Protein 2B9K (pdb70)

Solvent-accessible surface area: 3629 Å² total; per-residue (Å²): 108,99,94,137,8,78,12,102,92,4,62,117,38,44,56,124,95,104,133,85,69,147,53,90,78,125,38,61,121,110,33,93,105,150,37,51,78,18,1,65,0,49,24,5,93,154,190

Secondary structure (DSSP, 8-state):
--EEEEETT-----EEEETTEEEEEEEEEEETTTTEEEEEEES----

CATH classification: 2.20.20.70

InterPro domains:
  IPR020976 LCI fold [PF12197] (1-45)
  IPR053765 Antimicrobial Activity and Nucleic Acid-Binding Superfamily [G3DSA:2.20.20.70] (1-47)

Nearest PDB structures (foldseek):
  2b9k-assembly1_A  TM=1.007E+00  e=6.831E-07  Bacillus subtilis
  6kz0-assembly4_J  TM=4.789E-01  e=4.300E+00  rhinovirus B14
  8g5y-assembly1_5A  TM=2.249E-01  e=9.514E+00  Homo sapiens
  2b9k-assembly1_A  TM=1.011E+00  e=2.482E-06  Bacillus subtilis
  6kz0-assembly4_J  TM=5.456E-01  e=6.236E+00  rhinovirus B14

B-factor: mean 10.0, std 0.0, range [10.0, 10.0]

Foldseek 3Di:
DKDKDKAQCLDQPAWDDDPNRIWGQDDKDADPVVGIIIGTTRDDDHD

Sequence (47 aa):
AIKLVQSPNGNFAASFVLDGTKWIFKSKYYDSSKGYWVGIYEVWDRKAIKLVQSPNGNFAASFVLDGTKWIFKSKYYDSSKGYWVGIYEVWDRKAIKLVQSPNGNFAASFVLDGTKWIFKSKYYDSSKGYWVGIYEVWDRKAIKLVQSPNGNFAASFVLDGTKWIFKSKYYDSSKGYWVGIYEVWDRKAIKLVQSPNGNFAASFVLDGTKWIFKSKYYDSSKGYWVGIYEVWDRKAIKLVQSPNGNFAASFVLDGTKWIFKSKYYDSSKGYWVGIYEVWDRKAIKLVQSPNGNFAASFVLDGTKWIFKSKYYDSSKGYWVGIYEVWDRKAIKLVQSPNGNFAASFVLDGTKWIFKSKYYDSSKGYWVGIYEVWDRKAIKLVQSPNGNFAASFVLDGTKWIFKSKYYDSSKGYWVGIYEVWDRKAIKLVQSPNGNFAASFVLDGTKWIFKSKYYDSSKGYWVGIYEVWDRKAIKLVQSPNGNFAASFVLDGTKWIFKSKYYDSSKGYWVGIYEVWDRKAIKLVQSPNGNFAASFVLDGTKWIFKSKYYDSSKGYWVGIYEVWDRKAIKLVQSPNGNFAASFVLDGTKWIFKSKYYDSSKGYWVGIYEVWDRKAIKLVQSPNGNFAASFVLDGTKWIFKSKYYDSSKGYWVGIYEVWDRKAIKLVQSPNGNFAASFVLDGTKWIFKSKYYDSSKGYWVGIYEVWDRKAIKLVQSPNGNFAASFVLDGTKWIFKSKYYDSSKGYWVGIYEVWDRKAIKLVQSPNGNFAASFVLDGTKWIFKSKYYDSSKGYWVGIYEVWDRKAIKLVQSPNGNFAASFVLDGTKWIFKSKYYDSSKGYWVGIYEVWDRKAIKLVQSPNGNFAASFVLDGTKWIFKSKYYDSSKGYWVGIYEVWDRKAIKLVQSPNGNFAASFVLDGTKWIFKSKYYDSSKGYWVGIYEVWDRKAIKLVQSPNGNFAASFVLDGTKWIFKSKYYDSSKGYWVGIYEVWDRK

Structure (mmCIF, N/CA/C/O backbone):
data_2B9K
#
_entry.id   2B9K
#
loop_
_atom_site.group_PDB
_atom_site.id
_atom_site.type_symbol
_atom_site.label_atom_id
_atom_site.label_alt_id
_atom_site.label_comp_id
_atom_site.label_asym_id
_atom_site.label_entity_id
_atom_site.label_seq_id
_atom_site.pdbx_PDB_ins_code
_atom_site.Cartn_x
_atom_site.Cartn_y
_atom_site.Cartn_z
_atom_site.occupancy
_atom_site.B_iso_or_equiv
_atom_site.auth_seq_id
_atom_site.auth_comp_id
_atom_site.auth_asym_id
_atom_site.auth_atom_id
_atom_site.pdbx_PDB_model_num
ATOM 1 N N . ALA A 1 1 ? -7.130 -3.986 2.321 1.00 10.00 1 ALA A N 1
ATOM 2 C CA . ALA A 1 1 ? -5.973 -4.902 2.276 1.00 10.00 1 ALA A CA 1
ATOM 3 C C . ALA A 1 1 ? -5.540 -5.127 0.825 1.00 10.00 1 ALA A C 1
ATOM 4 O O . ALA A 1 1 ? -6.384 -5.312 -0.058 1.00 10.00 1 ALA A O 1
ATOM 13 N N . ILE A 1 2 ? -4.226 -5.110 0.573 1.00 10.00 2 ILE A N 1
ATOM 14 C CA . ILE A 1 2 ? -3.652 -5.371 -0.747 1.00 10.00 2 ILE A CA 1
ATOM 15 C C . ILE A 1 2 ? -3.999 -6.780 -1.265 1.00 10.00 2 ILE A C 1
ATOM 16 O O . ILE A 1 2 ? -4.361 -7.684 -0.506 1.00 10.00 2 ILE A O 1
ATOM 32 N N . LYS A 1 3 ? -3.792 -6.965 -2.567 1.00 10.00 3 LYS A N 1
ATOM 33 C CA . LYS A 1 3 ? -3.793 -8.221 -3.301 1.00 10.00 3 LYS A CA 1
ATOM 34 C C . LYS A 1 3 ? -2.485 -8.278 -4.091 1.00 10.00 3 LYS A C 1
ATOM 35 O O . LYS A 1 3 ? -1.837 -7.250 -4.318 1.00 10.00 3 LYS A O 1
ATOM 54 N N . LEU A 1 4 ? -2.124 -9.476 -4.543 1.00 10.00 4 LEU A N 1
ATOM 55 C CA . LEU A 1 4 ? -0.993 -9.726 -5.428 1.00 10.00 4 LEU A CA 1
ATOM 56 C C . LEU A 1 4 ? -1.596 -10.291 -6.707 1.00 10.00 4 LEU A C 1
ATOM 57 O O . LEU A 1 4 ? -2.487 -11.142 -6.636 1.00 10.00 4 LEU A O 1
ATOM 73 N N . VAL A 1 5 ? -1.157 -9.800 -7.865 1.00 10.00 5 VAL A N 1
ATOM 74 C CA . VAL A 1 5 ? -1.860 -10.011 -9.129 1.00 10.00 5 VAL A CA 1
ATOM 75 C C . VAL A 1 5 ? -0.821 -10.276 -10.222 1.00 10.00 5 VAL A C 1
ATOM 76 O O . VAL A 1 5 ? 0.285 -9.733 -10.163 1.00 10.00 5 VAL A O 1
ATOM 89 N N . GLN A 1 6 ? -1.171 -11.109 -11.210 1.00 10.00 6 GLN A N 1
ATOM 90 C CA . GLN A 1 6 ? -0.322 -11.480 -12.338 1.00 10.00 6 GLN A CA 1
ATOM 91 C C . GLN A 1 6 ? -1.233 -11.652 -13.554 1.00 10.00 6 GLN A C 1
ATOM 92 O O . GLN A 1 6 ? -2.197 -12.419 -13.460 1.00 10.00 6 GLN A O 1
ATOM 106 N N . SER A 1 7 ? -0.968 -10.977 -14.676 1.00 10.00 7 SER A N 1
ATOM 107 C CA . SER A 1 7 ? -1.641 -11.200 -15.962 1.00 10.00 7 SER A CA 1
ATOM 108 C C . SER A 1 7 ? -0.898 -10.472 -17.086 1.00 10.00 7 SER A C 1
ATOM 109 O O . SER A 1 7 ? -0.247 -9.457 -16.833 1.00 10.00 7 SER A O 1
ATOM 117 N N . PRO A 1 8 ? -0.988 -10.948 -18.341 1.00 10.00 8 PRO A N 1
ATOM 118 C CA . PRO A 1 8 ? -0.244 -10.366 -19.453 1.00 10.00 8 PRO A CA 1
ATOM 119 C C . PRO A 1 8 ? -0.751 -8.976 -19.861 1.00 10.00 8 PRO A C 1
ATOM 120 O O . PRO A 1 8 ? 0.023 -8.202 -20.426 1.00 10.00 8 PRO A O 1
ATOM 131 N N . ASN A 1 9 ? -2.021 -8.638 -19.590 1.00 10.00 9 ASN A N 1
ATOM 132 C CA . ASN A 1 9 ? -2.599 -7.363 -20.027 1.00 10.00 9 ASN A CA 1
ATOM 133 C C . ASN A 1 9 ? -2.145 -6.163 -19.183 1.00 10.00 9 ASN A C 1
ATOM 134 O O . ASN A 1 9 ? -2.241 -5.033 -19.665 1.00 10.00 9 ASN A O 1
ATOM 145 N N . GLY A 1 10 ? -1.634 -6.384 -17.962 1.00 10.00 10 GLY A N 1
ATOM 146 C CA . GLY A 1 10 ? -1.165 -5.335 -17.056 1.00 10.00 10 GLY A CA 1
ATOM 147 C C . GLY A 1 10 ? -2.161 -4.197 -16.827 1.00 10.00 10 GLY A C 1
ATOM 148 O O . GLY A 1 10 ? -1.726 -3.057 -16.646 1.00 10.00 10 GLY A O 1
ATOM 152 N N . ASN A 1 11 ? -3.465 -4.485 -16.891 1.00 10.00 11 ASN A N 1
ATOM 153 C CA . ASN A 1 11 ? -4.551 -3.507 -16.865 1.00 10.00 11 ASN A CA 1
ATOM 154 C C . ASN A 1 11 ? -4.439 -2.559 -15.662 1.00 10.00 11 ASN A C 1
ATOM 155 O O . ASN A 1 11 ? -4.712 -2.955 -14.528 1.00 10.00 11 ASN A O 1
ATOM 166 N N . PHE A 1 12 ? -4.028 -1.311 -15.912 1.00 10.00 12 PHE A N 1
ATOM 167 C CA . PHE A 1 12 ? -3.898 -0.280 -14.891 1.00 10.00 12 PHE A CA 1
ATOM 168 C C . PHE A 1 12 ? -5.295 0.215 -14.496 1.00 10.00 12 PHE A C 1
ATOM 169 O O . PHE A 1 12 ? -5.940 0.938 -15.260 1.00 10.00 12 PHE A O 1
ATOM 186 N N . ALA A 1 13 ? -5.771 -0.189 -13.314 1.00 10.00 13 ALA A N 1
ATOM 187 C CA . ALA A 1 13 ? -7.118 0.125 -12.835 1.00 10.00 13 ALA A CA 1
ATOM 188 C C . ALA A 1 13 ? -7.225 1.488 -12.125 1.00 10.00 13 ALA A C 1
ATOM 189 O O . ALA A 1 13 ? -8.343 1.937 -11.870 1.00 10.00 13 ALA A O 1
ATOM 196 N N . ALA A 1 14 ? -6.097 2.146 -11.824 1.00 10.00 14 ALA A N 1
ATOM 197 C CA . ALA A 1 14 ? -5.942 3.366 -11.021 1.00 10.00 14 ALA A CA 1
ATOM 198 C C . ALA A 1 14 ? -6.566 3.300 -9.616 1.00 10.00 14 ALA A C 1
ATOM 199 O O . ALA A 1 14 ? -5.826 3.232 -8.632 1.00 10.00 14 ALA A O 1
ATOM 206 N N . SER A 1 15 ? -7.893 3.325 -9.496 1.00 10.00 15 SER A N 1
ATOM 207 C CA . SER A 1 15 ? -8.622 3.362 -8.233 1.00 10.00 15 SER A CA 1
ATOM 208 C C . SER A 1 15 ? -10.100 3.022 -8.461 1.00 10.00 15 SER A C 1
ATOM 209 O O . SER A 1 15 ? -10.589 3.082 -9.595 1.00 10.00 15 SER A O 1
ATOM 217 N N . PHE A 1 16 ? -10.813 2.653 -7.391 1.00 10.00 16 PHE A N 1
ATOM 218 C CA . PHE A 1 16 ? -12.219 2.256 -7.411 1.00 10.00 16 PHE A CA 1
ATOM 219 C C . PHE A 1 16 ? -12.807 2.417 -6.000 1.00 10.00 16 PHE A C 1
ATOM 220 O O . PHE A 1 16 ? -12.080 2.703 -5.045 1.00 10.00 16 PHE A O 1
ATOM 237 N N . VAL A 1 17 ? -14.113 2.190 -5.852 1.00 10.00 17 VAL A N 1
ATOM 238 C CA . VAL A 1 17 ? -14.814 2.157 -4.574 1.00 10.00 17 VAL A CA 1
ATOM 239 C C . VAL A 1 17 ? -15.734 0.935 -4.638 1.00 10.00 17 VAL A C 1
ATOM 240 O O . VAL A 1 17 ? -16.447 0.747 -5.626 1.00 10.00 17 VAL A O 1
ATOM 253 N N . LEU A 1 18 ? -15.699 0.096 -3.601 1.00 10.00 18 LEU A N 1
ATOM 254 C CA . LEU A 1 18 ? -16.455 -1.149 -3.503 1.00 10.00 18 LEU A CA 1
ATOM 255 C C . LEU A 1 18 ? -16.691 -1.412 -2.022 1.00 10.00 18 LEU A C 1
ATOM 256 O O . LEU A 1 18 ? -15.768 -1.240 -1.225 1.00 10.00 18 LEU A O 1
ATOM 272 N N . ASP A 1 19 ? -17.906 -1.845 -1.677 1.00 10.00 19 ASP A N 1
ATOM 273 C CA . ASP A 1 19 ? -18.357 -2.169 -0.319 1.00 10.00 19 ASP A CA 1
ATOM 274 C C . ASP A 1 19 ? -17.950 -1.103 0.708 1.00 10.00 19 ASP A C 1
ATOM 275 O O . ASP A 1 19 ? -17.339 -1.388 1.741 1.00 10.00 19 ASP A O 1
ATOM 284 N N . GLY A 1 20 ? -18.246 0.161 0.381 1.00 10.00 20 GLY A N 1
ATOM 285 C CA . GLY A 1 20 ? -18.013 1.309 1.254 1.00 10.00 20 GLY A CA 1
ATOM 286 C C . GLY A 1 20 ? -16.535 1.522 1.597 1.00 10.00 20 GLY A C 1
ATOM 287 O O . GLY A 1 20 ? -16.229 2.137 2.621 1.00 10.00 20 GLY A O 1
ATOM 291 N N . THR A 1 21 ? -15.626 1.019 0.761 1.00 10.00 21 THR A N 1
ATOM 292 C CA . THR A 1 21 ? -14.186 1.042 0.966 1.00 10.00 21 THR A CA 1
ATOM 293 C C . THR A 1 21 ? -13.566 1.574 -0.330 1.00 10.00 21 THR A C 1
ATOM 294 O O . THR A 1 21 ? -14.092 1.318 -1.418 1.00 10.00 21 THR A O 1
ATOM 305 N N . LYS A 1 22 ? -12.473 2.338 -0.229 1.00 10.00 22 LYS A N 1
ATOM 306 C CA . LYS A 1 22 ? -11.752 2.865 -1.388 1.00 10.00 22 LYS A CA 1
ATOM 307 C C . LYS A 1 22 ? -10.597 1.923 -1.719 1.00 10.00 22 LYS A C 1
ATOM 308 O O . LYS A 1 22 ? -10.043 1.270 -0.831 1.00 10.00 22 LYS A O 1
ATOM 327 N N . TRP A 1 23 ? -10.227 1.878 -2.994 1.00 10.00 23 TRP A N 1
ATOM 328 C CA . TRP A 1 23 ? -9.307 0.917 -3.575 1.00 10.00 23 TRP A CA 1
ATOM 329 C C . TRP A 1 23 ? -8.404 1.710 -4.534 1.00 10.00 23 TRP A C 1
ATOM 330 O O . TRP A 1 23 ? -8.896 2.623 -5.202 1.00 10.00 23 TRP A O 1
ATOM 351 N N . ILE A 1 24 ? -7.094 1.434 -4.584 1.00 10.00 24 ILE A N 1
ATOM 352 C CA . ILE A 1 24 ? -6.097 2.269 -5.263 1.00 10.00 24 ILE A CA 1
ATOM 353 C C . ILE A 1 24 ? -4.854 1.457 -5.687 1.00 10.00 24 ILE A C 1
ATOM 354 O O . ILE A 1 24 ? -4.578 0.378 -5.156 1.00 10.00 24 ILE A O 1
ATOM 370 N N . PHE A 1 25 ? -4.112 1.971 -6.673 1.00 10.00 25 PHE A N 1
ATOM 371 C CA . PHE A 1 25 ? -2.800 1.493 -7.110 1.00 10.00 25 PHE A CA 1
ATOM 372 C C . PHE A 1 25 ? -1.780 1.436 -5.960 1.00 10.00 25 PHE A C 1
ATOM 373 O O . PHE A 1 25 ? -1.893 2.186 -4.986 1.00 10.00 25 PHE A O 1
ATOM 390 N N . LYS A 1 26 ? -0.740 0.600 -6.110 1.00 10.00 26 LYS A N 1
ATOM 391 C CA . LYS A 1 26 ? 0.434 0.607 -5.235 1.00 10.00 26 LYS A CA 1
ATOM 392 C C . LYS A 1 26 ? 1.703 0.383 -6.074 1.00 10.00 26 LYS A C 1
ATOM 393 O O . LYS A 1 26 ? 2.516 1.307 -6.135 1.00 10.00 26 LYS A O 1
ATOM 412 N N . SER A 1 27 ? 1.857 -0.754 -6.768 1.00 10.00 27 SER A N 1
ATOM 413 C CA . SER A 1 27 ? 3.030 -1.052 -7.600 1.00 10.00 27 SER A CA 1
ATOM 414 C C . SER A 1 27 ? 2.680 -2.045 -8.719 1.00 10.00 27 SER A C 1
ATOM 415 O O . SER A 1 27 ? 1.904 -2.974 -8.497 1.00 10.00 27 SER A O 1
ATOM 423 N N . LYS A 1 28 ? 3.322 -1.940 -9.891 1.00 10.00 28 LYS A N 1
ATOM 424 C CA . LYS A 1 28 ? 3.357 -3.027 -10.877 1.00 10.00 28 LYS A CA 1
ATOM 425 C C . LYS A 1 28 ? 4.685 -3.006 -11.635 1.00 10.00 28 LYS A C 1
ATOM 426 O O . LYS A 1 28 ? 5.363 -1.976 -11.653 1.00 10.00 28 LYS A O 1
ATOM 445 N N . TYR A 1 29 ? 5.040 -4.123 -12.268 1.00 10.00 29 TYR A N 1
ATOM 446 C CA . TYR A 1 29 ? 6.223 -4.283 -13.107 1.00 10.00 29 TYR A CA 1
ATOM 447 C C . TYR A 1 29 ? 5.959 -5.397 -14.127 1.00 10.00 29 TYR A C 1
ATOM 448 O O . TYR A 1 29 ? 5.041 -6.202 -13.946 1.00 10.00 29 TYR A O 1
ATOM 466 N N . TYR A 1 30 ? 6.757 -5.459 -15.194 1.00 10.00 30 TYR A N 1
ATOM 467 C CA . TYR A 1 30 ? 6.700 -6.552 -16.156 1.00 10.00 30 TYR A CA 1
ATOM 468 C C . TYR A 1 30 ? 7.739 -7.589 -15.736 1.00 10.00 30 TYR A C 1
ATOM 469 O O . TYR A 1 30 ? 8.918 -7.263 -15.583 1.00 10.00 30 TYR A O 1
ATOM 487 N N . ASP A 1 31 ? 7.303 -8.827 -15.516 1.00 10.00 31 ASP A N 1
ATOM 488 C CA . ASP A 1 31 ? 8.158 -9.928 -15.097 1.00 10.00 31 ASP A CA 1
ATOM 489 C C . ASP A 1 31 ? 8.617 -10.681 -16.340 1.00 10.00 31 ASP A C 1
ATOM 490 O O . ASP A 1 31 ? 8.012 -11.677 -16.747 1.00 10.00 31 ASP A O 1
ATOM 499 N N . SER A 1 32 ? 9.656 -10.163 -16.993 1.00 10.00 32 SER A N 1
ATOM 500 C CA . SER A 1 32 ? 10.183 -10.670 -18.256 1.00 10.00 32 SER A CA 1
ATOM 501 C C . SER A 1 32 ? 10.537 -12.166 -18.215 1.00 10.00 32 SER A C 1
ATOM 502 O O . SER A 1 32 ? 10.486 -12.833 -19.249 1.00 10.00 32 SER A O 1
ATOM 510 N N . SER A 1 33 ? 10.845 -12.715 -17.034 1.00 10.00 33 SER A N 1
ATOM 511 C CA . SER A 1 33 ? 11.116 -14.136 -16.829 1.00 10.00 33 SER A CA 1
ATOM 512 C C . SER A 1 33 ? 9.895 -15.026 -17.124 1.00 10.00 33 SER A C 1
ATOM 513 O O . SER A 1 33 ? 10.058 -16.223 -17.371 1.00 10.00 33 SER A O 1
ATOM 521 N N . LYS A 1 34 ? 8.680 -14.461 -17.116 1.00 10.00 34 LYS A N 1
ATOM 522 C CA . LYS A 1 34 ? 7.416 -15.174 -17.328 1.00 10.00 34 LYS A CA 1
ATOM 523 C C . LYS A 1 34 ? 6.584 -14.526 -18.437 1.00 10.00 34 LYS A C 1
ATOM 524 O O . LYS A 1 34 ? 5.689 -15.180 -18.976 1.00 10.00 34 LYS A O 1
ATOM 543 N N . GLY A 1 35 ? 6.889 -13.284 -18.820 1.00 10.00 35 GLY A N 1
ATOM 544 C CA . GLY A 1 35 ? 6.244 -12.609 -19.934 1.00 10.00 35 GLY A CA 1
ATOM 545 C C . GLY A 1 35 ? 4.831 -12.156 -19.572 1.00 10.00 35 GLY A C 1
ATOM 546 O O . GLY A 1 35 ? 3.918 -12.292 -20.389 1.00 10.00 35 GLY A O 1
ATOM 550 N N . TYR A 1 36 ? 4.633 -11.650 -18.350 1.00 10.00 36 TYR A N 1
ATOM 551 C CA . TYR A 1 36 ? 3.384 -11.027 -17.927 1.00 10.00 36 TYR A CA 1
ATOM 552 C C . TYR A 1 36 ? 3.673 -9.854 -16.990 1.00 10.00 36 TYR A C 1
ATOM 553 O O . TYR A 1 36 ? 4.800 -9.706 -16.510 1.00 10.00 36 TYR A O 1
ATOM 571 N N . TRP A 1 37 ? 2.674 -9.013 -16.724 1.00 10.00 37 TRP A N 1
ATOM 572 C CA . TRP A 1 37 ? 2.773 -8.034 -15.654 1.00 10.00 37 TRP A CA 1
ATOM 573 C C . TRP A 1 37 ? 2.480 -8.728 -14.329 1.00 10.00 37 TRP A C 1
ATOM 574 O O . TRP A 1 37 ? 1.715 -9.694 -14.272 1.00 10.00 37 TRP A O 1
ATOM 595 N N . VAL A 1 38 ? 3.059 -8.189 -13.263 1.00 10.00 38 VAL A N 1
ATOM 596 C CA . VAL A 1 38 ? 2.880 -8.606 -11.885 1.00 10.00 38 VAL A CA 1
ATOM 597 C C . VAL A 1 38 ? 2.756 -7.312 -11.079 1.00 10.00 38 VAL A C 1
ATOM 598 O O . VAL A 1 38 ? 3.313 -6.281 -11.471 1.00 10.00 38 VAL A O 1
ATOM 611 N N . GLY A 1 39 ? 2.041 -7.329 -9.956 1.00 10.00 39 GLY A N 1
ATOM 612 C CA . GLY A 1 39 ? 1.940 -6.148 -9.120 1.00 10.00 39 GLY A CA 1
ATOM 613 C C . GLY A 1 39 ? 1.448 -6.448 -7.717 1.00 10.00 39 GLY A C 1
ATOM 614 O O . GLY A 1 39 ? 0.982 -7.549 -7.408 1.00 10.00 39 GLY A O 1
ATOM 618 N N . ILE A 1 40 ? 1.550 -5.411 -6.894 1.00 10.00 40 ILE A N 1
ATOM 619 C CA . ILE A 1 40 ? 1.048 -5.327 -5.540 1.00 10.00 40 ILE A CA 1
ATOM 620 C C . ILE A 1 40 ? 0.026 -4.205 -5.660 1.00 10.00 40 ILE A C 1
ATOM 621 O O . ILE A 1 40 ? 0.363 -3.110 -6.110 1.00 10.00 40 ILE A O 1
ATOM 637 N N . TYR A 1 41 ? -1.227 -4.470 -5.326 1.00 10.00 41 TYR A N 1
ATOM 638 C CA . TYR A 1 41 ? -2.322 -3.600 -5.715 1.00 10.00 41 TYR A CA 1
ATOM 639 C C . TYR A 1 41 ? -3.327 -3.573 -4.582 1.00 10.00 41 TYR A C 1
ATOM 640 O O . TYR A 1 41 ? -3.443 -4.542 -3.841 1.00 10.00 41 TYR A O 1
ATOM 658 N N . GLU A 1 42 ? -4.118 -2.511 -4.491 1.00 10.00 42 GLU A N 1
ATOM 659 C CA . GLU A 1 42 ? -5.286 -2.464 -3.631 1.00 10.00 42 GLU A CA 1
ATOM 660 C C . GLU A 1 42 ? -6.480 -2.042 -4.487 1.00 10.00 42 GLU A C 1
ATOM 661 O O . GLU A 1 42 ? -7.318 -1.287 -4.022 1.00 10.00 42 GLU A O 1
ATOM 673 N N . VAL A 1 43 ? -6.558 -2.489 -5.751 1.00 10.00 43 VAL A N 1
ATOM 674 C CA . VAL A 1 43 ? -7.772 -2.376 -6.564 1.00 10.00 43 VAL A CA 1
ATOM 675 C C . VAL A 1 43 ? -7.827 -3.459 -7.644 1.00 10.00 43 VAL A C 1
ATOM 676 O O . VAL A 1 43 ? -8.884 -4.070 -7.816 1.00 10.00 43 VAL A O 1
ATOM 689 N N . TRP A 1 44 ? -6.727 -3.705 -8.370 1.00 10.00 44 TRP A N 1
ATOM 690 C CA . TRP A 1 44 ? -6.750 -4.640 -9.489 1.00 10.00 44 TRP A CA 1
ATOM 691 C C . TRP A 1 44 ? -7.079 -6.043 -8.970 1.00 10.00 44 TRP A C 1
ATOM 692 O O . TRP A 1 44 ? -6.625 -6.444 -7.896 1.00 10.00 44 TRP A O 1
ATOM 713 N N . ASP A 1 45 ? -7.867 -6.785 -9.749 1.00 10.00 45 ASP A N 1
ATOM 714 C CA . ASP A 1 45 ? -8.393 -8.104 -9.399 1.00 10.00 45 ASP A CA 1
ATOM 715 C C . ASP A 1 45 ? -8.287 -9.017 -10.624 1.00 10.00 45 ASP A C 1
ATOM 716 O O . ASP A 1 45 ? -9.218 -9.734 -10.989 1.00 10.00 45 ASP A O 1
ATOM 725 N N . ARG A 1 46 ? -7.145 -8.919 -11.320 1.00 10.00 46 ARG A N 1
ATOM 726 C CA . ARG A 1 46 ? -6.711 -9.758 -12.443 1.00 10.00 46 ARG A CA 1
ATOM 727 C C . ARG A 1 46 ? -7.447 -9.492 -13.765 1.00 10.00 46 ARG A C 1
ATOM 728 O O . ARG A 1 46 ? -6.952 -9.906 -14.813 1.00 10.00 46 ARG A O 1
ATOM 749 N N . LYS A 1 47 ? -8.594 -8.807 -13.740 1.00 10.00 47 LYS A N 1
ATOM 750 C CA . LYS A 1 47 ? -9.367 -8.460 -14.928 1.00 10.00 47 LYS A CA 1
ATOM 751 C C . LYS A 1 47 ? -8.487 -7.666 -15.893 1.00 10.00 47 LYS A C 1
ATOM 752 O O . LYS A 1 47 ? -8.318 -8.087 -17.052 1.00 10.00 47 LYS A O 1
ATOM 772 N N . ALA A 1 1 ? -6.760 -3.595 2.373 1.00 10.00 1 ALA A N 2
ATOM 773 C CA . ALA A 1 1 ? -5.867 -4.768 2.279 1.00 10.00 1 ALA A CA 2
ATOM 774 C C . ALA A 1 1 ? -5.426 -4.973 0.828 1.00 10.00 1 ALA A C 2
ATOM 775 O O . ALA A 1 1 ? -6.266 -5.148 -0.061 1.00 10.00 1 ALA A O 2
ATOM 784 N N . ILE A 1 2 ? -4.110 -4.958 0.576 1.00 10.00 2 ILE A N 2
ATOM 785 C CA . ILE A 1 2 ? -3.539 -5.280 -0.734 1.00 10.00 2 ILE A CA 2
ATOM 786 C C . ILE A 1 2 ? -3.891 -6.715 -1.163 1.00 10.00 2 ILE A C 2
ATOM 787 O O . ILE A 1 2 ? -4.236 -7.577 -0.348 1.00 10.00 2 ILE A O 2
ATOM 803 N N . LYS A 1 3 ? -3.719 -6.965 -2.457 1.00 10.00 3 LYS A N 2
ATOM 804 C CA . LYS A 1 3 ? -3.782 -8.245 -3.138 1.00 10.00 3 LYS A CA 2
ATOM 805 C C . LYS A 1 3 ? -2.489 -8.361 -3.948 1.00 10.00 3 LYS A C 2
ATOM 806 O O . LYS A 1 3 ? -1.828 -7.353 -4.232 1.00 10.00 3 LYS A O 2
ATOM 825 N N . LEU A 1 4 ? -2.144 -9.581 -4.346 1.00 10.00 4 LEU A N 2
ATOM 826 C CA . LEU A 1 4 ? -1.038 -9.855 -5.259 1.00 10.00 4 LEU A CA 2
ATOM 827 C C . LEU A 1 4 ? -1.688 -10.274 -6.569 1.00 10.00 4 LEU A C 2
ATOM 828 O O . LEU A 1 4 ? -2.613 -11.092 -6.560 1.00 10.00 4 LEU A O 2
ATOM 844 N N . VAL A 1 5 ? -1.257 -9.681 -7.681 1.00 10.00 5 VAL A N 2
ATOM 845 C CA . VAL A 1 5 ? -2.023 -9.692 -8.923 1.00 10.00 5 VAL A CA 2
ATOM 846 C C . VAL A 1 5 ? -1.043 -9.889 -10.079 1.00 10.00 5 VAL A C 2
ATOM 847 O O . VAL A 1 5 ? 0.068 -9.358 -10.035 1.00 10.00 5 VAL A O 2
ATOM 860 N N . GLN A 1 6 ? -1.439 -10.644 -11.108 1.00 10.00 6 GLN A N 2
ATOM 861 C CA . GLN A 1 6 ? -0.642 -10.863 -12.306 1.00 10.00 6 GLN A CA 2
ATOM 862 C C . GLN A 1 6 ? -1.553 -11.247 -13.472 1.00 10.00 6 GLN A C 2
ATOM 863 O O . GLN A 1 6 ? -2.512 -11.999 -13.285 1.00 10.00 6 GLN A O 2
ATOM 877 N N . SER A 1 7 ? -1.252 -10.739 -14.668 1.00 10.00 7 SER A N 2
ATOM 878 C CA . SER A 1 7 ? -1.943 -11.054 -15.914 1.00 10.00 7 SER A CA 2
ATOM 879 C C . SER A 1 7 ? -1.132 -10.475 -17.080 1.00 10.00 7 SER A C 2
ATOM 880 O O . SER A 1 7 ? -0.428 -9.480 -16.895 1.00 10.00 7 SER A O 2
ATOM 888 N N . PRO A 1 8 ? -1.227 -11.040 -18.295 1.00 10.00 8 PRO A N 2
ATOM 889 C CA . PRO A 1 8 ? -0.462 -10.556 -19.440 1.00 10.00 8 PRO A CA 2
ATOM 890 C C . PRO A 1 8 ? -0.931 -9.178 -19.929 1.00 10.00 8 PRO A C 2
ATOM 891 O O . PRO A 1 8 ? -0.131 -8.434 -20.496 1.00 10.00 8 PRO A O 2
ATOM 902 N N . ASN A 1 9 ? -2.208 -8.828 -19.718 1.00 10.00 9 ASN A N 2
ATOM 903 C CA . ASN A 1 9 ? -2.791 -7.604 -20.274 1.00 10.00 9 ASN A CA 2
ATOM 904 C C . ASN A 1 9 ? -2.228 -6.330 -19.629 1.00 10.00 9 ASN A C 2
ATOM 905 O O . ASN A 1 9 ? -2.145 -5.300 -20.298 1.00 10.00 9 ASN A O 2
ATOM 916 N N . GLY A 1 10 ? -1.831 -6.393 -18.349 1.00 10.00 10 GLY A N 2
ATOM 917 C CA . GLY A 1 10 ? -1.380 -5.219 -17.600 1.00 10.00 10 GLY A CA 2
ATOM 918 C C . GLY A 1 10 ? -2.483 -4.163 -17.501 1.00 10.00 10 GLY A C 2
ATOM 919 O O . GLY A 1 10 ? -2.244 -2.992 -17.801 1.00 10.00 10 GLY A O 2
ATOM 923 N N . ASN A 1 11 ? -3.703 -4.587 -17.151 1.00 10.00 11 ASN A N 2
ATOM 924 C CA . ASN A 1 11 ? -4.899 -3.744 -17.081 1.00 10.00 11 ASN A CA 2
ATOM 925 C C . ASN A 1 11 ? -4.851 -2.814 -15.859 1.00 10.00 11 ASN A C 2
ATOM 926 O O . ASN A 1 11 ? -5.562 -3.019 -14.875 1.00 10.00 11 ASN A O 2
ATOM 937 N N . PHE A 1 12 ? -3.966 -1.815 -15.901 1.00 10.00 12 PHE A N 2
ATOM 938 C CA . PHE A 1 12 ? -3.825 -0.786 -14.877 1.00 10.00 12 PHE A CA 2
ATOM 939 C C . PHE A 1 12 ? -5.188 -0.135 -14.604 1.00 10.00 12 PHE A C 2
ATOM 940 O O . PHE A 1 12 ? -5.809 0.410 -15.522 1.00 10.00 12 PHE A O 2
ATOM 957 N N . ALA A 1 13 ? -5.652 -0.202 -13.350 1.00 10.00 13 ALA A N 2
ATOM 958 C CA . ALA A 1 13 ? -7.009 0.193 -12.965 1.00 10.00 13 ALA A CA 2
ATOM 959 C C . ALA A 1 13 ? -7.074 1.546 -12.240 1.00 10.00 13 ALA A C 2
ATOM 960 O O . ALA A 1 13 ? -8.175 2.058 -12.040 1.00 10.00 13 ALA A O 2
ATOM 967 N N . ALA A 1 14 ? -5.924 2.126 -11.869 1.00 10.00 14 ALA A N 2
ATOM 968 C CA . ALA A 1 14 ? -5.732 3.302 -11.010 1.00 10.00 14 ALA A CA 2
ATOM 969 C C . ALA A 1 14 ? -6.407 3.216 -9.630 1.00 10.00 14 ALA A C 2
ATOM 970 O O . ALA A 1 14 ? -5.701 3.180 -8.621 1.00 10.00 14 ALA A O 2
ATOM 977 N N . SER A 1 15 ? -7.738 3.186 -9.557 1.00 10.00 15 SER A N 2
ATOM 978 C CA . SER A 1 15 ? -8.505 3.200 -8.315 1.00 10.00 15 SER A CA 2
ATOM 979 C C . SER A 1 15 ? -9.962 2.793 -8.572 1.00 10.00 15 SER A C 2
ATOM 980 O O . SER A 1 15 ? -10.426 2.805 -9.717 1.00 10.00 15 SER A O 2
ATOM 988 N N . PHE A 1 16 ? -10.683 2.429 -7.507 1.00 10.00 16 PHE A N 2
ATOM 989 C CA . PHE A 1 16 ? -12.082 2.010 -7.529 1.00 10.00 16 PHE A CA 2
ATOM 990 C C . PHE A 1 16 ? -12.675 2.207 -6.125 1.00 10.00 16 PHE A C 2
ATOM 991 O O . PHE A 1 16 ? -11.948 2.513 -5.177 1.00 10.00 16 PHE A O 2
ATOM 1008 N N . VAL A 1 17 ? -13.982 1.994 -5.968 1.00 10.00 17 VAL A N 2
ATOM 1009 C CA . VAL A 1 17 ? -14.668 1.984 -4.679 1.00 10.00 17 VAL A CA 2
ATOM 1010 C C . VAL A 1 17 ? -15.632 0.795 -4.731 1.00 10.00 17 VAL A C 2
ATOM 1011 O O . VAL A 1 17 ? -16.323 0.606 -5.735 1.00 10.00 17 VAL A O 2
ATOM 1024 N N . LEU A 1 18 ? -15.661 -0.016 -3.672 1.00 10.00 18 LEU A N 2
ATOM 1025 C CA . LEU A 1 18 ? -16.407 -1.268 -3.602 1.00 10.00 18 LEU A CA 2
AT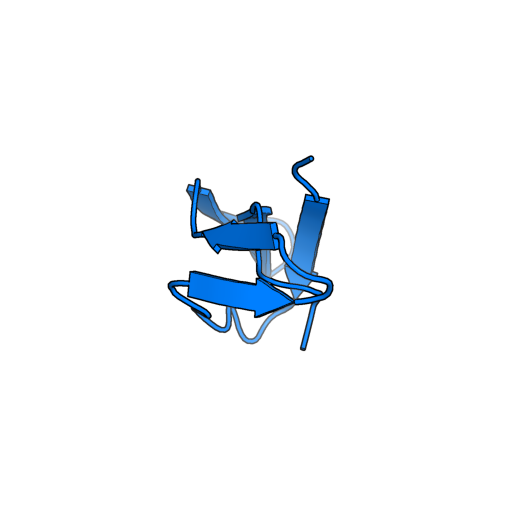OM 1026 C C . LEU A 1 18 ? -16.903 -1.387 -2.166 1.00 10.00 18 LEU A C 2
ATOM 1027 O O . LEU A 1 18 ? -16.092 -1.367 -1.238 1.00 10.00 18 LEU A O 2
ATOM 1043 N N . ASP A 1 19 ? -18.225 -1.479 -1.992 1.00 10.00 19 ASP A N 2
ATOM 1044 C CA . ASP A 1 19 ? -18.918 -1.587 -0.702 1.00 10.00 19 ASP A CA 2
ATOM 1045 C C . ASP A 1 19 ? -18.427 -0.551 0.323 1.00 10.00 19 ASP A C 2
ATOM 1046 O O . ASP A 1 19 ? -18.188 -0.851 1.495 1.00 10.00 19 ASP A O 2
ATOM 1055 N N . GLY A 1 20 ? -18.225 0.687 -0.144 1.00 10.00 20 GLY A N 2
ATOM 1056 C CA . GLY A 1 20 ? -17.837 1.825 0.686 1.00 10.00 20 GLY A CA 2
ATOM 1057 C C . GLY A 1 20 ? -16.354 1.838 1.073 1.00 10.00 20 GLY A C 2
ATOM 1058 O O . GLY A 1 20 ? -15.926 2.758 1.772 1.00 10.00 20 GLY A O 2
ATOM 1062 N N . THR A 1 21 ? -15.564 0.860 0.627 1.00 10.00 21 THR A N 2
ATOM 1063 C CA . THR A 1 21 ? -14.119 0.827 0.814 1.00 10.00 21 THR A CA 2
ATOM 1064 C C . THR A 1 21 ? -13.492 1.378 -0.471 1.00 10.00 21 THR A C 2
ATOM 1065 O O . THR A 1 21 ? -13.959 1.051 -1.565 1.00 10.00 21 THR A O 2
ATOM 1076 N N . LYS A 1 22 ? -12.460 2.221 -0.360 1.00 10.00 22 LYS A N 2
ATOM 1077 C CA . LYS A 1 22 ? -11.708 2.716 -1.515 1.00 10.00 22 LYS A CA 2
ATOM 1078 C C . LYS A 1 22 ? -10.566 1.745 -1.819 1.00 10.00 22 LYS A C 2
ATOM 1079 O O . LYS A 1 22 ? -10.032 1.102 -0.913 1.00 10.00 22 LYS A O 2
ATOM 1098 N N . TRP A 1 23 ? -10.179 1.673 -3.089 1.00 10.00 23 TRP A N 2
ATOM 1099 C CA . TRP A 1 23 ? -9.221 0.730 -3.640 1.00 10.00 23 TRP A CA 2
ATOM 1100 C C . TRP A 1 23 ? -8.324 1.536 -4.598 1.00 10.00 23 TRP A C 2
ATOM 1101 O O . TRP A 1 23 ? -8.825 2.439 -5.274 1.00 10.00 23 TRP A O 2
ATOM 1122 N N . ILE A 1 24 ? -7.010 1.283 -4.638 1.00 10.00 24 ILE A N 2
ATOM 1123 C CA . ILE A 1 24 ? -6.020 2.131 -5.312 1.00 10.00 24 ILE A CA 2
ATOM 1124 C C . ILE A 1 24 ? -4.761 1.336 -5.723 1.00 10.00 24 ILE A C 2
ATOM 1125 O O . ILE A 1 24 ? -4.472 0.264 -5.188 1.00 10.00 24 ILE A O 2
ATOM 1141 N N . PHE A 1 25 ? -4.015 1.853 -6.700 1.00 10.00 25 PHE A N 2
ATOM 1142 C CA . PHE A 1 25 ? -2.700 1.372 -7.123 1.00 10.00 25 PHE A CA 2
ATOM 1143 C C . PHE A 1 25 ? -1.674 1.376 -5.975 1.00 10.00 25 PHE A C 2
ATOM 1144 O O . PHE A 1 25 ? -1.795 2.164 -5.033 1.00 10.00 25 PHE A O 2
ATOM 1161 N N . LYS A 1 26 ? -0.622 0.547 -6.093 1.00 10.00 26 LYS A N 2
ATOM 1162 C CA . LYS A 1 26 ? 0.563 0.616 -5.235 1.00 10.00 26 LYS A CA 2
ATOM 1163 C C . LYS A 1 26 ? 1.823 0.409 -6.088 1.00 10.00 26 LYS A C 2
ATOM 1164 O O . LYS A 1 26 ? 2.604 1.357 -6.190 1.00 10.00 26 LYS A O 2
ATOM 1183 N N . SER A 1 27 ? 1.992 -0.742 -6.754 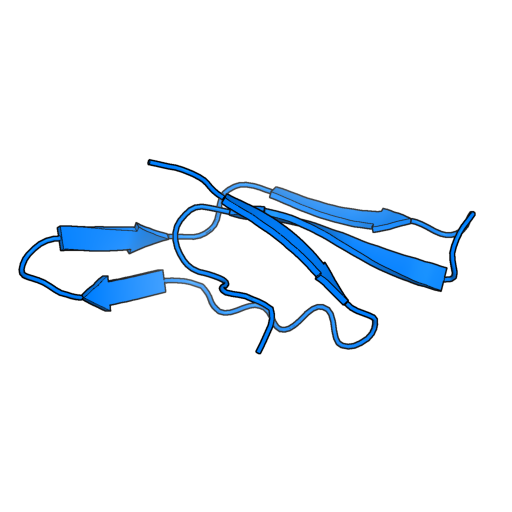1.00 10.00 27 SER A N 2
ATOM 1184 C CA . SER A 1 27 ? 3.158 -1.028 -7.598 1.00 10.00 27 SER A CA 2
ATOM 1185 C C . SER A 1 27 ? 2.792 -1.991 -8.734 1.00 10.00 27 SER A C 2
ATOM 1186 O O . SER A 1 27 ? 1.962 -2.880 -8.546 1.00 10.00 27 SER A O 2
ATOM 1194 N N . LYS A 1 28 ? 3.469 -1.888 -9.885 1.00 10.00 28 LYS A N 2
ATOM 1195 C CA . LYS A 1 28 ? 3.408 -2.881 -10.961 1.00 10.00 28 LYS A CA 2
ATOM 1196 C C . LYS A 1 28 ? 4.776 -2.992 -11.632 1.00 10.00 28 LYS A C 2
ATOM 1197 O O . LYS A 1 28 ? 5.558 -2.039 -11.582 1.00 10.00 28 LYS A O 2
ATOM 1216 N N . TYR A 1 29 ? 5.050 -4.125 -12.275 1.00 10.00 29 TYR A N 2
ATOM 1217 C CA . TYR A 1 29 ? 6.234 -4.363 -13.092 1.00 10.00 29 TYR A CA 2
ATOM 1218 C C . TYR A 1 29 ? 5.917 -5.464 -14.108 1.00 10.00 29 TYR A C 2
ATOM 1219 O O . TYR A 1 29 ? 4.969 -6.231 -13.922 1.00 10.00 29 TYR A O 2
ATOM 1237 N N . TYR A 1 30 ? 6.705 -5.555 -15.180 1.00 10.00 30 TYR A N 2
ATOM 1238 C CA . TYR A 1 30 ? 6.614 -6.653 -16.132 1.00 10.00 30 TYR A CA 2
ATOM 1239 C C . TYR A 1 30 ? 7.642 -7.697 -15.707 1.00 10.00 30 TYR A C 2
ATOM 1240 O O . TYR A 1 30 ? 8.835 -7.397 -15.613 1.00 10.00 30 TYR A O 2
ATOM 1258 N N . ASP A 1 31 ? 7.184 -8.910 -15.404 1.00 10.00 31 ASP A N 2
ATOM 1259 C CA . ASP A 1 31 ? 8.036 -10.011 -14.979 1.00 10.00 31 ASP A CA 2
ATOM 1260 C C . ASP A 1 31 ? 8.477 -10.781 -16.217 1.00 10.00 31 ASP A C 2
ATOM 1261 O O . ASP A 1 31 ? 7.863 -11.781 -16.596 1.00 10.00 31 ASP A O 2
ATOM 1270 N N . SER A 1 32 ? 9.508 -10.279 -16.894 1.00 10.00 32 SER A N 2
ATOM 1271 C CA . SER A 1 32 ? 10.018 -10.816 -18.152 1.00 10.00 32 SER A CA 2
ATOM 1272 C C . SER A 1 32 ? 10.344 -12.318 -18.086 1.00 10.00 32 SER A C 2
ATOM 1273 O O . SER A 1 32 ? 10.249 -13.008 -19.103 1.00 10.00 32 SER A O 2
ATOM 1281 N N . SER A 1 33 ? 10.677 -12.844 -16.902 1.00 10.00 33 SER A N 2
ATOM 1282 C CA . SER A 1 33 ? 10.947 -14.262 -16.675 1.00 10.00 33 SER A CA 2
ATOM 1283 C C . SER A 1 33 ? 9.715 -15.154 -16.916 1.00 10.00 33 SER A C 2
ATOM 1284 O O . SER A 1 33 ? 9.876 -16.353 -17.153 1.00 10.00 33 SER A O 2
ATOM 1292 N N . LYS A 1 34 ? 8.498 -14.590 -16.890 1.00 10.00 34 LYS A N 2
ATOM 1293 C CA . LYS A 1 34 ? 7.242 -15.301 -17.159 1.00 10.00 34 LYS A CA 2
ATOM 1294 C C . LYS A 1 34 ? 6.420 -14.615 -18.256 1.00 10.00 34 LYS A C 2
ATOM 1295 O O . LYS A 1 34 ? 5.496 -15.232 -18.790 1.00 10.00 34 LYS A O 2
ATOM 1314 N N . GLY A 1 35 ? 6.767 -13.385 -18.642 1.00 10.00 35 GLY A N 2
ATOM 1315 C CA . GLY A 1 35 ? 6.175 -12.698 -19.778 1.00 10.00 35 GLY A CA 2
ATOM 1316 C C . GLY A 1 35 ? 4.766 -12.197 -19.467 1.00 10.00 35 GLY A C 2
ATOM 1317 O O . GLY A 1 35 ? 3.869 -12.348 -20.301 1.00 10.00 35 GLY A O 2
ATOM 1321 N N . TYR A 1 36 ? 4.551 -11.640 -18.271 1.00 10.00 36 TYR A N 2
ATOM 1322 C CA . TYR A 1 36 ? 3.286 -11.019 -17.885 1.00 10.00 36 TYR A CA 2
ATOM 1323 C C . TYR A 1 36 ? 3.530 -9.856 -16.921 1.00 10.00 36 TYR A C 2
ATOM 1324 O O . TYR A 1 36 ? 4.626 -9.724 -16.369 1.00 10.00 36 TYR A O 2
ATOM 1342 N N . TRP A 1 37 ? 2.528 -8.998 -16.726 1.00 10.00 37 TRP A N 2
ATOM 1343 C CA . TRP A 1 37 ? 2.584 -7.982 -15.687 1.00 10.00 37 TRP A CA 2
ATOM 1344 C C . TRP A 1 37 ? 2.268 -8.634 -14.347 1.00 10.00 37 TRP A C 2
ATOM 1345 O O . TRP A 1 37 ? 1.484 -9.583 -14.274 1.00 10.00 37 TRP A O 2
ATOM 1366 N N . VAL A 1 38 ? 2.846 -8.078 -13.288 1.00 10.00 38 VAL A N 2
ATOM 1367 C CA . VAL A 1 38 ? 2.675 -8.475 -11.901 1.00 10.00 38 VAL A CA 2
ATOM 1368 C C . VAL A 1 38 ? 2.587 -7.167 -11.106 1.00 10.00 38 VAL A C 2
ATOM 1369 O O . VAL A 1 38 ? 3.127 -6.142 -11.539 1.00 10.00 38 VAL A O 2
ATOM 1382 N N . GLY A 1 39 ? 1.927 -7.165 -9.950 1.00 10.00 39 GLY A N 2
ATOM 1383 C CA . GLY A 1 39 ? 1.880 -5.987 -9.106 1.00 10.00 39 GLY A CA 2
ATOM 1384 C C . GLY A 1 39 ? 1.455 -6.292 -7.682 1.00 10.00 39 GLY A C 2
ATOM 1385 O O . GLY A 1 39 ? 0.876 -7.344 -7.387 1.00 10.00 39 GLY A O 2
ATOM 1389 N N . ILE A 1 40 ? 1.745 -5.323 -6.817 1.00 10.00 40 ILE A N 2
ATOM 1390 C CA . ILE A 1 40 ? 1.238 -5.227 -5.461 1.00 10.00 40 ILE A CA 2
ATOM 1391 C C . ILE A 1 40 ? 0.135 -4.191 -5.616 1.00 10.00 40 ILE A C 2
ATOM 1392 O O . ILE A 1 40 ? 0.410 -3.077 -6.069 1.00 10.00 40 ILE A O 2
ATOM 1408 N N . TYR A 1 41 ? -1.110 -4.545 -5.321 1.00 10.00 41 TYR A N 2
ATOM 1409 C CA . TYR A 1 41 ? -2.235 -3.753 -5.785 1.00 10.00 41 TYR A CA 2
ATOM 1410 C C . TYR A 1 41 ? -3.293 -3.751 -4.702 1.00 10.00 41 TYR A C 2
ATOM 1411 O O . TYR A 1 41 ? -3.592 -4.796 -4.136 1.00 10.00 41 TYR A O 2
ATOM 1429 N N . GLU A 1 42 ? -3.919 -2.607 -4.454 1.00 10.00 42 GLU A N 2
ATOM 1430 C CA . GLU A 1 42 ? -5.085 -2.508 -3.593 1.00 10.00 42 GLU A CA 2
ATOM 1431 C C . GLU A 1 42 ? -6.287 -2.161 -4.475 1.00 10.00 42 GLU A C 2
ATOM 1432 O O . GLU A 1 42 ? -7.149 -1.416 -4.038 1.00 10.00 42 GLU A O 2
ATOM 1444 N N . VAL A 1 43 ? -6.356 -2.662 -5.720 1.00 10.00 43 VAL A N 2
ATOM 1445 C CA . VAL A 1 43 ? -7.578 -2.611 -6.529 1.00 10.00 43 VAL A CA 2
ATOM 1446 C C . VAL A 1 43 ? -7.629 -3.762 -7.536 1.00 10.00 43 VAL A C 2
ATOM 1447 O O . VAL A 1 43 ? -8.598 -4.527 -7.506 1.00 10.00 43 VAL A O 2
ATOM 1460 N N . TRP A 1 44 ? -6.620 -3.899 -8.408 1.00 10.00 44 TRP A N 2
ATOM 1461 C CA . TRP A 1 44 ? -6.726 -4.753 -9.592 1.00 10.00 44 TRP A CA 2
ATOM 1462 C C . TRP A 1 44 ? -6.990 -6.210 -9.200 1.00 10.00 44 TRP A C 2
ATOM 1463 O O . TRP A 1 44 ? -6.619 -6.653 -8.113 1.00 10.00 44 TRP A O 2
ATOM 1484 N N . ASP A 1 45 ? -7.641 -6.954 -10.092 1.00 10.00 45 ASP A N 2
ATOM 1485 C CA . ASP A 1 45 ? -8.170 -8.291 -9.823 1.00 10.00 45 ASP A CA 2
ATOM 1486 C C . ASP A 1 45 ? -7.861 -9.230 -10.996 1.00 10.00 45 ASP A C 2
ATOM 1487 O O . ASP A 1 45 ? -8.627 -10.136 -11.313 1.00 10.00 45 ASP A O 2
ATOM 1496 N N . ARG A 1 46 ? -6.750 -8.948 -11.687 1.00 10.00 46 ARG A N 2
ATOM 1497 C CA . ARG A 1 46 ? -6.209 -9.578 -12.897 1.00 10.00 46 ARG A CA 2
ATOM 1498 C C . ARG A 1 46 ? -7.115 -9.630 -14.136 1.00 10.00 46 ARG A C 2
ATOM 1499 O O . ARG A 1 46 ? -6.622 -9.987 -15.209 1.00 10.00 46 ARG A O 2
ATOM 1520 N N . LYS A 1 47 ? -8.394 -9.271 -14.021 1.00 10.00 47 LYS A N 2
ATOM 1521 C CA . LYS A 1 47 ? -9.288 -9.060 -15.154 1.00 10.00 47 LYS A CA 2
ATOM 1522 C C . LYS A 1 47 ? -8.681 -8.005 -16.071 1.00 10.00 47 LYS A C 2
ATOM 1523 O O . LYS A 1 47 ? -8.678 -8.215 -17.301 1.00 10.00 47 LYS A O 2
ATOM 1543 N N . ALA A 1 1 ? -6.925 -3.754 2.365 1.00 10.00 1 ALA A N 3
ATOM 1544 C CA . ALA A 1 1 ? -6.067 -4.948 2.225 1.00 10.00 1 ALA A CA 3
ATOM 1545 C C . ALA A 1 1 ? -5.640 -5.114 0.764 1.00 10.00 1 ALA A C 3
ATOM 1546 O O . ALA A 1 1 ? -6.489 -5.257 -0.121 1.00 10.00 1 ALA A O 3
ATOM 1555 N N . ILE A 1 2 ? -4.328 -5.096 0.499 1.00 10.00 2 ILE A N 3
ATOM 1556 C CA . ILE A 1 2 ? -3.776 -5.346 -0.833 1.00 10.00 2 ILE A CA 3
ATOM 1557 C C . ILE A 1 2 ? -4.152 -6.745 -1.345 1.00 10.00 2 ILE A C 3
ATOM 1558 O O . ILE A 1 2 ? -4.383 -7.684 -0.578 1.00 10.00 2 ILE A O 3
ATOM 1574 N N . LYS A 1 3 ? -4.128 -6.870 -2.668 1.00 10.00 3 LYS A N 3
ATOM 1575 C CA . LYS A 1 3 ? -4.120 -8.098 -3.443 1.00 10.00 3 LYS A CA 3
ATOM 1576 C C . LYS A 1 3 ? -2.744 -8.176 -4.108 1.00 10.00 3 LYS A C 3
ATOM 1577 O O . LYS A 1 3 ? -2.041 -7.166 -4.237 1.00 10.00 3 LYS A O 3
ATOM 1596 N N . LEU A 1 4 ? -2.375 -9.366 -4.570 1.00 10.00 4 LEU A N 3
ATOM 1597 C CA . LEU A 1 4 ? -1.179 -9.607 -5.369 1.00 10.00 4 LEU A CA 3
ATOM 1598 C C . LEU A 1 4 ? -1.681 -10.262 -6.647 1.00 10.00 4 LEU A C 3
ATOM 1599 O O . LEU A 1 4 ? -2.553 -11.134 -6.583 1.00 10.00 4 LEU A O 3
ATOM 1615 N N . VAL A 1 5 ? -1.181 -9.823 -7.801 1.00 10.00 5 VAL A N 3
ATOM 1616 C CA . VAL A 1 5 ? -1.795 -10.130 -9.089 1.00 10.00 5 VAL A CA 3
ATOM 1617 C C . VAL A 1 5 ? -0.691 -10.428 -10.103 1.00 10.00 5 VAL A C 3
ATOM 1618 O O . VAL A 1 5 ? 0.397 -9.850 -10.024 1.00 10.00 5 VAL A O 3
ATOM 1631 N N . GLN A 1 6 ? -0.989 -11.303 -11.068 1.00 10.00 6 GLN A N 3
ATOM 1632 C CA . GLN A 1 6 ? -0.174 -11.578 -12.242 1.00 10.00 6 GLN A CA 3
ATOM 1633 C C . GLN A 1 6 ? -1.153 -11.720 -13.409 1.00 10.00 6 GLN A C 3
ATOM 1634 O O . GLN A 1 6 ? -2.124 -12.471 -13.285 1.00 10.00 6 GLN A O 3
ATOM 1648 N N . SER A 1 7 ? -0.966 -10.996 -14.515 1.00 10.00 7 SER A N 3
ATOM 1649 C CA . SER A 1 7 ? -1.780 -11.132 -15.729 1.00 10.00 7 SER A CA 3
ATOM 1650 C C . SER A 1 7 ? -1.016 -10.521 -16.912 1.00 10.00 7 SER A C 3
ATOM 1651 O O . SER A 1 7 ? -0.246 -9.581 -16.709 1.00 10.00 7 SER A O 3
ATOM 1659 N N . PRO A 1 8 ? -1.223 -10.984 -18.158 1.00 10.00 8 PRO A N 3
ATOM 1660 C CA . PRO A 1 8 ? -0.488 -10.463 -19.309 1.00 10.00 8 PRO A CA 3
ATOM 1661 C C . PRO A 1 8 ? -0.882 -9.023 -19.674 1.00 10.00 8 PRO A C 3
ATOM 1662 O O . PRO A 1 8 ? -0.060 -8.293 -20.226 1.00 10.00 8 PRO A O 3
ATOM 1673 N N . ASN A 1 9 ? -2.119 -8.604 -19.373 1.00 10.00 9 ASN A N 3
ATOM 1674 C CA . ASN A 1 9 ? -2.636 -7.288 -19.768 1.00 10.00 9 ASN A CA 3
ATOM 1675 C C . ASN A 1 9 ? -2.132 -6.142 -18.881 1.00 10.00 9 ASN A C 3
ATOM 1676 O O . ASN A 1 9 ? -2.082 -5.008 -19.357 1.00 10.00 9 ASN A O 3
ATOM 1687 N N . GLY A 1 10 ? -1.749 -6.411 -17.625 1.00 10.00 10 GLY A N 3
ATOM 1688 C CA . GLY A 1 10 ? -1.254 -5.397 -16.693 1.00 10.00 10 GLY A CA 3
ATOM 1689 C C . GLY A 1 10 ? -2.163 -4.177 -16.531 1.00 10.00 10 GLY A C 3
ATOM 1690 O O . GLY A 1 10 ? -1.638 -3.073 -16.368 1.00 10.00 10 GLY A O 3
ATOM 1694 N N . ASN A 1 11 ? -3.489 -4.337 -16.642 1.00 10.00 11 ASN A N 3
ATOM 1695 C CA . ASN A 1 11 ? -4.438 -3.225 -16.692 1.00 10.00 11 ASN A CA 3
ATOM 1696 C C . ASN A 1 11 ? -4.268 -2.289 -15.490 1.00 10.00 11 ASN A C 3
ATOM 1697 O O . ASN A 1 11 ? -4.500 -2.689 -14.348 1.00 10.00 11 ASN A O 3
ATOM 1708 N N . PHE A 1 12 ? -3.867 -1.043 -15.755 1.00 10.00 12 PHE A N 3
ATOM 1709 C CA . PHE A 1 12 ? -3.746 -0.011 -14.737 1.00 10.00 12 PHE A CA 3
ATOM 1710 C C . PHE A 1 12 ? -5.148 0.523 -14.425 1.00 10.00 12 PHE A C 3
ATOM 1711 O O . PHE A 1 12 ? -5.794 1.104 -15.301 1.00 10.00 12 PHE A O 3
ATOM 1728 N N . ALA A 1 13 ? -5.624 0.314 -13.193 1.00 10.00 13 ALA A N 3
ATOM 1729 C CA . ALA A 1 13 ? -6.981 0.680 -12.779 1.00 10.00 13 ALA A CA 3
ATOM 1730 C C . ALA A 1 13 ? -7.059 2.032 -12.050 1.00 10.00 13 ALA A C 3
ATOM 1731 O O . ALA A 1 13 ? -8.163 2.541 -11.862 1.00 10.00 13 ALA A O 3
ATOM 1738 N N . ALA A 1 14 ? -5.916 2.613 -11.657 1.00 10.00 14 ALA A N 3
ATOM 1739 C CA . ALA A 1 14 ? -5.745 3.768 -10.768 1.00 10.00 14 ALA A CA 3
ATOM 1740 C C . ALA A 1 14 ? -6.425 3.626 -9.395 1.00 10.00 14 ALA A C 3
ATOM 1741 O O . ALA A 1 14 ? -5.723 3.535 -8.387 1.00 10.00 14 ALA A O 3
ATOM 1748 N N . SER A 1 15 ? -7.756 3.602 -9.329 1.00 10.00 15 SER A N 3
ATOM 1749 C CA . SER A 1 15 ? -8.529 3.546 -8.092 1.00 10.00 15 SER A CA 3
ATOM 1750 C C . SER A 1 15 ? -9.987 3.172 -8.385 1.00 10.00 15 SER A C 3
ATOM 1751 O O . SER A 1 15 ? -10.443 3.265 -9.529 1.00 10.00 15 SER A O 3
ATOM 1759 N N . PHE A 1 16 ? -10.719 2.742 -7.351 1.00 10.00 16 PHE A N 3
ATOM 1760 C CA . PHE A 1 16 ? -12.120 2.332 -7.416 1.00 10.00 16 PHE A CA 3
ATOM 1761 C C . PHE A 1 16 ? -12.728 2.426 -6.008 1.00 10.00 16 PHE A C 3
ATOM 1762 O O . PHE A 1 16 ? -12.018 2.697 -5.036 1.00 10.00 16 PHE A O 3
ATOM 1779 N N . VAL A 1 17 ? -14.029 2.162 -5.877 1.00 10.00 17 VAL A N 3
ATOM 1780 C CA . VAL A 1 17 ? -14.732 2.070 -4.602 1.00 10.00 17 VAL A CA 3
ATOM 1781 C C . VAL A 1 17 ? -15.634 0.839 -4.712 1.00 10.00 17 VAL A C 3
ATOM 1782 O O . VAL A 1 17 ? -16.344 0.680 -5.708 1.00 10.00 17 VAL A O 3
ATOM 1795 N N . LEU A 1 18 ? -15.584 -0.042 -3.712 1.00 10.00 18 LEU A N 3
ATOM 1796 C CA . LEU A 1 18 ? -16.311 -1.307 -3.674 1.00 10.00 18 LEU A CA 3
ATOM 1797 C C . LEU A 1 18 ? -16.551 -1.642 -2.207 1.00 10.00 18 LEU A C 3
ATOM 1798 O O . LEU A 1 18 ? -15.641 -1.485 -1.392 1.00 10.00 18 LEU A O 3
ATOM 1814 N N . ASP A 1 19 ? -17.757 -2.123 -1.894 1.00 10.00 19 ASP A N 3
ATOM 1815 C CA . ASP A 1 19 ? -18.212 -2.513 -0.556 1.00 10.00 19 ASP A CA 3
ATOM 1816 C C . ASP A 1 19 ? -17.852 -1.474 0.515 1.00 10.00 19 ASP A C 3
ATOM 1817 O O . ASP A 1 19 ? -17.227 -1.774 1.536 1.00 10.00 19 ASP A O 3
ATOM 1826 N N . GLY A 1 20 ? -18.207 -0.213 0.240 1.00 10.00 20 GLY A N 3
ATOM 1827 C CA . GLY A 1 20 ? -18.037 0.906 1.164 1.00 10.00 20 GLY A CA 3
ATOM 1828 C C . GLY A 1 20 ? -16.575 1.181 1.527 1.00 10.00 20 GLY A C 3
ATOM 1829 O O . GLY A 1 20 ? -16.307 1.762 2.581 1.00 10.00 20 GLY A O 3
ATOM 1833 N N . THR A 1 21 ? -15.635 0.763 0.677 1.00 10.00 21 THR A N 3
ATOM 1834 C CA . THR A 1 21 ? -14.200 0.833 0.911 1.00 10.00 21 THR A CA 3
ATOM 1835 C C . THR A 1 21 ? -13.573 1.411 -0.363 1.00 10.00 21 THR A C 3
ATOM 1836 O O . THR A 1 21 ? -14.052 1.133 -1.466 1.00 10.00 21 THR A O 3
ATOM 1847 N N . LYS A 1 22 ? -12.531 2.239 -0.228 1.00 10.00 22 LYS A N 3
ATOM 1848 C CA . LYS A 1 22 ? -11.789 2.779 -1.368 1.00 10.00 22 LYS A CA 3
ATOM 1849 C C . LYS A 1 22 ? -10.633 1.833 -1.693 1.00 10.00 22 LYS A C 3
ATOM 1850 O O . LYS A 1 22 ? -10.092 1.172 -0.804 1.00 10.00 22 LYS A O 3
ATOM 1869 N N . TRP A 1 23 ? -10.246 1.796 -2.963 1.00 10.00 23 TRP A N 3
ATOM 1870 C CA . TRP A 1 23 ? -9.298 0.858 -3.539 1.00 10.00 23 TRP A CA 3
ATOM 1871 C C . TRP A 1 23 ? -8.386 1.682 -4.465 1.00 10.00 23 TRP A C 3
ATOM 1872 O O . TRP A 1 23 ? -8.872 2.614 -5.112 1.00 10.00 23 TRP A O 3
ATOM 1893 N N . ILE A 1 24 ? -7.075 1.414 -4.506 1.00 10.00 24 ILE A N 3
ATOM 1894 C CA . ILE A 1 24 ? -6.071 2.278 -5.134 1.00 10.00 24 ILE A CA 3
ATOM 1895 C C . ILE A 1 24 ? -4.829 1.484 -5.592 1.00 10.00 24 ILE A C 3
ATOM 1896 O O . ILE A 1 24 ? -4.536 0.397 -5.092 1.00 10.00 24 ILE A O 3
ATOM 1912 N N . PHE A 1 25 ? -4.104 2.023 -6.572 1.00 10.00 25 PHE A N 3
ATOM 1913 C CA . PHE A 1 25 ? -2.803 1.552 -7.045 1.00 10.00 25 PHE A CA 3
ATOM 1914 C C . PHE A 1 25 ? -1.750 1.519 -5.926 1.00 10.00 25 PHE A C 3
ATOM 1915 O O . PHE A 1 25 ? -1.820 2.305 -4.976 1.00 10.00 25 PHE A O 3
ATOM 1932 N N . LYS A 1 26 ? -0.732 0.657 -6.080 1.00 10.00 26 LYS A N 3
ATOM 1933 C CA . LYS A 1 26 ? 0.482 0.680 -5.262 1.00 10.00 26 LYS A CA 3
ATOM 1934 C C . LYS A 1 26 ? 1.704 0.473 -6.164 1.00 10.00 26 LYS A C 3
ATOM 1935 O O . LYS A 1 26 ? 2.513 1.398 -6.245 1.00 10.00 26 LYS A O 3
ATOM 1954 N N . SER A 1 27 ? 1.850 -0.658 -6.871 1.00 10.00 27 SER A N 3
ATOM 1955 C CA . SER A 1 27 ? 2.955 -0.857 -7.815 1.00 10.00 27 SER A CA 3
ATOM 1956 C C . SER A 1 27 ? 2.655 -1.990 -8.805 1.00 10.00 27 SER A C 3
ATOM 1957 O O . SER A 1 27 ? 1.921 -2.927 -8.488 1.00 10.00 27 SER A O 3
ATOM 1965 N N . LYS A 1 28 ? 3.280 -1.953 -9.987 1.00 10.00 28 LYS A N 3
ATOM 1966 C CA . LYS A 1 28 ? 3.326 -3.074 -10.926 1.00 10.00 28 LYS A CA 3
ATOM 1967 C C . LYS A 1 28 ? 4.661 -3.056 -11.673 1.00 10.00 28 LYS A C 3
ATOM 1968 O O . LYS A 1 28 ? 5.315 -2.012 -11.736 1.00 10.00 28 LYS A O 3
ATOM 1987 N N . TYR A 1 29 ? 5.047 -4.188 -12.259 1.00 10.00 29 TYR A N 3
ATOM 1988 C CA . TYR A 1 29 ? 6.225 -4.340 -13.107 1.00 10.00 29 TYR A CA 3
ATOM 1989 C C . TYR A 1 29 ? 5.962 -5.460 -14.116 1.00 10.00 29 TYR A C 3
ATOM 1990 O O . TYR A 1 29 ? 5.098 -6.313 -13.890 1.00 10.00 29 TYR A O 3
ATOM 2008 N N . TYR A 1 30 ? 6.691 -5.468 -15.233 1.00 10.00 30 TYR A N 3
ATOM 2009 C CA . TYR A 1 30 ? 6.612 -6.544 -16.211 1.00 10.00 30 TYR A CA 3
ATOM 2010 C C . TYR A 1 30 ? 7.657 -7.591 -15.832 1.00 10.00 30 TYR A C 3
ATOM 2011 O O . TYR A 1 30 ? 8.847 -7.280 -15.745 1.00 10.00 30 TYR A O 3
ATOM 2029 N N . ASP A 1 31 ? 7.219 -8.820 -15.568 1.00 10.00 31 ASP A N 3
ATOM 2030 C CA . ASP A 1 31 ? 8.089 -9.935 -15.220 1.00 10.00 31 ASP A CA 3
ATOM 2031 C C . ASP A 1 31 ? 8.546 -10.614 -16.507 1.00 10.00 31 ASP A C 3
ATOM 2032 O O . ASP A 1 31 ? 8.011 -11.649 -16.910 1.00 10.00 31 ASP A O 3
ATOM 2041 N N . SER A 1 32 ? 9.500 -9.989 -17.200 1.00 10.00 32 SER A N 3
ATOM 2042 C CA . SER A 1 32 ? 10.016 -10.423 -18.495 1.00 10.00 32 SER A CA 3
ATOM 2043 C C . SER A 1 32 ? 10.457 -11.896 -18.511 1.00 10.00 32 SER A C 3
ATOM 2044 O O . SER A 1 32 ? 10.377 -12.549 -19.552 1.00 10.00 32 SER A O 3
ATOM 2052 N N . SER A 1 33 ? 10.881 -12.435 -17.363 1.00 10.00 33 SER A N 3
ATOM 2053 C CA . SER A 1 33 ? 11.296 -13.824 -17.202 1.00 10.00 33 SER A CA 3
ATOM 2054 C C . SER A 1 33 ? 10.151 -14.829 -17.427 1.00 10.00 33 SER A C 3
ATOM 2055 O O . SER A 1 33 ? 10.428 -16.008 -17.656 1.00 10.00 33 SER A O 3
ATOM 2063 N N . LYS A 1 34 ? 8.883 -14.392 -17.386 1.00 10.00 34 LYS A N 3
ATOM 2064 C CA . LYS A 1 34 ? 7.706 -15.232 -17.642 1.00 10.00 34 LYS A CA 3
ATOM 2065 C C . LYS A 1 34 ? 6.735 -14.585 -18.636 1.00 10.00 34 LYS A C 3
ATOM 2066 O O . LYS A 1 34 ? 5.907 -15.294 -19.208 1.00 10.00 34 LYS A O 3
ATOM 2085 N N . GLY A 1 35 ? 6.857 -13.282 -18.904 1.00 10.00 35 GLY A N 3
ATOM 2086 C CA . GLY A 1 35 ? 6.171 -12.623 -20.005 1.00 10.00 35 GLY A CA 3
ATOM 2087 C C . GLY A 1 35 ? 4.761 -12.171 -19.629 1.00 10.00 35 GLY A C 3
ATOM 2088 O O . GLY A 1 35 ? 3.844 -12.303 -20.442 1.00 10.00 35 GLY A O 3
ATOM 2092 N N . TYR A 1 36 ? 4.568 -11.667 -18.407 1.00 10.00 36 TYR A N 3
ATOM 2093 C CA . TYR A 1 36 ? 3.316 -11.058 -17.964 1.00 10.00 36 TYR A CA 3
ATOM 2094 C C . TYR A 1 36 ? 3.618 -9.960 -16.943 1.00 10.00 36 TYR A C 3
ATOM 2095 O O . TYR A 1 36 ? 4.722 -9.901 -16.396 1.00 10.00 36 TYR A O 3
ATOM 2113 N N . TRP A 1 37 ? 2.649 -9.081 -16.682 1.00 10.00 37 TRP A N 3
ATOM 2114 C CA . TRP A 1 37 ? 2.761 -8.109 -15.606 1.00 10.00 37 TRP A CA 3
ATOM 2115 C C . TRP A 1 37 ? 2.491 -8.797 -14.273 1.00 10.00 37 TRP A C 3
ATOM 2116 O O . TRP A 1 37 ? 1.760 -9.787 -14.202 1.00 10.00 37 TRP A O 3
ATOM 2137 N N . VAL A 1 38 ? 3.049 -8.222 -13.215 1.00 10.00 38 VAL A N 3
ATOM 2138 C CA . VAL A 1 38 ? 2.902 -8.627 -11.827 1.00 10.00 38 VAL A CA 3
ATOM 2139 C C . VAL A 1 38 ? 2.737 -7.326 -11.039 1.00 10.00 38 VAL A C 3
ATOM 2140 O O . VAL A 1 38 ? 3.273 -6.292 -11.448 1.00 10.00 38 VAL A O 3
ATOM 2153 N N . GLY A 1 39 ? 2.019 -7.340 -9.916 1.00 10.00 39 GLY A N 3
ATOM 2154 C CA . GLY A 1 39 ? 1.890 -6.142 -9.107 1.00 10.00 39 GLY A CA 3
ATOM 2155 C C . GLY A 1 39 ? 1.389 -6.401 -7.698 1.00 10.00 39 GLY A C 3
ATOM 2156 O O . GLY A 1 39 ? 0.907 -7.488 -7.366 1.00 10.00 39 GLY A O 3
ATOM 2160 N N . ILE A 1 40 ? 1.507 -5.345 -6.898 1.00 10.00 40 ILE A N 3
ATOM 2161 C CA . ILE A 1 40 ? 1.015 -5.216 -5.539 1.00 10.00 40 ILE A CA 3
ATOM 2162 C C . ILE A 1 40 ? -0.035 -4.127 -5.695 1.00 10.00 40 ILE A C 3
ATOM 2163 O O . ILE A 1 40 ? 0.288 -3.027 -6.148 1.00 10.00 40 ILE A O 3
ATOM 2179 N N . TYR A 1 41 ? -1.292 -4.429 -5.400 1.00 10.00 41 TYR A N 3
ATOM 2180 C CA . TYR A 1 41 ? -2.383 -3.595 -5.864 1.00 10.00 41 TYR A CA 3
ATOM 2181 C C . TYR A 1 41 ? -3.479 -3.636 -4.820 1.00 10.00 41 TYR A C 3
ATOM 2182 O O . TYR A 1 41 ? -3.853 -4.712 -4.372 1.00 10.00 41 TYR A O 3
ATOM 2200 N N . GLU A 1 42 ? -4.048 -2.489 -4.466 1.00 10.00 42 GLU A N 3
ATOM 2201 C CA . GLU A 1 42 ? -5.216 -2.425 -3.602 1.00 10.00 42 GLU A CA 3
ATOM 2202 C C . GLU A 1 42 ? -6.421 -2.052 -4.467 1.00 10.00 42 GLU A C 3
ATOM 2203 O O . GLU A 1 42 ? -7.267 -1.302 -4.008 1.00 10.00 42 GLU A O 3
ATOM 2215 N N . VAL A 1 43 ? -6.506 -2.527 -5.720 1.00 10.00 43 VAL A N 3
ATOM 2216 C CA . VAL A 1 43 ? -7.721 -2.421 -6.539 1.00 10.00 43 VAL A CA 3
ATOM 2217 C C . VAL A 1 43 ? -7.778 -3.512 -7.616 1.00 10.00 43 VAL A C 3
ATOM 2218 O O . VAL A 1 43 ? -8.826 -4.141 -7.773 1.00 10.00 43 VAL A O 3
ATOM 2231 N N . TRP A 1 44 ? -6.684 -3.747 -8.353 1.00 10.00 44 TRP A N 3
ATOM 2232 C CA . TRP A 1 44 ? -6.679 -4.699 -9.461 1.00 10.00 44 TRP A CA 3
ATOM 2233 C C . TRP A 1 44 ? -6.939 -6.115 -8.933 1.00 10.00 44 TRP A C 3
ATOM 2234 O O . TRP A 1 44 ? -6.527 -6.452 -7.821 1.00 10.00 44 TRP A O 3
ATOM 2255 N N . ASP A 1 45 ? -7.628 -6.939 -9.728 1.00 10.00 45 ASP A N 3
ATOM 2256 C CA . ASP A 1 45 ? -8.219 -8.202 -9.280 1.00 10.00 45 ASP A CA 3
ATOM 2257 C C . ASP A 1 45 ? -8.169 -9.242 -10.409 1.00 10.00 45 ASP A C 3
ATOM 2258 O O . ASP A 1 45 ? -9.166 -9.882 -10.743 1.00 10.00 45 ASP A O 3
ATOM 2267 N N . ARG A 1 46 ? -6.988 -9.379 -11.032 1.00 10.00 46 ARG A N 3
ATOM 2268 C CA . ARG A 1 46 ? -6.696 -10.371 -12.079 1.00 10.00 46 ARG A CA 3
ATOM 2269 C C . ARG A 1 46 ? -7.710 -10.262 -13.228 1.00 10.00 46 ARG A C 3
ATOM 2270 O O . ARG A 1 46 ? -8.369 -11.237 -13.597 1.00 10.00 46 ARG A O 3
ATOM 2291 N N . LYS A 1 47 ? -7.864 -9.039 -13.755 1.00 10.00 47 LYS A N 3
ATOM 2292 C CA . LYS A 1 47 ? -8.613 -8.801 -14.986 1.00 10.00 47 LYS A CA 3
ATOM 2293 C C . LYS A 1 47 ? -8.034 -9.706 -16.068 1.00 10.00 47 LYS A C 3
ATOM 2294 O O . LYS A 1 47 ? -6.788 -9.788 -16.162 1.00 10.00 47 LYS A O 3
ATOM 2314 N N . ALA A 1 1 ? -6.715 -3.698 2.577 1.00 10.00 1 ALA A N 4
ATOM 2315 C CA . ALA A 1 1 ? -5.888 -4.911 2.416 1.00 10.00 1 ALA A CA 4
ATOM 2316 C C . ALA A 1 1 ? -5.543 -5.110 0.938 1.00 10.00 1 ALA A C 4
ATOM 2317 O O . ALA A 1 1 ? -6.440 -5.206 0.095 1.00 10.00 1 ALA A O 4
ATOM 2326 N N . ILE A 1 2 ? -4.245 -5.160 0.610 1.00 10.00 2 ILE A N 4
ATOM 2327 C CA . ILE A 1 2 ? -3.769 -5.397 -0.752 1.00 10.00 2 ILE A CA 4
ATOM 2328 C C . ILE A 1 2 ? -4.189 -6.778 -1.288 1.00 10.00 2 ILE A C 4
ATOM 2329 O O . ILE A 1 2 ? -4.549 -7.697 -0.547 1.00 10.00 2 ILE A O 4
ATOM 2345 N N . LYS A 1 3 ? -4.077 -6.908 -2.606 1.00 10.00 3 LYS A N 4
ATOM 2346 C CA . LYS A 1 3 ? -4.119 -8.119 -3.407 1.00 10.00 3 LYS A CA 4
ATOM 2347 C C . LYS A 1 3 ? -2.777 -8.188 -4.141 1.00 10.00 3 LYS A C 4
ATOM 2348 O O . LYS A 1 3 ? -2.050 -7.192 -4.232 1.00 10.00 3 LYS A O 4
ATOM 2367 N N . LEU A 1 4 ? -2.463 -9.353 -4.698 1.00 10.00 4 LEU A N 4
ATOM 2368 C CA . LEU A 1 4 ? -1.285 -9.587 -5.527 1.00 10.00 4 LEU A CA 4
ATOM 2369 C C . LEU A 1 4 ? -1.812 -10.209 -6.813 1.00 10.00 4 LEU A C 4
ATOM 2370 O O . LEU A 1 4 ? -2.716 -11.049 -6.755 1.00 10.00 4 LEU A O 4
ATOM 2386 N N . VAL A 1 5 ? -1.290 -9.790 -7.966 1.00 10.00 5 VAL A N 4
ATOM 2387 C CA . VAL A 1 5 ? -1.875 -10.124 -9.264 1.00 10.00 5 VAL A CA 4
ATOM 2388 C C . VAL A 1 5 ? -0.744 -10.414 -10.252 1.00 10.00 5 VAL A C 4
ATOM 2389 O O . VAL A 1 5 ? 0.330 -9.817 -10.152 1.00 10.00 5 VAL A O 4
ATOM 2402 N N . GLN A 1 6 ? -0.996 -11.317 -11.206 1.00 10.00 6 GLN A N 4
ATOM 2403 C CA . GLN A 1 6 ? -0.096 -11.663 -12.301 1.00 10.00 6 GLN A CA 4
ATOM 2404 C C . GLN A 1 6 ? -0.974 -11.941 -13.524 1.00 10.00 6 GLN A C 4
ATOM 2405 O O . GLN A 1 6 ? -1.756 -12.896 -13.484 1.00 10.00 6 GLN A O 4
ATOM 2419 N N . SER A 1 7 ? -0.875 -11.134 -14.585 1.00 10.00 7 SER A N 4
ATOM 2420 C CA . SER A 1 7 ? -1.673 -11.292 -15.804 1.00 10.00 7 SER A CA 4
ATOM 2421 C C . SER A 1 7 ? -0.908 -10.692 -16.991 1.00 10.00 7 SER A C 4
ATOM 2422 O O . SER A 1 7 ? -0.172 -9.722 -16.804 1.00 10.00 7 SER A O 4
ATOM 2430 N N . PRO A 1 8 ? -1.073 -11.204 -18.222 1.00 10.00 8 PRO A N 4
ATOM 2431 C CA . PRO A 1 8 ? -0.313 -10.717 -19.371 1.00 10.00 8 PRO A CA 4
ATOM 2432 C C . PRO A 1 8 ? -0.698 -9.290 -19.784 1.00 10.00 8 PRO A C 4
ATOM 2433 O O . PRO A 1 8 ? 0.131 -8.582 -20.358 1.00 10.00 8 PRO A O 4
ATOM 2444 N N . ASN A 1 9 ? -1.935 -8.857 -19.509 1.00 10.00 9 ASN A N 4
ATOM 2445 C CA . ASN A 1 9 ? -2.465 -7.585 -20.004 1.00 10.00 9 ASN A CA 4
ATOM 2446 C C . ASN A 1 9 ? -2.038 -6.369 -19.172 1.00 10.00 9 ASN A C 4
ATOM 2447 O O . ASN A 1 9 ? -2.109 -5.254 -19.689 1.00 10.00 9 ASN A O 4
ATOM 2458 N N . GLY A 1 10 ? -1.592 -6.556 -17.921 1.00 10.00 10 GLY A N 4
ATOM 2459 C CA . GLY A 1 10 ? -1.242 -5.469 -17.007 1.00 10.00 10 GLY A CA 4
ATOM 2460 C C . GLY A 1 10 ? -2.309 -4.378 -16.943 1.00 10.00 10 GLY A C 4
ATOM 2461 O O . GLY A 1 10 ? -1.971 -3.200 -17.077 1.00 10.00 10 GLY A O 4
ATOM 2465 N N . ASN A 1 11 ? -3.588 -4.760 -16.825 1.00 10.00 11 ASN A N 4
ATOM 2466 C CA . ASN A 1 11 ? -4.736 -3.850 -16.835 1.00 10.00 11 ASN A CA 4
ATOM 2467 C C . ASN A 1 11 ? -4.740 -2.906 -15.620 1.00 10.00 11 ASN A C 4
ATOM 2468 O O . ASN A 1 11 ? -5.409 -3.158 -14.619 1.00 10.00 11 ASN A O 4
ATOM 2479 N N . PHE A 1 12 ? -3.959 -1.829 -15.706 1.00 10.00 12 PHE A N 4
ATOM 2480 C CA . PHE A 1 12 ? -3.862 -0.779 -14.704 1.00 10.00 12 PHE A CA 4
ATOM 2481 C C . PHE A 1 12 ? -5.246 -0.159 -14.465 1.00 10.00 12 PHE A C 4
ATOM 2482 O O . PHE A 1 12 ? -5.864 0.354 -15.402 1.00 10.00 12 PHE A O 4
ATOM 2499 N N . ALA A 1 13 ? -5.728 -0.208 -13.217 1.00 10.00 13 ALA A N 4
ATOM 2500 C CA . ALA A 1 13 ? -7.083 0.213 -12.849 1.00 10.00 13 ALA A CA 4
ATOM 2501 C C . ALA A 1 13 ? -7.135 1.597 -12.179 1.00 10.00 13 ALA A C 4
ATOM 2502 O O . ALA A 1 13 ? -8.229 2.134 -12.011 1.00 10.00 13 ALA A O 4
ATOM 2509 N N . ALA A 1 14 ? -5.981 2.170 -11.813 1.00 10.00 14 ALA A N 4
ATOM 2510 C CA . ALA A 1 14 ? -5.778 3.351 -10.964 1.00 10.00 14 ALA A CA 4
ATOM 2511 C C . ALA A 1 14 ? -6.455 3.284 -9.583 1.00 10.00 14 ALA A C 4
ATOM 2512 O O . ALA A 1 14 ? -5.750 3.282 -8.573 1.00 10.00 14 ALA A O 4
ATOM 2519 N N . SER A 1 15 ? -7.785 3.230 -9.509 1.00 10.00 15 SER A N 4
ATOM 2520 C CA . SER A 1 15 ? -8.553 3.255 -8.267 1.00 10.00 15 SER A CA 4
ATOM 2521 C C . SER A 1 15 ? -10.009 2.843 -8.518 1.00 10.00 15 SER A C 4
ATOM 2522 O O . SER A 1 15 ? -10.473 2.832 -9.662 1.00 10.00 15 SER A O 4
ATOM 2530 N N . PHE A 1 16 ? -10.729 2.500 -7.445 1.00 10.00 16 PHE A N 4
ATOM 2531 C CA . PHE A 1 16 ? -12.132 2.091 -7.451 1.00 10.00 16 PHE A CA 4
ATOM 2532 C C . PHE A 1 16 ? -12.707 2.310 -6.042 1.00 10.00 16 PHE A C 4
ATOM 2533 O O . PHE A 1 16 ? -11.982 2.694 -5.120 1.00 10.00 16 PHE A O 4
ATOM 2550 N N . VAL A 1 17 ? -13.995 2.032 -5.846 1.00 10.00 17 VAL A N 4
ATOM 2551 C CA . VAL A 1 17 ? -14.639 2.039 -4.540 1.00 10.00 17 VAL A CA 4
ATOM 2552 C C . VAL A 1 17 ? -15.670 0.905 -4.549 1.00 10.00 17 VAL A C 4
ATOM 2553 O O . VAL A 1 17 ? -16.354 0.694 -5.554 1.00 10.00 17 VAL A O 4
ATOM 2566 N N . LEU A 1 18 ? -15.753 0.150 -3.453 1.00 10.00 18 LEU A N 4
ATOM 2567 C CA . LEU A 1 18 ? -16.585 -1.040 -3.329 1.00 10.00 18 LEU A CA 4
ATOM 2568 C C . LEU A 1 18 ? -17.009 -1.151 -1.871 1.00 10.00 18 LEU A C 4
ATOM 2569 O O . LEU A 1 18 ? -16.151 -1.143 -0.988 1.00 10.00 18 LEU A O 4
ATOM 2585 N N . ASP A 1 19 ? -18.316 -1.274 -1.634 1.00 10.00 19 ASP A N 4
ATOM 2586 C CA . ASP A 1 19 ? -18.941 -1.476 -0.322 1.00 10.00 19 ASP A CA 4
ATOM 2587 C C . ASP A 1 19 ? -18.366 -0.557 0.770 1.00 10.00 19 ASP A C 4
ATOM 2588 O O . ASP A 1 19 ? -18.013 -0.988 1.869 1.00 10.00 19 ASP A O 4
ATOM 2597 N N . GLY A 1 20 ? -18.227 0.732 0.440 1.00 10.00 20 GLY A N 4
ATOM 2598 C CA . GLY A 1 20 ? -17.788 1.764 1.376 1.00 10.00 20 GLY A CA 4
ATOM 2599 C C . GLY A 1 20 ? -16.286 1.726 1.680 1.00 10.00 20 GLY A C 4
ATOM 2600 O O . GLY A 1 20 ? -15.846 2.378 2.629 1.00 10.00 20 GLY A O 4
ATOM 2604 N N . THR A 1 21 ? -15.498 0.995 0.889 1.00 10.00 21 THR A N 4
ATOM 2605 C CA . THR A 1 21 ? -14.048 0.904 1.006 1.00 10.00 21 THR A CA 4
ATOM 2606 C C . THR A 1 21 ? -13.472 1.436 -0.307 1.00 10.00 21 THR A C 4
ATOM 2607 O O . THR A 1 21 ? -13.938 1.052 -1.382 1.00 10.00 21 THR A O 4
ATOM 2618 N N . LYS A 1 22 ? -12.494 2.344 -0.239 1.00 10.00 22 LYS A N 4
ATOM 2619 C CA . LYS A 1 22 ? -11.786 2.833 -1.422 1.00 10.00 22 LYS A CA 4
ATOM 2620 C C . LYS A 1 22 ? -10.627 1.882 -1.725 1.00 10.00 22 LYS A C 4
ATOM 2621 O O . LYS A 1 22 ? -10.072 1.260 -0.816 1.00 10.00 22 LYS A O 4
ATOM 2640 N N . TRP A 1 23 ? -10.249 1.798 -2.996 1.00 10.00 23 TRP A N 4
ATOM 2641 C CA . TRP A 1 23 ? -9.270 0.867 -3.532 1.00 10.00 23 TRP A CA 4
ATOM 2642 C C . TRP A 1 23 ? -8.384 1.678 -4.499 1.00 10.00 23 TRP A C 4
ATOM 2643 O O . TRP A 1 23 ? -8.898 2.557 -5.196 1.00 10.00 23 TRP A O 4
ATOM 2664 N N . ILE A 1 24 ? -7.064 1.452 -4.529 1.00 10.00 24 ILE A N 4
ATOM 2665 C CA . ILE A 1 24 ? -6.082 2.289 -5.226 1.00 10.00 24 ILE A CA 4
ATOM 2666 C C . ILE A 1 24 ? -4.831 1.480 -5.637 1.00 10.00 24 ILE A C 4
ATOM 2667 O O . ILE A 1 24 ? -4.536 0.422 -5.078 1.00 10.00 24 ILE A O 4
ATOM 2683 N N . PHE A 1 25 ? -4.098 1.972 -6.638 1.00 10.00 25 PHE A N 4
ATOM 2684 C CA . PHE A 1 25 ? -2.791 1.481 -7.075 1.00 10.00 25 PHE A CA 4
ATOM 2685 C C . PHE A 1 25 ? -1.766 1.431 -5.930 1.00 10.00 25 PHE A C 4
ATOM 2686 O O . PHE A 1 25 ? -1.852 2.211 -4.977 1.00 10.00 25 PHE A O 4
ATOM 2703 N N . LYS A 1 26 ? -0.751 0.561 -6.064 1.00 10.00 26 LYS A N 4
ATOM 2704 C CA . LYS A 1 26 ? 0.420 0.539 -5.187 1.00 10.00 26 LYS A CA 4
ATOM 2705 C C . LYS A 1 26 ? 1.685 0.359 -6.042 1.00 10.00 26 LYS A C 4
ATOM 2706 O O . LYS A 1 26 ? 2.465 1.310 -6.109 1.00 10.00 26 LYS A O 4
ATOM 2725 N N . SER A 1 27 ? 1.880 -0.773 -6.735 1.00 10.00 27 SER A N 4
ATOM 2726 C CA . SER A 1 27 ? 3.060 -1.017 -7.577 1.00 10.00 27 SER A CA 4
ATOM 2727 C C . SER A 1 27 ? 2.736 -1.989 -8.719 1.00 10.00 27 SER A C 4
ATOM 2728 O O . SER A 1 27 ? 1.924 -2.897 -8.548 1.00 10.00 27 SER A O 4
ATOM 2736 N N . LYS A 1 28 ? 3.432 -1.875 -9.858 1.00 10.00 28 LYS A N 4
ATOM 2737 C CA . LYS A 1 28 ? 3.393 -2.864 -10.940 1.00 10.00 28 LYS A CA 4
ATOM 2738 C C . LYS A 1 28 ? 4.764 -2.951 -11.606 1.00 10.00 28 LYS A C 4
ATOM 2739 O O . LYS A 1 28 ? 5.516 -1.973 -11.578 1.00 10.00 28 LYS A O 4
ATOM 2758 N N . TYR A 1 29 ? 5.077 -4.090 -12.223 1.00 10.00 29 TYR A N 4
ATOM 2759 C CA . TYR A 1 29 ? 6.266 -4.292 -13.044 1.00 10.00 29 TYR A CA 4
ATOM 2760 C C . TYR A 1 29 ? 5.982 -5.401 -14.061 1.00 10.00 29 TYR A C 4
ATOM 2761 O O . TYR A 1 29 ? 5.101 -6.236 -13.843 1.00 10.00 29 TYR A O 4
ATOM 2779 N N . TYR A 1 30 ? 6.718 -5.419 -15.173 1.00 10.00 30 TYR A N 4
ATOM 2780 C CA . TYR A 1 30 ? 6.639 -6.505 -16.140 1.00 10.00 30 TYR A CA 4
ATOM 2781 C C . TYR A 1 30 ? 7.675 -7.551 -15.736 1.00 10.00 30 TYR A C 4
ATOM 2782 O O . TYR A 1 30 ? 8.865 -7.244 -15.634 1.00 10.00 30 TYR A O 4
ATOM 2800 N N . ASP A 1 31 ? 7.226 -8.774 -15.461 1.00 10.00 31 ASP A N 4
ATOM 2801 C CA . ASP A 1 31 ? 8.080 -9.881 -15.057 1.00 10.00 31 ASP A CA 4
ATOM 2802 C C . ASP A 1 31 ? 8.563 -10.602 -16.311 1.00 10.00 31 ASP A C 4
ATOM 2803 O O . ASP A 1 31 ? 8.029 -11.644 -16.699 1.00 10.00 31 ASP A O 4
ATOM 2812 N N . SER A 1 32 ? 9.542 -10.004 -16.991 1.00 10.00 32 SER A N 4
ATOM 2813 C CA . SER A 1 32 ? 10.097 -10.486 -18.252 1.00 10.00 32 SER A CA 4
ATOM 2814 C C . SER A 1 32 ? 10.534 -11.958 -18.195 1.00 10.00 32 SER A C 4
ATOM 2815 O O . SER A 1 32 ? 10.476 -12.654 -19.211 1.00 10.00 32 SER A O 4
ATOM 2823 N N . SER A 1 33 ? 10.930 -12.452 -17.017 1.00 10.00 33 SER A N 4
ATOM 2824 C CA . SER A 1 33 ? 11.344 -13.834 -16.798 1.00 10.00 33 SER A CA 4
ATOM 2825 C C . SER A 1 33 ? 10.198 -14.841 -16.987 1.00 10.00 33 SER A C 4
ATOM 2826 O O . SER A 1 33 ? 10.467 -16.029 -17.177 1.00 10.00 33 SER A O 4
ATOM 2834 N N . LYS A 1 34 ? 8.931 -14.398 -16.964 1.00 10.00 34 LYS A N 4
ATOM 2835 C CA . LYS A 1 34 ? 7.753 -15.246 -17.185 1.00 10.00 34 LYS A CA 4
ATOM 2836 C C . LYS A 1 34 ? 6.843 -14.683 -18.284 1.00 10.00 34 LYS A C 4
ATOM 2837 O O . LYS A 1 34 ? 6.044 -15.436 -18.840 1.00 10.00 34 LYS A O 4
ATOM 2856 N N . GLY A 1 35 ? 6.986 -13.405 -18.644 1.00 10.00 35 GLY A N 4
ATOM 2857 C CA . GLY A 1 35 ? 6.329 -12.816 -19.802 1.00 10.00 35 GLY A CA 4
ATOM 2858 C C . GLY A 1 35 ? 4.917 -12.325 -19.482 1.00 10.00 35 GLY A C 4
ATOM 2859 O O . GLY A 1 35 ? 4.018 -12.488 -20.310 1.00 10.00 35 GLY A O 4
ATOM 2863 N N . TYR A 1 36 ? 4.698 -11.759 -18.291 1.00 10.00 36 TYR A N 4
ATOM 2864 C CA . TYR A 1 36 ? 3.432 -11.140 -17.910 1.00 10.00 36 TYR A CA 4
ATOM 2865 C C . TYR A 1 36 ? 3.686 -9.984 -16.940 1.00 10.00 36 TYR A C 4
ATOM 2866 O O . TYR A 1 36 ? 4.770 -9.880 -16.361 1.00 10.00 36 TYR A O 4
ATOM 2884 N N . TRP A 1 37 ? 2.698 -9.108 -16.758 1.00 10.00 37 TRP A N 4
ATOM 2885 C CA . TRP A 1 37 ? 2.748 -8.093 -15.716 1.00 10.00 37 TRP A CA 4
ATOM 2886 C C . TRP A 1 37 ? 2.467 -8.739 -14.365 1.00 10.00 37 TRP A C 4
ATOM 2887 O O . TRP A 1 37 ? 1.768 -9.750 -14.272 1.00 10.00 37 TRP A O 4
ATOM 2908 N N . VAL A 1 38 ? 2.980 -8.107 -13.315 1.00 10.00 38 VAL A N 4
ATOM 2909 C CA . VAL A 1 38 ? 2.803 -8.470 -11.921 1.00 10.00 38 VAL A CA 4
ATOM 2910 C C . VAL A 1 38 ? 2.577 -7.154 -11.173 1.00 10.00 38 VAL A C 4
ATOM 2911 O O . VAL A 1 38 ? 3.053 -6.100 -11.612 1.00 10.00 38 VAL A O 4
ATOM 2924 N N . GLY A 1 39 ? 1.875 -7.187 -10.040 1.00 10.00 39 GLY A N 4
ATOM 2925 C CA . GLY A 1 39 ? 1.749 -6.008 -9.204 1.00 10.00 39 GLY A CA 4
ATOM 2926 C C . GLY A 1 39 ? 1.311 -6.332 -7.787 1.00 10.00 39 GLY A C 4
ATOM 2927 O O . GLY A 1 39 ? 0.756 -7.400 -7.510 1.00 10.00 39 GLY A O 4
ATOM 2931 N N . ILE A 1 40 ? 1.562 -5.360 -6.913 1.00 10.00 40 ILE A N 4
ATOM 2932 C CA . ILE A 1 40 ? 1.024 -5.270 -5.567 1.00 10.00 40 ILE A CA 4
ATOM 2933 C C . ILE A 1 40 ? -0.048 -4.206 -5.732 1.00 10.00 40 ILE A C 4
ATOM 2934 O O . ILE A 1 40 ? 0.249 -3.118 -6.232 1.00 10.00 40 ILE A O 4
ATOM 2950 N N . TYR A 1 41 ? -1.290 -4.504 -5.376 1.00 10.00 41 TYR A N 4
ATOM 2951 C CA . TYR A 1 41 ? -2.398 -3.682 -5.820 1.00 10.00 41 TYR A CA 4
ATOM 2952 C C . TYR A 1 41 ? -3.449 -3.667 -4.733 1.00 10.00 41 TYR A C 4
ATOM 2953 O O . TYR A 1 41 ? -3.854 -4.725 -4.265 1.00 10.00 41 TYR A O 4
ATOM 2971 N N . GLU A 1 42 ? -3.951 -2.494 -4.364 1.00 10.00 42 GLU A N 4
ATOM 2972 C CA . GLU A 1 42 ? -5.114 -2.383 -3.498 1.00 10.00 42 GLU A CA 4
ATOM 2973 C C . GLU A 1 42 ? -6.318 -2.012 -4.367 1.00 10.00 42 GLU A C 4
ATOM 2974 O O . GLU A 1 42 ? -7.145 -1.228 -3.927 1.00 10.00 42 GLU A O 4
ATOM 2986 N N . VAL A 1 43 ? -6.428 -2.540 -5.597 1.00 10.00 43 VAL A N 4
ATOM 2987 C CA . VAL A 1 43 ? -7.665 -2.478 -6.386 1.00 10.00 43 VAL A CA 4
ATOM 2988 C C . VAL A 1 43 ? -7.761 -3.631 -7.387 1.00 10.00 43 VAL A C 4
ATOM 2989 O O . VAL A 1 43 ? -8.803 -4.289 -7.439 1.00 10.00 43 VAL A O 4
ATOM 3002 N N . TRP A 1 44 ? -6.715 -3.882 -8.185 1.00 10.00 44 TRP A N 4
ATOM 3003 C CA . TRP A 1 44 ? -6.807 -4.831 -9.289 1.00 10.00 44 TRP A CA 4
ATOM 3004 C C . TRP A 1 44 ? -7.021 -6.252 -8.750 1.00 10.00 44 TRP A C 4
ATOM 3005 O O . TRP A 1 44 ? -6.493 -6.619 -7.698 1.00 10.00 44 TRP A O 4
ATOM 3026 N N . ASP A 1 45 ? -7.798 -7.046 -9.489 1.00 10.00 45 ASP A N 4
ATOM 3027 C CA . ASP A 1 45 ? -8.263 -8.382 -9.108 1.00 10.00 45 ASP A CA 4
ATOM 3028 C C . ASP A 1 45 ? -8.321 -9.263 -10.366 1.00 10.00 45 ASP A C 4
ATOM 3029 O O . ASP A 1 45 ? -9.313 -9.937 -10.640 1.00 10.00 45 ASP A O 4
ATOM 3038 N N . ARG A 1 46 ? -7.274 -9.161 -11.200 1.00 10.00 46 ARG A N 4
ATOM 3039 C CA . ARG A 1 46 ? -7.176 -9.701 -12.567 1.00 10.00 46 ARG A CA 4
ATOM 3040 C C . ARG A 1 46 ? -8.409 -9.435 -13.447 1.00 10.00 46 ARG A C 4
ATOM 3041 O O . ARG A 1 46 ? -8.732 -10.237 -14.327 1.00 10.00 46 ARG A O 4
ATOM 3062 N N . LYS A 1 47 ? -9.092 -8.308 -13.224 1.00 10.00 47 LYS A N 4
ATOM 3063 C CA . LYS A 1 47 ? -10.053 -7.769 -14.178 1.00 10.00 47 LYS A CA 4
ATOM 3064 C C . LYS A 1 47 ? -9.297 -7.509 -15.475 1.00 10.00 47 LYS A C 4
ATOM 3065 O O . LYS A 1 47 ? -8.228 -6.862 -15.400 1.00 10.00 47 LYS A O 4
ATOM 3085 N N . ALA A 1 1 ? -7.528 -4.948 2.212 1.00 10.00 1 ALA A N 5
ATOM 3086 C CA . ALA A 1 1 ? -6.101 -5.340 2.161 1.00 10.00 1 ALA A CA 5
ATOM 3087 C C . ALA A 1 1 ? -5.615 -5.417 0.710 1.00 10.00 1 ALA A C 5
ATOM 3088 O O . ALA A 1 1 ? -6.416 -5.599 -0.213 1.00 10.00 1 ALA A O 5
ATOM 3097 N N . ILE A 1 2 ? -4.299 -5.290 0.495 1.00 10.00 2 ILE A N 5
ATOM 3098 C CA . ILE A 1 2 ? -3.688 -5.507 -0.817 1.00 10.00 2 ILE A CA 5
ATOM 3099 C C . ILE A 1 2 ? -3.938 -6.937 -1.317 1.00 10.00 2 ILE A C 5
ATOM 3100 O O . ILE A 1 2 ? -4.081 -7.880 -0.532 1.00 10.00 2 ILE A O 5
ATOM 3116 N N . LYS A 1 3 ? -3.922 -7.087 -2.638 1.00 10.00 3 LYS A N 5
ATOM 3117 C CA . LYS A 1 3 ? -3.847 -8.344 -3.367 1.00 10.00 3 LYS A CA 5
ATOM 3118 C C . LYS A 1 3 ? -2.496 -8.359 -4.082 1.00 10.00 3 LYS A C 5
ATOM 3119 O O . LYS A 1 3 ? -1.880 -7.309 -4.300 1.00 10.00 3 LYS A O 5
ATOM 3138 N N . LEU A 1 4 ? -2.063 -9.549 -4.492 1.00 10.00 4 LEU A N 5
ATOM 3139 C CA . LEU A 1 4 ? -0.924 -9.750 -5.379 1.00 10.00 4 LEU A CA 5
ATOM 3140 C C . LEU A 1 4 ? -1.503 -10.350 -6.654 1.00 10.00 4 LEU A C 5
ATOM 3141 O O . LEU A 1 4 ? -2.385 -11.209 -6.578 1.00 10.00 4 LEU A O 5
ATOM 3157 N N . VAL A 1 5 ? -1.047 -9.885 -7.816 1.00 10.00 5 VAL A N 5
ATOM 3158 C CA . VAL A 1 5 ? -1.719 -10.145 -9.088 1.00 10.00 5 VAL A CA 5
ATOM 3159 C C . VAL A 1 5 ? -0.655 -10.445 -10.145 1.00 10.00 5 VAL A C 5
ATOM 3160 O O . VAL A 1 5 ? 0.443 -9.885 -10.088 1.00 10.00 5 VAL A O 5
ATOM 3173 N N . GLN A 1 6 ? -0.986 -11.307 -11.111 1.00 10.00 6 GLN A N 5
ATOM 3174 C CA . GLN A 1 6 ? -0.166 -11.633 -12.272 1.00 10.00 6 GLN A CA 5
ATOM 3175 C C . GLN A 1 6 ? -1.115 -11.781 -13.460 1.00 10.00 6 GLN A C 5
ATOM 3176 O O . GLN A 1 6 ? -2.078 -12.548 -13.360 1.00 10.00 6 GLN A O 5
ATOM 3190 N N . SER A 1 7 ? -0.885 -11.067 -14.564 1.00 10.00 7 SER A N 5
ATOM 3191 C CA . SER A 1 7 ? -1.671 -11.198 -15.791 1.00 10.00 7 SER A CA 5
ATOM 3192 C C . SER A 1 7 ? -0.933 -10.484 -16.925 1.00 10.00 7 SER A C 5
ATOM 3193 O O . SER A 1 7 ? -0.320 -9.442 -16.681 1.00 10.00 7 SER A O 5
ATOM 3201 N N . PRO A 1 8 ? -1.009 -10.959 -18.181 1.00 10.00 8 PRO A N 5
ATOM 3202 C CA . PRO A 1 8 ? -0.465 -10.225 -19.319 1.00 10.00 8 PRO A CA 5
ATOM 3203 C C . PRO A 1 8 ? -1.237 -8.925 -19.600 1.00 10.00 8 PRO A C 5
ATOM 3204 O O . PRO A 1 8 ? -0.719 -8.060 -20.308 1.00 10.00 8 PRO A O 5
ATOM 3215 N N . ASN A 1 9 ? -2.454 -8.768 -19.054 1.00 10.00 9 ASN A N 5
ATOM 3216 C CA . ASN A 1 9 ? -3.292 -7.590 -19.291 1.00 10.00 9 ASN A CA 5
ATOM 3217 C C . ASN A 1 9 ? -2.642 -6.317 -18.744 1.00 10.00 9 ASN A C 5
ATOM 3218 O O . ASN A 1 9 ? -2.707 -5.274 -19.394 1.00 10.00 9 ASN A O 5
ATOM 3229 N N . GLY A 1 10 ? -2.032 -6.397 -17.550 1.00 10.00 10 GLY A N 5
ATOM 3230 C CA . GLY A 1 10 ? -1.412 -5.269 -16.852 1.00 10.00 10 GLY A CA 5
ATOM 3231 C C . GLY A 1 10 ? -2.307 -4.034 -16.714 1.00 10.00 10 GLY A C 5
ATOM 3232 O O . GLY A 1 10 ? -1.782 -2.917 -16.702 1.00 10.00 10 GLY A O 5
ATOM 3236 N N . ASN A 1 11 ? -3.633 -4.207 -16.676 1.00 10.00 11 ASN A N 5
ATOM 3237 C CA . ASN A 1 11 ? -4.602 -3.116 -16.786 1.00 10.00 11 ASN A CA 5
ATOM 3238 C C . ASN A 1 11 ? -4.489 -2.171 -15.587 1.00 10.00 11 ASN A C 5
ATOM 3239 O O . ASN A 1 11 ? -4.946 -2.507 -14.493 1.00 10.00 11 ASN A O 5
ATOM 3250 N N . PHE A 1 12 ? -3.903 -0.990 -15.797 1.00 10.00 12 PHE A N 5
ATOM 3251 C CA . PHE A 1 12 ? -3.788 0.037 -14.771 1.00 10.00 12 PHE A CA 5
ATOM 3252 C C . PHE A 1 12 ? -5.187 0.558 -14.416 1.00 10.00 12 PHE A C 5
ATOM 3253 O O . PHE A 1 12 ? -5.819 1.245 -15.222 1.00 10.00 12 PHE A O 5
ATOM 3270 N N . ALA A 1 13 ? -5.682 0.208 -13.223 1.00 10.00 13 ALA A N 5
ATOM 3271 C CA . ALA A 1 13 ? -7.037 0.541 -12.782 1.00 10.00 13 ALA A CA 5
ATOM 3272 C C . ALA A 1 13 ? -7.130 1.899 -12.062 1.00 10.00 13 ALA A C 5
ATOM 3273 O O . ALA A 1 13 ? -8.241 2.388 -11.858 1.00 10.00 13 ALA A O 5
ATOM 3280 N N . ALA A 1 14 ? -5.993 2.506 -11.694 1.00 10.00 14 ALA A N 5
ATOM 3281 C CA . ALA A 1 14 ? -5.831 3.682 -10.831 1.00 10.00 14 ALA A CA 5
ATOM 3282 C C . ALA A 1 14 ? -6.482 3.541 -9.444 1.00 10.00 14 ALA A C 5
ATOM 3283 O O . ALA A 1 14 ? -5.762 3.434 -8.450 1.00 10.00 14 ALA A O 5
ATOM 3290 N N . SER A 1 15 ? -7.811 3.535 -9.355 1.00 10.00 15 SER A N 5
ATOM 3291 C CA . SER A 1 15 ? -8.566 3.481 -8.109 1.00 10.00 15 SER A CA 5
ATOM 3292 C C . SER A 1 15 ? -10.032 3.127 -8.388 1.00 10.00 15 SER A C 5
ATOM 3293 O O . SER A 1 15 ? -10.497 3.226 -9.529 1.00 10.00 15 SER A O 5
ATOM 3301 N N . PHE A 1 16 ? -10.761 2.707 -7.349 1.00 10.00 16 PHE A N 5
ATOM 3302 C CA . PHE A 1 16 ? -12.166 2.315 -7.410 1.00 10.00 16 PHE A CA 5
ATOM 3303 C C . PHE A 1 16 ? -12.781 2.438 -6.008 1.00 10.00 16 PHE A C 5
ATOM 3304 O O . PHE A 1 16 ? -12.066 2.678 -5.031 1.00 10.00 16 PHE A O 5
ATOM 3321 N N . VAL A 1 17 ? -14.093 2.237 -5.891 1.00 10.00 17 VAL A N 5
ATOM 3322 C CA . VAL A 1 17 ? -14.813 2.188 -4.623 1.00 10.00 17 VAL A CA 5
ATOM 3323 C C . VAL A 1 17 ? -15.754 0.984 -4.720 1.00 10.00 17 VAL A C 5
ATOM 3324 O O . VAL A 1 17 ? -16.465 0.833 -5.716 1.00 10.00 17 VAL A O 5
ATOM 3337 N N . LEU A 1 18 ? -15.731 0.112 -3.710 1.00 10.00 18 LEU A N 5
ATOM 3338 C CA . LEU A 1 18 ? -16.471 -1.146 -3.670 1.00 10.00 18 LEU A CA 5
ATOM 3339 C C . LEU A 1 18 ? -16.781 -1.421 -2.203 1.00 10.00 18 LEU A C 5
ATOM 3340 O O . LEU A 1 18 ? -15.884 -1.314 -1.362 1.00 10.00 18 LEU A O 5
ATOM 3356 N N . ASP A 1 19 ? -18.045 -1.747 -1.916 1.00 10.00 19 ASP A N 5
ATOM 3357 C CA . ASP A 1 19 ? -18.613 -1.972 -0.581 1.00 10.00 19 ASP A CA 5
ATOM 3358 C C . ASP A 1 19 ? -18.190 -0.900 0.432 1.00 10.00 19 ASP A C 5
ATOM 3359 O O . ASP A 1 19 ? -17.663 -1.188 1.511 1.00 10.00 19 ASP A O 5
ATOM 3368 N N . GLY A 1 20 ? -18.384 0.367 0.046 1.00 10.00 20 GLY A N 5
ATOM 3369 C CA . GLY A 1 20 ? -18.154 1.524 0.908 1.00 10.00 20 GLY A CA 5
ATOM 3370 C C . GLY A 1 20 ? -16.695 1.674 1.347 1.00 10.00 20 GLY A C 5
ATOM 3371 O O . GLY A 1 20 ? -16.424 2.323 2.360 1.00 10.00 20 GLY A O 5
ATOM 3375 N N . THR A 1 21 ? -15.761 1.084 0.599 1.00 10.00 21 THR A N 5
ATOM 3376 C CA . THR A 1 21 ? -14.334 1.082 0.874 1.00 10.00 21 THR A CA 5
ATOM 3377 C C . THR A 1 21 ? -13.650 1.570 -0.405 1.00 10.00 21 THR A C 5
ATOM 3378 O O . THR A 1 21 ? -14.123 1.268 -1.506 1.00 10.00 21 THR A O 5
ATOM 3389 N N . LYS A 1 22 ? -12.574 2.354 -0.279 1.00 10.00 22 LYS A N 5
ATOM 3390 C CA . LYS A 1 22 ? -11.804 2.844 -1.422 1.00 10.00 22 LYS A CA 5
ATOM 3391 C C . LYS A 1 22 ? -10.670 1.859 -1.715 1.00 10.00 22 LYS A C 5
ATOM 3392 O O . LYS A 1 22 ? -10.174 1.184 -0.811 1.00 10.00 22 LYS A O 5
ATOM 3411 N N . TRP A 1 23 ? -10.257 1.806 -2.976 1.00 10.00 23 TRP A N 5
ATOM 3412 C CA . TRP A 1 23 ? -9.326 0.839 -3.533 1.00 10.00 23 TRP A CA 5
ATOM 3413 C C . TRP A 1 23 ? -8.403 1.629 -4.476 1.00 10.00 23 TRP A C 5
ATOM 3414 O O . TRP A 1 23 ? -8.880 2.553 -5.139 1.00 10.00 23 TRP A O 5
ATOM 3435 N N . ILE A 1 24 ? -7.094 1.343 -4.519 1.00 10.00 24 ILE A N 5
ATOM 3436 C CA . ILE A 1 24 ? -6.089 2.206 -5.155 1.00 10.00 24 ILE A CA 5
ATOM 3437 C C . ILE A 1 24 ? -4.848 1.418 -5.624 1.00 10.00 24 ILE A C 5
ATOM 3438 O O . ILE A 1 24 ? -4.572 0.312 -5.155 1.00 10.00 24 ILE A O 5
ATOM 3454 N N . PHE A 1 25 ? -4.101 1.981 -6.578 1.00 10.00 25 PHE A N 5
ATOM 3455 C CA . PHE A 1 25 ? -2.790 1.516 -7.031 1.00 10.00 25 PHE A CA 5
ATOM 3456 C C . PHE A 1 25 ? -1.767 1.441 -5.885 1.00 10.00 25 PHE A C 5
ATOM 3457 O O . PHE A 1 25 ? -1.862 2.192 -4.910 1.00 10.00 25 PHE A O 5
ATOM 3474 N N . LYS A 1 26 ? -0.743 0.585 -6.042 1.00 10.00 26 LYS A N 5
ATOM 3475 C CA . LYS A 1 26 ? 0.446 0.577 -5.187 1.00 10.00 26 LYS A CA 5
ATOM 3476 C C . LYS A 1 26 ? 1.693 0.363 -6.061 1.00 10.00 26 LYS A C 5
ATOM 3477 O O . LYS A 1 26 ? 2.493 1.296 -6.144 1.00 10.00 26 LYS A O 5
ATOM 3496 N N . SER A 1 27 ? 1.839 -0.772 -6.763 1.00 10.00 27 SER A N 5
ATOM 3497 C CA . SER A 1 27 ? 2.977 -1.041 -7.655 1.00 10.00 27 SER A CA 5
ATOM 3498 C C . SER A 1 27 ? 2.605 -2.047 -8.755 1.00 10.00 27 SER A C 5
ATOM 3499 O O . SER A 1 27 ? 1.846 -2.984 -8.508 1.00 10.00 27 SER A O 5
ATOM 3507 N N . LYS A 1 28 ? 3.219 -1.942 -9.941 1.00 10.00 28 LYS A N 5
ATOM 3508 C CA . LYS A 1 28 ? 3.263 -3.033 -10.920 1.00 10.00 28 LYS A CA 5
ATOM 3509 C C . LYS A 1 28 ? 4.586 -2.994 -11.688 1.00 10.00 28 LYS A C 5
ATOM 3510 O O . LYS A 1 28 ? 5.243 -1.950 -11.719 1.00 10.00 28 LYS A O 5
ATOM 3529 N N . TYR A 1 29 ? 4.956 -4.107 -12.318 1.00 10.00 29 TYR A N 5
ATOM 3530 C CA . TYR A 1 29 ? 6.122 -4.246 -13.185 1.00 10.00 29 TYR A CA 5
ATOM 3531 C C . TYR A 1 29 ? 5.861 -5.380 -14.182 1.00 10.00 29 TYR A C 5
ATOM 3532 O O . TYR A 1 29 ? 4.951 -6.186 -13.978 1.00 10.00 29 TYR A O 5
ATOM 3550 N N . TYR A 1 30 ? 6.650 -5.458 -15.255 1.00 10.00 30 TYR A N 5
ATOM 3551 C CA . TYR A 1 30 ? 6.567 -6.549 -16.220 1.00 10.00 30 TYR A CA 5
ATOM 3552 C C . TYR A 1 30 ? 7.626 -7.583 -15.849 1.00 10.00 30 TYR A C 5
ATOM 3553 O O . TYR A 1 30 ? 8.812 -7.253 -15.768 1.00 10.00 30 TYR A O 5
ATOM 3571 N N . ASP A 1 31 ? 7.207 -8.821 -15.594 1.00 10.00 31 ASP A N 5
ATOM 3572 C CA . ASP A 1 31 ? 8.106 -9.918 -15.267 1.00 10.00 31 ASP A CA 5
ATOM 3573 C C . ASP A 1 31 ? 8.507 -10.632 -16.551 1.00 10.00 31 ASP A C 5
ATOM 3574 O O . ASP A 1 31 ? 7.882 -11.612 -16.969 1.00 10.00 31 ASP A O 5
ATOM 3583 N N . SER A 1 32 ? 9.562 -10.134 -17.189 1.00 10.00 32 SER A N 5
ATOM 3584 C CA . SER A 1 32 ? 10.136 -10.694 -18.406 1.00 10.00 32 SER A CA 5
ATOM 3585 C C . SER A 1 32 ? 10.540 -12.174 -18.266 1.00 10.00 32 SER A C 5
ATOM 3586 O O . SER A 1 32 ? 10.712 -12.849 -19.284 1.00 10.00 32 SER A O 5
ATOM 3594 N N . SER A 1 33 ? 10.665 -12.704 -17.042 1.00 10.00 33 SER A N 5
ATOM 3595 C CA . SER A 1 33 ? 10.967 -14.115 -16.801 1.00 10.00 33 SER A CA 5
ATOM 3596 C C . SER A 1 33 ? 9.839 -15.034 -17.297 1.00 10.00 33 SER A C 5
ATOM 3597 O O . SER A 1 33 ? 10.102 -16.194 -17.618 1.00 10.00 33 SER A O 5
ATOM 3605 N N . LYS A 1 34 ? 8.595 -14.534 -17.367 1.00 10.00 34 LYS A N 5
ATOM 3606 C CA . LYS A 1 34 ? 7.416 -15.308 -17.781 1.00 10.00 34 LYS A CA 5
ATOM 3607 C C . LYS A 1 34 ? 6.534 -14.548 -18.776 1.00 10.00 34 LYS A C 5
ATOM 3608 O O . LYS A 1 34 ? 5.675 -15.166 -19.407 1.00 10.00 34 LYS A O 5
ATOM 3627 N N . GLY A 1 35 ? 6.759 -13.247 -18.975 1.00 10.00 35 GLY A N 5
ATOM 3628 C CA . GLY A 1 35 ? 6.120 -12.480 -20.031 1.00 10.00 35 GLY A CA 5
ATOM 3629 C C . GLY A 1 35 ? 4.707 -12.049 -19.648 1.00 10.00 35 GLY A C 5
ATOM 3630 O O . GLY A 1 35 ? 3.790 -12.162 -20.464 1.00 10.00 35 GLY A O 5
ATOM 3634 N N . TYR A 1 36 ? 4.513 -11.585 -18.410 1.00 10.00 36 TYR A N 5
ATOM 3635 C CA . TYR A 1 36 ? 3.262 -10.985 -17.958 1.00 10.00 36 TYR A CA 5
ATOM 3636 C C . TYR A 1 36 ? 3.562 -9.879 -16.947 1.00 10.00 36 TYR A C 5
ATOM 3637 O O . TYR A 1 36 ? 4.666 -9.815 -16.400 1.00 10.00 36 TYR A O 5
ATOM 3655 N N . TRP A 1 37 ? 2.590 -9.001 -16.692 1.00 10.00 37 TRP A N 5
ATOM 3656 C CA . TRP A 1 37 ? 2.701 -8.034 -15.615 1.00 10.00 37 TRP A CA 5
ATOM 3657 C C . TRP A 1 37 ? 2.462 -8.739 -14.286 1.00 10.00 37 TRP A C 5
ATOM 3658 O O . TRP A 1 37 ? 1.735 -9.732 -14.213 1.00 10.00 37 TRP A O 5
ATOM 3679 N N . VAL A 1 38 ? 3.045 -8.180 -13.234 1.00 10.00 38 VAL A N 5
ATOM 3680 C CA . VAL A 1 38 ? 2.924 -8.604 -11.851 1.00 10.00 38 VAL A CA 5
ATOM 3681 C C . VAL A 1 38 ? 2.753 -7.315 -11.045 1.00 10.00 38 VAL A C 5
ATOM 3682 O O . VAL A 1 38 ? 3.249 -6.261 -11.458 1.00 10.00 38 VAL A O 5
ATOM 3695 N N . GLY A 1 39 ? 2.068 -7.360 -9.902 1.00 10.00 39 GLY A N 5
ATOM 3696 C CA . GLY A 1 39 ? 1.931 -6.175 -9.075 1.00 10.00 39 GLY A CA 5
ATOM 3697 C C . GLY A 1 39 ? 1.472 -6.465 -7.659 1.00 10.00 39 GLY A C 5
ATOM 3698 O O . GLY A 1 39 ? 1.040 -7.573 -7.329 1.00 10.00 39 GLY A O 5
ATOM 3702 N N . ILE A 1 40 ? 1.562 -5.412 -6.852 1.00 10.00 40 ILE A N 5
ATOM 3703 C CA . ILE A 1 40 ? 1.070 -5.304 -5.491 1.00 10.00 40 ILE A CA 5
ATOM 3704 C C . ILE A 1 40 ? 0.015 -4.219 -5.642 1.00 10.00 40 ILE A C 5
ATOM 3705 O O . ILE A 1 40 ? 0.335 -3.123 -6.104 1.00 10.00 40 ILE A O 5
ATOM 3721 N N . TYR A 1 41 ? -1.238 -4.509 -5.325 1.00 10.00 41 TYR A N 5
ATOM 3722 C CA . TYR A 1 41 ? -2.333 -3.643 -5.724 1.00 10.00 41 TYR A CA 5
ATOM 3723 C C . TYR A 1 41 ? -3.371 -3.645 -4.622 1.00 10.00 41 TYR A C 5
ATOM 3724 O O . TYR A 1 41 ? -3.566 -4.658 -3.955 1.00 10.00 41 TYR A O 5
ATOM 3742 N N . GLU A 1 42 ? -4.091 -2.537 -4.472 1.00 10.00 42 GLU A N 5
ATOM 3743 C CA . GLU A 1 42 ? -5.226 -2.438 -3.567 1.00 10.00 42 GLU A CA 5
ATOM 3744 C C . GLU A 1 42 ? -6.467 -2.105 -4.401 1.00 10.00 42 GLU A C 5
ATOM 3745 O O . GLU A 1 42 ? -7.341 -1.406 -3.912 1.00 10.00 42 GLU A O 5
ATOM 3757 N N . VAL A 1 43 ? -6.541 -2.557 -5.665 1.00 10.00 43 VAL A N 5
ATOM 3758 C CA . VAL A 1 43 ? -7.752 -2.476 -6.491 1.00 10.00 43 VAL A CA 5
ATOM 3759 C C . VAL A 1 43 ? -7.768 -3.561 -7.576 1.00 10.00 43 VAL A C 5
ATOM 3760 O O . VAL A 1 43 ? -8.795 -4.222 -7.745 1.00 10.00 43 VAL A O 5
ATOM 3773 N N . TRP A 1 44 ? -6.666 -3.750 -8.315 1.00 10.00 44 TRP A N 5
ATOM 3774 C CA . TRP A 1 44 ? -6.656 -4.633 -9.477 1.00 10.00 44 TRP A CA 5
ATOM 3775 C C . TRP A 1 44 ? -6.868 -6.088 -9.046 1.00 10.00 44 TRP A C 5
ATOM 3776 O O . TRP A 1 44 ? -6.424 -6.500 -7.971 1.00 10.00 44 TRP A O 5
ATOM 3797 N N . ASP A 1 45 ? -7.531 -6.865 -9.906 1.00 10.00 45 ASP A N 5
ATOM 3798 C CA . ASP A 1 45 ? -7.874 -8.271 -9.676 1.00 10.00 45 ASP A CA 5
ATOM 3799 C C . ASP A 1 45 ? -7.905 -9.029 -11.016 1.00 10.00 45 ASP A C 5
ATOM 3800 O O . ASP A 1 45 ? -8.724 -9.921 -11.235 1.00 10.00 45 ASP A O 5
ATOM 3809 N N . ARG A 1 46 ? -7.028 -8.627 -11.952 1.00 10.00 46 ARG A N 5
ATOM 3810 C CA . ARG A 1 46 ? -6.899 -9.160 -13.317 1.00 10.00 46 ARG A CA 5
ATOM 3811 C C . ARG A 1 46 ? -8.231 -9.367 -14.057 1.00 10.00 46 ARG A C 5
ATOM 3812 O O . ARG A 1 46 ? -8.391 -10.356 -14.773 1.00 10.00 46 ARG A O 5
ATOM 3833 N N . LYS A 1 47 ? -9.124 -8.370 -13.929 1.00 10.00 47 LYS A N 5
ATOM 3834 C CA . LYS A 1 47 ? -10.384 -8.195 -14.658 1.00 10.00 47 LYS A CA 5
ATOM 3835 C C . LYS A 1 47 ? -11.059 -9.526 -15.014 1.00 10.00 47 LYS A C 5
ATOM 3836 O O . LYS A 1 47 ? -11.251 -9.831 -16.212 1.00 10.00 47 LYS A O 5
ATOM 3856 N N . ALA A 1 1 ? -7.515 -4.776 2.569 1.00 10.00 1 ALA A N 6
ATOM 3857 C CA . ALA A 1 1 ? -6.134 -5.280 2.397 1.00 10.00 1 ALA A CA 6
ATOM 3858 C C . ALA A 1 1 ? -5.752 -5.315 0.912 1.00 10.00 1 ALA A C 6
ATOM 3859 O O . ALA A 1 1 ? -6.615 -5.455 0.041 1.00 10.00 1 ALA A O 6
ATOM 3868 N N . ILE A 1 2 ? -4.452 -5.196 0.611 1.00 10.00 2 ILE A N 6
ATOM 3869 C CA . ILE A 1 2 ? -3.925 -5.378 -0.742 1.00 10.00 2 ILE A CA 6
ATOM 3870 C C . ILE A 1 2 ? -4.236 -6.782 -1.281 1.00 10.00 2 ILE A C 6
ATOM 3871 O O . ILE A 1 2 ? -4.375 -7.753 -0.531 1.00 10.00 2 ILE A O 6
ATOM 3887 N N . LYS A 1 3 ? -4.271 -6.873 -2.607 1.00 10.00 3 LYS A N 6
ATOM 3888 C CA . LYS A 1 3 ? -4.239 -8.091 -3.399 1.00 10.00 3 LYS A CA 6
ATOM 3889 C C . LYS A 1 3 ? -2.873 -8.136 -4.087 1.00 10.00 3 LYS A C 6
ATOM 3890 O O . LYS A 1 3 ? -2.169 -7.122 -4.179 1.00 10.00 3 LYS A O 6
ATOM 3909 N N . LEU A 1 4 ? -2.515 -9.303 -4.610 1.00 10.00 4 LEU A N 6
ATOM 3910 C CA . LEU A 1 4 ? -1.341 -9.511 -5.450 1.00 10.00 4 LEU A CA 6
ATOM 3911 C C . LEU A 1 4 ? -1.875 -10.108 -6.744 1.00 10.00 4 LEU A C 6
ATOM 3912 O O . LEU A 1 4 ? -2.785 -10.941 -6.698 1.00 10.00 4 LEU A O 6
ATOM 3928 N N . VAL A 1 5 ? -1.350 -9.672 -7.887 1.00 10.00 5 VAL A N 6
ATOM 3929 C CA . VAL A 1 5 ? -1.939 -9.968 -9.189 1.00 10.00 5 VAL A CA 6
ATOM 3930 C C . VAL A 1 5 ? -0.817 -10.249 -10.182 1.00 10.00 5 VAL A C 6
ATOM 3931 O O . VAL A 1 5 ? 0.284 -9.706 -10.050 1.00 10.00 5 VAL A O 6
ATOM 3944 N N . GLN A 1 6 ? -1.102 -11.077 -11.189 1.00 10.00 6 GLN A N 6
ATOM 3945 C CA . GLN A 1 6 ? -0.232 -11.320 -12.322 1.00 10.00 6 GLN A CA 6
ATOM 3946 C C . GLN A 1 6 ? -1.102 -11.681 -13.525 1.00 10.00 6 GLN A C 6
ATOM 3947 O O . GLN A 1 6 ? -1.874 -12.642 -13.460 1.00 10.00 6 GLN A O 6
ATOM 3961 N N . SER A 1 7 ? -0.988 -10.917 -14.612 1.00 10.00 7 SER A N 6
ATOM 3962 C CA . SER A 1 7 ? -1.785 -11.072 -15.828 1.00 10.00 7 SER A CA 6
ATOM 3963 C C . SER A 1 7 ? -0.982 -10.509 -17.007 1.00 10.00 7 SER A C 6
ATOM 3964 O O . SER A 1 7 ? -0.192 -9.581 -16.812 1.00 10.00 7 SER A O 6
ATOM 3972 N N . PRO A 1 8 ? -1.171 -11.000 -18.244 1.00 10.00 8 PRO A N 6
ATOM 3973 C CA . PRO A 1 8 ? -0.381 -10.543 -19.385 1.00 10.00 8 PRO A CA 6
ATOM 3974 C C . PRO A 1 8 ? -0.668 -9.085 -19.773 1.00 10.00 8 PRO A C 6
ATOM 3975 O O . PRO A 1 8 ? 0.199 -8.436 -20.359 1.00 10.00 8 PRO A O 6
ATOM 3986 N N . ASN A 1 9 ? -1.859 -8.559 -19.455 1.00 10.00 9 ASN A N 6
ATOM 3987 C CA . ASN A 1 9 ? -2.298 -7.238 -19.908 1.00 10.00 9 ASN A CA 6
ATOM 3988 C C . ASN A 1 9 ? -1.882 -6.090 -18.979 1.00 10.00 9 ASN A C 6
ATOM 3989 O O . ASN A 1 9 ? -1.931 -4.937 -19.409 1.00 10.00 9 ASN A O 6
ATOM 4000 N N . GLY A 1 10 ? -1.472 -6.373 -17.734 1.00 10.00 10 GLY A N 6
ATOM 4001 C CA . GLY A 1 10 ? -1.108 -5.357 -16.747 1.00 10.00 10 GLY A CA 6
ATOM 4002 C C . GLY A 1 10 ? -2.164 -4.268 -16.559 1.00 10.00 10 GLY A C 6
ATOM 4003 O O . GLY A 1 10 ? -1.782 -3.105 -16.413 1.00 10.00 10 GLY A O 6
ATOM 4007 N N . ASN A 1 11 ? -3.456 -4.617 -16.633 1.00 10.00 11 ASN A N 6
ATOM 4008 C CA . ASN A 1 11 ? -4.583 -3.682 -16.628 1.00 10.00 11 ASN A CA 6
ATOM 4009 C C . ASN A 1 11 ? -4.535 -2.720 -15.431 1.00 10.00 11 ASN A C 6
ATOM 4010 O O . ASN A 1 11 ? -4.930 -3.075 -14.319 1.00 10.00 11 ASN A O 6
ATOM 4021 N N . PHE A 1 12 ? -4.040 -1.503 -15.663 1.00 10.00 12 PHE A N 6
ATOM 4022 C CA . PHE A 1 12 ? -3.921 -0.462 -14.653 1.00 10.00 12 PHE A CA 6
ATOM 4023 C C . PHE A 1 12 ? -5.307 0.135 -14.389 1.00 10.00 12 PHE A C 6
ATOM 4024 O O . PHE A 1 12 ? -5.918 0.705 -15.296 1.00 10.00 12 PHE A O 6
ATOM 4041 N N . ALA A 1 13 ? -5.806 -0.003 -13.154 1.00 10.00 13 ALA A N 6
ATOM 4042 C CA . ALA A 1 13 ? -7.154 0.428 -12.772 1.00 10.00 13 ALA A CA 6
ATOM 4043 C C . ALA A 1 13 ? -7.197 1.822 -12.122 1.00 10.00 13 ALA A C 6
ATOM 4044 O O . ALA A 1 13 ? -8.287 2.370 -11.966 1.00 10.00 13 ALA A O 6
ATOM 4051 N N . ALA A 1 14 ? -6.042 2.390 -11.752 1.00 10.00 14 ALA A N 6
ATOM 4052 C CA . ALA A 1 14 ? -5.843 3.573 -10.905 1.00 10.00 14 ALA A CA 6
ATOM 4053 C C . ALA A 1 14 ? -6.513 3.492 -9.522 1.00 10.00 14 ALA A C 6
ATOM 4054 O O . ALA A 1 14 ? -5.801 3.472 -8.516 1.00 10.00 14 ALA A O 6
ATOM 4061 N N . SER A 1 15 ? -7.842 3.438 -9.441 1.00 10.00 15 SER A N 6
ATOM 4062 C CA . SER A 1 15 ? -8.602 3.427 -8.194 1.00 10.00 15 SER A CA 6
ATOM 4063 C C . SER A 1 15 ? -10.061 3.029 -8.451 1.00 10.00 15 SER A C 6
ATOM 4064 O O . SER A 1 15 ? -10.530 3.068 -9.593 1.00 10.00 15 SER A O 6
ATOM 4072 N N . PHE A 1 16 ? -10.779 2.639 -7.392 1.00 10.00 16 PHE A N 6
ATOM 4073 C CA . PHE A 1 16 ? -12.177 2.208 -7.424 1.00 10.00 16 PHE A CA 6
ATOM 4074 C C . PHE A 1 16 ? -12.768 2.336 -6.010 1.00 10.00 16 PHE A C 6
ATOM 4075 O O . PHE A 1 16 ? -12.055 2.682 -5.063 1.00 10.00 16 PHE A O 6
ATOM 4092 N N . VAL A 1 17 ? -14.050 2.013 -5.844 1.00 10.00 17 VAL A N 6
ATOM 4093 C CA . VAL A 1 17 ? -14.724 1.926 -4.552 1.00 10.00 17 VAL A CA 6
ATOM 4094 C C . VAL A 1 17 ? -15.554 0.641 -4.598 1.00 10.00 17 VAL A C 6
ATOM 4095 O O . VAL A 1 17 ? -16.281 0.410 -5.567 1.00 10.00 17 VAL A O 6
ATOM 4108 N N . LEU A 1 18 ? -15.426 -0.204 -3.574 1.00 10.00 18 LEU A N 6
ATOM 4109 C CA . LEU A 1 18 ? -16.081 -1.504 -3.473 1.00 10.00 18 LEU A CA 6
ATOM 4110 C C . LEU A 1 18 ? -16.264 -1.804 -1.990 1.00 10.00 18 LEU A C 6
ATOM 4111 O O . LEU A 1 18 ? -15.357 -1.540 -1.199 1.00 10.00 18 LEU A O 6
ATOM 4127 N N . ASP A 1 19 ? -17.416 -2.374 -1.630 1.00 10.00 19 ASP A N 6
ATOM 4128 C CA . ASP A 1 19 ? -17.791 -2.757 -0.265 1.00 10.00 19 ASP A CA 6
ATOM 4129 C C . ASP A 1 19 ? -17.509 -1.643 0.755 1.00 10.00 19 ASP A C 6
ATOM 4130 O O . ASP A 1 19 ? -16.843 -1.842 1.775 1.00 10.00 19 ASP A O 6
ATOM 4139 N N . GLY A 1 20 ? -17.980 -0.432 0.437 1.00 10.00 20 GLY A N 6
ATOM 4140 C CA . GLY A 1 20 ? -17.903 0.734 1.314 1.00 10.00 20 GLY A CA 6
ATOM 4141 C C . GLY A 1 20 ? -16.468 1.160 1.640 1.00 10.00 20 GLY A C 6
ATOM 4142 O O . GLY A 1 20 ? -16.242 1.803 2.668 1.00 10.00 20 GLY A O 6
ATOM 4146 N N . THR A 1 21 ? -15.505 0.800 0.790 1.00 10.00 21 THR A N 6
ATOM 4147 C CA . THR A 1 21 ? -14.080 0.999 1.005 1.00 10.00 21 THR A CA 6
ATOM 4148 C C . THR A 1 21 ? -13.508 1.550 -0.307 1.00 10.00 21 THR A C 6
ATOM 4149 O O . THR A 1 21 ? -13.979 1.178 -1.386 1.00 10.00 21 THR A O 6
ATOM 4160 N N . LYS A 1 22 ? -12.524 2.453 -0.239 1.00 10.00 22 LYS A N 6
ATOM 4161 C CA . LYS A 1 22 ? -11.813 2.942 -1.422 1.00 10.00 22 LYS A CA 6
ATOM 4162 C C . LYS A 1 22 ? -10.632 2.013 -1.701 1.00 10.00 22 LYS A C 6
ATOM 4163 O O . LYS A 1 22 ? -10.053 1.440 -0.776 1.00 10.00 22 LYS A O 6
ATOM 4182 N N . TRP A 1 23 ? -10.266 1.888 -2.971 1.00 10.00 23 TRP A N 6
ATOM 4183 C CA . TRP A 1 23 ? -9.283 0.950 -3.487 1.00 10.00 23 TRP A CA 6
ATOM 4184 C C . TRP A 1 23 ? -8.398 1.745 -4.466 1.00 10.00 23 TRP A C 6
ATOM 4185 O O . TRP A 1 23 ? -8.911 2.627 -5.160 1.00 10.00 23 TRP A O 6
ATOM 4206 N N . ILE A 1 24 ? -7.081 1.501 -4.512 1.00 10.00 24 ILE A N 6
ATOM 4207 C CA . ILE A 1 24 ? -6.099 2.340 -5.209 1.00 10.00 24 ILE A CA 6
ATOM 4208 C C . ILE A 1 24 ? -4.873 1.525 -5.672 1.00 10.00 24 ILE A C 6
ATOM 4209 O O . ILE A 1 24 ? -4.574 0.453 -5.143 1.00 10.00 24 ILE A O 6
ATOM 4225 N N . PHE A 1 25 ? -4.163 2.019 -6.686 1.00 10.00 25 PHE A N 6
ATOM 4226 C CA . PHE A 1 25 ? -2.881 1.498 -7.161 1.00 10.00 25 PHE A CA 6
ATOM 4227 C C . PHE A 1 25 ? -1.818 1.490 -6.054 1.00 10.00 25 PHE A C 6
ATOM 4228 O O . PHE A 1 25 ? -1.851 2.326 -5.147 1.00 10.00 25 PHE A O 6
ATOM 4245 N N . LYS A 1 26 ? -0.833 0.585 -6.170 1.00 10.00 26 LYS A N 6
ATOM 4246 C CA . LYS A 1 26 ? 0.378 0.592 -5.350 1.00 10.00 26 LYS A CA 6
ATOM 4247 C C . LYS A 1 26 ? 1.591 0.434 -6.279 1.00 10.00 26 LYS A C 6
ATOM 4248 O O . LYS A 1 26 ? 2.285 1.433 -6.479 1.00 10.00 26 LYS A O 6
ATOM 4267 N N . SER A 1 27 ? 1.823 -0.734 -6.897 1.00 10.00 27 SER A N 6
ATOM 4268 C CA . SER A 1 27 ? 2.970 -0.955 -7.790 1.00 10.00 27 SER A CA 6
ATOM 4269 C C . SER A 1 27 ? 2.669 -2.048 -8.823 1.00 10.00 27 SER A C 6
ATOM 4270 O O . SER A 1 27 ? 1.975 -3.017 -8.514 1.00 10.00 27 SER A O 6
ATOM 4278 N N . LYS A 1 28 ? 3.260 -1.965 -10.020 1.00 10.00 28 LYS A N 6
ATOM 4279 C CA . LYS A 1 28 ? 3.316 -3.084 -10.963 1.00 10.00 28 LYS A CA 6
ATOM 4280 C C . LYS A 1 28 ? 4.661 -3.073 -11.689 1.00 10.00 28 LYS A C 6
ATOM 4281 O O . LYS A 1 28 ? 5.307 -2.025 -11.770 1.00 10.00 28 LYS A O 6
ATOM 4300 N N . TYR A 1 29 ? 5.071 -4.221 -12.224 1.00 10.00 29 TYR A N 6
ATOM 4301 C CA . TYR A 1 29 ? 6.285 -4.401 -13.012 1.00 10.00 29 TYR A CA 6
ATOM 4302 C C . TYR A 1 29 ? 6.038 -5.516 -14.029 1.00 10.00 29 TYR A C 6
ATOM 4303 O O . TYR A 1 29 ? 5.191 -6.385 -13.809 1.00 10.00 29 TYR A O 6
ATOM 4321 N N . TYR A 1 30 ? 6.762 -5.502 -15.150 1.00 10.00 30 TYR A N 6
ATOM 4322 C CA . TYR A 1 30 ? 6.694 -6.581 -16.124 1.00 10.00 30 TYR A CA 6
ATOM 4323 C C . TYR A 1 30 ? 7.732 -7.626 -15.726 1.00 10.00 30 TYR A C 6
ATOM 4324 O O . TYR A 1 30 ? 8.922 -7.316 -15.627 1.00 10.00 30 TYR A O 6
ATOM 4342 N N . ASP A 1 31 ? 7.289 -8.850 -15.452 1.00 10.00 31 ASP A N 6
ATOM 4343 C CA . ASP A 1 31 ? 8.158 -9.974 -15.132 1.00 10.00 31 ASP A CA 6
ATOM 4344 C C . ASP A 1 31 ? 8.603 -10.591 -16.454 1.00 10.00 31 ASP A C 6
ATOM 4345 O O . ASP A 1 31 ? 7.993 -11.537 -16.955 1.00 10.00 31 ASP A O 6
ATOM 4354 N N . SER A 1 32 ? 9.628 -10.002 -17.069 1.00 10.00 32 SER A N 6
ATOM 4355 C CA . SER A 1 32 ? 10.167 -10.436 -18.354 1.00 10.00 32 SER A CA 6
ATOM 4356 C C . SER A 1 32 ? 10.587 -11.914 -18.340 1.00 10.00 32 SER A C 6
ATOM 4357 O O . SER A 1 32 ? 10.510 -12.589 -19.368 1.00 10.00 32 SER A O 6
ATOM 4365 N N . SER A 1 33 ? 10.999 -12.428 -17.177 1.00 10.00 33 SER A N 6
ATOM 4366 C CA . SER A 1 33 ? 11.374 -13.820 -16.968 1.00 10.00 33 SER A CA 6
ATOM 4367 C C . SER A 1 33 ? 10.197 -14.788 -17.176 1.00 10.00 33 SER A C 6
ATOM 4368 O O . SER A 1 33 ? 10.432 -15.950 -17.518 1.00 10.00 33 SER A O 6
ATOM 4376 N N . LYS A 1 34 ? 8.948 -14.335 -17.001 1.00 10.00 34 LYS A N 6
ATOM 4377 C CA . LYS A 1 34 ? 7.752 -15.184 -17.075 1.00 10.00 34 LYS A CA 6
ATOM 4378 C C . LYS A 1 34 ? 6.786 -14.718 -18.170 1.00 10.00 34 LYS A C 6
ATOM 4379 O O . LYS A 1 34 ? 5.966 -15.515 -18.628 1.00 10.00 34 LYS A O 6
ATOM 4398 N N . GLY A 1 35 ? 6.915 -13.477 -18.643 1.00 10.00 35 GLY A N 6
ATOM 4399 C CA . GLY A 1 35 ? 6.245 -12.977 -19.835 1.00 10.00 35 GLY A CA 6
ATOM 4400 C C . GLY A 1 35 ? 4.888 -12.341 -19.535 1.00 10.00 35 GLY A C 6
ATOM 4401 O O . GLY A 1 35 ? 3.995 -12.411 -20.382 1.00 10.00 35 GLY A O 6
ATOM 4405 N N . TYR A 1 36 ? 4.698 -11.753 -18.348 1.00 10.00 36 TYR A N 6
ATOM 4406 C CA . TYR A 1 36 ? 3.456 -11.082 -17.971 1.00 10.00 36 TYR A CA 6
ATOM 4407 C C . TYR A 1 36 ? 3.725 -9.999 -16.923 1.00 10.00 36 TYR A C 6
ATOM 4408 O O . TYR A 1 36 ? 4.790 -9.976 -16.302 1.00 10.00 36 TYR A O 6
ATOM 4426 N N . TRP A 1 37 ? 2.767 -9.089 -16.728 1.00 10.00 37 TRP A N 6
ATOM 4427 C CA . TRP A 1 37 ? 2.830 -8.114 -15.648 1.00 10.00 37 TRP A CA 6
ATOM 4428 C C . TRP A 1 37 ? 2.526 -8.803 -14.324 1.00 10.00 37 TRP A C 6
ATOM 4429 O O . TRP A 1 37 ? 1.772 -9.778 -14.275 1.00 10.00 37 TRP A O 6
ATOM 4450 N N . VAL A 1 38 ? 3.067 -8.247 -13.246 1.00 10.00 38 VAL A N 6
ATOM 4451 C CA . VAL A 1 38 ? 2.874 -8.664 -11.867 1.00 10.00 38 VAL A CA 6
ATOM 4452 C C . VAL A 1 38 ? 2.740 -7.366 -11.062 1.00 10.00 38 VAL A C 6
ATOM 4453 O O . VAL A 1 38 ? 3.292 -6.337 -11.465 1.00 10.00 38 VAL A O 6
ATOM 4466 N N . GLY A 1 39 ? 2.027 -7.373 -9.937 1.00 10.00 39 GLY A N 6
ATOM 4467 C CA . GLY A 1 39 ? 1.912 -6.176 -9.123 1.00 10.00 39 GLY A CA 6
ATOM 4468 C C . GLY A 1 39 ? 1.364 -6.425 -7.729 1.00 10.00 39 GLY A C 6
ATOM 4469 O O . GLY A 1 39 ? 0.822 -7.491 -7.422 1.00 10.00 39 GLY A O 6
ATOM 4473 N N . ILE A 1 40 ? 1.509 -5.387 -6.910 1.00 10.00 40 ILE A N 6
ATOM 4474 C CA . ILE A 1 40 ? 0.964 -5.247 -5.572 1.00 10.00 40 ILE A CA 6
ATOM 4475 C C . ILE A 1 40 ? -0.109 -4.187 -5.767 1.00 10.00 40 ILE A C 6
ATOM 4476 O O . ILE A 1 40 ? 0.184 -3.117 -6.305 1.00 10.00 40 ILE A O 6
ATOM 4492 N N . TYR A 1 41 ? -1.349 -4.466 -5.380 1.00 10.00 41 TYR A N 6
ATOM 4493 C CA . TYR A 1 41 ? -2.452 -3.633 -5.812 1.00 10.00 41 TYR A CA 6
ATOM 4494 C C . TYR A 1 41 ? -3.500 -3.598 -4.721 1.00 10.00 41 TYR A C 6
ATOM 4495 O O . TYR A 1 41 ? -3.937 -4.640 -4.247 1.00 10.00 41 TYR A O 6
ATOM 4513 N N . GLU A 1 42 ? -3.961 -2.406 -4.358 1.00 10.00 42 GLU A N 6
ATOM 4514 C CA . GLU A 1 42 ? -5.089 -2.240 -3.456 1.00 10.00 42 GLU A CA 6
ATOM 4515 C C . GLU A 1 42 ? -6.339 -1.943 -4.295 1.00 10.00 42 GLU A C 6
ATOM 4516 O O . GLU A 1 42 ? -7.186 -1.196 -3.832 1.00 10.00 42 GLU A O 6
ATOM 4528 N N . VAL A 1 43 ? -6.460 -2.479 -5.524 1.00 10.00 43 VAL A N 6
ATOM 4529 C CA . VAL A 1 43 ? -7.700 -2.435 -6.314 1.00 10.00 43 VAL A CA 6
ATOM 4530 C C . VAL A 1 43 ? -7.785 -3.581 -7.332 1.00 10.00 43 VAL A C 6
ATOM 4531 O O . VAL A 1 43 ? -8.824 -4.239 -7.407 1.00 10.00 43 VAL A O 6
ATOM 4544 N N . TRP A 1 44 ? -6.728 -3.821 -8.118 1.00 10.00 44 TRP A N 6
ATOM 4545 C CA . TRP A 1 44 ? -6.761 -4.804 -9.198 1.00 10.00 44 TRP A CA 6
ATOM 4546 C C . TRP A 1 44 ? -6.889 -6.226 -8.630 1.00 10.00 44 TRP A C 6
ATOM 4547 O O . TRP A 1 44 ? -6.579 -6.459 -7.458 1.00 10.00 44 TRP A O 6
ATOM 4568 N N . ASP A 1 45 ? -7.319 -7.182 -9.463 1.00 10.00 45 ASP A N 6
ATOM 4569 C CA . ASP A 1 45 ? -7.606 -8.554 -9.035 1.00 10.00 45 ASP A CA 6
ATOM 4570 C C . ASP A 1 45 ? -7.154 -9.591 -10.065 1.00 10.00 45 ASP A C 6
ATOM 4571 O O . ASP A 1 45 ? -6.456 -10.530 -9.682 1.00 10.00 45 ASP A O 6
ATOM 4580 N N . ARG A 1 46 ? -7.485 -9.414 -11.357 1.00 10.00 46 ARG A N 6
ATOM 4581 C CA . ARG A 1 46 ? -6.903 -10.201 -12.459 1.00 10.00 46 ARG A CA 6
ATOM 4582 C C . ARG A 1 46 ? -7.236 -9.595 -13.822 1.00 10.00 46 ARG A C 6
ATOM 4583 O O . ARG A 1 46 ? -6.331 -9.434 -14.640 1.00 10.00 46 ARG A O 6
ATOM 4604 N N . LYS A 1 47 ? -8.521 -9.303 -14.061 1.00 10.00 47 LYS A N 6
ATOM 4605 C CA . LYS A 1 47 ? -9.044 -8.882 -15.360 1.00 10.00 47 LYS A CA 6
ATOM 4606 C C . LYS A 1 47 ? -8.311 -7.641 -15.849 1.00 10.00 47 LYS A C 6
ATOM 4607 O O . LYS A 1 47 ? -8.244 -6.657 -15.080 1.00 10.00 47 LYS A O 6
ATOM 4627 N N . ALA A 1 1 ? -7.407 -3.669 2.020 1.00 10.00 1 ALA A N 7
ATOM 4628 C CA . ALA A 1 1 ? -6.452 -4.793 2.084 1.00 10.00 1 ALA A CA 7
ATOM 4629 C C . ALA A 1 1 ? -5.930 -5.111 0.681 1.00 10.00 1 ALA A C 7
ATOM 4630 O O . ALA A 1 1 ? -6.715 -5.463 -0.206 1.00 10.00 1 ALA A O 7
ATOM 4639 N N . ILE A 1 2 ? -4.610 -5.007 0.481 1.00 10.00 2 ILE A N 7
ATOM 4640 C CA . ILE A 1 2 ? -3.937 -5.321 -0.780 1.00 10.00 2 ILE A CA 7
ATOM 4641 C C . ILE A 1 2 ? -4.217 -6.753 -1.259 1.00 10.00 2 ILE A C 7
ATOM 4642 O O . ILE A 1 2 ? -4.670 -7.621 -0.505 1.00 10.00 2 ILE A O 7
ATOM 4658 N N . LYS A 1 3 ? -3.893 -6.989 -2.527 1.00 10.00 3 LYS A N 7
ATOM 4659 C CA . LYS A 1 3 ? -3.908 -8.262 -3.227 1.00 10.00 3 LYS A CA 7
ATOM 4660 C C . LYS A 1 3 ? -2.630 -8.313 -4.063 1.00 10.00 3 LYS A C 7
ATOM 4661 O O . LYS A 1 3 ? -2.000 -7.281 -4.317 1.00 10.00 3 LYS A O 7
ATOM 4680 N N . LEU A 1 4 ? -2.264 -9.510 -4.514 1.00 10.00 4 LEU A N 7
ATOM 4681 C CA . LEU A 1 4 ? -1.123 -9.742 -5.391 1.00 10.00 4 LEU A CA 7
ATOM 4682 C C . LEU A 1 4 ? -1.695 -10.346 -6.664 1.00 10.00 4 LEU A C 7
ATOM 4683 O O . LEU A 1 4 ? -2.570 -11.214 -6.593 1.00 10.00 4 LEU A O 7
ATOM 4699 N N . VAL A 1 5 ? -1.239 -9.871 -7.821 1.00 10.00 5 VAL A N 7
ATOM 4700 C CA . VAL A 1 5 ? -1.885 -10.141 -9.101 1.00 10.00 5 VAL A CA 7
ATOM 4701 C C . VAL A 1 5 ? -0.794 -10.408 -10.138 1.00 10.00 5 VAL A C 7
ATOM 4702 O O . VAL A 1 5 ? 0.282 -9.806 -10.074 1.00 10.00 5 VAL A O 7
ATOM 4715 N N . GLN A 1 6 ? -1.074 -11.309 -11.084 1.00 10.00 6 GLN A N 7
ATOM 4716 C CA . GLN A 1 6 ? -0.191 -11.694 -12.177 1.00 10.00 6 GLN A CA 7
ATOM 4717 C C . GLN A 1 6 ? -1.096 -11.963 -13.381 1.00 10.00 6 GLN A C 7
ATOM 4718 O O . GLN A 1 6 ? -1.976 -12.823 -13.273 1.00 10.00 6 GLN A O 7
ATOM 4732 N N . SER A 1 7 ? -0.947 -11.230 -14.490 1.00 10.00 7 SER A N 7
ATOM 4733 C CA . SER A 1 7 ? -1.688 -11.428 -15.746 1.00 10.00 7 SER A CA 7
ATOM 4734 C C . SER A 1 7 ? -1.047 -10.604 -16.871 1.00 10.00 7 SER A C 7
ATOM 4735 O O . SER A 1 7 ? -0.435 -9.572 -16.595 1.00 10.00 7 SER A O 7
ATOM 4743 N N . PRO A 1 8 ? -1.179 -11.015 -18.145 1.00 10.00 8 PRO A N 7
ATOM 4744 C CA . PRO A 1 8 ? -0.507 -10.348 -19.258 1.00 10.00 8 PRO A CA 7
ATOM 4745 C C . PRO A 1 8 ? -1.111 -8.977 -19.597 1.00 10.00 8 PRO A C 7
ATOM 4746 O O . PRO A 1 8 ? -0.394 -8.122 -20.118 1.00 10.00 8 PRO A O 7
ATOM 4757 N N . ASN A 1 9 ? -2.403 -8.749 -19.316 1.00 10.00 9 ASN A N 7
ATOM 4758 C CA . ASN A 1 9 ? -3.068 -7.487 -19.665 1.00 10.00 9 ASN A CA 7
ATOM 4759 C C . ASN A 1 9 ? -2.547 -6.300 -18.848 1.00 10.00 9 ASN A C 7
ATOM 4760 O O . ASN A 1 9 ? -2.532 -5.184 -19.367 1.00 10.00 9 ASN A O 7
ATOM 4771 N N . GLY A 1 10 ? -2.094 -6.530 -17.606 1.00 10.00 10 GLY A N 7
ATOM 4772 C CA . GLY A 1 10 ? -1.520 -5.507 -16.733 1.00 10.00 10 GLY A CA 7
ATOM 4773 C C . GLY A 1 10 ? -2.348 -4.229 -16.606 1.00 10.00 10 GLY A C 7
ATOM 4774 O O . GLY A 1 10 ? -1.752 -3.156 -16.499 1.00 10.00 10 GLY A O 7
ATOM 4778 N N . ASN A 1 11 ? -3.681 -4.314 -16.687 1.00 10.00 11 ASN A N 7
ATOM 4779 C CA . ASN A 1 11 ? -4.559 -3.154 -16.822 1.00 10.00 11 ASN A CA 7
ATOM 4780 C C . ASN A 1 11 ? -4.432 -2.210 -15.623 1.00 10.00 11 ASN A C 7
ATOM 4781 O O . ASN A 1 11 ? -4.906 -2.524 -14.532 1.00 10.00 11 ASN A O 7
ATOM 4792 N N . PHE A 1 12 ? -3.801 -1.050 -15.827 1.00 10.00 12 PHE A N 7
ATOM 4793 C CA . PHE A 1 12 ? -3.704 -0.010 -14.815 1.00 10.00 12 PHE A CA 7
ATOM 4794 C C . PHE A 1 12 ? -5.106 0.540 -14.523 1.00 10.00 12 PHE A C 7
ATOM 4795 O O . PHE A 1 12 ? -5.739 1.118 -15.411 1.00 10.00 12 PHE A O 7
ATOM 4812 N N . ALA A 1 13 ? -5.590 0.361 -13.288 1.00 10.00 13 ALA A N 7
ATOM 4813 C CA . ALA A 1 13 ? -6.959 0.711 -12.901 1.00 10.00 13 ALA A CA 7
ATOM 4814 C C . ALA A 1 13 ? -7.054 2.031 -12.117 1.00 10.00 13 ALA A C 7
ATOM 4815 O O . ALA A 1 13 ? -8.164 2.514 -11.901 1.00 10.00 13 ALA A O 7
ATOM 4822 N N . ALA A 1 14 ? -5.914 2.617 -11.723 1.00 10.00 14 ALA A N 7
ATOM 4823 C CA . ALA A 1 14 ? -5.745 3.771 -10.834 1.00 10.00 14 ALA A CA 7
ATOM 4824 C C . ALA A 1 14 ? -6.424 3.625 -9.464 1.00 10.00 14 ALA A C 7
ATOM 4825 O O . ALA A 1 14 ? -5.723 3.503 -8.458 1.00 10.00 14 ALA A O 7
ATOM 4832 N N . SER A 1 15 ? -7.755 3.633 -9.400 1.00 10.00 15 SER A N 7
ATOM 4833 C CA . SER A 1 15 ? -8.530 3.584 -8.167 1.00 10.00 15 SER A CA 7
ATOM 4834 C C . SER A 1 15 ? -9.996 3.234 -8.456 1.00 10.00 15 SER A C 7
ATOM 4835 O O . SER A 1 15 ? -10.455 3.341 -9.597 1.00 10.00 15 SER A O 7
ATOM 4843 N N . PHE A 1 16 ? -10.730 2.806 -7.422 1.00 10.00 16 PHE A N 7
ATOM 4844 C CA . PHE A 1 16 ? -12.133 2.400 -7.483 1.00 10.00 16 PHE A CA 7
ATOM 4845 C C . PHE A 1 16 ? -12.741 2.480 -6.072 1.00 10.00 16 PHE A C 7
ATOM 4846 O O . PHE A 1 16 ? -12.035 2.773 -5.103 1.00 10.00 16 PHE A O 7
ATOM 4863 N N . VAL A 1 17 ? -14.035 2.184 -5.937 1.00 10.00 17 VAL A N 7
ATOM 4864 C CA . VAL A 1 17 ? -14.743 2.093 -4.662 1.00 10.00 17 VAL A CA 7
ATOM 4865 C C . VAL A 1 17 ? -15.629 0.849 -4.761 1.00 10.00 17 VAL A C 7
ATOM 4866 O O . VAL A 1 17 ? -16.345 0.675 -5.751 1.00 10.00 17 VAL A O 7
ATOM 4879 N N . LEU A 1 18 ? -15.553 -0.028 -3.760 1.00 10.00 18 LEU A N 7
ATOM 4880 C CA . LEU A 1 18 ? -16.236 -1.319 -3.713 1.00 10.00 18 LEU A CA 7
ATOM 4881 C C . LEU A 1 18 ? -16.401 -1.686 -2.240 1.00 10.00 18 LEU A C 7
ATOM 4882 O O . LEU A 1 18 ? -15.497 -1.426 -1.444 1.00 10.00 18 LEU A O 7
ATOM 4898 N N . ASP A 1 19 ? -17.532 -2.304 -1.891 1.00 10.00 19 ASP A N 7
ATOM 4899 C CA . ASP A 1 19 ? -17.880 -2.752 -0.536 1.00 10.00 19 ASP A CA 7
ATOM 4900 C C . ASP A 1 19 ? -17.610 -1.678 0.530 1.00 10.00 19 ASP A C 7
ATOM 4901 O O . ASP A 1 19 ? -16.967 -1.918 1.556 1.00 10.00 19 ASP A O 7
ATOM 4910 N N . GLY A 1 20 ? -18.064 -0.452 0.245 1.00 10.00 20 GLY A N 7
ATOM 4911 C CA . GLY A 1 20 ? -17.964 0.692 1.148 1.00 10.00 20 GLY A CA 7
ATOM 4912 C C . GLY A 1 20 ? -16.521 1.077 1.492 1.00 10.00 20 GLY A C 7
ATOM 4913 O O . GLY A 1 20 ? -16.287 1.682 2.540 1.00 10.00 20 GLY A O 7
ATOM 4917 N N . THR A 1 21 ? -15.560 0.723 0.637 1.00 10.00 21 THR A N 7
ATOM 4918 C CA . THR A 1 21 ? -14.130 0.882 0.869 1.00 10.00 21 THR A CA 7
ATOM 4919 C C . THR A 1 21 ? -13.525 1.471 -0.412 1.00 10.00 21 THR A C 7
ATOM 4920 O O . THR A 1 21 ? -14.022 1.201 -1.510 1.00 10.00 21 THR A O 7
ATOM 4931 N N . LYS A 1 22 ? -12.477 2.295 -0.293 1.00 10.00 22 LYS A N 7
ATOM 4932 C CA . LYS A 1 22 ? -11.745 2.824 -1.444 1.00 10.00 22 LYS A CA 7
ATOM 4933 C C . LYS A 1 22 ? -10.606 1.864 -1.793 1.00 10.00 22 LYS A C 7
ATOM 4934 O O . LYS A 1 22 ? -10.060 1.189 -0.918 1.00 10.00 22 LYS A O 7
ATOM 4953 N N . TRP A 1 23 ? -10.239 1.832 -3.069 1.00 10.00 23 TRP A N 7
ATOM 4954 C CA . TRP A 1 23 ? -9.307 0.892 -3.671 1.00 10.00 23 TRP A CA 7
ATOM 4955 C C . TRP A 1 23 ? -8.389 1.728 -4.578 1.00 10.00 23 TRP A C 7
ATOM 4956 O O . TRP A 1 23 ? -8.864 2.682 -5.198 1.00 10.00 23 TRP A O 7
ATOM 4977 N N . ILE A 1 24 ? -7.083 1.442 -4.623 1.00 10.00 24 ILE A N 7
ATOM 4978 C CA . ILE A 1 24 ? -6.065 2.298 -5.235 1.00 10.00 24 ILE A CA 7
ATOM 4979 C C . ILE A 1 24 ? -4.835 1.479 -5.681 1.00 10.00 24 ILE A C 7
ATOM 4980 O O . ILE A 1 24 ? -4.586 0.373 -5.199 1.00 10.00 24 ILE A O 7
ATOM 4996 N N . PHE A 1 25 ? -4.073 2.011 -6.638 1.00 10.00 25 PHE A N 7
ATOM 4997 C CA . PHE A 1 25 ? -2.774 1.503 -7.077 1.00 10.00 25 PHE A CA 7
ATOM 4998 C C . PHE A 1 25 ? -1.744 1.471 -5.931 1.00 10.00 25 PHE A C 7
ATOM 4999 O O . PHE A 1 25 ? -1.836 2.260 -4.986 1.00 10.00 25 PHE A O 7
ATOM 5016 N N . LYS A 1 26 ? -0.724 0.604 -6.051 1.00 10.00 26 LYS A N 7
ATOM 5017 C CA . LYS A 1 26 ? 0.467 0.608 -5.198 1.00 10.00 26 LYS A CA 7
ATOM 5018 C C . LYS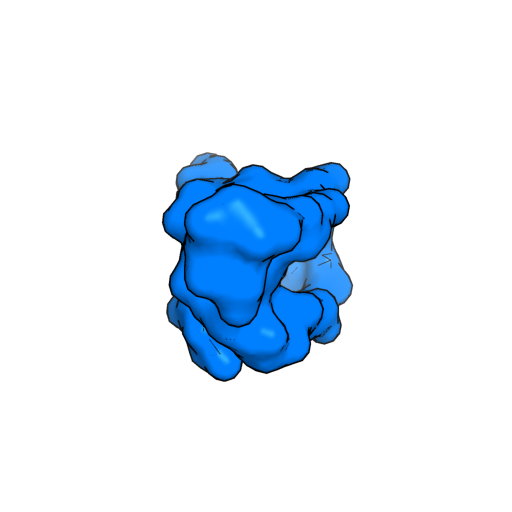 A 1 26 ? 1.718 0.399 -6.071 1.00 10.00 26 LYS A C 7
ATOM 5019 O O . LYS A 1 26 ? 2.468 1.363 -6.227 1.00 10.00 26 LYS A O 7
ATOM 5038 N N . SER A 1 27 ? 1.932 -0.777 -6.684 1.00 10.00 27 SER A N 7
ATOM 5039 C CA . SER A 1 27 ? 3.112 -1.057 -7.519 1.00 10.00 27 SER A CA 7
ATOM 5040 C C . SER A 1 27 ? 2.792 -2.093 -8.605 1.00 10.00 27 SER A C 7
ATOM 5041 O O . SER A 1 27 ? 2.063 -3.049 -8.351 1.00 10.00 27 SER A O 7
ATOM 5049 N N . LYS A 1 28 ? 3.381 -1.965 -9.800 1.00 10.00 28 LYS A N 7
ATOM 5050 C CA . LYS A 1 28 ? 3.277 -2.959 -10.875 1.00 10.00 28 LYS A CA 7
ATOM 5051 C C . LYS A 1 28 ? 4.561 -2.945 -11.701 1.00 10.00 28 LYS A C 7
ATOM 5052 O O . LYS A 1 28 ? 5.213 -1.901 -11.794 1.00 10.00 28 LYS A O 7
ATOM 5071 N N . TYR A 1 29 ? 4.917 -4.078 -12.302 1.00 10.00 29 TYR A N 7
ATOM 5072 C CA . TYR A 1 29 ? 6.080 -4.231 -13.168 1.00 10.00 29 TYR A CA 7
ATOM 5073 C C . TYR A 1 29 ? 5.815 -5.362 -14.162 1.00 10.00 29 TYR A C 7
ATOM 5074 O O . TYR A 1 29 ? 4.964 -6.223 -13.921 1.00 10.00 29 TYR A O 7
ATOM 5092 N N . TYR A 1 30 ? 6.539 -5.369 -15.281 1.00 10.00 30 TYR A N 7
ATOM 5093 C CA . TYR A 1 30 ? 6.483 -6.453 -16.249 1.00 10.00 30 TYR A CA 7
ATOM 5094 C C . TYR A 1 30 ? 7.565 -7.456 -15.862 1.00 10.00 30 TYR A C 7
ATOM 5095 O O . TYR A 1 30 ? 8.746 -7.109 -15.800 1.00 10.00 30 TYR A O 7
ATOM 5113 N N . ASP A 1 31 ? 7.165 -8.688 -15.559 1.00 10.00 31 ASP A N 7
ATOM 5114 C CA . ASP A 1 31 ? 8.073 -9.770 -15.210 1.00 10.00 31 ASP A CA 7
ATOM 5115 C C . ASP A 1 31 ? 8.501 -10.478 -16.492 1.00 10.00 31 ASP A C 7
ATOM 5116 O O . ASP A 1 31 ? 7.920 -11.493 -16.885 1.00 10.00 31 ASP A O 7
ATOM 5125 N N . SER A 1 32 ? 9.484 -9.905 -17.187 1.00 10.00 32 SER A N 7
ATOM 5126 C CA . SER A 1 32 ? 9.974 -10.369 -18.482 1.00 10.00 32 SER A CA 7
ATOM 5127 C C . SER A 1 32 ? 10.386 -11.851 -18.485 1.00 10.00 32 SER A C 7
ATOM 5128 O O . SER A 1 32 ? 10.303 -12.504 -19.525 1.00 10.00 32 SER A O 7
ATOM 5136 N N . SER A 1 33 ? 10.781 -12.402 -17.330 1.00 10.00 33 SER A N 7
ATOM 5137 C CA . SER A 1 33 ? 11.135 -13.810 -17.167 1.00 10.00 33 SER A CA 7
ATOM 5138 C C . SER A 1 33 ? 9.955 -14.760 -17.441 1.00 10.00 33 SER A C 7
ATOM 5139 O O . SER A 1 33 ? 10.182 -15.931 -17.756 1.00 10.00 33 SER A O 7
ATOM 5147 N N . LYS A 1 34 ? 8.709 -14.273 -17.360 1.00 10.00 34 LYS A N 7
ATOM 5148 C CA . LYS A 1 34 ? 7.491 -15.040 -17.651 1.00 10.00 34 LYS A CA 7
ATOM 5149 C C . LYS A 1 34 ? 6.601 -14.332 -18.677 1.00 10.00 34 LYS A C 7
ATOM 5150 O O . LYS A 1 34 ? 5.703 -14.966 -19.232 1.00 10.00 34 LYS A O 7
ATOM 5169 N N . GLY A 1 35 ? 6.864 -13.058 -18.980 1.00 10.00 35 GLY A N 7
ATOM 5170 C CA . GLY A 1 35 ? 6.203 -12.339 -20.055 1.00 10.00 35 GLY A CA 7
ATOM 5171 C C . GLY A 1 35 ? 4.780 -11.946 -19.672 1.00 10.00 35 GLY A C 7
ATOM 5172 O O . GLY A 1 35 ? 3.862 -12.104 -20.480 1.00 10.00 35 GLY A O 7
ATOM 5176 N N . TYR A 1 36 ? 4.578 -11.473 -18.437 1.00 10.00 36 TYR A N 7
ATOM 5177 C CA . TYR A 1 36 ? 3.303 -10.934 -17.977 1.00 10.00 36 TYR A CA 7
ATOM 5178 C C . TYR A 1 36 ? 3.544 -9.807 -16.970 1.00 10.00 36 TYR A C 7
ATOM 5179 O O . TYR A 1 36 ? 4.668 -9.634 -16.492 1.00 10.00 36 TYR A O 7
ATOM 5197 N N . TRP A 1 37 ? 2.514 -9.021 -16.656 1.00 10.00 37 TRP A N 7
ATOM 5198 C CA . TRP A 1 37 ? 2.607 -8.042 -15.585 1.00 10.00 37 TRP A CA 7
ATOM 5199 C C . TRP A 1 37 ? 2.385 -8.746 -14.252 1.00 10.00 37 TRP A C 7
ATOM 5200 O O . TRP A 1 37 ? 1.659 -9.741 -14.169 1.00 10.00 37 TRP A O 7
ATOM 5221 N N . VAL A 1 38 ? 2.975 -8.181 -13.206 1.00 10.00 38 VAL A N 7
ATOM 5222 C CA . VAL A 1 38 ? 2.857 -8.595 -11.819 1.00 10.00 38 VAL A CA 7
ATOM 5223 C C . VAL A 1 38 ? 2.703 -7.296 -11.020 1.00 10.00 38 VAL A C 7
ATOM 5224 O O . VAL A 1 38 ? 3.213 -6.250 -11.436 1.00 10.00 38 VAL A O 7
ATOM 5237 N N . GLY A 1 39 ? 2.012 -7.327 -9.881 1.00 10.00 39 GLY A N 7
ATOM 5238 C CA . GLY A 1 39 ? 1.906 -6.147 -9.042 1.00 10.00 39 GLY A CA 7
ATOM 5239 C C . GLY A 1 39 ? 1.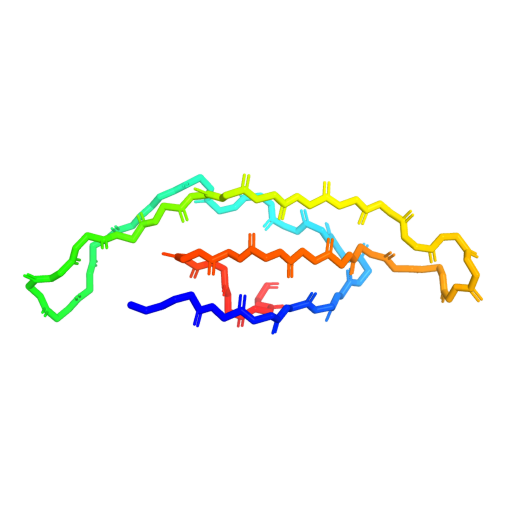410 -6.445 -7.639 1.00 10.00 39 GLY A C 7
ATOM 5240 O O . GLY A 1 39 ? 0.879 -7.524 -7.352 1.00 10.00 39 GLY A O 7
ATOM 5244 N N . ILE A 1 40 ? 1.582 -5.435 -6.791 1.00 10.00 40 ILE A N 7
ATOM 5245 C CA . ILE A 1 40 ? 1.019 -5.315 -5.462 1.00 10.00 40 ILE A CA 7
ATOM 5246 C C . ILE A 1 40 ? -0.025 -4.229 -5.667 1.00 10.00 40 ILE A C 7
ATOM 5247 O O . ILE A 1 40 ? 0.309 -3.128 -6.110 1.00 10.00 40 ILE A O 7
ATOM 5263 N N . TYR A 1 41 ? -1.286 -4.530 -5.400 1.00 10.00 41 TYR A N 7
ATOM 5264 C CA . TYR A 1 41 ? -2.378 -3.666 -5.803 1.00 10.00 41 TYR A CA 7
ATOM 5265 C C . TYR A 1 41 ? -3.402 -3.646 -4.682 1.00 10.00 41 TYR A C 7
ATOM 5266 O O . TYR A 1 41 ? -3.529 -4.608 -3.929 1.00 10.00 41 TYR A O 7
ATOM 5284 N N . GLU A 1 42 ? -4.188 -2.574 -4.626 1.00 10.00 42 GLU A N 7
ATOM 5285 C CA . GLU A 1 42 ? -5.373 -2.503 -3.792 1.00 10.00 42 GLU A CA 7
ATOM 5286 C C . GLU A 1 42 ? -6.519 -2.055 -4.697 1.00 10.00 42 GLU A C 7
ATOM 5287 O O . GLU A 1 42 ? -7.344 -1.279 -4.251 1.00 10.00 42 GLU A O 7
ATOM 5299 N N . VAL A 1 43 ? -6.570 -2.488 -5.968 1.00 10.00 43 VAL A N 7
ATOM 5300 C CA . VAL A 1 43 ? -7.749 -2.314 -6.826 1.00 10.00 43 VAL A CA 7
ATOM 5301 C C . VAL A 1 43 ? -7.799 -3.355 -7.953 1.00 10.00 43 VAL A C 7
ATOM 5302 O O . VAL A 1 43 ? -8.866 -3.932 -8.175 1.00 10.00 43 VAL A O 7
ATOM 5315 N N . TRP A 1 44 ? -6.687 -3.608 -8.660 1.00 10.00 44 TRP A N 7
ATOM 5316 C CA . TRP A 1 44 ? -6.687 -4.515 -9.807 1.00 10.00 44 TRP A CA 7
ATOM 5317 C C . TRP A 1 44 ? -7.091 -5.920 -9.349 1.00 10.00 44 TRP A C 7
ATOM 5318 O O . TRP A 1 44 ? -6.698 -6.367 -8.268 1.00 10.00 44 TRP A O 7
ATOM 5339 N N . ASP A 1 45 ? -7.864 -6.618 -10.180 1.00 10.00 45 ASP A N 7
ATOM 5340 C CA . ASP A 1 45 ? -8.428 -7.937 -9.892 1.00 10.00 45 ASP A CA 7
ATOM 5341 C C . ASP A 1 45 ? -8.303 -8.784 -11.159 1.00 10.00 45 ASP A C 7
ATOM 5342 O O . ASP A 1 45 ? -9.286 -9.245 -11.738 1.00 10.00 45 ASP A O 7
ATOM 5351 N N . ARG A 1 46 ? -7.059 -8.863 -11.653 1.00 10.00 46 ARG A N 7
ATOM 5352 C CA . ARG A 1 46 ? -6.608 -9.413 -12.939 1.00 10.00 46 ARG A CA 7
ATOM 5353 C C . ARG A 1 46 ? -7.314 -8.888 -14.197 1.00 10.00 46 ARG A C 7
ATOM 5354 O O . ARG A 1 46 ? -6.909 -9.250 -15.300 1.00 10.00 46 ARG A O 7
ATOM 5375 N N . LYS A 1 47 ? -8.285 -7.989 -14.071 1.00 10.00 47 LYS A N 7
ATOM 5376 C CA . LYS A 1 47 ? -8.894 -7.205 -15.132 1.00 10.00 47 LYS A CA 7
ATOM 5377 C C . LYS A 1 47 ? -9.125 -5.831 -14.524 1.00 10.00 47 LYS A C 7
ATOM 5378 O O . LYS A 1 47 ? -9.426 -5.760 -13.310 1.00 10.00 47 LYS A O 7
ATOM 5398 N N . ALA A 1 1 ? -6.165 -6.255 2.805 1.00 10.00 1 ALA A N 8
ATOM 5399 C CA . ALA A 1 1 ? -6.462 -5.098 1.928 1.00 10.00 1 ALA A CA 8
ATOM 5400 C C . ALA A 1 1 ? -5.861 -5.301 0.531 1.00 10.00 1 ALA A C 8
ATOM 5401 O O . ALA A 1 1 ? -6.608 -5.567 -0.414 1.00 10.00 1 ALA A O 8
ATOM 5410 N N . ILE A 1 2 ? -4.534 -5.168 0.370 1.00 10.00 2 ILE A N 8
ATOM 5411 C CA . ILE A 1 2 ? -3.859 -5.436 -0.903 1.00 10.00 2 ILE A CA 8
ATOM 5412 C C . ILE A 1 2 ? -4.111 -6.877 -1.376 1.00 10.00 2 ILE A C 8
ATOM 5413 O O . ILE A 1 2 ? -4.334 -7.794 -0.580 1.00 10.00 2 ILE A O 8
ATOM 5429 N N . LYS A 1 3 ? -3.994 -7.061 -2.688 1.00 10.00 3 LYS A N 8
ATOM 5430 C CA . LYS A 1 3 ? -3.904 -8.330 -3.388 1.00 10.00 3 LYS A CA 8
ATOM 5431 C C . LYS A 1 3 ? -2.526 -8.362 -4.045 1.00 10.00 3 LYS A C 8
ATOM 5432 O O . LYS A 1 3 ? -1.915 -7.316 -4.291 1.00 10.00 3 LYS A O 8
ATOM 5451 N N . LEU A 1 4 ? -2.060 -9.564 -4.371 1.00 10.00 4 LEU A N 8
ATOM 5452 C CA . LEU A 1 4 ? -0.873 -9.785 -5.188 1.00 10.00 4 LEU A CA 8
ATOM 5453 C C . LEU A 1 4 ? -1.397 -10.426 -6.463 1.00 10.00 4 LEU A C 8
ATOM 5454 O O . LEU A 1 4 ? -2.181 -11.376 -6.393 1.00 10.00 4 LEU A O 8
ATOM 5470 N N . VAL A 1 5 ? -1.030 -9.872 -7.616 1.00 10.00 5 VAL A N 8
ATOM 5471 C CA . VAL A 1 5 ? -1.748 -10.108 -8.864 1.00 10.00 5 VAL A CA 8
ATOM 5472 C C . VAL A 1 5 ? -0.721 -10.274 -9.982 1.00 10.00 5 VAL A C 8
ATOM 5473 O O . VAL A 1 5 ? 0.335 -9.638 -9.953 1.00 10.00 5 VAL A O 8
ATOM 5486 N N . GLN A 1 6 ? -1.042 -11.100 -10.978 1.00 10.00 6 GLN A N 8
ATOM 5487 C CA . GLN A 1 6 ? -0.313 -11.190 -12.232 1.00 10.00 6 GLN A CA 8
ATOM 5488 C C . GLN A 1 6 ? -1.294 -11.581 -13.337 1.00 10.00 6 GLN A C 8
ATOM 5489 O O . GLN A 1 6 ? -2.254 -12.306 -13.065 1.00 10.00 6 GLN A O 8
ATOM 5503 N N . SER A 1 7 ? -1.045 -11.113 -14.563 1.00 10.00 7 SER A N 8
ATOM 5504 C CA . SER A 1 7 ? -1.721 -11.476 -15.813 1.00 10.00 7 SER A CA 8
ATOM 5505 C C . SER A 1 7 ? -1.096 -10.656 -16.951 1.00 10.00 7 SER A C 8
ATOM 5506 O O . SER A 1 7 ? -0.551 -9.578 -16.698 1.00 10.00 7 SER A O 8
ATOM 5514 N N . PRO A 1 8 ? -1.157 -11.117 -18.212 1.00 10.00 8 PRO A N 8
ATOM 5515 C CA . PRO A 1 8 ? -0.511 -10.429 -19.327 1.00 10.00 8 PRO A CA 8
ATOM 5516 C C . PRO A 1 8 ? -1.177 -9.092 -19.682 1.00 10.00 8 PRO A C 8
ATOM 5517 O O . PRO A 1 8 ? -0.516 -8.223 -20.248 1.00 10.00 8 PRO A O 8
ATOM 5528 N N . ASN A 1 9 ? -2.465 -8.909 -19.356 1.00 10.00 9 ASN A N 8
ATOM 5529 C CA . ASN A 1 9 ? -3.204 -7.692 -19.704 1.00 10.00 9 ASN A CA 8
ATOM 5530 C C . ASN A 1 9 ? -2.711 -6.453 -18.945 1.00 10.00 9 ASN A C 8
ATOM 5531 O O . ASN A 1 9 ? -2.809 -5.353 -19.492 1.00 10.00 9 ASN A O 8
ATOM 5542 N N . GLY A 1 10 ? -2.169 -6.615 -17.729 1.00 10.00 10 GLY A N 8
ATOM 5543 C CA . GLY A 1 10 ? -1.683 -5.521 -16.887 1.00 10.00 10 GLY A CA 8
ATOM 5544 C C . GLY A 1 10 ? -2.629 -4.319 -16.805 1.00 10.00 10 GLY A C 8
ATOM 5545 O O . GLY A 1 10 ? -2.160 -3.186 -16.919 1.00 10.00 10 GLY A O 8
ATOM 5549 N N . ASN A 1 11 ? -3.943 -4.554 -16.686 1.00 10.00 11 ASN A N 8
ATOM 5550 C CA . ASN A 1 11 ? -4.987 -3.528 -16.695 1.00 10.00 11 ASN A CA 8
ATOM 5551 C C . ASN A 1 11 ? -4.804 -2.547 -15.527 1.00 10.00 11 ASN A C 8
ATOM 5552 O O . ASN A 1 11 ? -5.325 -2.775 -14.432 1.00 10.00 11 ASN A O 8
ATOM 5563 N N . PHE A 1 12 ? -4.078 -1.452 -15.758 1.00 10.00 12 PHE A N 8
ATOM 5564 C CA . PHE A 1 12 ? -3.896 -0.381 -14.788 1.00 10.00 12 PHE A CA 8
ATOM 5565 C C . PHE A 1 12 ? -5.256 0.261 -14.497 1.00 10.00 12 PHE A C 8
ATOM 5566 O O . PHE A 1 12 ? -5.850 0.882 -15.382 1.00 10.00 12 PHE A O 8
ATOM 5583 N N . ALA A 1 13 ? -5.762 0.087 -13.271 1.00 10.00 13 ALA A N 8
ATOM 5584 C CA . ALA A 1 13 ? -7.099 0.535 -12.879 1.00 10.00 13 ALA A CA 8
ATOM 5585 C C . ALA A 1 13 ? -7.099 1.900 -12.171 1.00 10.00 13 ALA A C 8
ATOM 5586 O O . ALA A 1 13 ? -8.169 2.485 -12.009 1.00 10.00 13 ALA A O 8
ATOM 5593 N N . ALA A 1 14 ? -5.925 2.406 -11.767 1.00 10.00 14 ALA A N 8
ATOM 5594 C CA . ALA A 1 14 ? -5.682 3.563 -10.896 1.00 10.00 14 ALA A CA 8
ATOM 5595 C C . ALA A 1 14 ? -6.366 3.483 -9.521 1.00 10.00 14 ALA A C 8
ATOM 5596 O O . ALA A 1 14 ? -5.669 3.429 -8.507 1.00 10.00 14 ALA A O 8
ATOM 5603 N N . SER A 1 15 ? -7.698 3.465 -9.461 1.00 10.00 15 SER A N 8
ATOM 5604 C CA . SER A 1 15 ? -8.476 3.447 -8.227 1.00 10.00 15 SER A CA 8
ATOM 5605 C C . SER A 1 15 ? -9.933 3.062 -8.514 1.00 10.00 15 SER A C 8
ATOM 5606 O O . SER A 1 15 ? -10.386 3.122 -9.662 1.00 10.00 15 SER A O 8
ATOM 5614 N N . PHE A 1 16 ? -10.667 2.662 -7.472 1.00 10.00 16 PHE A N 8
ATOM 5615 C CA . PHE A 1 16 ? -12.069 2.257 -7.523 1.00 10.00 16 PHE A CA 8
ATOM 5616 C C . PHE A 1 16 ? -12.672 2.409 -6.117 1.00 10.00 16 PHE A C 8
ATOM 5617 O O . PHE A 1 16 ? -11.965 2.738 -5.162 1.00 10.00 16 PHE A O 8
ATOM 5634 N N . VAL A 1 17 ? -13.967 2.135 -5.965 1.00 10.00 17 VAL A N 8
ATOM 5635 C CA . VAL A 1 17 ? -14.652 2.104 -4.679 1.00 10.00 17 VAL A CA 8
ATOM 5636 C C . VAL A 1 17 ? -15.683 0.973 -4.754 1.00 10.00 17 VAL A C 8
ATOM 5637 O O . VAL A 1 17 ? -16.353 0.808 -5.777 1.00 10.00 17 VAL A O 8
ATOM 5650 N N . LEU A 1 18 ? -15.774 0.162 -3.699 1.00 10.00 18 LEU A N 8
ATOM 5651 C CA . LEU A 1 18 ? -16.598 -1.041 -3.643 1.00 10.00 18 LEU A CA 8
ATOM 5652 C C . LEU A 1 18 ? -16.981 -1.263 -2.185 1.00 10.00 18 LEU A C 8
ATOM 5653 O O . LEU A 1 18 ? -16.105 -1.243 -1.320 1.00 10.00 18 LEU A O 8
ATOM 5669 N N . ASP A 1 19 ? -18.272 -1.494 -1.935 1.00 10.00 19 ASP A N 8
ATOM 5670 C CA . ASP A 1 19 ? -18.865 -1.789 -0.626 1.00 10.00 19 ASP A CA 8
ATOM 5671 C C . ASP A 1 19 ? -18.334 -0.879 0.496 1.00 10.00 19 ASP A C 8
ATOM 5672 O O . ASP A 1 19 ? -17.915 -1.332 1.563 1.00 10.00 19 ASP A O 8
ATOM 5681 N N . GLY A 1 20 ? -18.312 0.431 0.226 1.00 10.00 20 GLY A N 8
ATOM 5682 C CA . GLY A 1 20 ? -17.933 1.451 1.199 1.00 10.00 20 GLY A CA 8
ATOM 5683 C C . GLY A 1 20 ? -16.437 1.461 1.530 1.00 10.00 20 GLY A C 8
ATOM 5684 O O . GLY A 1 20 ? -16.048 2.032 2.550 1.00 10.00 20 GLY A O 8
ATOM 5688 N N . THR A 1 21 ? -15.601 0.853 0.686 1.00 10.00 21 THR A N 8
ATOM 5689 C CA . THR A 1 21 ? -14.153 0.784 0.843 1.00 10.00 21 THR A CA 8
ATOM 5690 C C . THR A 1 21 ? -13.544 1.340 -0.447 1.00 10.00 21 THR A C 8
ATOM 5691 O O . THR A 1 21 ? -14.030 1.033 -1.540 1.00 10.00 21 THR A O 8
ATOM 5702 N N . LYS A 1 22 ? -12.512 2.184 -0.340 1.00 10.00 22 LYS A N 8
ATOM 5703 C CA . LYS A 1 22 ? -11.783 2.706 -1.497 1.00 10.00 22 LYS A CA 8
ATOM 5704 C C . LYS A 1 22 ? -10.635 1.752 -1.831 1.00 10.00 22 LYS A C 8
ATOM 5705 O O . LYS A 1 22 ? -10.117 1.064 -0.947 1.00 10.00 22 LYS A O 8
ATOM 5724 N N . TRP A 1 23 ? -10.231 1.731 -3.096 1.00 10.00 23 TRP A N 8
ATOM 5725 C CA . TRP A 1 23 ? -9.281 0.793 -3.674 1.00 10.00 23 TRP A CA 8
ATOM 5726 C C . TRP A 1 23 ? -8.356 1.620 -4.586 1.00 10.00 23 TRP A C 8
ATOM 5727 O O . TRP A 1 23 ? -8.834 2.558 -5.230 1.00 10.00 23 TRP A O 8
ATOM 5748 N N . ILE A 1 24 ? -7.045 1.345 -4.623 1.00 10.00 24 ILE A N 8
ATOM 5749 C CA . ILE A 1 24 ? -6.037 2.216 -5.243 1.00 10.00 24 ILE A CA 8
ATOM 5750 C C . ILE A 1 24 ? -4.786 1.430 -5.695 1.00 10.00 24 ILE A C 8
ATOM 5751 O O . ILE A 1 24 ? -4.524 0.316 -5.236 1.00 10.00 24 ILE A O 8
ATOM 5767 N N . PHE A 1 25 ? -4.012 1.998 -6.623 1.00 10.00 25 PHE A N 8
ATOM 5768 C CA . PHE A 1 25 ? -2.699 1.514 -7.053 1.00 10.00 25 PHE A CA 8
ATOM 5769 C C . PHE A 1 25 ? -1.700 1.421 -5.885 1.00 10.00 25 PHE A C 8
ATOM 5770 O O . PHE A 1 25 ? -1.820 2.158 -4.902 1.00 10.00 25 PHE A O 8
ATOM 5787 N N . LYS A 1 26 ? -0.671 0.569 -6.026 1.00 10.00 26 LYS A N 8
ATOM 5788 C CA . LYS A 1 26 ? 0.490 0.544 -5.133 1.00 10.00 26 LYS A CA 8
ATOM 5789 C C . LYS A 1 26 ? 1.767 0.326 -5.960 1.00 10.00 26 LYS A C 8
ATOM 5790 O O . LYS A 1 26 ? 2.568 1.261 -6.019 1.00 10.00 26 LYS A O 8
ATOM 5809 N N . SER A 1 27 ? 1.935 -0.812 -6.651 1.00 10.00 27 SER A N 8
ATOM 5810 C CA . SER A 1 27 ? 3.107 -1.091 -7.493 1.00 10.00 27 SER A CA 8
ATOM 5811 C C . SER A 1 27 ? 2.751 -2.045 -8.641 1.00 10.00 27 SER A C 8
ATOM 5812 O O . SER A 1 27 ? 1.929 -2.945 -8.466 1.00 10.00 27 SER A O 8
ATOM 5820 N N . LYS A 1 28 ? 3.431 -1.928 -9.789 1.00 10.00 28 LYS A N 8
ATOM 5821 C CA . LYS A 1 28 ? 3.365 -2.908 -10.879 1.00 10.00 28 LYS A CA 8
ATOM 5822 C C . LYS A 1 28 ? 4.713 -2.976 -11.593 1.00 10.00 28 LYS A C 8
ATOM 5823 O O . LYS A 1 28 ? 5.466 -1.999 -11.564 1.00 10.00 28 LYS A O 8
ATOM 5842 N N . TYR A 1 29 ? 5.002 -4.096 -12.254 1.00 10.00 29 TYR A N 8
ATOM 5843 C CA . TYR A 1 29 ? 6.154 -4.275 -13.133 1.00 10.00 29 TYR A CA 8
ATOM 5844 C C . TYR A 1 29 ? 5.837 -5.377 -14.147 1.00 10.00 29 TYR A C 8
ATOM 5845 O O . TYR A 1 29 ? 4.933 -6.186 -13.927 1.00 10.00 29 TYR A O 8
ATOM 5863 N N . TYR A 1 30 ? 6.575 -5.422 -15.258 1.00 10.00 30 TYR A N 8
ATOM 5864 C CA . TYR A 1 30 ? 6.473 -6.504 -16.228 1.00 10.00 30 TYR A CA 8
ATOM 5865 C C . TYR A 1 30 ? 7.545 -7.531 -15.875 1.00 10.00 30 TYR A C 8
ATOM 5866 O O . TYR A 1 30 ? 8.731 -7.194 -15.826 1.00 10.00 30 TYR A O 8
ATOM 5884 N N . ASP A 1 31 ? 7.139 -8.767 -15.594 1.00 10.00 31 ASP A N 8
ATOM 5885 C CA . ASP A 1 31 ? 8.056 -9.844 -15.254 1.00 10.00 31 ASP A CA 8
ATOM 5886 C C . ASP A 1 31 ? 8.488 -10.552 -16.531 1.00 10.00 31 ASP A C 8
ATOM 5887 O O . ASP A 1 31 ? 7.894 -11.551 -16.946 1.00 10.00 31 ASP A O 8
ATOM 5896 N N . SER A 1 32 ? 9.531 -10.026 -17.169 1.00 10.00 32 SER A N 8
ATOM 5897 C CA . SER A 1 32 ? 10.128 -10.585 -18.375 1.00 10.00 32 SER A CA 8
ATOM 5898 C C . SER A 1 32 ? 10.571 -12.052 -18.216 1.00 10.00 32 SER A C 8
ATOM 5899 O O . SER A 1 32 ? 10.779 -12.729 -19.225 1.00 10.00 32 SER A O 8
ATOM 5907 N N . SER A 1 33 ? 10.687 -12.571 -16.986 1.00 10.00 33 SER A N 8
ATOM 5908 C CA . SER A 1 33 ? 11.004 -13.975 -16.729 1.00 10.00 33 SER A CA 8
ATOM 5909 C C . SER A 1 33 ? 9.895 -14.919 -17.220 1.00 10.00 33 SER A C 8
ATOM 5910 O O . SER A 1 33 ? 10.169 -16.103 -17.441 1.00 10.00 33 SER A O 8
ATOM 5918 N N . LYS A 1 34 ? 8.655 -14.432 -17.381 1.00 10.00 34 LYS A N 8
ATOM 5919 C CA . LYS A 1 34 ? 7.510 -15.228 -17.844 1.00 10.00 34 LYS A CA 8
ATOM 5920 C C . LYS A 1 34 ? 6.615 -14.466 -18.828 1.00 10.00 34 LYS A C 8
ATOM 5921 O O . LYS A 1 34 ? 5.794 -15.097 -19.496 1.00 10.00 34 LYS A O 8
ATOM 5940 N N . GLY A 1 35 ? 6.787 -13.151 -18.979 1.00 10.00 35 GLY A N 8
ATOM 5941 C CA . GLY A 1 35 ? 6.130 -12.378 -20.020 1.00 10.00 35 GLY A CA 8
ATOM 5942 C C . GLY A 1 35 ? 4.703 -11.996 -19.633 1.00 10.00 35 GLY A C 8
ATOM 5943 O O . GLY A 1 35 ? 3.789 -12.148 -20.446 1.00 10.00 35 GLY A O 8
ATOM 5947 N N . TYR A 1 36 ? 4.496 -11.523 -18.400 1.00 10.00 36 TYR A N 8
ATOM 5948 C CA . TYR A 1 36 ? 3.224 -10.968 -17.949 1.00 10.00 36 TYR A CA 8
ATOM 5949 C C . TYR A 1 36 ? 3.482 -9.815 -16.978 1.00 10.00 36 TYR A C 8
ATOM 5950 O O . TYR A 1 36 ? 4.587 -9.682 -16.446 1.00 10.00 36 TYR A O 8
ATOM 5968 N N . TRP A 1 37 ? 2.470 -8.977 -16.734 1.00 10.00 37 TRP A N 8
ATOM 5969 C CA . TRP A 1 37 ? 2.538 -7.988 -15.668 1.00 10.00 37 TRP A CA 8
ATOM 5970 C C . TRP A 1 37 ? 2.319 -8.683 -14.329 1.00 10.00 37 TRP A C 8
ATOM 5971 O O . TRP A 1 37 ? 1.629 -9.703 -14.248 1.00 10.00 37 TRP A O 8
ATOM 5992 N N . VAL A 1 38 ? 2.876 -8.089 -13.280 1.00 10.00 38 VAL A N 8
ATOM 5993 C CA . VAL A 1 38 ? 2.771 -8.496 -11.889 1.00 10.00 38 VAL A CA 8
ATOM 5994 C C . VAL A 1 38 ? 2.606 -7.198 -11.092 1.00 10.00 38 VAL A C 8
ATOM 5995 O O . VAL A 1 38 ? 3.077 -6.142 -11.529 1.00 10.00 38 VAL A O 8
ATOM 6008 N N . GLY A 1 39 ? 1.964 -7.241 -9.925 1.00 10.00 39 GLY A N 8
ATOM 6009 C CA . GLY A 1 39 ? 1.877 -6.073 -9.071 1.00 10.00 39 GLY A CA 8
ATOM 6010 C C . GLY A 1 39 ? 1.437 -6.396 -7.653 1.00 10.00 39 GLY A C 8
ATOM 6011 O O . GLY A 1 39 ? 0.912 -7.478 -7.365 1.00 10.00 39 GLY A O 8
ATOM 6015 N N . ILE A 1 40 ? 1.648 -5.407 -6.791 1.00 10.00 40 ILE A N 8
ATOM 6016 C CA . ILE A 1 40 ? 1.107 -5.317 -5.446 1.00 10.00 40 ILE A CA 8
ATOM 6017 C C . ILE A 1 40 ? 0.033 -4.257 -5.630 1.00 10.00 40 ILE A C 8
ATOM 6018 O O . ILE A 1 40 ? 0.346 -3.154 -6.081 1.00 10.00 40 ILE A O 8
ATOM 6034 N N . TYR A 1 41 ? -1.225 -4.575 -5.356 1.00 10.00 41 TYR A N 8
ATOM 6035 C CA . TYR A 1 41 ? -2.315 -3.739 -5.824 1.00 10.00 41 TYR A CA 8
ATOM 6036 C C . TYR A 1 41 ? -3.401 -3.723 -4.769 1.00 10.00 41 TYR A C 8
ATOM 6037 O O . TYR A 1 41 ? -3.741 -4.763 -4.218 1.00 10.00 41 TYR A O 8
ATOM 6055 N N . GLU A 1 42 ? -3.999 -2.561 -4.529 1.00 10.00 42 GLU A N 8
ATOM 6056 C CA . GLU A 1 42 ? -5.164 -2.428 -3.671 1.00 10.00 42 GLU A CA 8
ATOM 6057 C C . GLU A 1 42 ? -6.375 -2.107 -4.556 1.00 10.00 42 GLU A C 8
ATOM 6058 O O . GLU A 1 42 ? -7.261 -1.404 -4.097 1.00 10.00 42 GLU A O 8
ATOM 6070 N N . VAL A 1 43 ? -6.419 -2.568 -5.820 1.00 10.00 43 VAL A N 8
ATOM 6071 C CA . VAL A 1 43 ? -7.612 -2.471 -6.673 1.00 10.00 43 VAL A CA 8
ATOM 6072 C C . VAL A 1 43 ? -7.658 -3.549 -7.768 1.00 10.00 43 VAL A C 8
ATOM 6073 O O . VAL A 1 43 ? -8.727 -4.129 -7.967 1.00 10.00 43 VAL A O 8
ATOM 6086 N N . TRP A 1 44 ? -6.554 -3.824 -8.481 1.00 10.00 44 TRP A N 8
ATOM 6087 C CA . TRP A 1 44 ? -6.584 -4.745 -9.621 1.00 10.00 44 TRP A CA 8
ATOM 6088 C C . TRP A 1 44 ? -6.997 -6.146 -9.152 1.00 10.00 44 TRP A C 8
ATOM 6089 O O . TRP A 1 44 ? -6.658 -6.572 -8.046 1.00 10.00 44 TRP A O 8
ATOM 6110 N N . ASP A 1 45 ? -7.721 -6.862 -10.013 1.00 10.00 45 ASP A N 8
ATOM 6111 C CA . ASP A 1 45 ? -8.340 -8.155 -9.723 1.00 10.00 45 ASP A CA 8
ATOM 6112 C C . ASP A 1 45 ? -8.168 -9.059 -10.947 1.00 10.00 45 ASP A C 8
ATOM 6113 O O . ASP A 1 45 ? -9.122 -9.619 -11.480 1.00 10.00 45 ASP A O 8
ATOM 6122 N N . ARG A 1 46 ? -6.932 -9.088 -11.462 1.00 10.00 46 ARG A N 8
ATOM 6123 C CA . ARG A 1 46 ? -6.430 -9.724 -12.689 1.00 10.00 46 ARG A CA 8
ATOM 6124 C C . ARG A 1 46 ? -7.102 -9.342 -14.012 1.00 10.00 46 ARG A C 8
ATOM 6125 O O . ARG A 1 46 ? -6.497 -9.603 -15.051 1.00 10.00 46 ARG A O 8
ATOM 6146 N N . LYS A 1 47 ? -8.255 -8.660 -14.001 1.00 10.00 47 LYS A N 8
ATOM 6147 C CA . LYS A 1 47 ? -9.077 -8.382 -15.183 1.00 10.00 47 LYS A CA 8
ATOM 6148 C C . LYS A 1 47 ? -9.202 -9.682 -15.982 1.00 10.00 47 LYS A C 8
ATOM 6149 O O . LYS A 1 47 ? -9.674 -10.670 -15.383 1.00 10.00 47 LYS A O 8
ATOM 6169 N N . ALA A 1 1 ? -6.796 -3.707 2.462 1.00 10.00 1 ALA A N 9
ATOM 6170 C CA . ALA A 1 1 ? -6.015 -4.956 2.340 1.00 10.00 1 ALA A CA 9
ATOM 6171 C C . ALA A 1 1 ? -5.627 -5.185 0.876 1.00 10.00 1 ALA A C 9
ATOM 6172 O O . ALA A 1 1 ? -6.499 -5.301 0.011 1.00 10.00 1 ALA A O 9
ATOM 6181 N N . ILE A 1 2 ? -4.322 -5.239 0.584 1.00 10.00 2 ILE A N 9
ATOM 6182 C CA . ILE A 1 2 ? -3.816 -5.497 -0.766 1.00 10.00 2 ILE A CA 9
ATOM 6183 C C . ILE A 1 2 ? -4.232 -6.887 -1.275 1.00 10.00 2 ILE A C 9
ATOM 6184 O O . ILE A 1 2 ? -4.401 -7.838 -0.505 1.00 10.00 2 ILE A O 9
ATOM 6200 N N . LYS A 1 3 ? -4.328 -6.993 -2.597 1.00 10.00 3 LYS A N 9
ATOM 6201 C CA . LYS A 1 3 ? -4.258 -8.218 -3.378 1.00 10.00 3 LYS A CA 9
ATOM 6202 C C . LYS A 1 3 ? -2.830 -8.322 -3.926 1.00 10.00 3 LYS A C 9
ATOM 6203 O O . LYS A 1 3 ? -2.078 -7.341 -3.949 1.00 10.00 3 LYS A O 9
ATOM 6222 N N . LEU A 1 4 ? -2.481 -9.498 -4.437 1.00 10.00 4 LEU A N 9
ATOM 6223 C CA . LEU A 1 4 ? -1.273 -9.733 -5.220 1.00 10.00 4 LEU A CA 9
ATOM 6224 C C . LEU A 1 4 ? -1.777 -10.253 -6.559 1.00 10.00 4 LEU A C 9
ATOM 6225 O O . LEU A 1 4 ? -2.685 -11.088 -6.582 1.00 10.00 4 LEU A O 9
ATOM 6241 N N . VAL A 1 5 ? -1.249 -9.725 -7.664 1.00 10.00 5 VAL A N 9
ATOM 6242 C CA . VAL A 1 5 ? -1.897 -9.854 -8.965 1.00 10.00 5 VAL A CA 9
ATOM 6243 C C . VAL A 1 5 ? -0.832 -10.105 -10.028 1.00 10.00 5 VAL A C 9
ATOM 6244 O O . VAL A 1 5 ? 0.276 -9.570 -9.942 1.00 10.00 5 VAL A O 9
ATOM 6257 N N . GLN A 1 6 ? -1.177 -10.895 -11.045 1.00 10.00 6 GLN A N 9
ATOM 6258 C CA . GLN A 1 6 ? -0.398 -11.078 -12.255 1.00 10.00 6 GLN A CA 9
ATOM 6259 C C . GLN A 1 6 ? -1.350 -11.497 -13.373 1.00 10.00 6 GLN A C 9
ATOM 6260 O O . GLN A 1 6 ? -2.290 -12.253 -13.117 1.00 10.00 6 GLN A O 9
ATOM 6274 N N . SER A 1 7 ? -1.129 -10.999 -14.590 1.00 10.00 7 SER A N 9
ATOM 6275 C CA . SER A 1 7 ? -1.832 -11.354 -15.826 1.00 10.00 7 SER A CA 9
ATOM 6276 C C . SER A 1 7 ? -1.118 -10.656 -16.995 1.00 10.00 7 SER A C 9
ATOM 6277 O O . SER A 1 7 ? -0.499 -9.609 -16.789 1.00 10.00 7 SER A O 9
ATOM 6285 N N . PRO A 1 8 ? -1.192 -11.180 -18.231 1.00 10.00 8 PRO A N 9
ATOM 6286 C CA . PRO A 1 8 ? -0.474 -10.603 -19.367 1.00 10.00 8 PRO A CA 9
ATOM 6287 C C . PRO A 1 8 ? -1.029 -9.239 -19.800 1.00 10.00 8 PRO A C 9
ATOM 6288 O O . PRO A 1 8 ? -0.286 -8.438 -20.367 1.00 10.00 8 PRO A O 9
ATOM 6299 N N . ASN A 1 9 ? -2.314 -8.960 -19.537 1.00 10.00 9 ASN A N 9
ATOM 6300 C CA . ASN A 1 9 ? -2.969 -7.735 -20.004 1.00 10.00 9 ASN A CA 9
ATOM 6301 C C . ASN A 1 9 ? -2.452 -6.483 -19.290 1.00 10.00 9 ASN A C 9
ATOM 6302 O O . ASN A 1 9 ? -2.491 -5.405 -19.884 1.00 10.00 9 ASN A O 9
ATOM 6313 N N . GLY A 1 10 ? -1.982 -6.604 -18.038 1.00 10.00 10 GLY A N 9
ATOM 6314 C CA . GLY A 1 10 ? -1.542 -5.464 -17.234 1.00 10.00 10 GLY A CA 9
ATOM 6315 C C . GLY A 1 10 ? -2.609 -4.372 -17.156 1.00 10.00 10 GLY A C 9
ATOM 6316 O O . GLY A 1 10 ? -2.315 -3.210 -17.445 1.00 10.00 10 GLY A O 9
ATOM 6320 N N . ASN A 1 11 ? -3.855 -4.754 -16.852 1.00 10.00 11 ASN A N 9
ATOM 6321 C CA . ASN A 1 11 ? -5.017 -3.865 -16.827 1.00 10.00 11 ASN A CA 9
ATOM 6322 C C . ASN A 1 11 ? -4.956 -2.905 -15.628 1.00 10.00 11 ASN A C 9
ATOM 6323 O O . ASN A 1 11 ? -5.654 -3.086 -14.630 1.00 10.00 11 ASN A O 9
ATOM 6334 N N . PHE A 1 12 ? -4.074 -1.907 -15.715 1.00 10.00 12 PHE A N 9
ATOM 6335 C CA . PHE A 1 12 ? -3.908 -0.849 -14.729 1.00 10.00 12 PHE A CA 9
ATOM 6336 C C . PHE A 1 12 ? -5.258 -0.164 -14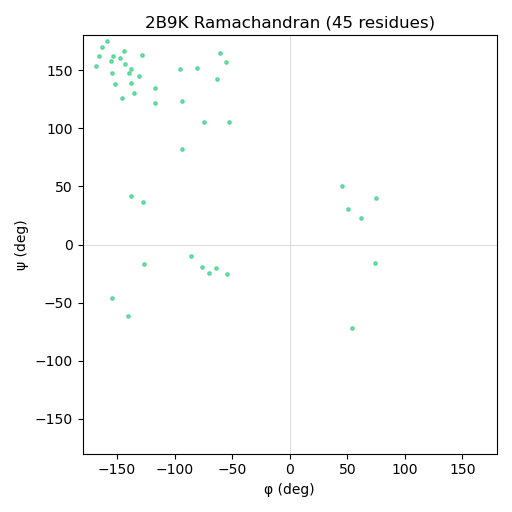.477 1.00 10.00 12 PHE A C 9
ATOM 6337 O O . PHE A 1 12 ? -5.859 0.379 -15.408 1.00 10.00 12 PHE A O 9
ATOM 6354 N N . ALA A 1 13 ? -5.733 -0.200 -13.226 1.00 10.00 13 ALA A N 9
ATOM 6355 C CA . ALA A 1 13 ? -7.078 0.243 -12.856 1.00 10.00 13 ALA A CA 9
ATOM 6356 C C . ALA A 1 13 ? -7.105 1.626 -12.183 1.00 10.00 13 ALA A C 9
ATOM 6357 O O . ALA A 1 13 ? -8.192 2.164 -11.978 1.00 10.00 13 ALA A O 9
ATOM 6364 N N . ALA A 1 14 ? -5.939 2.201 -11.858 1.00 10.00 14 ALA A N 9
ATOM 6365 C CA . ALA A 1 14 ? -5.718 3.391 -11.028 1.00 10.00 14 ALA A CA 9
ATOM 6366 C C . ALA A 1 14 ? -6.387 3.336 -9.644 1.00 10.00 14 ALA A C 9
ATOM 6367 O O . ALA A 1 14 ? -5.679 3.211 -8.644 1.00 10.00 14 ALA A O 9
ATOM 6374 N N . SER A 1 15 ? -7.718 3.422 -9.552 1.00 10.00 15 SER A N 9
ATOM 6375 C CA . SER A 1 15 ? -8.458 3.338 -8.297 1.00 10.00 15 SER A CA 9
ATOM 6376 C C . SER A 1 15 ? -9.927 2.967 -8.558 1.00 10.00 15 SER A C 9
ATOM 6377 O O . SER A 1 15 ? -10.400 3.052 -9.695 1.00 10.00 15 SER A O 9
ATOM 6385 N N . PHE A 1 16 ? -10.652 2.550 -7.512 1.00 10.00 16 PHE A N 9
ATOM 6386 C CA . PHE A 1 16 ? -12.050 2.119 -7.569 1.00 10.00 16 PHE A CA 9
ATOM 6387 C C . PHE A 1 16 ? -12.672 2.256 -6.172 1.00 10.00 16 PHE A C 9
ATOM 6388 O O . PHE A 1 16 ? -11.984 2.642 -5.222 1.00 10.00 16 PHE A O 9
ATOM 6405 N N . VAL A 1 17 ? -13.953 1.919 -6.023 1.00 10.00 17 VAL A N 9
ATOM 6406 C CA . VAL A 1 17 ? -14.658 1.852 -4.746 1.00 10.00 17 VAL A CA 9
ATOM 6407 C C . VAL A 1 17 ? -15.468 0.554 -4.786 1.00 10.00 17 VAL A C 9
ATOM 6408 O O . VAL A 1 17 ? -16.159 0.286 -5.772 1.00 10.00 17 VAL A O 9
ATOM 6421 N N . LEU A 1 18 ? -15.370 -0.258 -3.732 1.00 10.00 18 LEU A N 9
ATOM 6422 C CA . LEU A 1 18 ? -16.015 -1.563 -3.619 1.00 10.00 18 LEU A CA 9
ATOM 6423 C C . LEU A 1 18 ? -16.198 -1.845 -2.131 1.00 10.00 18 LEU A C 9
ATOM 6424 O O . LEU A 1 18 ? -15.329 -1.486 -1.333 1.00 10.00 18 LEU A O 9
ATOM 6440 N N . ASP A 1 19 ? -17.305 -2.494 -1.763 1.00 10.00 19 ASP A N 9
ATOM 6441 C CA . ASP A 1 19 ? -17.669 -2.845 -0.385 1.00 10.00 19 ASP A CA 9
ATOM 6442 C C . ASP A 1 19 ? -17.468 -1.674 0.591 1.00 10.00 19 ASP A C 9
ATOM 6443 O O . ASP A 1 19 ? -16.848 -1.802 1.649 1.00 10.00 19 ASP A O 9
ATOM 6452 N N . GLY A 1 20 ? -17.951 -0.490 0.190 1.00 10.00 20 GLY A N 9
ATOM 6453 C CA . GLY A 1 20 ? -17.925 0.724 1.001 1.00 10.00 20 GLY A CA 9
ATOM 6454 C C . GLY A 1 20 ? -16.511 1.187 1.369 1.00 10.00 20 GLY A C 9
ATOM 6455 O O . GLY A 1 20 ? -16.341 1.871 2.382 1.00 10.00 20 GLY A O 9
ATOM 6459 N N . THR A 1 21 ? -15.505 0.816 0.576 1.00 10.00 21 THR A N 9
ATOM 6460 C CA . THR A 1 21 ? -14.093 1.044 0.853 1.00 10.00 21 THR A CA 9
ATOM 6461 C C . THR A 1 21 ? -13.452 1.591 -0.430 1.00 10.00 21 THR A C 9
ATOM 6462 O O . THR A 1 21 ? -13.892 1.254 -1.534 1.00 10.00 21 THR A O 9
ATOM 6473 N N . LYS A 1 22 ? -12.441 2.460 -0.304 1.00 10.00 22 LYS A N 9
ATOM 6474 C CA . LYS A 1 22 ? -11.659 2.959 -1.440 1.00 10.00 22 LYS A CA 9
ATOM 6475 C C . LYS A 1 22 ? -10.574 1.931 -1.774 1.00 10.00 22 LYS A C 9
ATOM 6476 O O . LYS A 1 22 ? -10.018 1.301 -0.872 1.00 10.00 22 LYS A O 9
ATOM 6495 N N . TRP A 1 23 ? -10.239 1.805 -3.055 1.00 10.00 23 TRP A N 9
ATOM 6496 C CA . TRP A 1 23 ? -9.271 0.854 -3.586 1.00 10.00 23 TRP A CA 9
ATOM 6497 C C . TRP A 1 23 ? -8.364 1.643 -4.545 1.00 10.00 23 TRP A C 9
ATOM 6498 O O . TRP A 1 23 ? -8.864 2.529 -5.240 1.00 10.00 23 TRP A O 9
ATOM 6519 N N . ILE A 1 24 ? -7.049 1.393 -4.570 1.00 10.00 24 ILE A N 9
ATOM 6520 C CA . ILE A 1 24 ? -6.055 2.225 -5.258 1.00 10.00 24 ILE A CA 9
ATOM 6521 C C . ILE A 1 24 ? -4.800 1.414 -5.654 1.00 10.00 24 ILE A C 9
ATOM 6522 O O . ILE A 1 24 ? -4.520 0.351 -5.101 1.00 10.00 24 ILE A O 9
ATOM 6538 N N . PHE A 1 25 ? -4.050 1.912 -6.642 1.00 10.00 25 PHE A N 9
ATOM 6539 C CA . PHE A 1 25 ? -2.740 1.414 -7.064 1.00 10.00 25 PHE A CA 9
ATOM 6540 C C . PHE A 1 25 ? -1.720 1.377 -5.91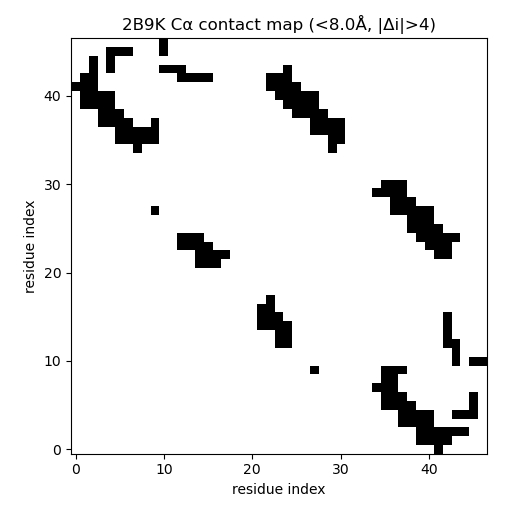2 1.00 10.00 25 PHE A C 9
ATOM 6541 O O . PHE A 1 25 ? -1.826 2.153 -4.958 1.00 10.00 25 PHE A O 9
ATOM 6558 N N . LYS A 1 26 ? -0.690 0.523 -6.040 1.00 10.00 26 LYS A N 9
ATOM 6559 C CA . LYS A 1 26 ? 0.475 0.518 -5.151 1.00 10.00 26 LYS A CA 9
ATOM 6560 C C . LYS A 1 26 ? 1.751 0.315 -5.985 1.00 10.00 26 LYS A C 9
ATOM 6561 O O . LYS A 1 26 ? 2.547 1.256 -6.038 1.00 10.00 26 LYS A O 9
ATOM 6580 N N . SER A 1 27 ? 1.922 -0.812 -6.689 1.00 10.00 27 SER A N 9
ATOM 6581 C CA . SER A 1 27 ? 3.092 -1.078 -7.536 1.00 10.00 27 SER A CA 9
ATOM 6582 C C . SER A 1 27 ? 2.735 -2.024 -8.691 1.00 10.00 27 SER A C 9
ATOM 6583 O O . SER A 1 27 ? 1.912 -2.921 -8.525 1.00 10.00 27 SER A O 9
ATOM 6591 N N . LYS A 1 28 ? 3.421 -1.904 -9.836 1.00 10.00 28 LYS A N 9
ATOM 6592 C CA . LYS A 1 28 ? 3.371 -2.892 -10.920 1.00 10.00 28 LYS A CA 9
ATOM 6593 C C . LYS A 1 28 ? 4.739 -2.984 -11.591 1.00 10.00 28 LYS A C 9
ATOM 6594 O O . LYS A 1 28 ? 5.510 -2.022 -11.536 1.00 10.00 28 LYS A O 9
ATOM 6613 N N . TYR A 1 29 ? 5.024 -4.109 -12.247 1.00 10.00 29 TYR A N 9
ATOM 6614 C CA . TYR A 1 29 ? 6.187 -4.304 -13.104 1.00 10.00 29 TYR A CA 9
ATOM 6615 C C . TYR A 1 29 ? 5.868 -5.402 -14.123 1.00 10.00 29 TYR A C 9
ATOM 6616 O O . TYR A 1 29 ? 4.946 -6.197 -13.917 1.00 10.00 29 TYR A O 9
ATOM 6634 N N . TYR A 1 30 ? 6.624 -5.460 -15.220 1.00 10.00 30 TYR A N 9
ATOM 6635 C CA . TYR A 1 30 ? 6.525 -6.543 -16.186 1.00 10.00 30 TYR A CA 9
ATOM 6636 C C . TYR A 1 30 ? 7.579 -7.577 -15.805 1.00 10.00 30 TYR A C 9
ATOM 6637 O O . TYR A 1 30 ? 8.775 -7.273 -15.808 1.00 10.00 30 TYR A O 9
ATOM 6655 N N . ASP A 1 31 ? 7.148 -8.781 -15.432 1.00 10.00 31 ASP A N 9
ATOM 6656 C CA . ASP A 1 31 ? 8.049 -9.875 -15.103 1.00 10.00 31 ASP A CA 9
ATOM 6657 C C . ASP A 1 31 ? 8.436 -10.592 -16.389 1.00 10.00 31 ASP A C 9
ATOM 6658 O O . ASP A 1 31 ? 7.793 -11.559 -16.807 1.00 10.00 31 ASP A O 9
ATOM 6667 N N . SER A 1 32 ? 9.490 -10.105 -17.038 1.00 10.00 32 SER A N 9
ATOM 6668 C CA . SER A 1 32 ? 10.056 -10.684 -18.247 1.00 10.00 32 SER A CA 9
ATOM 6669 C C . SER A 1 32 ? 10.506 -12.145 -18.067 1.00 10.00 32 SER A C 9
ATOM 6670 O O . SER A 1 32 ? 10.683 -12.844 -19.067 1.00 10.00 32 SER A O 9
ATOM 6678 N N . SER A 1 33 ? 10.645 -12.644 -16.830 1.00 10.00 33 SER A N 9
ATOM 6679 C CA . SER A 1 33 ? 10.942 -14.051 -16.563 1.00 10.00 33 SER A CA 9
ATOM 6680 C C . SER A 1 33 ? 9.797 -14.970 -17.025 1.00 10.00 33 SER A C 9
ATOM 6681 O O . SER A 1 33 ? 10.040 -16.141 -17.326 1.00 10.00 33 SER A O 9
ATOM 6689 N N . LYS A 1 34 ? 8.562 -14.450 -17.100 1.00 10.00 34 LYS A N 9
ATOM 6690 C CA . LYS A 1 34 ? 7.362 -15.203 -17.483 1.00 10.00 34 LYS A CA 9
ATOM 6691 C C . LYS A 1 34 ? 6.562 -14.493 -18.579 1.00 10.00 34 LYS A C 9
ATOM 6692 O O . LYS A 1 34 ? 5.699 -15.120 -19.195 1.00 10.00 34 LYS A O 9
ATOM 6711 N N . GLY A 1 35 ? 6.860 -13.225 -18.867 1.00 10.00 35 GLY A N 9
ATOM 6712 C CA . GLY A 1 35 ? 6.253 -12.482 -19.958 1.00 10.00 35 GLY A CA 9
ATOM 6713 C C . GLY A 1 35 ? 4.838 -12.028 -19.607 1.00 10.00 35 GLY A C 9
ATOM 6714 O O . GLY A 1 35 ? 3.936 -12.160 -20.437 1.00 10.00 35 GLY A O 9
ATOM 6718 N N . TYR A 1 36 ? 4.623 -11.530 -18.385 1.00 10.00 36 TYR A N 9
ATOM 6719 C CA . TYR A 1 36 ? 3.342 -10.969 -17.961 1.00 10.00 36 TYR A CA 9
ATOM 6720 C C . TYR A 1 36 ? 3.548 -9.816 -16.977 1.00 10.00 36 TYR A C 9
ATOM 6721 O O . TYR A 1 36 ? 4.642 -9.651 -16.430 1.00 10.00 36 TYR A O 9
ATOM 6739 N N . TRP A 1 37 ? 2.515 -9.000 -16.759 1.00 10.00 37 TRP A N 9
ATOM 6740 C CA . TRP A 1 37 ? 2.549 -7.989 -15.714 1.00 10.00 37 TRP A CA 9
ATOM 6741 C C . TRP A 1 37 ? 2.281 -8.658 -14.372 1.00 10.00 37 TRP A C 9
ATOM 6742 O O . TRP A 1 37 ? 1.547 -9.646 -14.293 1.00 10.00 37 TRP A O 9
ATOM 6763 N N . VAL A 1 38 ? 2.845 -8.077 -13.318 1.00 10.00 38 VAL A N 9
ATOM 6764 C CA . VAL A 1 38 ? 2.736 -8.496 -11.931 1.00 10.00 38 VAL A CA 9
ATOM 6765 C C . VAL A 1 38 ? 2.608 -7.201 -11.117 1.00 10.00 38 VAL A C 9
ATOM 6766 O O . VAL A 1 38 ? 3.100 -6.152 -11.546 1.00 10.00 38 VAL A O 9
ATOM 6779 N N . GLY A 1 39 ? 1.967 -7.237 -9.948 1.00 10.00 39 GLY A N 9
ATOM 6780 C CA . GLY A 1 39 ? 1.877 -6.061 -9.103 1.00 10.00 39 GLY A CA 9
ATOM 6781 C C . GLY A 1 39 ? 1.431 -6.368 -7.684 1.00 10.00 39 GLY A C 9
ATOM 6782 O O . GLY A 1 39 ? 0.876 -7.432 -7.388 1.00 10.00 39 GLY A O 9
ATOM 6786 N N . ILE A 1 40 ? 1.672 -5.382 -6.824 1.00 10.00 40 ILE A N 9
ATOM 6787 C CA . ILE A 1 40 ? 1.159 -5.286 -5.469 1.00 10.00 40 ILE A CA 9
ATOM 6788 C C . ILE A 1 40 ? 0.062 -4.243 -5.624 1.00 10.00 40 ILE A C 9
ATOM 6789 O O . ILE A 1 40 ? 0.335 -3.158 -6.142 1.00 10.00 40 ILE A O 9
ATOM 6805 N N . TYR A 1 41 ? -1.172 -4.550 -5.248 1.00 10.00 41 TYR A N 9
ATOM 6806 C CA . TYR A 1 41 ? -2.293 -3.739 -5.690 1.00 10.00 41 TYR A CA 9
ATOM 6807 C C . TYR A 1 41 ? -3.325 -3.694 -4.586 1.00 10.00 41 TYR A C 9
ATOM 6808 O O . TYR A 1 41 ? -3.592 -4.712 -3.958 1.00 10.00 41 TYR A O 9
ATOM 6826 N N . GLU A 1 42 ? -3.975 -2.554 -4.388 1.00 10.00 42 GLU A N 9
ATOM 6827 C CA . GLU A 1 42 ? -5.139 -2.447 -3.524 1.00 10.00 42 GLU A CA 9
ATOM 6828 C C . GLU A 1 42 ? -6.340 -2.074 -4.396 1.00 10.00 42 GLU A C 9
ATOM 6829 O O . GLU A 1 42 ? -7.182 -1.310 -3.953 1.00 10.00 42 GLU A O 9
ATOM 6841 N N . VAL A 1 43 ? -6.423 -2.581 -5.639 1.00 10.00 43 VAL A N 9
ATOM 6842 C CA . VAL A 1 43 ? -7.636 -2.498 -6.460 1.00 10.00 43 VAL A CA 9
ATOM 6843 C C . VAL A 1 43 ? -7.716 -3.630 -7.492 1.00 10.00 43 VAL A C 9
ATOM 6844 O O . VAL A 1 43 ? -8.768 -4.264 -7.592 1.00 10.00 43 VAL A O 9
ATOM 6857 N N . TRP A 1 44 ? -6.650 -3.885 -8.266 1.00 10.00 44 TRP A N 9
ATOM 6858 C CA . TRP A 1 44 ? -6.736 -4.821 -9.385 1.00 10.00 44 TRP A CA 9
ATOM 6859 C C . TRP A 1 44 ? -6.952 -6.254 -8.877 1.00 10.00 44 TRP A C 9
ATOM 6860 O O . TRP A 1 44 ? -6.588 -6.588 -7.746 1.00 10.00 44 TRP A O 9
ATOM 6881 N N . ASP A 1 45 ? -7.544 -7.101 -9.724 1.00 10.00 45 ASP A N 9
ATOM 6882 C CA . ASP A 1 45 ? -7.979 -8.455 -9.379 1.00 10.00 45 ASP A CA 9
ATOM 6883 C C . ASP A 1 45 ? -7.916 -9.364 -10.616 1.00 10.00 45 ASP A C 9
ATOM 6884 O O . ASP A 1 45 ? -8.797 -10.190 -10.836 1.00 10.00 45 ASP A O 9
ATOM 6893 N N . ARG A 1 46 ? -6.908 -9.177 -11.483 1.00 10.00 46 ARG A N 9
ATOM 6894 C CA . ARG A 1 46 ? -6.623 -9.944 -12.718 1.00 10.00 46 ARG A CA 9
ATOM 6895 C C . ARG A 1 46 ? -7.525 -9.520 -13.885 1.00 10.00 46 ARG A C 9
ATOM 6896 O O . ARG A 1 46 ? -7.085 -9.537 -15.035 1.00 10.00 46 ARG A O 9
ATOM 6917 N N . LYS A 1 47 ? -8.775 -9.167 -13.578 1.00 10.00 47 LYS A N 9
ATOM 6918 C CA . LYS A 1 47 ? -9.820 -8.761 -14.511 1.00 10.00 47 LYS A CA 9
ATOM 6919 C C . LYS A 1 47 ? -9.298 -7.706 -15.478 1.00 10.00 47 LYS A C 9
ATOM 6920 O O . LYS A 1 47 ? -9.552 -7.839 -16.692 1.00 10.00 47 LYS A O 9
ATOM 6940 N N . ALA A 1 1 ? -7.556 -4.793 2.372 1.00 10.00 1 ALA A N 10
ATOM 6941 C CA . ALA A 1 1 ? -6.162 -5.272 2.236 1.00 10.00 1 ALA A CA 10
ATOM 6942 C C . ALA A 1 1 ? -5.744 -5.302 0.763 1.00 10.00 1 ALA A C 10
ATOM 6943 O O . ALA A 1 1 ? -6.583 -5.447 -0.131 1.00 10.00 1 ALA A O 10
ATOM 6952 N N . ILE A 1 2 ? -4.437 -5.176 0.498 1.00 10.00 2 ILE A N 10
ATOM 6953 C CA . ILE A 1 2 ? -3.868 -5.377 -0.837 1.00 10.00 2 ILE A CA 10
ATOM 6954 C C . ILE A 1 2 ? -4.144 -6.797 -1.353 1.00 10.00 2 ILE A C 10
ATOM 6955 O O . ILE A 1 2 ? -4.335 -7.745 -0.585 1.00 10.00 2 ILE A O 10
ATOM 6971 N N . LYS A 1 3 ? -4.086 -6.930 -2.675 1.00 10.00 3 LYS A N 10
ATOM 6972 C CA . LYS A 1 3 ? -4.048 -8.170 -3.430 1.00 10.00 3 LYS A CA 10
ATOM 6973 C C . LYS A 1 3 ? -2.696 -8.206 -4.142 1.00 10.00 3 LYS A C 10
ATOM 6974 O O . LYS A 1 3 ? -2.041 -7.172 -4.315 1.00 10.00 3 LYS A O 10
ATOM 6993 N N . LEU A 1 4 ? -2.294 -9.393 -4.587 1.00 10.00 4 LEU A N 10
ATOM 6994 C CA . LEU A 1 4 ? -1.131 -9.597 -5.443 1.00 10.00 4 LEU A CA 10
ATOM 6995 C C . LEU A 1 4 ? -1.678 -10.184 -6.734 1.00 10.00 4 LEU A C 10
ATOM 6996 O O . LEU A 1 4 ? -2.570 -11.038 -6.688 1.00 10.00 4 LEU A O 10
ATOM 7012 N N . VAL A 1 5 ? -1.194 -9.706 -7.879 1.00 10.00 5 VAL A N 10
ATOM 7013 C CA . VAL A 1 5 ? -1.868 -9.917 -9.156 1.00 10.00 5 VAL A CA 10
ATOM 7014 C C . VAL A 1 5 ? -0.817 -10.230 -10.220 1.00 10.00 5 VAL A C 10
ATOM 7015 O O . VAL A 1 5 ? 0.303 -9.720 -10.148 1.00 10.00 5 VAL A O 10
ATOM 7028 N N . GLN A 1 6 ? -1.176 -11.072 -11.194 1.00 10.00 6 GLN A N 10
ATOM 7029 C CA . GLN A 1 6 ? -0.327 -11.489 -12.303 1.00 10.00 6 GLN A CA 10
ATOM 7030 C C . GLN A 1 6 ? -1.246 -11.669 -13.513 1.00 10.00 6 GLN A C 10
ATOM 7031 O O . GLN A 1 6 ? -2.186 -12.466 -13.432 1.00 10.00 6 GLN A O 10
ATOM 7045 N N . SER A 1 7 ? -1.038 -10.947 -14.615 1.00 10.00 7 SER A N 10
ATOM 7046 C CA . SER A 1 7 ? -1.777 -11.141 -15.870 1.00 10.00 7 SER A CA 10
ATOM 7047 C C . SER A 1 7 ? -0.967 -10.551 -17.033 1.00 10.00 7 SER A C 10
ATOM 7048 O O . SER A 1 7 ? -0.240 -9.575 -16.830 1.00 10.00 7 SER A O 10
ATOM 7056 N N . PRO A 1 8 ? -1.091 -11.074 -18.266 1.00 10.00 8 PRO A N 10
ATOM 7057 C CA . PRO A 1 8 ? -0.308 -10.584 -19.398 1.00 10.00 8 PRO A CA 10
ATOM 7058 C C . PRO A 1 8 ? -0.696 -9.161 -19.824 1.00 10.00 8 PRO A C 10
ATOM 7059 O O . PRO A 1 8 ? 0.145 -8.447 -20.370 1.00 10.00 8 PRO A O 10
ATOM 7070 N N . ASN A 1 9 ? -1.944 -8.738 -19.584 1.00 10.00 9 ASN A N 10
ATOM 7071 C CA . ASN A 1 9 ? -2.444 -7.439 -20.044 1.00 10.00 9 ASN A CA 10
ATOM 7072 C C . ASN A 1 9 ? -2.038 -6.266 -19.144 1.00 10.00 9 ASN A C 10
ATOM 7073 O O . ASN A 1 9 ? -2.110 -5.121 -19.595 1.00 10.00 9 ASN A O 10
ATOM 7084 N N . GLY A 1 10 ? -1.611 -6.523 -17.901 1.00 10.00 10 GLY A N 10
ATOM 7085 C CA . GLY A 1 10 ? -1.254 -5.492 -16.929 1.00 10.00 10 GLY A CA 10
ATOM 7086 C C . GLY A 1 10 ? -2.320 -4.411 -16.749 1.00 10.00 10 GLY A C 10
ATOM 7087 O O . GLY A 1 10 ? -1.947 -3.248 -16.590 1.00 10.00 10 GLY A O 10
ATOM 7091 N N . ASN A 1 11 ? -3.609 -4.762 -16.838 1.00 10.00 11 ASN A N 10
ATOM 7092 C CA . ASN A 1 11 ? -4.738 -3.828 -16.848 1.00 10.00 11 ASN A CA 10
ATOM 7093 C C . ASN A 1 11 ? -4.712 -2.864 -15.650 1.00 10.00 11 ASN A C 10
ATOM 7094 O O . ASN A 1 11 ? -5.114 -3.222 -14.543 1.00 10.00 11 ASN A O 10
ATOM 7105 N N . PHE A 1 12 ? -4.227 -1.641 -15.873 1.00 10.00 12 PHE A N 10
ATOM 7106 C CA . PHE A 1 12 ? -4.116 -0.600 -14.860 1.00 10.00 12 PHE A CA 10
ATOM 7107 C C . PHE A 1 12 ? -5.509 -0.041 -14.553 1.00 10.00 12 PHE A C 10
ATOM 7108 O O . PHE A 1 12 ? -6.154 0.531 -15.437 1.00 10.00 12 PHE A O 10
ATOM 7125 N N . ALA A 1 13 ? -5.971 -0.201 -13.307 1.00 10.00 13 ALA A N 10
ATOM 7126 C CA . ALA A 1 13 ? -7.308 0.221 -12.878 1.00 10.00 13 ALA A CA 10
ATOM 7127 C C . ALA A 1 13 ? -7.338 1.617 -12.231 1.00 10.00 13 ALA A C 10
ATOM 7128 O O . ALA A 1 13 ? -8.426 2.161 -12.041 1.00 10.00 13 ALA A O 10
ATOM 7135 N N . ALA A 1 14 ? -6.172 2.191 -11.903 1.00 10.00 14 ALA A N 10
ATOM 7136 C CA . ALA A 1 14 ? -5.943 3.363 -11.052 1.00 10.00 14 ALA A CA 10
ATOM 7137 C C . ALA A 1 14 ? -6.580 3.263 -9.658 1.00 10.00 14 ALA A C 10
ATOM 7138 O O . ALA A 1 14 ? -5.850 3.174 -8.671 1.00 10.00 14 ALA A O 10
ATOM 7145 N N . SER A 1 15 ? -7.907 3.271 -9.551 1.00 10.00 15 SER A N 10
ATOM 7146 C CA . SER A 1 15 ? -8.628 3.302 -8.286 1.00 10.00 15 SER A CA 10
ATOM 7147 C C . SER A 1 15 ? -10.093 2.903 -8.497 1.00 10.00 15 SER A C 10
ATOM 7148 O O . SER A 1 15 ? -10.590 2.939 -9.628 1.00 10.00 15 SER A O 10
ATOM 7156 N N . PHE A 1 16 ? -10.792 2.536 -7.418 1.00 10.00 16 PHE A N 10
ATOM 7157 C CA . PHE A 1 16 ? -12.195 2.122 -7.427 1.00 10.00 16 PHE A CA 10
ATOM 7158 C C . PHE A 1 16 ? -12.776 2.301 -6.014 1.00 10.00 16 PHE A C 10
ATOM 7159 O O . PHE A 1 16 ? -12.042 2.627 -5.078 1.00 10.00 16 PHE A O 10
ATOM 7176 N N . VAL A 1 17 ? -14.072 2.045 -5.831 1.00 10.00 17 VAL A N 10
ATOM 7177 C CA . VAL A 1 17 ? -14.731 2.011 -4.531 1.00 10.00 17 VAL A CA 10
ATOM 7178 C C . VAL A 1 17 ? -15.649 0.787 -4.572 1.00 10.00 17 VAL A C 10
ATOM 7179 O O . VAL A 1 17 ? -16.373 0.593 -5.551 1.00 10.00 17 VAL A O 10
ATOM 7192 N N . LEU A 1 18 ? -15.607 -0.044 -3.529 1.00 10.00 18 LEU A N 10
ATOM 7193 C CA . LEU A 1 18 ? -16.369 -1.282 -3.419 1.00 10.00 18 LEU A CA 10
ATOM 7194 C C . LEU A 1 18 ? -16.651 -1.498 -1.939 1.00 10.00 18 LEU A C 10
ATOM 7195 O O . LEU A 1 18 ? -15.739 -1.359 -1.122 1.00 10.00 18 LEU A O 10
ATOM 7211 N N . ASP A 1 19 ? -17.895 -1.860 -1.620 1.00 10.00 19 ASP A N 10
ATOM 7212 C CA . ASP A 1 19 ? -18.390 -2.164 -0.274 1.00 10.00 19 ASP A CA 10
ATOM 7213 C C . ASP A 1 19 ? -17.939 -1.133 0.772 1.00 10.00 19 ASP A C 10
ATOM 7214 O O . ASP A 1 19 ? -17.371 -1.463 1.815 1.00 10.00 19 ASP A O 10
ATOM 7223 N N . GLY A 1 20 ? -18.153 0.148 0.452 1.00 10.00 20 GLY A N 10
ATOM 7224 C CA . GLY A 1 20 ? -17.877 1.267 1.349 1.00 10.00 20 GLY A CA 10
ATOM 7225 C C . GLY A 1 20 ? -16.388 1.450 1.659 1.00 10.00 20 GLY A C 10
ATOM 7226 O O . GLY A 1 20 ? -16.051 2.069 2.671 1.00 10.00 20 GLY A O 10
ATOM 7230 N N . THR A 1 21 ? -15.503 0.924 0.812 1.00 10.00 21 THR A N 10
ATOM 7231 C CA . THR A 1 21 ? -14.056 0.953 0.982 1.00 10.00 21 THR A CA 10
ATOM 7232 C C . THR A 1 21 ? -13.471 1.488 -0.328 1.00 10.00 21 THR A C 10
ATOM 7233 O O . THR A 1 21 ? -13.956 1.136 -1.406 1.00 10.00 21 THR A O 10
ATOM 7244 N N . LYS A 1 22 ? -12.460 2.359 -0.254 1.00 10.00 22 LYS A N 10
ATOM 7245 C CA . LYS A 1 22 ? -11.747 2.856 -1.430 1.00 10.00 22 LYS A CA 10
ATOM 7246 C C . LYS A 1 22 ? -10.593 1.905 -1.746 1.00 10.00 22 LYS A C 10
ATOM 7247 O O . LYS A 1 22 ? -10.040 1.270 -0.846 1.00 10.00 22 LYS A O 10
ATOM 7266 N N . TRP A 1 23 ? -10.225 1.837 -3.019 1.00 10.00 23 TRP A N 10
ATOM 7267 C CA . TRP A 1 23 ? -9.265 0.902 -3.581 1.00 10.00 23 TRP A CA 10
ATOM 7268 C C . TRP A 1 23 ? -8.373 1.714 -4.542 1.00 10.00 23 TRP A C 10
ATOM 7269 O O . TRP A 1 23 ? -8.874 2.621 -5.209 1.00 10.00 23 TRP A O 10
ATOM 7290 N N . ILE A 1 24 ? -7.059 1.455 -4.589 1.00 10.00 24 ILE A N 10
ATOM 7291 C CA . ILE A 1 24 ? -6.043 2.337 -5.182 1.00 10.00 24 ILE A CA 10
ATOM 7292 C C . ILE A 1 24 ? -4.822 1.532 -5.687 1.00 10.00 24 ILE A C 10
ATOM 7293 O O . ILE A 1 24 ? -4.542 0.430 -5.213 1.00 10.00 24 ILE A O 10
ATOM 7309 N N . PHE A 1 25 ? -4.089 2.072 -6.663 1.00 10.00 25 PHE A N 10
ATOM 7310 C CA . PHE A 1 25 ? -2.800 1.564 -7.142 1.00 10.00 25 PHE A CA 10
ATOM 7311 C C . PHE A 1 25 ? -1.753 1.479 -6.015 1.00 10.00 25 PHE A C 10
ATOM 7312 O O . PHE A 1 25 ? -1.823 2.237 -5.044 1.00 10.00 25 PHE A O 10
ATOM 7329 N N . LYS A 1 26 ? -0.739 0.609 -6.170 1.00 10.00 26 LYS A N 10
ATOM 7330 C CA . LYS A 1 26 ? 0.437 0.583 -5.295 1.00 10.00 26 LYS A CA 10
ATOM 7331 C C . LYS A 1 26 ? 1.701 0.363 -6.142 1.00 10.00 26 LYS A C 10
ATOM 7332 O O . LYS A 1 26 ? 2.499 1.299 -6.229 1.00 10.00 26 LYS A O 10
ATOM 7351 N N . SER A 1 27 ? 1.875 -0.787 -6.807 1.00 10.00 27 SER A N 10
ATOM 7352 C CA . SER A 1 27 ? 3.052 -1.072 -7.639 1.00 10.00 27 SER A CA 10
ATOM 7353 C C . SER A 1 27 ? 2.707 -2.059 -8.761 1.00 10.00 27 SER A C 10
ATOM 7354 O O . SER A 1 27 ? 1.881 -2.953 -8.575 1.00 10.00 27 SER A O 10
ATOM 7362 N N . LYS A 1 28 ? 3.389 -1.966 -9.908 1.00 10.00 28 LYS A N 10
ATOM 7363 C CA . LYS A 1 28 ? 3.247 -2.908 -11.023 1.00 10.00 28 LYS A CA 10
ATOM 7364 C C . LYS A 1 28 ? 4.589 -2.972 -11.756 1.00 10.00 28 LYS A C 10
ATOM 7365 O O . LYS A 1 28 ? 5.261 -1.944 -11.867 1.00 10.00 28 LYS A O 10
ATOM 7384 N N . TYR A 1 29 ? 4.987 -4.144 -12.255 1.00 10.00 29 TYR A N 10
ATOM 7385 C CA . TYR A 1 29 ? 6.224 -4.353 -13.005 1.00 10.00 29 TYR A CA 10
ATOM 7386 C C . TYR A 1 29 ? 6.024 -5.509 -13.988 1.00 10.00 29 TYR A C 10
ATOM 7387 O O . TYR A 1 29 ? 5.166 -6.368 -13.776 1.00 10.00 29 TYR A O 10
ATOM 7405 N N . TYR A 1 30 ? 6.792 -5.531 -15.078 1.00 10.00 30 TYR A N 10
ATOM 7406 C CA . TYR A 1 30 ? 6.742 -6.619 -16.043 1.00 10.00 30 TYR A CA 10
ATOM 7407 C C . TYR A 1 30 ? 7.743 -7.678 -15.590 1.00 10.00 30 TYR A C 10
ATOM 7408 O O . TYR A 1 30 ? 8.927 -7.377 -15.415 1.00 10.00 30 TYR A O 10
ATOM 7426 N N . ASP A 1 31 ? 7.274 -8.905 -15.376 1.00 10.00 31 ASP A N 10
ATOM 7427 C CA . ASP A 1 31 ? 8.100 -10.030 -14.967 1.00 10.00 31 ASP A CA 10
ATOM 7428 C C . ASP A 1 31 ? 8.434 -10.867 -16.193 1.00 10.00 31 ASP A C 10
ATOM 7429 O O . ASP A 1 31 ? 7.707 -11.791 -16.580 1.00 10.00 31 ASP A O 10
ATOM 7438 N N . SER A 1 32 ? 9.557 -10.526 -16.818 1.00 10.00 32 SER A N 10
ATOM 7439 C CA . SER A 1 32 ? 10.115 -11.211 -17.974 1.00 10.00 32 SER A CA 10
ATOM 7440 C C . SER A 1 32 ? 10.388 -12.706 -17.726 1.00 10.00 32 SER A C 10
ATOM 7441 O O . SER A 1 32 ? 10.584 -13.443 -18.695 1.00 10.00 32 SER A O 10
ATOM 7449 N N . SER A 1 33 ? 10.374 -13.184 -16.472 1.00 10.00 33 SER A N 10
ATOM 7450 C CA . SER A 1 33 ? 10.530 -14.606 -16.156 1.00 10.00 33 SER A CA 10
ATOM 7451 C C . SER A 1 33 ? 9.388 -15.452 -16.743 1.00 10.00 33 SER A C 10
ATOM 7452 O O . SER A 1 33 ? 9.595 -16.636 -17.021 1.00 10.00 33 SER A O 10
ATOM 7460 N N . LYS A 1 34 ? 8.207 -14.856 -16.977 1.00 10.00 34 LYS A N 10
ATOM 7461 C CA . LYS A 1 34 ? 7.091 -15.514 -17.666 1.00 10.00 34 LYS A CA 10
ATOM 7462 C C . LYS A 1 34 ? 6.500 -14.632 -18.772 1.00 10.00 34 LYS A C 10
ATOM 7463 O O . LYS A 1 34 ? 5.710 -15.124 -19.577 1.00 10.00 34 LYS A O 10
ATOM 7482 N N . GLY A 1 35 ? 6.894 -13.357 -18.856 1.00 10.00 35 GLY A N 10
ATOM 7483 C CA . GLY A 1 35 ? 6.438 -12.459 -19.905 1.00 10.00 35 GLY A CA 10
ATOM 7484 C C . GLY A 1 35 ? 5.015 -11.987 -19.622 1.00 10.00 35 GLY A C 10
ATOM 7485 O O . GLY A 1 35 ? 4.148 -12.072 -20.494 1.00 10.00 35 GLY A O 10
ATOM 7489 N N . TYR A 1 36 ? 4.764 -11.532 -18.392 1.00 10.00 36 TYR A N 10
ATOM 7490 C CA . TYR A 1 36 ? 3.480 -10.989 -17.962 1.00 10.00 36 TYR A CA 10
ATOM 7491 C C . TYR A 1 36 ? 3.703 -9.845 -16.976 1.00 10.00 36 TYR A C 10
ATOM 7492 O O . TYR A 1 36 ? 4.799 -9.696 -16.434 1.00 10.00 36 TYR A O 10
ATOM 7510 N N . TRP A 1 37 ? 2.683 -9.021 -16.748 1.00 10.00 37 TRP A N 10
ATOM 7511 C CA . TRP A 1 37 ? 2.740 -8.018 -15.699 1.00 10.00 37 TRP A CA 10
ATOM 7512 C C . TRP A 1 37 ? 2.398 -8.682 -14.369 1.00 10.00 37 TRP A C 10
ATOM 7513 O O . TRP A 1 37 ? 1.590 -9.613 -14.308 1.00 10.00 37 TRP A O 10
ATOM 7534 N N . VAL A 1 38 ? 2.985 -8.157 -13.303 1.00 10.00 38 VAL A N 10
ATOM 7535 C CA . VAL A 1 38 ? 2.805 -8.576 -11.925 1.00 10.00 38 VAL A CA 10
ATOM 7536 C C . VAL A 1 38 ? 2.676 -7.283 -11.117 1.00 10.00 38 VAL A C 10
ATOM 7537 O O . VAL A 1 38 ? 3.196 -6.241 -11.529 1.00 10.00 38 VAL A O 10
ATOM 7550 N N . GLY A 1 39 ? 1.990 -7.306 -9.975 1.00 10.00 39 GLY A N 10
ATOM 7551 C CA . GLY A 1 39 ? 1.868 -6.116 -9.155 1.00 10.00 39 GLY A CA 10
ATOM 7552 C C . GLY A 1 39 ? 1.392 -6.400 -7.743 1.00 10.00 39 GLY A C 10
ATOM 7553 O O . GLY A 1 39 ? 0.899 -7.488 -7.429 1.00 10.00 39 GLY A O 10
ATOM 7557 N N . ILE A 1 40 ? 1.531 -5.368 -6.917 1.00 10.00 40 ILE A N 10
ATOM 7558 C CA . ILE A 1 40 ? 1.016 -5.261 -5.565 1.00 10.00 40 ILE A CA 10
ATOM 7559 C C . ILE A 1 40 ? -0.054 -4.193 -5.737 1.00 10.00 40 ILE A C 10
ATOM 7560 O O . ILE A 1 40 ? 0.252 -3.111 -6.241 1.00 10.00 40 ILE A O 10
ATOM 7576 N N . TYR A 1 41 ? -1.302 -4.481 -5.391 1.00 10.00 41 TYR A N 10
ATOM 7577 C CA . TYR A 1 41 ? -2.395 -3.638 -5.835 1.00 10.00 41 TYR A CA 10
ATOM 7578 C C . TYR A 1 41 ? -3.453 -3.611 -4.755 1.00 10.00 41 TYR A C 10
ATOM 7579 O O . TYR A 1 41 ? -3.853 -4.656 -4.253 1.00 10.00 41 TYR A O 10
ATOM 7597 N N . GLU A 1 42 ? -3.963 -2.428 -4.433 1.00 10.00 42 GLU A N 10
ATOM 7598 C CA . GLU A 1 42 ? -5.105 -2.281 -3.550 1.00 10.00 42 GLU A CA 10
ATOM 7599 C C . GLU A 1 42 ? -6.337 -1.980 -4.411 1.00 10.00 42 GLU A C 10
ATOM 7600 O O . GLU A 1 42 ? -7.200 -1.249 -3.953 1.00 10.00 42 GLU A O 10
ATOM 7612 N N . VAL A 1 43 ? -6.429 -2.491 -5.654 1.00 10.00 43 VAL A N 10
ATOM 7613 C CA . VAL A 1 43 ? -7.661 -2.431 -6.456 1.00 10.00 43 VAL A CA 10
ATOM 7614 C C . VAL A 1 43 ? -7.753 -3.563 -7.487 1.00 10.00 43 VAL A C 10
ATOM 7615 O O . VAL A 1 43 ? -8.816 -4.178 -7.597 1.00 10.00 43 VAL A O 10
ATOM 7628 N N . TRP A 1 44 ? -6.686 -3.829 -8.253 1.00 10.00 44 TRP A N 10
ATOM 7629 C CA . TRP A 1 44 ? -6.764 -4.728 -9.405 1.00 10.00 44 TRP A CA 10
ATOM 7630 C C . TRP A 1 44 ? -7.116 -6.156 -8.957 1.00 10.00 44 TRP A C 10
ATOM 7631 O O . TRP A 1 44 ? -6.756 -6.581 -7.857 1.00 10.00 44 TRP A O 10
ATOM 7652 N N . ASP A 1 45 ? -7.820 -6.897 -9.820 1.00 10.00 45 ASP A N 10
ATOM 7653 C CA . ASP A 1 45 ? -8.516 -8.142 -9.476 1.00 10.00 45 ASP A CA 10
ATOM 7654 C C . ASP A 1 45 ? -8.311 -9.209 -10.564 1.00 10.00 45 ASP A C 10
ATOM 7655 O O . ASP A 1 45 ? -9.197 -10.010 -10.863 1.00 10.00 45 ASP A O 10
ATOM 7664 N N . ARG A 1 46 ? -7.117 -9.208 -11.174 1.00 10.00 46 ARG A N 10
ATOM 7665 C CA . ARG A 1 46 ? -6.655 -10.217 -12.135 1.00 10.00 46 ARG A CA 10
ATOM 7666 C C . ARG A 1 46 ? -7.577 -10.344 -13.357 1.00 10.00 46 ARG A C 10
ATOM 7667 O O . ARG A 1 46 ? -7.893 -11.450 -13.804 1.00 10.00 46 ARG A O 10
ATOM 7688 N N . LYS A 1 47 ? -8.018 -9.206 -13.900 1.00 10.00 47 LYS A N 10
ATOM 7689 C CA . LYS A 1 47 ? -8.808 -9.117 -15.122 1.00 10.00 47 LYS A CA 10
ATOM 7690 C C . LYS A 1 47 ? -8.291 -7.907 -15.877 1.00 10.00 47 LYS A C 10
ATOM 7691 O O . LYS A 1 47 ? -7.971 -8.047 -17.079 1.00 10.00 47 LYS A O 10
ATOM 7711 N N . ALA A 1 1 ? -5.820 -6.435 3.128 1.00 10.00 1 ALA A N 11
ATOM 7712 C CA . ALA A 1 1 ? -6.213 -5.273 2.296 1.00 10.00 1 ALA A CA 11
ATOM 7713 C C . ALA A 1 1 ? -5.732 -5.438 0.848 1.00 10.00 1 ALA A C 11
ATOM 7714 O O . ALA A 1 1 ? -6.553 -5.704 -0.032 1.00 10.00 1 ALA A O 11
ATOM 7723 N N . ILE A 1 2 ? -4.428 -5.265 0.574 1.00 10.00 2 ILE A N 11
ATOM 7724 C CA . ILE A 1 2 ? -3.858 -5.455 -0.763 1.00 10.00 2 ILE A CA 11
ATOM 7725 C C . ILE A 1 2 ? -4.141 -6.857 -1.327 1.00 10.00 2 ILE A C 11
ATOM 7726 O O . ILE A 1 2 ? -4.348 -7.831 -0.597 1.00 10.00 2 ILE A O 11
ATOM 7742 N N . LYS A 1 3 ? -4.096 -6.938 -2.653 1.00 10.00 3 LYS A N 11
ATOM 7743 C CA . LYS A 1 3 ? -4.106 -8.144 -3.464 1.00 10.00 3 LYS A CA 11
ATOM 7744 C C . LYS A 1 3 ? -2.769 -8.182 -4.206 1.00 10.00 3 LYS A C 11
ATOM 7745 O O . LYS A 1 3 ? -2.075 -7.164 -4.318 1.00 10.00 3 LYS A O 11
ATOM 7764 N N . LEU A 1 4 ? -2.420 -9.349 -4.738 1.00 10.00 4 LEU A N 11
ATOM 7765 C CA . LEU A 1 4 ? -1.230 -9.563 -5.553 1.00 10.00 4 LEU A CA 11
ATOM 7766 C C . LEU A 1 4 ? -1.735 -10.186 -6.844 1.00 10.00 4 LEU A C 11
ATOM 7767 O O . LEU A 1 4 ? -2.569 -11.096 -6.797 1.00 10.00 4 LEU A O 11
ATOM 7783 N N . VAL A 1 5 ? -1.272 -9.689 -7.989 1.00 10.00 5 VAL A N 11
ATOM 7784 C CA . VAL A 1 5 ? -1.891 -9.987 -9.276 1.00 10.00 5 VAL A CA 11
ATOM 7785 C C . VAL A 1 5 ? -0.794 -10.276 -10.297 1.00 10.00 5 VAL A C 11
ATOM 7786 O O . VAL A 1 5 ? 0.310 -9.740 -10.196 1.00 10.00 5 VAL A O 11
ATOM 7799 N N . GLN A 1 6 ? -1.106 -11.130 -11.273 1.00 10.00 6 GLN A N 11
ATOM 7800 C CA . GLN A 1 6 ? -0.260 -11.522 -12.387 1.00 10.00 6 GLN A CA 11
ATOM 7801 C C . GLN A 1 6 ? -1.205 -11.701 -13.575 1.00 10.00 6 GLN A C 11
ATOM 7802 O O . GLN A 1 6 ? -2.201 -12.418 -13.428 1.00 10.00 6 GLN A O 11
ATOM 7816 N N . SER A 1 7 ? -0.938 -11.064 -14.717 1.00 10.00 7 SER A N 11
ATOM 7817 C CA . SER A 1 7 ? -1.640 -11.271 -15.990 1.00 10.00 7 SER A CA 11
ATOM 7818 C C . SER A 1 7 ? -0.877 -10.551 -17.108 1.00 10.00 7 SER A C 11
ATOM 7819 O O . SER A 1 7 ? -0.200 -9.558 -16.840 1.00 10.00 7 SER A O 11
ATOM 7827 N N . PRO A 1 8 ? -0.977 -11.001 -18.371 1.00 10.00 8 PRO A N 11
ATOM 7828 C CA . PRO A 1 8 ? -0.205 -10.425 -19.469 1.00 10.00 8 PRO A CA 11
ATOM 7829 C C . PRO A 1 8 ? -0.623 -8.988 -19.811 1.00 10.00 8 PRO A C 11
ATOM 7830 O O . PRO A 1 8 ? 0.194 -8.239 -20.349 1.00 10.00 8 PRO A O 11
ATOM 7841 N N . ASN A 1 9 ? -1.866 -8.587 -19.509 1.00 10.00 9 ASN A N 11
ATOM 7842 C CA . ASN A 1 9 ? -2.385 -7.271 -19.885 1.00 10.00 9 ASN A CA 11
ATOM 7843 C C . ASN A 1 9 ? -1.966 -6.146 -18.928 1.00 10.00 9 ASN A C 11
ATOM 7844 O O . ASN A 1 9 ? -2.030 -4.983 -19.325 1.00 10.00 9 ASN A O 11
ATOM 7855 N N . GLY A 1 10 ? -1.533 -6.465 -17.699 1.00 10.00 10 GLY A N 11
ATOM 7856 C CA . GLY A 1 10 ? -1.177 -5.483 -16.673 1.00 10.00 10 GLY A CA 11
ATOM 7857 C C . GLY A 1 10 ? -2.221 -4.386 -16.481 1.00 10.00 10 GLY A C 11
ATOM 7858 O O . GLY A 1 10 ? -1.831 -3.226 -16.331 1.00 10.00 10 GLY A O 11
ATOM 7862 N N . ASN A 1 11 ? -3.514 -4.727 -16.567 1.00 10.00 11 ASN A N 11
ATOM 7863 C CA . ASN A 1 11 ? -4.630 -3.779 -16.601 1.00 10.00 11 ASN A CA 11
ATOM 7864 C C . ASN A 1 11 ? -4.598 -2.807 -15.414 1.00 10.00 11 ASN A C 11
ATOM 7865 O O . ASN A 1 11 ? -5.008 -3.151 -14.304 1.00 10.00 11 ASN A O 11
ATOM 7876 N N . PHE A 1 12 ? -4.094 -1.595 -15.653 1.00 10.00 12 PHE A N 11
ATOM 7877 C CA . PHE A 1 12 ? -3.977 -0.549 -14.650 1.00 10.00 12 PHE A CA 11
ATOM 7878 C C . PHE A 1 12 ? -5.368 0.043 -14.391 1.00 10.00 12 PHE A C 11
ATOM 7879 O O . PHE A 1 12 ? -5.978 0.612 -15.301 1.00 10.00 12 PHE A O 11
ATOM 7896 N N . ALA A 1 13 ? -5.872 -0.100 -13.160 1.00 10.00 13 ALA A N 11
ATOM 7897 C CA . ALA A 1 13 ? -7.222 0.325 -12.783 1.00 10.00 13 ALA A CA 11
ATOM 7898 C C . ALA A 1 13 ? -7.272 1.728 -12.152 1.00 10.00 13 ALA A C 11
ATOM 7899 O O . ALA A 1 13 ? -8.364 2.274 -12.001 1.00 10.00 13 ALA A O 11
ATOM 7906 N N . ALA A 1 14 ? -6.117 2.304 -11.790 1.00 10.00 14 ALA A N 11
ATOM 7907 C CA . ALA A 1 14 ? -5.920 3.489 -10.947 1.00 10.00 14 ALA A CA 11
ATOM 7908 C C . ALA A 1 14 ? -6.578 3.406 -9.558 1.00 10.00 14 ALA A C 11
ATOM 7909 O O . ALA A 1 14 ? -5.861 3.418 -8.558 1.00 10.00 14 ALA A O 11
ATOM 7916 N N . SER A 1 15 ? -7.905 3.314 -9.466 1.00 10.00 15 SER A N 11
ATOM 7917 C CA . SER A 1 15 ? -8.655 3.304 -8.214 1.00 10.00 15 SER A CA 11
ATOM 7918 C C . SER A 1 15 ? -10.110 2.879 -8.451 1.00 10.00 15 SER A C 11
ATOM 7919 O O . SER A 1 15 ? -10.586 2.874 -9.591 1.00 10.00 15 SER A O 11
ATOM 7927 N N . PHE A 1 16 ? -10.817 2.520 -7.375 1.00 10.00 16 PHE A N 11
ATOM 7928 C CA . PHE A 1 16 ? -12.219 2.106 -7.371 1.00 10.00 16 PHE A CA 11
ATOM 7929 C C . PHE A 1 16 ? -12.781 2.303 -5.955 1.00 10.00 16 PHE A C 11
ATOM 7930 O O . PHE A 1 16 ? -12.039 2.635 -5.027 1.00 10.00 16 PHE A O 11
ATOM 7947 N N . VAL A 1 17 ? -14.078 2.057 -5.764 1.00 10.00 17 VAL A N 11
ATOM 7948 C CA . VAL A 1 17 ? -14.729 2.030 -4.459 1.00 10.00 17 VAL A CA 11
ATOM 7949 C C . VAL A 1 17 ? -15.652 0.810 -4.477 1.00 10.00 17 VAL A C 11
ATOM 7950 O O . VAL A 1 17 ? -16.385 0.603 -5.447 1.00 10.00 17 VAL A O 11
ATOM 7963 N N . LEU A 1 18 ? -15.606 -0.000 -3.419 1.00 10.00 18 LEU A N 11
ATOM 7964 C CA . LEU A 1 18 ? -16.363 -1.238 -3.281 1.00 10.00 18 LEU A CA 11
ATOM 7965 C C . LEU A 1 18 ? -16.709 -1.392 -1.807 1.00 10.00 18 LEU A C 11
ATOM 7966 O O . LEU A 1 18 ? -15.825 -1.260 -0.960 1.00 10.00 18 LEU A O 11
ATOM 7982 N N . ASP A 1 19 ? -17.976 -1.698 -1.517 1.00 10.00 19 ASP A N 11
ATOM 7983 C CA . ASP A 1 19 ? -18.512 -1.956 -0.177 1.00 10.00 19 ASP A CA 11
ATOM 7984 C C . ASP A 1 19 ? -18.047 -0.921 0.859 1.00 10.00 19 ASP A C 11
ATOM 7985 O O . ASP A 1 19 ? -17.531 -1.252 1.930 1.00 10.00 19 ASP A O 11
ATOM 7994 N N . GLY A 1 20 ? -18.186 0.362 0.506 1.00 10.00 20 GLY A N 11
ATOM 7995 C CA . GLY A 1 20 ? -17.886 1.485 1.390 1.00 10.00 20 GLY A CA 11
ATOM 7996 C C . GLY A 1 20 ? -16.394 1.631 1.708 1.00 10.00 20 GLY A C 11
ATOM 7997 O O . GLY A 1 20 ? -16.047 2.282 2.697 1.00 10.00 20 GLY A O 11
ATOM 8001 N N . THR A 1 21 ? -15.517 1.048 0.890 1.00 10.00 21 THR A N 11
ATOM 8002 C CA . THR A 1 21 ? -14.071 1.061 1.064 1.00 10.00 21 THR A CA 11
ATOM 8003 C C . THR A 1 21 ? -13.476 1.561 -0.255 1.00 10.00 21 THR A C 11
ATOM 8004 O O . THR A 1 21 ? -13.937 1.164 -1.327 1.00 10.00 21 THR A O 11
ATOM 8015 N N . LYS A 1 22 ? -12.485 2.457 -0.198 1.00 10.00 22 LYS A N 11
ATOM 8016 C CA . LYS A 1 22 ? -11.764 2.912 -1.385 1.00 10.00 22 LYS A CA 11
ATOM 8017 C C . LYS A 1 22 ? -10.618 1.940 -1.667 1.00 10.00 22 LYS A C 11
ATOM 8018 O O . LYS A 1 22 ? -10.061 1.343 -0.743 1.00 10.00 22 LYS A O 11
ATOM 8037 N N . TRP A 1 23 ? -10.255 1.813 -2.938 1.00 10.00 23 TRP A N 11
ATOM 8038 C CA . TRP A 1 23 ? -9.279 0.875 -3.461 1.00 10.00 23 TRP A CA 11
ATOM 8039 C C . TRP A 1 23 ? -8.414 1.674 -4.458 1.00 10.00 23 TRP A C 11
ATOM 8040 O O . TRP A 1 23 ? -8.943 2.542 -5.156 1.00 10.00 23 TRP A O 11
ATOM 8061 N N . ILE A 1 24 ? -7.093 1.453 -4.512 1.00 10.00 24 ILE A N 11
ATOM 8062 C CA . ILE A 1 24 ? -6.130 2.294 -5.233 1.00 10.00 24 ILE A CA 11
ATOM 8063 C C . ILE A 1 24 ? -4.903 1.483 -5.705 1.00 10.00 24 ILE A C 11
ATOM 8064 O O . ILE A 1 24 ? -4.582 0.426 -5.162 1.00 10.00 24 ILE A O 11
ATOM 8080 N N . PHE A 1 25 ? -4.216 1.969 -6.740 1.00 10.00 25 PHE A N 11
ATOM 8081 C CA . PHE A 1 25 ? -2.933 1.460 -7.222 1.00 10.00 25 PHE A CA 11
ATOM 8082 C C . PHE A 1 25 ? -1.859 1.493 -6.125 1.00 10.00 25 PHE A C 11
ATOM 8083 O O . PHE A 1 25 ? -1.890 2.356 -5.243 1.00 10.00 25 PHE A O 11
ATOM 8100 N N . LYS A 1 26 ? -0.870 0.591 -6.223 1.00 10.00 26 LYS A N 11
ATOM 8101 C CA . LYS A 1 26 ? 0.339 0.621 -5.404 1.00 10.00 26 LYS A CA 11
ATOM 8102 C C . LYS A 1 26 ? 1.551 0.487 -6.337 1.00 10.00 26 LYS A C 11
ATOM 8103 O O . LYS A 1 26 ? 2.224 1.499 -6.542 1.00 10.00 26 LYS A O 11
ATOM 8122 N N . SER A 1 27 ? 1.802 -0.678 -6.954 1.00 10.00 27 SER A N 11
ATOM 8123 C CA . SER A 1 27 ? 2.945 -0.878 -7.854 1.00 10.00 27 SER A CA 11
ATOM 8124 C C . SER A 1 27 ? 2.652 -1.980 -8.877 1.00 10.00 27 SER A C 11
ATOM 8125 O O . SER A 1 27 ? 1.988 -2.963 -8.550 1.00 10.00 27 SER A O 11
ATOM 8133 N N . LYS A 1 28 ? 3.225 -1.890 -10.083 1.00 10.00 28 LYS A N 11
ATOM 8134 C CA . LYS A 1 28 ? 3.294 -3.017 -11.015 1.00 10.00 28 LYS A CA 11
ATOM 8135 C C . LYS A 1 28 ? 4.652 -3.020 -11.715 1.00 10.00 28 LYS A C 11
ATOM 8136 O O . LYS A 1 28 ? 5.295 -1.973 -11.815 1.00 10.00 28 LYS A O 11
ATOM 8155 N N . TYR A 1 29 ? 5.079 -4.186 -12.195 1.00 10.00 29 TYR A N 11
ATOM 8156 C CA . TYR A 1 29 ? 6.320 -4.397 -12.927 1.00 10.00 29 TYR A CA 11
ATOM 8157 C C . TYR A 1 29 ? 6.096 -5.537 -13.923 1.00 10.00 29 TYR A C 11
ATOM 8158 O O . TYR A 1 29 ? 5.234 -6.392 -13.709 1.00 10.00 29 TYR A O 11
ATOM 8176 N N . TYR A 1 30 ? 6.852 -5.558 -15.019 1.00 10.00 30 TYR A N 11
ATOM 8177 C CA . TYR A 1 30 ? 6.788 -6.653 -15.975 1.00 10.00 30 TYR A CA 11
ATOM 8178 C C . TYR A 1 30 ? 7.797 -7.708 -15.527 1.00 10.00 30 TYR A C 11
ATOM 8179 O O . TYR A 1 30 ? 8.993 -7.424 -15.422 1.00 10.00 30 TYR A O 11
ATOM 8197 N N . ASP A 1 31 ? 7.317 -8.910 -15.214 1.00 10.00 31 ASP A N 11
ATOM 8198 C CA . ASP A 1 31 ? 8.154 -10.058 -14.905 1.00 10.00 31 ASP A CA 11
ATOM 8199 C C . ASP A 1 31 ? 8.543 -10.689 -16.237 1.00 10.00 31 ASP A C 11
ATOM 8200 O O . ASP A 1 31 ? 7.776 -11.460 -16.820 1.00 10.00 31 ASP A O 11
ATOM 8209 N N . SER A 1 32 ? 9.704 -10.306 -16.763 1.00 10.00 32 SER A N 11
ATOM 8210 C CA . SER A 1 32 ? 10.194 -10.776 -18.052 1.00 10.00 32 SER A CA 11
ATOM 8211 C C . SER A 1 32 ? 10.482 -12.284 -18.063 1.00 10.00 32 SER A C 11
ATOM 8212 O O . SER A 1 32 ? 10.431 -12.902 -19.128 1.00 10.00 32 SER A O 11
ATOM 8220 N N . SER A 1 33 ? 10.774 -12.890 -16.907 1.00 10.00 33 SER A N 11
ATOM 8221 C CA . SER A 1 33 ? 11.059 -14.315 -16.803 1.00 10.00 33 SER A CA 11
ATOM 8222 C C . SER A 1 33 ? 9.783 -15.131 -17.048 1.00 10.00 33 SER A C 11
ATOM 8223 O O . SER A 1 33 ? 9.818 -16.127 -17.773 1.00 10.00 33 SER A O 11
ATOM 8231 N N . LYS A 1 34 ? 8.646 -14.694 -16.492 1.00 10.00 34 LYS A N 11
ATOM 8232 C CA . LYS A 1 34 ? 7.341 -15.317 -16.728 1.00 10.00 34 LYS A CA 11
ATOM 8233 C C . LYS A 1 34 ? 6.689 -14.795 -18.010 1.00 10.00 34 LYS A C 11
ATOM 8234 O O . LYS A 1 34 ? 5.893 -15.512 -18.617 1.00 10.00 34 LYS A O 11
ATOM 8253 N N . GLY A 1 35 ? 7.027 -13.579 -18.440 1.00 10.00 35 GLY A N 11
ATOM 8254 C CA . GLY A 1 35 ? 6.474 -12.951 -19.627 1.00 10.00 35 GLY A CA 11
ATOM 8255 C C . GLY A 1 35 ? 5.072 -12.397 -19.368 1.00 10.00 35 GLY A C 11
ATOM 8256 O O . GLY A 1 35 ? 4.196 -12.562 -20.220 1.00 10.00 35 GLY A O 11
ATOM 8260 N N . TYR A 1 36 ? 4.833 -11.778 -18.204 1.00 10.00 36 TYR A N 11
ATOM 8261 C CA . TYR A 1 36 ? 3.577 -11.090 -17.908 1.00 10.00 36 TYR A CA 11
ATOM 8262 C C . TYR A 1 36 ? 3.807 -9.912 -16.955 1.00 10.00 36 TYR A C 11
ATOM 8263 O O . TYR A 1 36 ? 4.884 -9.785 -16.370 1.00 10.00 36 TYR A O 11
ATOM 8281 N N . TRP A 1 37 ? 2.804 -9.046 -16.782 1.00 10.00 37 TRP A N 11
ATOM 8282 C CA . TRP A 1 37 ? 2.830 -8.062 -15.711 1.00 10.00 37 TRP A CA 11
ATOM 8283 C C . TRP A 1 37 ? 2.511 -8.755 -14.389 1.00 10.00 37 TRP A C 11
ATOM 8284 O O . TRP A 1 37 ? 1.769 -9.740 -14.347 1.00 10.00 37 TRP A O 11
ATOM 8305 N N . VAL A 1 38 ? 3.030 -8.182 -13.310 1.00 10.00 38 VAL A N 11
ATOM 8306 C CA . VAL A 1 38 ? 2.808 -8.570 -11.928 1.00 10.00 38 VAL A CA 11
ATOM 8307 C C . VAL A 1 38 ? 2.635 -7.261 -11.151 1.00 10.00 38 VAL A C 11
ATOM 8308 O O . VAL A 1 38 ? 3.165 -6.227 -11.566 1.00 10.00 38 VAL A O 11
ATOM 8321 N N . GLY A 1 39 ? 1.920 -7.268 -10.027 1.00 10.00 39 GLY A N 11
ATOM 8322 C CA . GLY A 1 39 ? 1.823 -6.076 -9.203 1.00 10.00 39 GLY A CA 11
ATOM 8323 C C . GLY A 1 39 ? 1.310 -6.343 -7.801 1.00 10.00 39 GLY A C 11
ATOM 8324 O O . GLY A 1 39 ? 0.707 -7.383 -7.520 1.00 10.00 39 GLY A O 11
ATOM 8328 N N . ILE A 1 40 ? 1.557 -5.355 -6.943 1.00 10.00 40 ILE A N 11
ATOM 8329 C CA . ILE A 1 40 ? 0.990 -5.213 -5.615 1.00 10.00 40 ILE A CA 11
ATOM 8330 C C . ILE A 1 40 ? -0.103 -4.179 -5.833 1.00 10.00 40 ILE A C 11
ATOM 8331 O O . ILE A 1 40 ? 0.176 -3.098 -6.360 1.00 10.00 40 ILE A O 11
ATOM 8347 N N . TYR A 1 41 ? -1.342 -4.492 -5.473 1.00 10.00 41 TYR A N 11
ATOM 8348 C CA . TYR A 1 41 ? -2.460 -3.678 -5.903 1.00 10.00 41 TYR A CA 11
ATOM 8349 C C . TYR A 1 41 ? -3.498 -3.658 -4.802 1.00 10.00 41 TYR A C 11
ATOM 8350 O O . TYR A 1 41 ? -3.925 -4.706 -4.331 1.00 10.00 41 TYR A O 11
ATOM 8368 N N . GLU A 1 42 ? -3.955 -2.470 -4.419 1.00 10.00 42 GLU A N 11
ATOM 8369 C CA . GLU A 1 42 ? -5.075 -2.314 -3.508 1.00 10.00 42 GLU A CA 11
ATOM 8370 C C . GLU A 1 42 ? -6.325 -1.998 -4.337 1.00 10.00 42 GLU A C 11
ATOM 8371 O O . GLU A 1 42 ? -7.158 -1.236 -3.874 1.00 10.00 42 GLU A O 11
ATOM 8383 N N . VAL A 1 43 ? -6.465 -2.541 -5.562 1.00 10.00 43 VAL A N 11
ATOM 8384 C CA . VAL A 1 43 ? -7.714 -2.495 -6.335 1.00 10.00 43 VAL A CA 11
ATOM 8385 C C . VAL A 1 43 ? -7.803 -3.640 -7.356 1.00 10.00 43 VAL A C 11
ATOM 8386 O O . VAL A 1 43 ? -8.838 -4.308 -7.414 1.00 10.00 43 VAL A O 11
ATOM 8399 N N . TRP A 1 44 ? -6.755 -3.874 -8.156 1.00 10.00 44 TRP A N 11
ATOM 8400 C CA . TRP A 1 44 ? -6.787 -4.880 -9.216 1.00 10.00 44 TRP A CA 11
ATOM 8401 C C . TRP A 1 44 ? -6.893 -6.289 -8.609 1.00 10.00 44 TRP A C 11
ATOM 8402 O O . TRP A 1 44 ? -6.545 -6.495 -7.444 1.00 10.00 44 TRP A O 11
ATOM 8423 N N . ASP A 1 45 ? -7.349 -7.262 -9.404 1.00 10.00 45 ASP A N 11
ATOM 8424 C CA . ASP A 1 45 ? -7.618 -8.628 -8.944 1.00 10.00 45 ASP A CA 11
ATOM 8425 C C . ASP A 1 45 ? -7.242 -9.669 -9.996 1.00 10.00 45 ASP A C 11
ATOM 8426 O O . ASP A 1 45 ? -6.545 -10.627 -9.659 1.00 10.00 45 ASP A O 11
ATOM 8435 N N . ARG A 1 46 ? -7.637 -9.474 -11.268 1.00 10.00 46 ARG A N 11
ATOM 8436 C CA . ARG A 1 46 ? -7.128 -10.267 -12.396 1.00 10.00 46 ARG A CA 11
ATOM 8437 C C . ARG A 1 46 ? -7.496 -9.668 -13.758 1.00 10.00 46 ARG A C 11
ATOM 8438 O O . ARG A 1 46 ? -6.647 -9.640 -14.645 1.00 10.00 46 ARG A O 11
ATOM 8459 N N . LYS A 1 47 ? -8.756 -9.240 -13.923 1.00 10.00 47 LYS A N 11
ATOM 8460 C CA . LYS A 1 47 ? -9.318 -8.825 -15.208 1.00 10.00 47 LYS A CA 11
ATOM 8461 C C . LYS A 1 47 ? -8.462 -7.730 -15.831 1.00 10.00 47 LYS A C 11
ATOM 8462 O O . LYS A 1 47 ? -8.263 -6.696 -15.162 1.00 10.00 47 LYS A O 11
ATOM 8482 N N . ALA A 1 1 ? -6.892 -3.579 2.292 1.00 10.00 1 ALA A N 12
ATOM 8483 C CA . ALA A 1 1 ? -6.057 -4.793 2.186 1.00 10.00 1 ALA A CA 12
ATOM 8484 C C . ALA A 1 1 ? -5.630 -5.007 0.731 1.00 10.00 1 ALA A C 12
ATOM 8485 O O . ALA A 1 1 ? -6.477 -5.202 -0.147 1.00 10.00 1 ALA A O 12
ATOM 8494 N N . ILE A 1 2 ? -4.320 -4.966 0.461 1.00 10.00 2 ILE A N 12
ATOM 8495 C CA . ILE A 1 2 ? -3.752 -5.266 -0.855 1.00 10.00 2 ILE A CA 12
ATOM 8496 C C . ILE A 1 2 ? -4.085 -6.697 -1.303 1.00 10.00 2 ILE A C 12
ATOM 8497 O O . ILE A 1 2 ? -4.352 -7.592 -0.494 1.00 10.00 2 ILE A O 12
ATOM 8513 N N . LYS A 1 3 ? -3.983 -6.904 -2.612 1.00 10.00 3 LYS A N 12
ATOM 8514 C CA . LYS A 1 3 ? -4.006 -8.172 -3.321 1.00 10.00 3 LYS A CA 12
ATOM 8515 C C . LYS A 1 3 ? -2.713 -8.237 -4.136 1.00 10.00 3 LYS A C 12
ATOM 8516 O O . LYS A 1 3 ? -2.041 -7.219 -4.341 1.00 10.00 3 LYS A O 12
ATOM 8535 N N . LEU A 1 4 ? -2.373 -9.427 -4.623 1.00 10.00 4 LEU A N 12
ATOM 8536 C CA . LEU A 1 4 ? -1.236 -9.659 -5.506 1.00 10.00 4 LEU A CA 12
ATOM 8537 C C . LEU A 1 4 ? -1.817 -10.239 -6.786 1.00 10.00 4 LEU A C 12
ATOM 8538 O O . LEU A 1 4 ? -2.724 -11.074 -6.723 1.00 10.00 4 LEU A O 12
ATOM 8554 N N . VAL A 1 5 ? -1.329 -9.783 -7.939 1.00 10.00 5 VAL A N 12
ATOM 8555 C CA . VAL A 1 5 ? -1.958 -10.060 -9.226 1.00 10.00 5 VAL A CA 12
ATOM 8556 C C . VAL A 1 5 ? -0.856 -10.267 -10.264 1.00 10.00 5 VAL A C 12
ATOM 8557 O O . VAL A 1 5 ? 0.219 -9.675 -10.147 1.00 10.00 5 VAL A O 12
ATOM 8570 N N . GLN A 1 6 ? -1.126 -11.084 -11.284 1.00 10.00 6 GLN A N 12
ATOM 8571 C CA . GLN A 1 6 ? -0.269 -11.264 -12.444 1.00 10.00 6 GLN A CA 12
ATOM 8572 C C . GLN A 1 6 ? -1.130 -11.689 -13.631 1.00 10.00 6 GLN A C 12
ATOM 8573 O O . GLN A 1 6 ? -2.011 -12.539 -13.472 1.00 10.00 6 GLN A O 12
ATOM 8587 N N . SER A 1 7 ? -0.903 -11.098 -14.803 1.00 10.00 7 SER A N 12
ATOM 8588 C CA . SER A 1 7 ? -1.527 -11.427 -16.087 1.00 10.00 7 SER A CA 12
ATOM 8589 C C . SER A 1 7 ? -0.764 -10.679 -17.189 1.00 10.00 7 SER A C 12
ATOM 8590 O O . SER A 1 7 ? -0.186 -9.625 -16.916 1.00 10.00 7 SER A O 12
ATOM 8598 N N . PRO A 1 8 ? -0.772 -11.154 -18.449 1.00 10.00 8 PRO A N 12
ATOM 8599 C CA . PRO A 1 8 ? -0.067 -10.477 -19.536 1.00 10.00 8 PRO A CA 12
ATOM 8600 C C . PRO A 1 8 ? -0.694 -9.123 -19.898 1.00 10.00 8 PRO A C 12
ATOM 8601 O O . PRO A 1 8 ? 0.004 -8.261 -20.433 1.00 10.00 8 PRO A O 12
ATOM 8612 N N . ASN A 1 9 ? -1.986 -8.912 -19.604 1.00 10.00 9 ASN A N 12
ATOM 8613 C CA . ASN A 1 9 ? -2.674 -7.660 -19.928 1.00 10.00 9 ASN A CA 12
ATOM 8614 C C . ASN A 1 9 ? -2.210 -6.494 -19.046 1.00 10.00 9 ASN A C 12
ATOM 8615 O O . ASN A 1 9 ? -2.223 -5.351 -19.500 1.00 10.00 9 ASN A O 12
ATOM 8626 N N . GLY A 1 10 ? -1.789 -6.774 -17.802 1.00 10.00 10 GLY A N 12
ATOM 8627 C CA . GLY A 1 10 ? -1.365 -5.760 -16.834 1.00 10.00 10 GLY A CA 12
ATOM 8628 C C . GLY A 1 10 ? -2.421 -4.677 -16.621 1.00 10.00 10 GLY A C 12
ATOM 8629 O O . GLY A 1 10 ? -2.074 -3.495 -16.631 1.00 10.00 10 GLY A O 12
ATOM 8633 N N . ASN A 1 11 ? -3.697 -5.067 -16.522 1.00 10.00 11 ASN A N 12
ATOM 8634 C CA . ASN A 1 11 ? -4.841 -4.168 -16.669 1.00 10.00 11 ASN A CA 12
ATOM 8635 C C . ASN A 1 11 ? -4.866 -3.088 -15.581 1.00 10.00 11 ASN A C 12
ATOM 8636 O O . ASN A 1 11 ? -5.289 -3.341 -14.452 1.00 10.00 11 ASN A O 12
ATOM 8647 N N . PHE A 1 12 ? -4.380 -1.889 -15.909 1.00 10.00 12 PHE A N 12
ATOM 8648 C CA . PHE A 1 12 ? -4.301 -0.772 -14.977 1.00 10.00 12 PHE A CA 12
ATOM 8649 C C . PHE A 1 12 ? -5.715 -0.264 -14.672 1.00 10.00 12 PHE A C 12
ATOM 8650 O O . PHE A 1 12 ? -6.432 0.145 -15.589 1.00 10.00 12 PHE A O 12
ATOM 8667 N N . ALA A 1 13 ? -6.106 -0.274 -13.391 1.00 10.00 13 ALA A N 12
ATOM 8668 C CA . ALA A 1 13 ? -7.442 0.127 -12.946 1.00 10.00 13 ALA A CA 12
ATOM 8669 C C . ALA A 1 13 ? -7.470 1.505 -12.262 1.00 10.00 13 ALA A C 12
ATOM 8670 O O . ALA A 1 13 ? -8.559 2.021 -12.014 1.00 10.00 13 ALA A O 12
ATOM 8677 N N . ALA A 1 14 ? -6.302 2.100 -11.978 1.00 10.00 14 ALA A N 12
ATOM 8678 C CA . ALA A 1 14 ? -6.066 3.285 -11.145 1.00 10.00 14 ALA A CA 12
ATOM 8679 C C . ALA A 1 14 ? -6.669 3.211 -9.731 1.00 10.00 14 ALA A C 12
ATOM 8680 O O . ALA A 1 14 ? -5.913 3.149 -8.760 1.00 10.00 14 ALA A O 12
ATOM 8687 N N . SER A 1 15 ? -7.994 3.222 -9.592 1.00 10.00 15 SER A N 12
ATOM 8688 C CA . SER A 1 15 ? -8.704 3.261 -8.320 1.00 10.00 15 SER A CA 12
ATOM 8689 C C . SER A 1 15 ? -10.180 2.893 -8.514 1.00 10.00 15 SER A C 12
ATOM 8690 O O . SER A 1 15 ? -10.693 2.922 -9.638 1.00 10.00 15 SER A O 12
ATOM 8698 N N . PHE A 1 16 ? -10.863 2.542 -7.421 1.00 10.00 16 PHE A N 12
ATOM 8699 C CA . PHE A 1 16 ? -12.268 2.142 -7.387 1.00 10.00 16 PHE A CA 12
ATOM 8700 C C . PHE A 1 16 ? -12.800 2.342 -5.960 1.00 10.00 16 PHE A C 12
ATOM 8701 O O . PHE A 1 16 ? -12.037 2.666 -5.046 1.00 10.00 16 PHE A O 12
ATOM 8718 N N . VAL A 1 17 ? -14.094 2.110 -5.744 1.00 10.00 17 VAL A N 12
ATOM 8719 C CA . VAL A 1 17 ? -14.725 2.099 -4.429 1.00 10.00 17 VAL A CA 12
ATOM 8720 C C . VAL A 1 17 ? -15.664 0.891 -4.428 1.00 10.00 17 VAL A C 12
ATOM 8721 O O . VAL A 1 17 ? -16.415 0.691 -5.387 1.00 10.00 17 VAL A O 12
ATOM 8734 N N . LEU A 1 18 ? -15.609 0.078 -3.372 1.00 10.00 18 LEU A N 12
ATOM 8735 C CA . LEU A 1 18 ? -16.379 -1.153 -3.226 1.00 10.00 18 LEU A CA 12
ATOM 8736 C C . LEU A 1 18 ? -16.637 -1.348 -1.737 1.00 10.00 18 LEU A C 12
ATOM 8737 O O . LEU A 1 18 ? -15.709 -1.216 -0.938 1.00 10.00 18 LEU A O 12
ATOM 8753 N N . ASP A 1 19 ? -17.882 -1.685 -1.390 1.00 10.00 19 ASP A N 12
ATOM 8754 C CA . ASP A 1 19 ? -18.355 -1.962 -0.030 1.00 10.00 19 ASP A CA 12
ATOM 8755 C C . ASP A 1 19 ? -17.862 -0.926 0.993 1.00 10.00 19 ASP A C 12
ATOM 8756 O O . ASP A 1 19 ? -17.285 -1.254 2.032 1.00 10.00 19 ASP A O 12
ATOM 8765 N N . GLY A 1 20 ? -18.051 0.356 0.659 1.00 10.00 20 GLY A N 12
ATOM 8766 C CA . GLY A 1 20 ? -17.736 1.479 1.538 1.00 10.00 20 GLY A CA 12
ATOM 8767 C C . GLY A 1 20 ? -16.238 1.635 1.817 1.00 10.00 20 GLY A C 12
ATOM 8768 O O . GLY A 1 20 ? -15.867 2.261 2.813 1.00 10.00 20 GLY A O 12
ATOM 8772 N N . THR A 1 21 ? -15.381 1.081 0.957 1.00 10.00 21 THR A N 12
ATOM 8773 C CA . THR A 1 21 ? -13.931 1.093 1.091 1.00 10.00 21 THR A CA 12
ATOM 8774 C C . THR A 1 21 ? -13.371 1.603 -0.239 1.00 10.00 21 THR A C 12
ATOM 8775 O O . THR A 1 21 ? -13.901 1.264 -1.301 1.00 10.00 21 THR A O 12
ATOM 8786 N N . LYS A 1 22 ? -12.327 2.439 -0.201 1.00 10.00 22 LYS A N 12
ATOM 8787 C CA . LYS A 1 22 ? -11.642 2.916 -1.403 1.00 10.00 22 LYS A CA 12
ATOM 8788 C C . LYS A 1 22 ? -10.505 1.950 -1.734 1.00 10.00 22 LYS A C 12
ATOM 8789 O O . LYS A 1 22 ? -9.919 1.337 -0.839 1.00 10.00 22 LYS A O 12
ATOM 8808 N N . TRP A 1 23 ? -10.186 1.842 -3.019 1.00 10.00 23 TRP A N 12
ATOM 8809 C CA . TRP A 1 23 ? -9.265 0.876 -3.592 1.00 10.00 23 TRP A CA 12
ATOM 8810 C C . TRP A 1 23 ? -8.395 1.656 -4.596 1.00 10.00 23 TRP A C 12
ATOM 8811 O O . TRP A 1 23 ? -8.916 2.540 -5.280 1.00 10.00 23 TRP A O 12
ATOM 8832 N N . ILE A 1 24 ? -7.080 1.403 -4.670 1.00 10.00 24 ILE A N 12
ATOM 8833 C CA . ILE A 1 24 ? -6.111 2.214 -5.415 1.00 10.00 24 ILE A CA 12
ATOM 8834 C C . ILE A 1 24 ? -4.873 1.392 -5.838 1.00 10.00 24 ILE A C 12
ATOM 8835 O O . ILE A 1 24 ? -4.563 0.352 -5.255 1.00 10.00 24 ILE A O 12
ATOM 8851 N N . PHE A 1 25 ? -4.167 1.850 -6.875 1.00 10.00 25 PHE A N 12
ATOM 8852 C CA . PHE A 1 25 ? -2.849 1.370 -7.297 1.00 10.00 25 PHE A CA 12
ATOM 8853 C C . PHE A 1 25 ? -1.825 1.418 -6.153 1.00 10.00 25 PHE A C 12
ATOM 8854 O O . PHE A 1 25 ? -1.927 2.268 -5.264 1.00 10.00 25 PHE A O 12
ATOM 8871 N N . LYS A 1 26 ? -0.792 0.561 -6.216 1.00 10.00 26 LYS A N 12
ATOM 8872 C CA . LYS A 1 26 ? 0.383 0.672 -5.348 1.00 10.00 26 LYS A CA 12
ATOM 8873 C C . LYS A 1 26 ? 1.671 0.391 -6.133 1.00 10.00 26 LYS A C 12
ATOM 8874 O O . LYS A 1 26 ? 2.511 1.291 -6.181 1.00 10.00 26 LYS A O 12
ATOM 8893 N N . SER A 1 27 ? 1.805 -0.761 -6.804 1.00 10.00 27 SER A N 12
ATOM 8894 C CA . SER A 1 27 ? 2.946 -1.073 -7.672 1.00 10.00 27 SER A CA 12
ATOM 8895 C C . SER A 1 27 ? 2.535 -2.047 -8.782 1.00 10.00 27 SER A C 12
ATOM 8896 O O . SER A 1 27 ? 1.689 -2.919 -8.567 1.00 10.00 27 SER A O 12
ATOM 8904 N N . LYS A 1 28 ? 3.192 -1.969 -9.943 1.00 10.00 28 LYS A N 12
ATOM 8905 C CA . LYS A 1 28 ? 3.059 -2.928 -11.042 1.00 10.00 28 LYS A CA 12
ATOM 8906 C C . LYS A 1 28 ? 4.405 -2.968 -11.772 1.00 10.00 28 LYS A C 12
ATOM 8907 O O . LYS A 1 28 ? 5.049 -1.922 -11.895 1.00 10.00 28 LYS A O 12
ATOM 8926 N N . TYR A 1 29 ? 4.843 -4.136 -12.240 1.00 10.00 29 TYR A N 12
ATOM 8927 C CA . TYR A 1 29 ? 6.114 -4.332 -12.936 1.00 10.00 29 TYR A CA 12
ATOM 8928 C C . TYR A 1 29 ? 5.974 -5.493 -13.921 1.00 10.00 29 TYR A C 12
ATOM 8929 O O . TYR A 1 29 ? 5.109 -6.355 -13.750 1.00 10.00 29 TYR A O 12
ATOM 8947 N N . TYR A 1 30 ? 6.804 -5.521 -14.964 1.00 10.00 30 TYR A N 12
ATOM 8948 C CA . TYR A 1 30 ? 6.800 -6.601 -15.941 1.00 10.00 30 TYR A CA 12
ATOM 8949 C C . TYR A 1 30 ? 7.836 -7.629 -15.492 1.00 10.00 30 TYR A C 12
ATOM 8950 O O . TYR A 1 30 ? 9.008 -7.288 -15.309 1.00 10.00 30 TYR A O 12
ATOM 8968 N N . ASP A 1 31 ? 7.408 -8.873 -15.285 1.00 10.00 31 ASP A N 12
ATOM 8969 C CA . ASP A 1 31 ? 8.277 -9.970 -14.885 1.00 10.00 31 ASP A CA 12
ATOM 8970 C C . ASP A 1 31 ? 8.675 -10.756 -16.125 1.00 10.00 31 ASP A C 12
ATOM 8971 O O . ASP A 1 31 ? 8.003 -11.709 -16.535 1.00 10.00 31 ASP A O 12
ATOM 8980 N N . SER A 1 32 ? 9.783 -10.344 -16.733 1.00 10.00 32 SER A N 12
ATOM 8981 C CA . SER A 1 32 ? 10.375 -10.975 -17.902 1.00 10.00 32 SER A CA 12
ATOM 8982 C C . SER A 1 32 ? 10.706 -12.465 -17.691 1.00 10.00 32 SER A C 12
ATOM 8983 O O . SER A 1 32 ? 10.900 -13.178 -18.677 1.00 10.00 32 SER A O 12
ATOM 8991 N N . SER A 1 33 ? 10.741 -12.964 -16.447 1.00 10.00 33 SER A N 12
ATOM 8992 C CA . SER A 1 33 ? 10.955 -14.384 -16.159 1.00 10.00 33 SER A CA 12
ATOM 8993 C C . SER A 1 33 ? 9.817 -15.253 -16.717 1.00 10.00 33 SER A C 12
ATOM 8994 O O . SER A 1 33 ? 10.045 -16.421 -17.041 1.00 10.00 33 SER A O 12
ATOM 9002 N N . LYS A 1 34 ? 8.608 -14.690 -16.859 1.00 10.00 34 LYS A N 12
ATOM 9003 C CA . LYS A 1 34 ? 7.434 -15.369 -17.422 1.00 10.00 34 LYS A CA 12
ATOM 9004 C C . LYS A 1 34 ? 6.825 -14.576 -18.579 1.00 10.00 34 LYS A C 12
ATOM 9005 O O . LYS A 1 34 ? 6.039 -15.138 -19.344 1.00 10.00 34 LYS A O 12
ATOM 9024 N N . GLY A 1 35 ? 7.191 -13.301 -18.746 1.00 10.00 35 GLY A N 12
ATOM 9025 C CA . GLY A 1 35 ? 6.705 -12.466 -19.830 1.00 10.00 35 GLY A CA 12
ATOM 9026 C C . GLY A 1 35 ? 5.267 -12.025 -19.564 1.00 10.00 35 GLY A C 12
ATOM 9027 O O . GLY A 1 35 ? 4.413 -12.158 -20.444 1.00 10.00 35 GLY A O 12
ATOM 9031 N N . TYR A 1 36 ? 4.984 -11.549 -18.348 1.00 10.00 36 TYR A N 12
ATOM 9032 C CA . TYR A 1 36 ? 3.686 -10.992 -17.979 1.00 10.00 36 TYR A CA 12
ATOM 9033 C C . TYR A 1 36 ? 3.863 -9.837 -16.993 1.00 10.00 36 TYR A C 12
ATOM 9034 O O . TYR A 1 36 ? 4.949 -9.655 -16.438 1.00 10.00 36 TYR A O 12
ATOM 9052 N N . TRP A 1 37 ? 2.815 -9.042 -16.776 1.00 10.00 37 TRP A N 12
ATOM 9053 C CA . TRP A 1 37 ? 2.822 -8.054 -15.709 1.00 10.00 37 TRP A CA 12
ATOM 9054 C C . TRP A 1 37 ? 2.479 -8.748 -14.395 1.00 10.00 37 TRP A C 12
ATOM 9055 O O . TRP A 1 37 ? 1.751 -9.742 -14.372 1.00 10.00 37 TRP A O 12
ATOM 9076 N N . VAL A 1 38 ? 2.973 -8.176 -13.303 1.00 10.00 38 VAL A N 12
ATOM 9077 C CA . VAL A 1 38 ? 2.769 -8.589 -11.925 1.00 10.00 38 VAL A CA 12
ATOM 9078 C C . VAL A 1 38 ? 2.575 -7.286 -11.137 1.00 10.00 38 VAL A C 12
ATOM 9079 O O . VAL A 1 38 ? 3.036 -6.228 -11.576 1.00 10.00 38 VAL A O 12
ATOM 9092 N N . GLY A 1 39 ? 1.911 -7.316 -9.984 1.00 10.00 39 GLY A N 12
ATOM 9093 C CA . GLY A 1 39 ? 1.765 -6.121 -9.173 1.00 10.00 39 GLY A CA 12
ATOM 9094 C C . GLY A 1 39 ? 1.323 -6.409 -7.750 1.00 10.00 39 GLY A C 12
ATOM 9095 O O . GLY A 1 39 ? 0.910 -7.522 -7.411 1.00 10.00 39 GLY A O 12
ATOM 9099 N N . ILE A 1 40 ? 1.403 -5.354 -6.944 1.00 10.00 40 ILE A N 12
ATOM 9100 C CA . ILE A 1 40 ? 0.949 -5.278 -5.568 1.00 10.00 40 ILE A CA 12
ATOM 9101 C C . ILE A 1 40 ? -0.097 -4.180 -5.656 1.00 10.00 40 ILE A C 12
ATOM 9102 O O . ILE A 1 40 ? 0.233 -3.044 -6.002 1.00 10.00 40 ILE A O 12
ATOM 9118 N N . TYR A 1 41 ? -1.360 -4.524 -5.444 1.00 10.00 41 TYR A N 12
ATOM 9119 C CA . TYR A 1 41 ? -2.455 -3.710 -5.933 1.00 10.00 41 TYR A CA 12
ATOM 9120 C C . TYR A 1 41 ? -3.527 -3.701 -4.866 1.00 10.00 41 TYR A C 12
ATOM 9121 O O . TYR A 1 41 ? -3.905 -4.757 -4.368 1.00 10.00 41 TYR A O 12
ATOM 9139 N N . GLU A 1 42 ? -4.068 -2.533 -4.541 1.00 10.00 42 GLU A N 12
ATOM 9140 C CA . GLU A 1 42 ? -5.218 -2.417 -3.662 1.00 10.00 42 GLU A CA 12
ATOM 9141 C C . GLU A 1 42 ? -6.434 -2.056 -4.517 1.00 10.00 42 GLU A C 12
ATOM 9142 O O . GLU A 1 42 ? -7.263 -1.286 -4.062 1.00 10.00 42 GLU A O 12
ATOM 9154 N N . VAL A 1 43 ? -6.554 -2.569 -5.754 1.00 10.00 43 VAL A N 12
ATOM 9155 C CA . VAL A 1 43 ? -7.799 -2.486 -6.530 1.00 10.00 43 VAL A CA 12
ATOM 9156 C C . VAL A 1 43 ? -7.926 -3.621 -7.552 1.00 10.00 43 VAL A C 12
ATOM 9157 O O . VAL A 1 43 ? -8.989 -4.241 -7.608 1.00 10.00 43 VAL A O 12
ATOM 9170 N N . TRP A 1 44 ? -6.890 -3.901 -8.357 1.00 10.00 44 TRP A N 12
ATOM 9171 C CA . TRP A 1 44 ? -7.009 -4.886 -9.432 1.00 10.00 44 TRP A CA 12
ATOM 9172 C C . TRP A 1 44 ? -7.294 -6.268 -8.825 1.00 10.00 44 TRP A C 12
ATOM 9173 O O . TRP A 1 44 ? -6.743 -6.627 -7.782 1.00 10.00 44 TRP A O 12
ATOM 9194 N N . ASP A 1 45 ? -8.157 -7.037 -9.492 1.00 10.00 45 ASP A N 12
ATOM 9195 C CA . ASP A 1 45 ? -8.694 -8.319 -9.023 1.00 10.00 45 ASP A CA 12
ATOM 9196 C C . ASP A 1 45 ? -8.481 -9.399 -10.096 1.00 10.00 45 ASP A C 12
ATOM 9197 O O . ASP A 1 45 ? -9.262 -10.341 -10.229 1.00 10.00 45 ASP A O 12
ATOM 9206 N N . ARG A 1 46 ? -7.440 -9.216 -10.922 1.00 10.00 46 ARG A N 12
ATOM 9207 C CA . ARG A 1 46 ? -7.066 -10.002 -12.106 1.00 10.00 46 ARG A CA 12
ATOM 9208 C C . ARG A 1 46 ? -8.039 -9.846 -13.278 1.00 10.00 46 ARG A C 12
ATOM 9209 O O . ARG A 1 46 ? -7.575 -9.684 -14.407 1.00 10.00 46 ARG A O 12
ATOM 9230 N N . LYS A 1 47 ? -9.346 -9.768 -13.006 1.00 10.00 47 LYS A N 12
ATOM 9231 C CA . LYS A 1 47 ? -10.423 -9.721 -13.993 1.00 10.00 47 LYS A CA 12
ATOM 9232 C C . LYS A 1 47 ? -10.158 -10.763 -15.086 1.00 10.00 47 LYS A C 12
ATOM 9233 O O . LYS A 1 47 ? -10.209 -10.444 -16.293 1.00 10.00 47 LYS A O 12
ATOM 9253 N N . ALA A 1 1 ? -6.911 -3.745 2.377 1.00 10.00 1 ALA A N 13
ATOM 9254 C CA . ALA A 1 1 ? -6.006 -4.903 2.230 1.00 10.00 1 ALA A CA 13
ATOM 9255 C C . ALA A 1 1 ? -5.616 -5.072 0.759 1.00 10.00 1 ALA A C 13
ATOM 9256 O O . ALA A 1 1 ? -6.488 -5.182 -0.107 1.00 10.00 1 ALA A O 13
ATOM 9265 N N . ILE A 1 2 ? -4.308 -5.092 0.468 1.00 10.00 2 ILE A N 13
ATOM 9266 C CA . ILE A 1 2 ? -3.790 -5.350 -0.875 1.00 10.00 2 ILE A CA 13
ATOM 9267 C C . ILE A 1 2 ? -4.202 -6.738 -1.394 1.00 10.00 2 ILE A C 13
ATOM 9268 O O . ILE A 1 2 ? -4.578 -7.641 -0.639 1.00 10.00 2 ILE A O 13
ATOM 9284 N N . LYS A 1 3 ? -4.056 -6.907 -2.704 1.00 10.00 3 LYS A N 13
ATOM 9285 C CA . LYS A 1 3 ? -4.018 -8.165 -3.429 1.00 10.00 3 LYS A CA 13
ATOM 9286 C C . LYS A 1 3 ? -2.654 -8.222 -4.115 1.00 10.00 3 LYS A C 13
ATOM 9287 O O . LYS A 1 3 ? -2.005 -7.190 -4.327 1.00 10.00 3 LYS A O 13
ATOM 9306 N N . LEU A 1 4 ? -2.239 -9.424 -4.500 1.00 10.00 4 LEU A N 13
ATOM 9307 C CA . LEU A 1 4 ? -1.085 -9.650 -5.360 1.00 10.00 4 LEU A CA 13
ATOM 9308 C C . LEU A 1 4 ? -1.663 -10.193 -6.657 1.00 10.00 4 LEU A C 13
ATOM 9309 O O . LEU A 1 4 ? -2.545 -11.056 -6.622 1.00 10.00 4 LEU A O 13
ATOM 9325 N N . VAL A 1 5 ? -1.221 -9.655 -7.791 1.00 10.00 5 VAL A N 13
ATOM 9326 C CA . VAL A 1 5 ? -1.947 -9.776 -9.051 1.00 10.00 5 VAL A CA 13
ATOM 9327 C C . VAL A 1 5 ? -0.930 -10.040 -10.161 1.00 10.00 5 VAL A C 13
ATOM 9328 O O . VAL A 1 5 ? 0.198 -9.549 -10.089 1.00 10.00 5 VAL A O 13
ATOM 9341 N N . GLN A 1 6 ? -1.313 -10.821 -11.176 1.00 10.00 6 GLN A N 13
ATOM 9342 C CA . GLN A 1 6 ? -0.471 -11.128 -12.323 1.00 10.00 6 GLN A CA 13
ATOM 9343 C C . GLN A 1 6 ? -1.354 -11.518 -13.509 1.00 10.00 6 GLN A C 13
ATOM 9344 O O . GLN A 1 6 ? -2.197 -12.406 -13.370 1.00 10.00 6 GLN A O 13
ATOM 9358 N N . SER A 1 7 ? -1.156 -10.875 -14.661 1.00 10.00 7 SER A N 13
ATOM 9359 C CA . SER A 1 7 ? -1.808 -11.173 -15.938 1.00 10.00 7 SER A CA 13
ATOM 9360 C C . SER A 1 7 ? -0.962 -10.544 -17.055 1.00 10.00 7 SER A C 13
ATOM 9361 O O . SER A 1 7 ? -0.277 -9.549 -16.809 1.00 10.00 7 SER A O 13
ATOM 9369 N N . PRO A 1 8 ? -1.016 -11.050 -18.300 1.00 10.00 8 PRO A N 13
ATOM 9370 C CA . PRO A 1 8 ? -0.247 -10.482 -19.404 1.00 10.00 8 PRO A CA 13
ATOM 9371 C C . PRO A 1 8 ? -0.731 -9.086 -19.821 1.00 10.00 8 PRO A C 13
ATOM 9372 O O . PRO A 1 8 ? 0.063 -8.306 -20.345 1.00 10.00 8 PRO A O 13
ATOM 9383 N N . ASN A 1 9 ? -2.011 -8.754 -19.595 1.00 10.00 9 ASN A N 13
ATOM 9384 C CA . ASN A 1 9 ? -2.584 -7.484 -20.048 1.00 10.00 9 ASN A CA 13
ATOM 9385 C C . ASN A 1 9 ? -2.049 -6.281 -19.257 1.00 10.00 9 ASN A C 13
ATOM 9386 O O . ASN A 1 9 ? -1.917 -5.193 -19.818 1.00 10.00 9 ASN A O 13
ATOM 9397 N N . GLY A 1 10 ? -1.725 -6.471 -17.971 1.00 10.00 10 GLY A N 13
ATOM 9398 C CA . GLY A 1 10 ? -1.219 -5.407 -17.099 1.00 10.00 10 GLY A CA 13
ATOM 9399 C C . GLY A 1 10 ? -2.211 -4.260 -16.903 1.00 10.00 10 GLY A C 13
ATOM 9400 O O . GLY A 1 10 ? -1.779 -3.112 -16.790 1.00 10.00 10 GLY A O 13
ATOM 9404 N N . ASN A 1 11 ? -3.516 -4.555 -16.911 1.00 10.00 11 ASN A N 13
ATOM 9405 C CA . ASN A 1 11 ? -4.619 -3.593 -16.863 1.00 10.00 11 ASN A CA 13
ATOM 9406 C C . ASN A 1 11 ? -4.499 -2.635 -15.669 1.00 10.00 11 ASN A C 13
ATOM 9407 O O . ASN A 1 11 ? -4.886 -2.975 -14.550 1.00 10.00 11 ASN A O 13
ATOM 9418 N N . PHE A 1 12 ? -3.955 -1.437 -15.904 1.00 10.00 12 PHE A N 13
ATOM 9419 C CA . PHE A 1 12 ? -3.871 -0.383 -14.903 1.00 10.00 12 PHE A CA 13
ATOM 9420 C C . PHE A 1 12 ? -5.287 0.119 -14.596 1.00 10.00 12 PHE A C 13
ATOM 9421 O O . PHE A 1 12 ? -5.993 0.569 -15.504 1.00 10.00 12 PHE A O 13
ATOM 9438 N N . ALA A 1 13 ? -5.695 0.054 -13.324 1.00 10.00 13 ALA A N 13
ATOM 9439 C CA . ALA A 1 13 ? -7.067 0.331 -12.893 1.00 10.00 13 ALA A CA 13
ATOM 9440 C C . ALA A 1 13 ? -7.215 1.646 -12.107 1.00 10.00 13 ALA A C 13
ATOM 9441 O O . ALA A 1 13 ? -8.344 2.016 -11.787 1.00 10.00 13 ALA A O 13
ATOM 9448 N N . ALA A 1 14 ? -6.112 2.354 -11.825 1.00 10.00 14 ALA A N 13
ATOM 9449 C CA . ALA A 1 14 ? -5.991 3.543 -10.972 1.00 10.00 14 ALA A CA 13
ATOM 9450 C C . ALA A 1 14 ? -6.619 3.407 -9.574 1.00 10.00 14 ALA A C 13
ATOM 9451 O O . ALA A 1 14 ? -5.883 3.278 -8.594 1.00 10.00 14 ALA A O 13
ATOM 9458 N N . SER A 1 15 ? -7.947 3.450 -9.455 1.00 10.00 15 SER A N 13
ATOM 9459 C CA . SER A 1 15 ? -8.679 3.435 -8.195 1.00 10.00 15 SER A CA 13
ATOM 9460 C C . SER A 1 15 ? -10.152 3.076 -8.435 1.00 10.00 15 SER A C 13
ATOM 9461 O O . SER A 1 15 ? -10.642 3.164 -9.566 1.00 10.00 15 SER A O 13
ATOM 9469 N N . PHE A 1 16 ? -10.856 2.664 -7.376 1.00 10.00 16 PHE A N 13
ATOM 9470 C CA . PHE A 1 16 ? -12.258 2.250 -7.400 1.00 10.00 16 PHE A CA 13
ATOM 9471 C C . PHE A 1 16 ? -12.839 2.362 -5.982 1.00 10.00 16 PHE A C 13
ATOM 9472 O O . PHE A 1 16 ? -12.116 2.674 -5.032 1.00 10.00 16 PHE A O 13
ATOM 9489 N N . VAL A 1 17 ? -14.130 2.070 -5.816 1.00 10.00 17 VAL A N 13
ATOM 9490 C CA . VAL A 1 17 ? -14.813 2.014 -4.528 1.00 10.00 17 VAL A CA 13
ATOM 9491 C C . VAL A 1 17 ? -15.687 0.756 -4.567 1.00 10.00 17 VAL A C 13
ATOM 9492 O O . VAL A 1 17 ? -16.417 0.540 -5.536 1.00 10.00 17 VAL A O 13
ATOM 9505 N N . LEU A 1 18 ? -15.583 -0.088 -3.537 1.00 10.00 18 LEU A N 13
ATOM 9506 C CA . LEU A 1 18 ? -16.244 -1.388 -3.443 1.00 10.00 18 LEU A CA 13
ATOM 9507 C C . LEU A 1 18 ? -16.364 -1.727 -1.960 1.00 10.00 18 LEU A C 13
ATOM 9508 O O . LEU A 1 18 ? -15.451 -1.422 -1.192 1.00 10.00 18 LEU A O 13
ATOM 9524 N N . ASP A 1 19 ? -17.464 -2.374 -1.566 1.00 10.00 19 ASP A N 13
ATOM 9525 C CA . ASP A 1 19 ? -17.756 -2.798 -0.190 1.00 10.00 19 ASP A CA 13
ATOM 9526 C C . ASP A 1 19 ? -17.484 -1.687 0.839 1.00 10.00 19 ASP A C 13
ATOM 9527 O O . ASP A 1 19 ? -16.802 -1.883 1.849 1.00 10.00 19 ASP A O 13
ATOM 9536 N N . GLY A 1 20 ? -17.978 -0.480 0.538 1.00 10.00 20 GLY A N 13
ATOM 9537 C CA . GLY A 1 20 ? -17.886 0.687 1.414 1.00 10.00 20 GLY A CA 13
ATOM 9538 C C . GLY A 1 20 ? -16.445 1.120 1.709 1.00 10.00 20 GLY A C 13
ATOM 9539 O O . GLY A 1 20 ? -16.202 1.756 2.737 1.00 10.00 20 GLY A O 13
ATOM 9543 N N . THR A 1 21 ? -15.498 0.774 0.836 1.00 10.00 21 THR A N 13
ATOM 9544 C CA . THR A 1 21 ? -14.067 0.968 1.026 1.00 10.00 21 THR A CA 13
ATOM 9545 C C . THR A 1 21 ? -13.505 1.531 -0.287 1.00 10.00 21 THR A C 13
ATOM 9546 O O . THR A 1 21 ? -14.034 1.234 -1.362 1.00 10.00 21 THR A O 13
ATOM 9557 N N . LYS A 1 22 ? -12.457 2.361 -0.218 1.00 10.00 22 LYS A N 13
ATOM 9558 C CA . LYS A 1 22 ? -11.763 2.873 -1.402 1.00 10.00 22 LYS A CA 13
ATOM 9559 C C . LYS A 1 22 ? -10.596 1.941 -1.729 1.00 10.00 22 LYS A C 13
ATOM 9560 O O . LYS A 1 22 ? -10.007 1.332 -0.834 1.00 10.00 22 LYS A O 13
ATOM 9579 N N . TRP A 1 23 ? -10.254 1.856 -3.009 1.00 10.00 23 TRP A N 13
ATOM 9580 C CA . TRP A 1 23 ? -9.320 0.902 -3.581 1.00 10.00 23 TRP A CA 13
ATOM 9581 C C . TRP A 1 23 ? -8.424 1.700 -4.543 1.00 10.00 23 TRP A C 13
ATOM 9582 O O . TRP A 1 23 ? -8.922 2.615 -5.203 1.00 10.00 23 TRP A O 13
ATOM 9603 N N . ILE A 1 24 ? -7.114 1.427 -4.598 1.00 10.00 24 ILE A N 13
ATOM 9604 C CA . ILE A 1 24 ? -6.121 2.263 -5.279 1.00 10.00 24 ILE A CA 13
ATOM 9605 C C . ILE A 1 24 ? -4.879 1.450 -5.704 1.00 10.00 24 ILE A C 13
ATOM 9606 O O . ILE A 1 24 ? -4.588 0.383 -5.161 1.00 10.00 24 ILE A O 13
ATOM 9622 N N . PHE A 1 25 ? -4.150 1.949 -6.704 1.00 10.00 25 PHE A N 13
ATOM 9623 C CA . PHE A 1 25 ? -2.857 1.443 -7.165 1.00 10.00 25 PHE A CA 13
ATOM 9624 C C . PHE A 1 25 ? -1.793 1.449 -6.054 1.00 10.00 25 PHE A C 13
ATOM 9625 O O . PHE A 1 25 ? -1.862 2.259 -5.125 1.00 10.00 25 PHE A O 13
ATOM 9642 N N . LYS A 1 26 ? -0.765 0.593 -6.192 1.00 10.00 26 LYS A N 13
ATOM 9643 C CA . LYS A 1 26 ? 0.456 0.650 -5.384 1.00 10.00 26 LYS A CA 13
ATOM 9644 C C . LYS A 1 26 ? 1.673 0.433 -6.296 1.00 10.00 26 LYS A C 13
ATOM 9645 O O . LYS A 1 26 ? 2.415 1.399 -6.489 1.00 10.00 26 LYS A O 13
ATOM 9664 N N . SER A 1 27 ? 1.847 -0.746 -6.912 1.00 10.00 27 SER A N 13
ATOM 9665 C CA . SER A 1 27 ? 3.002 -1.045 -7.770 1.00 10.00 27 SER A CA 13
ATOM 9666 C C . SER A 1 27 ? 2.651 -2.068 -8.858 1.00 10.00 27 SER A C 13
ATOM 9667 O O . SER A 1 27 ? 1.846 -2.971 -8.630 1.00 10.00 27 SER A O 13
ATOM 9675 N N . LYS A 1 28 ? 3.318 -1.986 -10.015 1.00 10.00 28 LYS A N 13
ATOM 9676 C CA . LYS A 1 28 ? 3.293 -3.008 -11.067 1.00 10.00 28 LYS A CA 13
ATOM 9677 C C . LYS A 1 28 ? 4.675 -3.070 -11.720 1.00 10.00 28 LYS A C 13
ATOM 9678 O O . LYS A 1 28 ? 5.383 -2.061 -11.743 1.00 10.00 28 LYS A O 13
ATOM 9697 N N . TYR A 1 29 ? 5.052 -4.230 -12.256 1.00 10.00 29 TYR A N 13
ATOM 9698 C CA . TYR A 1 29 ? 6.288 -4.452 -12.999 1.00 10.00 29 TYR A CA 13
ATOM 9699 C C . TYR A 1 29 ? 6.062 -5.587 -14.000 1.00 10.00 29 TYR A C 13
ATOM 9700 O O . TYR A 1 29 ? 5.163 -6.412 -13.817 1.00 10.00 29 TYR A O 13
ATOM 9718 N N . TYR A 1 30 ? 6.862 -5.635 -15.065 1.00 10.00 30 TYR A N 13
ATOM 9719 C CA . TYR A 1 30 ? 6.800 -6.707 -16.048 1.00 10.00 30 TYR A CA 13
ATOM 9720 C C . TYR A 1 30 ? 7.828 -7.757 -15.638 1.00 10.00 30 TYR A C 13
ATOM 9721 O O . TYR A 1 30 ? 9.018 -7.448 -15.524 1.00 10.00 30 TYR A O 13
ATOM 9739 N N . ASP A 1 31 ? 7.379 -8.983 -15.377 1.00 10.00 31 ASP A N 13
ATOM 9740 C CA . ASP A 1 31 ? 8.255 -10.093 -15.033 1.00 10.00 31 ASP A CA 13
ATOM 9741 C C . ASP A 1 31 ? 8.662 -10.808 -16.316 1.00 10.00 31 ASP A C 13
ATOM 9742 O O . ASP A 1 31 ? 8.010 -11.757 -16.761 1.00 10.00 31 ASP A O 13
ATOM 9751 N N . SER A 1 32 ? 9.747 -10.337 -16.924 1.00 10.00 32 SER A N 13
ATOM 9752 C CA . SER A 1 32 ? 10.330 -10.896 -18.136 1.00 10.00 32 SER A CA 13
ATOM 9753 C C . SER A 1 32 ? 10.685 -12.389 -18.010 1.00 10.00 32 SER A C 13
ATOM 9754 O O . SER A 1 32 ? 10.848 -13.056 -19.034 1.00 10.00 32 SER A O 13
ATOM 9762 N N . SER A 1 33 ? 10.774 -12.941 -16.792 1.00 10.00 33 SER A N 13
ATOM 9763 C CA . SER A 1 33 ? 11.010 -14.368 -16.568 1.00 10.00 33 SER A CA 13
ATOM 9764 C C . SER A 1 33 ? 9.852 -15.225 -17.106 1.00 10.00 33 SER A C 13
ATOM 9765 O O . SER A 1 33 ? 10.065 -16.390 -17.453 1.00 10.00 33 SER A O 13
ATOM 9773 N N . LYS A 1 34 ? 8.639 -14.661 -17.190 1.00 10.00 34 LYS A N 13
ATOM 9774 C CA . LYS A 1 34 ? 7.425 -15.355 -17.636 1.00 10.00 34 LYS A CA 13
ATOM 9775 C C . LYS A 1 34 ? 6.667 -14.561 -18.707 1.00 10.00 34 LYS A C 13
ATOM 9776 O O . LYS A 1 34 ? 5.797 -15.128 -19.367 1.00 10.00 34 LYS A O 13
ATOM 9795 N N . GLY A 1 35 ? 7.010 -13.288 -18.925 1.00 10.00 35 GLY A N 13
ATOM 9796 C CA . GLY A 1 35 ? 6.455 -12.482 -19.999 1.00 10.00 35 GLY A CA 13
ATOM 9797 C C . GLY A 1 35 ? 5.035 -12.026 -19.672 1.00 10.00 35 GLY A C 13
ATOM 9798 O O . GLY A 1 35 ? 4.140 -12.157 -20.510 1.00 10.00 35 GLY A O 13
ATOM 9802 N N . TYR A 1 36 ? 4.813 -11.534 -18.450 1.00 10.00 36 TYR A N 13
ATOM 9803 C CA . TYR A 1 36 ? 3.532 -10.986 -18.010 1.00 10.00 36 TYR A CA 13
ATOM 9804 C C . TYR A 1 36 ? 3.755 -9.873 -16.986 1.00 10.00 36 TYR A C 13
ATOM 9805 O O . TYR A 1 36 ? 4.855 -9.738 -16.443 1.00 10.00 36 TYR A O 13
ATOM 9823 N N . TRP A 1 37 ? 2.729 -9.061 -16.724 1.00 10.00 37 TRP A N 13
ATOM 9824 C CA . TRP A 1 37 ? 2.784 -8.082 -15.651 1.00 10.00 37 TRP A CA 13
ATOM 9825 C C . TRP A 1 37 ? 2.452 -8.771 -14.333 1.00 10.00 37 TRP A C 13
ATOM 9826 O O . TRP A 1 37 ? 1.661 -9.718 -14.290 1.00 10.00 37 TRP A O 13
ATOM 9847 N N . VAL A 1 38 ? 3.025 -8.246 -13.257 1.00 10.00 38 VAL A N 13
ATOM 9848 C CA . VAL A 1 38 ? 2.832 -8.662 -11.878 1.00 10.00 38 VAL A CA 13
ATOM 9849 C C . VAL A 1 38 ? 2.734 -7.359 -11.072 1.00 10.00 38 VAL A C 13
ATOM 9850 O O . VAL A 1 38 ? 3.265 -6.328 -11.497 1.00 10.00 38 VAL A O 13
ATOM 9863 N N . GLY A 1 39 ? 2.062 -7.360 -9.923 1.00 10.00 39 GLY A N 13
ATOM 9864 C CA . GLY A 1 39 ? 1.953 -6.160 -9.115 1.00 10.00 39 GLY A CA 13
ATOM 9865 C C . GLY A 1 39 ? 1.419 -6.417 -7.717 1.00 10.00 39 GLY A C 13
ATOM 9866 O O . GLY A 1 39 ? 0.966 -7.518 -7.385 1.00 10.00 39 GLY A O 13
ATOM 9870 N N . ILE A 1 40 ? 1.467 -5.352 -6.924 1.00 10.00 40 ILE A N 13
ATOM 9871 C CA . ILE A 1 40 ? 0.939 -5.246 -5.576 1.00 10.00 40 ILE A CA 13
ATOM 9872 C C . ILE A 1 40 ? -0.103 -4.153 -5.739 1.00 10.00 40 ILE A C 13
ATOM 9873 O O . ILE A 1 40 ? 0.227 -3.051 -6.184 1.00 10.00 40 ILE A O 13
ATOM 9889 N N . TYR A 1 41 ? -1.363 -4.457 -5.464 1.00 10.00 41 TYR A N 13
ATOM 9890 C CA . TYR A 1 41 ? -2.456 -3.628 -5.936 1.00 10.00 41 TYR A CA 13
ATOM 9891 C C . TYR A 1 41 ? -3.546 -3.670 -4.886 1.00 10.00 41 TYR A C 13
ATOM 9892 O O . TYR A 1 41 ? -3.901 -4.746 -4.418 1.00 10.00 41 TYR A O 13
ATOM 9910 N N . GLU A 1 42 ? -4.124 -2.525 -4.540 1.00 10.00 42 GLU A N 13
ATOM 9911 C CA . GLU A 1 42 ? -5.283 -2.454 -3.666 1.00 10.00 42 GLU A CA 13
ATOM 9912 C C . GLU A 1 42 ? -6.488 -2.059 -4.522 1.00 10.00 42 GLU A C 13
ATOM 9913 O O . GLU A 1 42 ? -7.313 -1.287 -4.066 1.00 10.00 42 GLU A O 13
ATOM 9925 N N . VAL A 1 43 ? -6.591 -2.544 -5.772 1.00 10.00 43 VAL A N 13
ATOM 9926 C CA . VAL A 1 43 ? -7.815 -2.433 -6.575 1.00 10.00 43 VAL A CA 13
ATOM 9927 C C . VAL A 1 43 ? -7.886 -3.520 -7.653 1.00 10.00 43 VAL A C 13
ATOM 9928 O O . VAL A 1 43 ? -8.946 -4.127 -7.818 1.00 10.00 43 VAL A O 13
ATOM 9941 N N . TRP A 1 44 ? -6.795 -3.769 -8.393 1.00 10.00 44 TRP A N 13
ATOM 9942 C CA . TRP A 1 44 ? -6.844 -4.654 -9.553 1.00 10.00 44 TRP A CA 13
ATOM 9943 C C . TRP A 1 44 ? -7.159 -6.094 -9.122 1.00 10.00 44 TRP A C 13
ATOM 9944 O O . TRP A 1 44 ? -6.813 -6.518 -8.017 1.00 10.00 44 TRP A O 13
ATOM 9965 N N . ASP A 1 45 ? -7.801 -6.846 -10.018 1.00 10.00 45 ASP A N 13
ATOM 9966 C CA . ASP A 1 45 ? -8.326 -8.193 -9.779 1.00 10.00 45 ASP A CA 13
ATOM 9967 C C . ASP A 1 45 ? -8.006 -9.099 -10.978 1.00 10.00 45 ASP A C 13
ATOM 9968 O O . ASP A 1 45 ? -8.787 -9.965 -11.363 1.00 10.00 45 ASP A O 13
ATOM 9977 N N . ARG A 1 46 ? -6.858 -8.842 -11.619 1.00 10.00 46 ARG A N 13
ATOM 9978 C CA . ARG A 1 46 ? -6.267 -9.545 -12.767 1.00 10.00 46 ARG A CA 13
ATOM 9979 C C . ARG A 1 46 ? -7.023 -9.405 -14.094 1.00 10.00 46 ARG A C 13
ATOM 9980 O O . ARG A 1 46 ? -6.397 -9.581 -15.142 1.00 10.00 46 ARG A O 13
ATOM 10001 N N . LYS A 1 47 ? -8.323 -9.103 -14.069 1.00 10.00 47 LYS A N 13
ATOM 10002 C CA . LYS A 1 47 ? -9.133 -8.860 -15.259 1.00 10.00 47 LYS A CA 13
ATOM 10003 C C . LYS A 1 47 ? -8.512 -7.736 -16.081 1.00 10.00 47 LYS A C 13
ATOM 10004 O O . LYS A 1 47 ? -8.174 -6.688 -15.490 1.00 10.00 47 LYS A O 13
ATOM 10024 N N . ALA A 1 1 ? -5.986 -5.997 2.825 1.00 10.00 1 ALA A N 14
ATOM 10025 C CA . ALA A 1 1 ? -6.208 -4.752 2.051 1.00 10.00 1 ALA A CA 14
ATOM 10026 C C . ALA A 1 1 ? -5.647 -4.878 0.627 1.00 10.00 1 ALA A C 14
ATOM 10027 O O . ALA A 1 1 ? -6.428 -4.997 -0.320 1.00 10.00 1 ALA A O 14
ATOM 10036 N N . ILE A 1 2 ? -4.315 -4.846 0.447 1.00 10.00 2 ILE A N 14
ATOM 10037 C CA . ILE A 1 2 ? -3.688 -5.134 -0.848 1.00 10.00 2 ILE A CA 14
ATOM 10038 C C . ILE A 1 2 ? -4.020 -6.557 -1.328 1.00 10.00 2 ILE A C 14
ATOM 10039 O O . ILE A 1 2 ? -4.454 -7.422 -0.559 1.00 10.00 2 ILE A O 14
ATOM 10055 N N . LYS A 1 3 ? -3.780 -6.790 -2.615 1.00 10.00 3 LYS A N 14
ATOM 10056 C CA . LYS A 1 3 ? -3.915 -8.051 -3.327 1.00 10.00 3 LYS A CA 14
ATOM 10057 C C . LYS A 1 3 ? -2.687 -8.166 -4.232 1.00 10.00 3 LYS A C 14
ATOM 10058 O O . LYS A 1 3 ? -2.018 -7.162 -4.506 1.00 10.00 3 LYS A O 14
ATOM 10077 N N . LEU A 1 4 ? -2.398 -9.373 -4.708 1.00 10.00 4 LEU A N 14
ATOM 10078 C CA . LEU A 1 4 ? -1.270 -9.661 -5.589 1.00 10.00 4 LEU A CA 14
ATOM 10079 C C . LEU A 1 4 ? -1.862 -10.246 -6.864 1.00 10.00 4 LEU A C 14
ATOM 10080 O O . LEU A 1 4 ? -2.785 -11.061 -6.791 1.00 10.00 4 LEU A O 14
ATOM 10096 N N . VAL A 1 5 ? -1.360 -9.825 -8.024 1.00 10.00 5 VAL A N 14
ATOM 10097 C CA . VAL A 1 5 ? -1.966 -10.134 -9.317 1.00 10.00 5 VAL A CA 14
ATOM 10098 C C . VAL A 1 5 ? -0.840 -10.428 -10.311 1.00 10.00 5 VAL A C 14
ATOM 10099 O O . VAL A 1 5 ? 0.245 -9.851 -10.202 1.00 10.00 5 VAL A O 14
ATOM 10112 N N . GLN A 1 6 ? -1.106 -11.310 -11.280 1.00 10.00 6 GLN A N 14
ATOM 10113 C CA . GLN A 1 6 ? -0.214 -11.646 -12.381 1.00 10.00 6 GLN A CA 14
ATOM 10114 C C . GLN A 1 6 ? -1.092 -11.832 -13.618 1.00 10.00 6 GLN A C 14
ATOM 10115 O O . GLN A 1 6 ? -2.039 -12.620 -13.565 1.00 10.00 6 GLN A O 14
ATOM 10129 N N . SER A 1 7 ? -0.817 -11.134 -14.719 1.00 10.00 7 SER A N 14
ATOM 10130 C CA . SER A 1 7 ? -1.526 -11.323 -15.982 1.00 10.00 7 SER A CA 14
ATOM 10131 C C . SER A 1 7 ? -0.707 -10.686 -17.108 1.00 10.00 7 SER A C 14
ATOM 10132 O O . SER A 1 7 ? -0.088 -9.640 -16.893 1.00 10.00 7 SER A O 14
ATOM 10140 N N . PRO A 1 8 ? -0.705 -11.258 -18.325 1.00 10.00 8 PRO A N 14
ATOM 10141 C CA . PRO A 1 8 ? -0.080 -10.626 -19.477 1.00 10.00 8 PRO A CA 14
ATOM 10142 C C . PRO A 1 8 ? -0.817 -9.350 -19.914 1.00 10.00 8 PRO A C 14
ATOM 10143 O O . PRO A 1 8 ? -0.210 -8.518 -20.591 1.00 10.00 8 PRO A O 14
ATOM 10154 N N . ASN A 1 9 ? -2.096 -9.167 -19.547 1.00 10.00 9 ASN A N 14
ATOM 10155 C CA . ASN A 1 9 ? -2.855 -7.983 -19.961 1.00 10.00 9 ASN A CA 14
ATOM 10156 C C . ASN A 1 9 ? -2.364 -6.719 -19.242 1.00 10.00 9 ASN A C 14
ATOM 10157 O O . ASN A 1 9 ? -2.336 -5.647 -19.848 1.00 10.00 9 ASN A O 14
ATOM 10168 N N . GLY A 1 10 ? -1.932 -6.842 -17.979 1.00 10.00 10 GLY A N 14
ATOM 10169 C CA . GLY A 1 10 ? -1.288 -5.759 -17.234 1.00 10.00 10 GLY A CA 14
ATOM 10170 C C . GLY A 1 10 ? -2.176 -4.538 -16.995 1.00 10.00 10 GLY A C 14
ATOM 10171 O O . GLY A 1 10 ? -1.648 -3.429 -16.906 1.00 10.00 10 GLY A O 14
ATOM 10175 N N . ASN A 1 11 ? -3.496 -4.725 -16.930 1.00 10.00 11 ASN A N 14
ATOM 10176 C CA . ASN A 1 11 ? -4.503 -3.670 -16.798 1.00 10.00 11 ASN A CA 14
ATOM 10177 C C . ASN A 1 11 ? -4.205 -2.729 -15.621 1.00 10.00 11 ASN A C 14
ATOM 10178 O O . ASN A 1 11 ? -4.355 -3.115 -14.460 1.00 10.00 11 ASN A O 14
ATOM 10189 N N . PHE A 1 12 ? -3.798 -1.491 -15.920 1.00 10.00 12 PHE A N 14
ATOM 10190 C CA . PHE A 1 12 ? -3.717 -0.415 -14.938 1.00 10.00 12 PHE A CA 14
ATOM 10191 C C . PHE A 1 12 ? -5.145 0.047 -14.612 1.00 10.00 12 PHE A C 14
ATOM 10192 O O . PHE A 1 12 ? -5.803 0.667 -15.452 1.00 10.00 12 PHE A O 14
ATOM 10209 N N . ALA A 1 13 ? -5.629 -0.257 -13.403 1.00 10.00 13 ALA A N 14
ATOM 10210 C CA . ALA A 1 13 ? -7.010 -0.006 -12.985 1.00 10.00 13 ALA A CA 14
ATOM 10211 C C . ALA A 1 13 ? -7.195 1.331 -12.236 1.00 10.00 13 ALA A C 14
ATOM 10212 O O . ALA A 1 13 ? -8.327 1.670 -11.895 1.00 10.00 13 ALA A O 14
ATOM 10219 N N . ALA A 1 14 ? -6.111 2.088 -12.002 1.00 10.00 14 ALA A N 14
ATOM 10220 C CA . ALA A 1 14 ? -5.988 3.298 -11.176 1.00 10.00 14 ALA A CA 14
ATOM 10221 C C . ALA A 1 14 ? -6.574 3.207 -9.754 1.00 10.00 14 ALA A C 14
ATOM 10222 O O . ALA A 1 14 ? -5.810 3.218 -8.786 1.00 10.00 14 ALA A O 14
ATOM 10229 N N . SER A 1 15 ? -7.896 3.156 -9.602 1.00 10.00 15 SER A N 14
ATOM 10230 C CA . SER A 1 15 ? -8.604 3.322 -8.334 1.00 10.00 15 SER A CA 14
ATOM 10231 C C . SER A 1 15 ? -10.075 2.915 -8.491 1.00 10.00 15 SER A C 14
ATOM 10232 O O . SER A 1 15 ? -10.595 2.883 -9.612 1.00 10.00 15 SER A O 14
ATOM 10240 N N . PHE A 1 16 ? -10.753 2.612 -7.375 1.00 10.00 16 PHE A N 14
ATOM 10241 C CA . PHE A 1 16 ? -12.169 2.238 -7.339 1.00 10.00 16 PHE A CA 14
ATOM 10242 C C . PHE A 1 16 ? -12.720 2.467 -5.922 1.00 10.00 16 PHE A C 14
ATOM 10243 O O . PHE A 1 16 ? -11.967 2.799 -5.001 1.00 10.00 16 PHE A O 14
ATOM 10260 N N . VAL A 1 17 ? -14.021 2.252 -5.732 1.00 10.00 17 VAL A N 14
ATOM 10261 C CA . VAL A 1 17 ? -14.701 2.243 -4.440 1.00 10.00 17 VAL A CA 14
ATOM 10262 C C . VAL A 1 17 ? -15.691 1.073 -4.522 1.00 10.00 17 VAL A C 14
ATOM 10263 O O . VAL A 1 17 ? -16.367 0.917 -5.541 1.00 10.00 17 VAL A O 14
ATOM 10276 N N . LEU A 1 18 ? -15.755 0.232 -3.484 1.00 10.00 18 LEU A N 14
ATOM 10277 C CA . LEU A 1 18 ? -16.557 -0.992 -3.465 1.00 10.00 18 LEU A CA 14
ATOM 10278 C C . LEU A 1 18 ? -16.995 -1.213 -2.024 1.00 10.00 18 LEU A C 14
ATOM 10279 O O . LEU A 1 18 ? -16.148 -1.254 -1.129 1.00 10.00 18 LEU A O 14
ATOM 10295 N N . ASP A 1 19 ? -18.311 -1.330 -1.818 1.00 10.00 19 ASP A N 14
ATOM 10296 C CA . ASP A 1 19 ? -18.989 -1.471 -0.521 1.00 10.00 19 ASP A CA 14
ATOM 10297 C C . ASP A 1 19 ? -18.452 -0.498 0.542 1.00 10.00 19 ASP A C 14
ATOM 10298 O O . ASP A 1 19 ? -18.220 -0.857 1.698 1.00 10.00 19 ASP A O 14
ATOM 10307 N N . GLY A 1 20 ? -18.205 0.749 0.126 1.00 10.00 20 GLY A N 14
ATOM 10308 C CA . GLY A 1 20 ? -17.757 1.836 0.994 1.00 10.00 20 GLY A CA 14
ATOM 10309 C C . GLY A 1 20 ? -16.262 1.790 1.330 1.00 10.00 20 GLY A C 14
ATOM 10310 O O . GLY A 1 20 ? -15.751 2.744 1.922 1.00 10.00 20 GLY A O 14
ATOM 10314 N N . THR A 1 21 ? -15.550 0.724 0.957 1.00 10.00 21 THR A N 14
ATOM 10315 C CA . THR A 1 21 ? -14.096 0.657 1.061 1.00 10.00 21 THR A CA 14
ATOM 10316 C C . THR A 1 21 ? -13.518 1.350 -0.182 1.00 10.00 21 THR A C 14
ATOM 10317 O O . THR A 1 21 ? -14.111 1.278 -1.264 1.00 10.00 21 THR A O 14
ATOM 10328 N N . LYS A 1 22 ? -12.369 2.016 -0.039 1.00 10.00 22 LYS A N 14
ATOM 10329 C CA . LYS A 1 22 ? -11.695 2.741 -1.117 1.00 10.00 22 LYS A CA 14
ATOM 10330 C C . LYS A 1 22 ? -10.499 1.911 -1.585 1.00 10.00 22 LYS A C 14
ATOM 10331 O O . LYS A 1 22 ? -9.858 1.245 -0.769 1.00 10.00 22 LYS A O 14
ATOM 10350 N N . TRP A 1 23 ? -10.197 1.961 -2.884 1.00 10.00 23 TRP A N 14
ATOM 10351 C CA . TRP A 1 23 ? -9.264 1.058 -3.548 1.00 10.00 23 TRP A CA 14
ATOM 10352 C C . TRP A 1 23 ? -8.366 1.893 -4.488 1.00 10.00 23 TRP A C 14
ATOM 10353 O O . TRP A 1 23 ? -8.830 2.907 -5.029 1.00 10.00 23 TRP A O 14
ATOM 10374 N N . ILE A 1 24 ? -7.077 1.549 -4.651 1.00 10.00 24 ILE A N 14
ATOM 10375 C CA . ILE A 1 24 ? -6.061 2.381 -5.322 1.00 10.00 24 ILE A CA 14
ATOM 10376 C C . ILE A 1 24 ? -4.833 1.560 -5.788 1.00 10.00 24 ILE A C 14
ATOM 10377 O O . ILE A 1 24 ? -4.582 0.456 -5.302 1.00 10.00 24 ILE A O 14
ATOM 10393 N N . PHE A 1 25 ? -4.062 2.090 -6.744 1.00 10.00 25 PHE A N 14
ATOM 10394 C CA . PHE A 1 25 ? -2.749 1.590 -7.170 1.00 10.00 25 PHE A CA 14
ATOM 10395 C C . PHE A 1 25 ? -1.730 1.536 -6.020 1.00 10.00 25 PHE A C 14
ATOM 10396 O O . PHE A 1 25 ? -1.840 2.287 -5.047 1.00 10.00 25 PHE A O 14
ATOM 10413 N N . LYS A 1 26 ? -0.696 0.691 -6.170 1.00 10.00 26 LYS A N 14
ATOM 10414 C CA . LYS A 1 26 ? 0.486 0.689 -5.305 1.00 10.00 26 LYS A CA 14
ATOM 10415 C C . LYS A 1 26 ? 1.737 0.417 -6.156 1.00 10.00 26 LYS A C 14
ATOM 10416 O O . LYS A 1 26 ? 2.552 1.334 -6.276 1.00 10.00 26 LYS A O 14
ATOM 10435 N N . SER A 1 27 ? 1.866 -0.752 -6.801 1.00 10.00 27 SER A N 14
ATOM 10436 C CA . SER A 1 27 ? 3.009 -1.093 -7.659 1.00 10.00 27 SER A CA 14
ATOM 10437 C C . SER A 1 27 ? 2.599 -2.077 -8.762 1.00 10.00 27 SER A C 14
ATOM 10438 O O . SER A 1 27 ? 1.812 -2.991 -8.517 1.00 10.00 27 SER A O 14
ATOM 10446 N N . LYS A 1 28 ? 3.180 -1.960 -9.962 1.00 10.00 28 LYS A N 14
ATOM 10447 C CA . LYS A 1 28 ? 3.031 -2.934 -11.050 1.00 10.00 28 LYS A CA 14
ATOM 10448 C C . LYS A 1 28 ? 4.303 -2.888 -11.901 1.00 10.00 28 LYS A C 14
ATOM 10449 O O . LYS A 1 28 ? 4.849 -1.802 -12.109 1.00 10.00 28 LYS A O 14
ATOM 10468 N N . TYR A 1 29 ? 4.777 -4.040 -12.378 1.00 10.00 29 TYR A N 14
ATOM 10469 C CA . TYR A 1 29 ? 6.007 -4.186 -13.154 1.00 10.00 29 TYR A CA 14
ATOM 10470 C C . TYR A 1 29 ? 5.868 -5.366 -14.122 1.00 10.00 29 TYR A C 14
ATOM 10471 O O . TYR A 1 29 ? 4.996 -6.219 -13.938 1.00 10.00 29 TYR A O 14
ATOM 10489 N N . TYR A 1 30 ? 6.709 -5.423 -15.157 1.00 10.00 30 TYR A N 14
ATOM 10490 C CA . TYR A 1 30 ? 6.738 -6.545 -16.087 1.00 10.00 30 TYR A CA 14
ATOM 10491 C C . TYR A 1 30 ? 7.782 -7.540 -15.591 1.00 10.00 30 TYR A C 14
ATOM 10492 O O . TYR A 1 30 ? 8.944 -7.175 -15.392 1.00 10.00 30 TYR A O 14
ATOM 10510 N N . ASP A 1 31 ? 7.376 -8.789 -15.366 1.00 10.00 31 ASP A N 14
ATOM 10511 C CA . ASP A 1 31 ? 8.256 -9.851 -14.900 1.00 10.00 31 ASP A CA 14
ATOM 10512 C C . ASP A 1 31 ? 8.798 -10.587 -16.120 1.00 10.00 31 ASP A C 14
ATOM 10513 O O . ASP A 1 31 ? 8.289 -11.640 -16.509 1.00 10.00 31 ASP A O 14
ATOM 10522 N N . SER A 1 32 ? 9.789 -9.986 -16.782 1.00 10.00 32 SER A N 14
ATOM 10523 C CA . SER A 1 32 ? 10.359 -10.455 -18.043 1.00 10.00 32 SER A CA 14
ATOM 10524 C C . SER A 1 32 ? 10.804 -11.925 -18.000 1.00 10.00 32 SER A C 14
ATOM 10525 O O . SER A 1 32 ? 10.758 -12.608 -19.026 1.00 10.00 32 SER A O 14
ATOM 10533 N N . SER A 1 33 ? 11.189 -12.435 -16.824 1.00 10.00 33 SER A N 14
ATOM 10534 C CA . SER A 1 33 ? 11.569 -13.828 -16.613 1.00 10.00 33 SER A CA 14
ATOM 10535 C C . SER A 1 33 ? 10.412 -14.811 -16.870 1.00 10.00 33 SER A C 14
ATOM 10536 O O . SER A 1 33 ? 10.669 -15.987 -17.138 1.00 10.00 33 SER A O 14
ATOM 10544 N N . LYS A 1 34 ? 9.152 -14.353 -16.810 1.00 10.00 34 LYS A N 14
ATOM 10545 C CA . LYS A 1 34 ? 7.952 -15.174 -17.001 1.00 10.00 34 LYS A CA 14
ATOM 10546 C C . LYS A 1 34 ? 7.036 -14.616 -18.096 1.00 10.00 34 LYS A C 14
ATOM 10547 O O . LYS A 1 34 ? 6.192 -15.355 -18.604 1.00 10.00 34 LYS A O 14
ATOM 10566 N N . GLY A 1 35 ? 7.219 -13.359 -18.508 1.00 10.00 35 GLY A N 14
ATOM 10567 C CA . GLY A 1 35 ? 6.558 -12.798 -19.677 1.00 10.00 35 GLY A CA 14
ATOM 10568 C C . GLY A 1 35 ? 5.118 -12.375 -19.386 1.00 10.00 35 GLY A C 14
ATOM 10569 O O . GLY A 1 35 ? 4.243 -12.569 -20.232 1.00 10.00 35 GLY A O 14
ATOM 10573 N N . TYR A 1 36 ? 4.856 -11.824 -18.198 1.00 10.00 36 TYR A N 14
ATOM 10574 C CA . TYR A 1 36 ? 3.582 -11.205 -17.848 1.00 10.00 36 TYR A CA 14
ATOM 10575 C C . TYR A 1 36 ? 3.829 -10.064 -16.858 1.00 10.00 36 TYR A C 14
ATOM 10576 O O . TYR A 1 36 ? 4.901 -9.982 -16.252 1.00 10.00 36 TYR 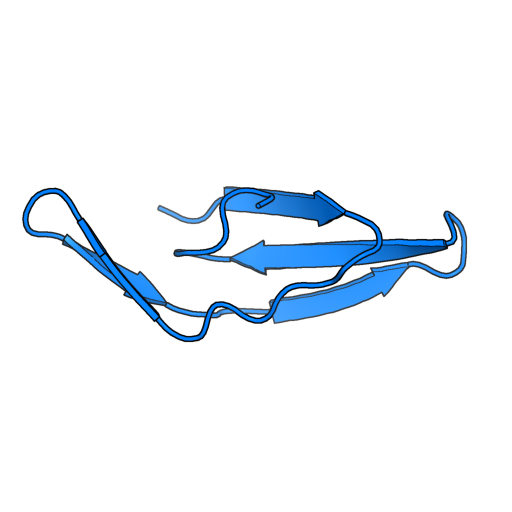A O 14
ATOM 10594 N N . TRP A 1 37 ? 2.849 -9.173 -16.692 1.00 10.00 37 TRP A N 14
ATOM 10595 C CA . TRP A 1 37 ? 2.899 -8.166 -15.645 1.00 10.00 37 TRP A CA 14
ATOM 10596 C C . TRP A 1 37 ? 2.572 -8.824 -14.307 1.00 10.00 37 TRP A C 14
ATOM 10597 O O . TRP A 1 37 ? 1.839 -9.817 -14.251 1.00 10.00 37 TRP A O 14
ATOM 10618 N N . VAL A 1 38 ? 3.080 -8.235 -13.230 1.00 10.00 38 VAL A N 14
ATOM 10619 C CA . VAL A 1 38 ? 2.877 -8.632 -11.847 1.00 10.00 38 VAL A CA 14
ATOM 10620 C C . VAL A 1 38 ? 2.690 -7.330 -11.066 1.00 10.00 38 VAL A C 14
ATOM 10621 O O . VAL A 1 38 ? 3.243 -6.297 -11.455 1.00 10.00 38 VAL A O 14
ATOM 10634 N N . GLY A 1 39 ? 1.937 -7.346 -9.968 1.00 10.00 39 GLY A N 14
ATOM 10635 C CA . GLY A 1 39 ? 1.768 -6.152 -9.160 1.00 10.00 39 GLY A CA 14
ATOM 10636 C C . GLY A 1 39 ? 1.315 -6.447 -7.742 1.00 10.00 39 GLY A C 14
ATOM 10637 O O . GLY A 1 39 ? 0.864 -7.551 -7.424 1.00 10.00 39 GLY A O 14
ATOM 10641 N N . ILE A 1 40 ? 1.429 -5.407 -6.919 1.00 10.00 40 ILE A N 14
ATOM 10642 C CA . ILE A 1 40 ? 0.932 -5.308 -5.560 1.00 10.00 40 ILE A CA 14
ATOM 10643 C C . ILE A 1 40 ? -0.080 -4.180 -5.695 1.00 10.00 40 ILE A C 14
ATOM 10644 O O . ILE A 1 40 ? 0.293 -3.071 -6.079 1.00 10.00 40 ILE A O 14
ATOM 10660 N N . TYR A 1 41 ? -1.357 -4.452 -5.464 1.00 10.00 41 TYR A N 14
ATOM 10661 C CA . TYR A 1 41 ? -2.416 -3.558 -5.902 1.00 10.00 41 TYR A CA 14
ATOM 10662 C C . TYR A 1 41 ? -3.479 -3.533 -4.820 1.00 10.00 41 TYR A C 14
ATOM 10663 O O . TYR A 1 41 ? -3.867 -4.583 -4.314 1.00 10.00 41 TYR A O 14
ATOM 10681 N N . GLU A 1 42 ? -3.998 -2.353 -4.491 1.00 10.00 42 GLU A N 14
ATOM 10682 C CA . GLU A 1 42 ? -5.123 -2.204 -3.578 1.00 10.00 42 GLU A CA 14
ATOM 10683 C C . GLU A 1 42 ? -6.380 -1.900 -4.402 1.00 10.00 42 GLU A C 14
ATOM 10684 O O . GLU A 1 42 ? -7.251 -1.186 -3.927 1.00 10.00 42 GLU A O 14
ATOM 10696 N N . VAL A 1 43 ? -6.483 -2.400 -5.645 1.00 10.00 43 VAL A N 14
ATOM 10697 C CA . VAL A 1 43 ? -7.732 -2.393 -6.411 1.00 10.00 43 VAL A CA 14
ATOM 10698 C C . VAL A 1 43 ? -7.785 -3.569 -7.390 1.00 10.00 43 VAL A C 14
ATOM 10699 O O . VAL A 1 43 ? -8.752 -4.333 -7.338 1.00 10.00 43 VAL A O 14
ATOM 10712 N N . TRP A 1 44 ? -6.776 -3.726 -8.260 1.00 10.00 44 TRP A N 14
ATOM 10713 C CA . TRP A 1 44 ? -6.876 -4.609 -9.422 1.00 10.00 44 TRP A CA 14
ATOM 10714 C C . TRP A 1 44 ? -7.175 -6.047 -8.996 1.00 10.00 44 TRP A C 14
ATOM 10715 O O . TRP A 1 44 ? -6.698 -6.516 -7.960 1.00 10.00 44 TRP A O 14
ATOM 10736 N N . ASP A 1 45 ? -7.979 -6.739 -9.803 1.00 10.00 45 ASP A N 14
ATOM 10737 C CA . ASP A 1 45 ? -8.618 -8.007 -9.451 1.00 10.00 45 ASP A CA 14
ATOM 10738 C C . ASP A 1 45 ? -8.462 -9.029 -10.586 1.00 10.00 45 ASP A C 14
ATOM 10739 O O . ASP A 1 45 ? -9.313 -9.893 -10.789 1.00 10.00 45 ASP A O 14
ATOM 10748 N N . ARG A 1 46 ? -7.389 -8.881 -11.381 1.00 10.00 46 ARG A N 14
ATOM 10749 C CA . ARG A 1 46 ? -7.120 -9.625 -12.620 1.00 10.00 46 ARG A CA 14
ATOM 10750 C C . ARG A 1 46 ? -8.183 -9.388 -13.711 1.00 10.00 46 ARG A C 14
ATOM 10751 O O . ARG A 1 46 ? -8.238 -10.137 -14.688 1.00 10.00 46 ARG A O 14
ATOM 10772 N N . LYS A 1 47 ? -9.028 -8.362 -13.554 1.00 10.00 47 LYS A N 14
ATOM 10773 C CA . LYS A 1 47 ? -9.931 -7.891 -14.599 1.00 10.00 47 LYS A CA 14
ATOM 10774 C C . LYS A 1 47 ? -9.077 -7.439 -15.776 1.00 10.00 47 LYS A C 14
ATOM 10775 O O . LYS A 1 47 ? -8.169 -6.611 -15.543 1.00 10.00 47 LYS A O 14
ATOM 10795 N N . ALA A 1 1 ? -6.901 -3.699 2.356 1.00 10.00 1 ALA A N 15
ATOM 10796 C CA . ALA A 1 1 ? -6.012 -4.875 2.249 1.00 10.00 1 ALA A CA 15
ATOM 10797 C C . ALA A 1 1 ? -5.569 -5.064 0.795 1.00 10.00 1 ALA A C 15
ATOM 10798 O O . ALA A 1 1 ? -6.404 -5.273 -0.089 1.00 10.00 1 ALA A O 15
ATOM 10807 N N . ILE A 1 2 ? -4.257 -4.993 0.538 1.00 10.00 2 ILE A N 15
ATOM 10808 C CA . ILE A 1 2 ? -3.672 -5.288 -0.771 1.00 10.00 2 ILE A CA 15
ATOM 10809 C C . ILE A 1 2 ? -3.982 -6.726 -1.216 1.00 10.00 2 ILE A C 15
ATOM 10810 O O . ILE A 1 2 ? -4.256 -7.616 -0.406 1.00 10.00 2 ILE A O 15
ATOM 10826 N N . LYS A 1 3 ? -3.854 -6.943 -2.522 1.00 10.00 3 LYS A N 15
ATOM 10827 C CA . LYS A 1 3 ? -3.880 -8.218 -3.221 1.00 10.00 3 LYS A CA 15
ATOM 10828 C C . LYS A 1 3 ? -2.625 -8.262 -4.095 1.00 10.00 3 LYS A C 15
ATOM 10829 O O . LYS A 1 3 ? -1.973 -7.237 -4.323 1.00 10.00 3 LYS A O 15
ATOM 10848 N N . LEU A 1 4 ? -2.297 -9.448 -4.600 1.00 10.00 4 LEU A N 15
ATOM 10849 C CA . LEU A 1 4 ? -1.171 -9.679 -5.498 1.00 10.00 4 LEU A CA 15
ATOM 10850 C C . LEU A 1 4 ? -1.762 -10.295 -6.760 1.00 10.00 4 LEU A C 15
ATOM 10851 O O . LEU A 1 4 ? -2.664 -11.132 -6.668 1.00 10.00 4 LEU A O 15
ATOM 10867 N N . VAL A 1 5 ? -1.283 -9.872 -7.928 1.00 10.00 5 VAL A N 15
ATOM 10868 C CA . VAL A 1 5 ? -1.897 -10.202 -9.212 1.00 10.00 5 VAL A CA 15
ATOM 10869 C C . VAL A 1 5 ? -0.777 -10.470 -10.219 1.00 10.00 5 VAL A C 15
ATOM 10870 O O . VAL A 1 5 ? 0.291 -9.855 -10.132 1.00 10.00 5 VAL A O 15
ATOM 10883 N N . GLN A 1 6 ? -1.029 -11.371 -11.174 1.00 10.00 6 GLN A N 15
ATOM 10884 C CA . GLN A 1 6 ? -0.141 -11.698 -12.282 1.00 10.00 6 GLN A CA 15
ATOM 10885 C C . GLN A 1 6 ? -1.024 -11.943 -13.513 1.00 10.00 6 GLN A C 15
ATOM 10886 O O . GLN A 1 6 ? -1.819 -12.887 -13.498 1.00 10.00 6 GLN A O 15
ATOM 10900 N N . SER A 1 7 ? -0.897 -11.118 -14.559 1.00 10.00 7 SER A N 15
ATOM 10901 C CA . SER A 1 7 ? -1.684 -11.236 -15.790 1.00 10.00 7 SER A CA 15
ATOM 10902 C C . SER A 1 7 ? -0.921 -10.613 -16.962 1.00 10.00 7 SER A C 15
ATOM 10903 O O . SER A 1 7 ? -0.195 -9.640 -16.755 1.00 10.00 7 SER A O 15
ATOM 10911 N N . PRO A 1 8 ? -1.101 -11.086 -18.207 1.00 10.00 8 PRO A N 15
ATOM 10912 C CA . PRO A 1 8 ? -0.410 -10.511 -19.359 1.00 10.00 8 PRO A CA 15
ATOM 10913 C C . PRO A 1 8 ? -0.913 -9.102 -19.713 1.00 10.00 8 PRO A C 15
ATOM 10914 O O . PRO A 1 8 ? -0.144 -8.307 -20.256 1.00 10.00 8 PRO A O 15
ATOM 10925 N N . ASN A 1 9 ? -2.180 -8.783 -19.416 1.00 10.00 9 ASN A N 15
ATOM 10926 C CA . ASN A 1 9 ? -2.794 -7.511 -19.823 1.00 10.00 9 ASN A CA 15
ATOM 10927 C C . ASN A 1 9 ? -2.260 -6.304 -19.039 1.00 10.00 9 ASN A C 15
ATOM 10928 O O . ASN A 1 9 ? -2.220 -5.206 -19.589 1.00 10.00 9 ASN A O 15
ATOM 10939 N N . GLY A 1 10 ? -1.833 -6.498 -17.779 1.00 10.00 10 GLY A N 15
ATOM 10940 C CA . GLY A 1 10 ? -1.272 -5.449 -16.932 1.00 10.00 10 GLY A CA 15
ATOM 10941 C C . GLY A 1 10 ? -2.119 -4.177 -16.813 1.00 10.00 10 GLY A C 15
ATOM 10942 O O . GLY A 1 10 ? -1.541 -3.095 -16.680 1.00 10.00 10 GLY A O 15
ATOM 10946 N N . ASN A 1 11 ? -3.448 -4.279 -16.917 1.00 10.00 11 ASN A N 15
ATOM 10947 C CA . ASN A 1 11 ? -4.355 -3.138 -16.981 1.00 10.00 11 ASN A CA 15
ATOM 10948 C C . ASN A 1 11 ? -4.261 -2.278 -15.717 1.00 10.00 11 ASN A C 15
ATOM 10949 O O . ASN A 1 11 ? -4.739 -2.676 -14.653 1.00 10.00 11 ASN A O 15
ATOM 10960 N N . PHE A 1 12 ? -3.649 -1.097 -15.833 1.00 10.00 12 PHE A N 15
ATOM 10961 C CA . PHE A 1 12 ? -3.587 -0.108 -14.764 1.00 10.00 12 PHE A CA 15
ATOM 10962 C C . PHE A 1 12 ? -5.004 0.404 -14.469 1.00 10.00 12 PHE A C 15
ATOM 10963 O O . PHE A 1 12 ? -5.645 0.987 -15.347 1.00 10.00 12 PHE A O 15
ATOM 10980 N N . ALA A 1 13 ? -5.492 0.183 -13.242 1.00 10.00 13 ALA A N 15
ATOM 10981 C CA . ALA A 1 13 ? -6.867 0.503 -12.843 1.00 10.00 13 ALA A CA 15
ATOM 10982 C C . ALA A 1 13 ? -7.003 1.841 -12.095 1.00 10.00 13 ALA A C 15
ATOM 10983 O O . ALA A 1 13 ? -8.129 2.284 -11.871 1.00 10.00 13 ALA A O 15
ATOM 10990 N N . ALA A 1 14 ? -5.885 2.483 -11.727 1.00 10.00 14 ALA A N 15
ATOM 10991 C CA . ALA A 1 14 ? -5.763 3.656 -10.852 1.00 10.00 14 ALA A CA 15
ATOM 10992 C C . ALA A 1 14 ? -6.441 3.507 -9.479 1.00 10.00 14 ALA A C 15
ATOM 10993 O O . ALA A 1 14 ? -5.739 3.397 -8.474 1.00 10.00 14 ALA A O 15
ATOM 11000 N N . SER A 1 15 ? -7.773 3.520 -9.405 1.00 10.00 15 SER A N 15
ATOM 11001 C CA . SER A 1 15 ? -8.537 3.427 -8.165 1.00 10.00 15 SER A CA 15
ATOM 11002 C C . SER A 1 15 ? -9.993 3.033 -8.444 1.00 10.00 15 SER A C 15
ATOM 11003 O O . SER A 1 15 ? -10.454 3.096 -9.589 1.00 10.00 15 SER A O 15
ATOM 11011 N N . PHE A 1 16 ? -10.717 2.626 -7.397 1.00 10.00 16 PHE A N 15
ATOM 11012 C CA . PHE A 1 16 ? -12.120 2.223 -7.432 1.00 10.00 16 PHE A CA 15
ATOM 11013 C C . PHE A 1 16 ? -12.711 2.384 -6.023 1.00 10.00 16 PHE A C 15
ATOM 11014 O O . PHE A 1 16 ? -11.980 2.659 -5.066 1.00 10.00 16 PHE A O 15
ATOM 11031 N N . VAL A 1 17 ? -14.018 2.175 -5.870 1.00 10.00 17 VAL A N 15
ATOM 11032 C CA . VAL A 1 17 ? -14.704 2.134 -4.582 1.00 10.00 17 VAL A CA 15
ATOM 11033 C C . VAL A 1 17 ? -15.672 0.950 -4.663 1.00 10.00 17 VAL A C 15
ATOM 11034 O O . VAL A 1 17 ? -16.369 0.790 -5.669 1.00 10.00 17 VAL A O 15
ATOM 11047 N N . LEU A 1 18 ? -15.698 0.113 -3.626 1.00 10.00 18 LEU A N 15
ATOM 11048 C CA . LEU A 1 18 ? -16.444 -1.140 -3.583 1.00 10.00 18 LEU A CA 15
ATOM 11049 C C . LEU A 1 18 ? -16.949 -1.282 -2.151 1.00 10.00 18 LEU A C 15
ATOM 11050 O O . LEU A 1 18 ? -16.146 -1.280 -1.218 1.00 10.00 18 LEU A O 15
ATOM 11066 N N . ASP A 1 19 ? -18.272 -1.374 -1.989 1.00 10.00 19 ASP A N 15
ATOM 11067 C CA . ASP A 1 19 ? -18.974 -1.505 -0.706 1.00 10.00 19 ASP A CA 15
ATOM 11068 C C . ASP A 1 19 ? -18.484 -0.495 0.345 1.00 10.00 19 ASP A C 15
ATOM 11069 O O . ASP A 1 19 ? -18.236 -0.825 1.507 1.00 10.00 19 ASP A O 15
ATOM 11078 N N . GLY A 1 20 ? -18.295 0.757 -0.088 1.00 10.00 20 GLY A N 15
ATOM 11079 C CA . GLY A 1 20 ? -17.916 1.873 0.774 1.00 10.00 20 GLY A CA 15
ATOM 11080 C C . GLY A 1 20 ? -16.440 1.868 1.186 1.00 10.00 20 GLY A C 15
ATOM 11081 O O . GLY A 1 20 ? -16.033 2.728 1.971 1.00 10.00 20 GLY A O 15
ATOM 11085 N N . THR A 1 21 ? -15.631 0.941 0.668 1.00 10.00 21 THR A N 15
ATOM 11086 C CA . THR A 1 21 ? -14.190 0.895 0.878 1.00 10.00 21 THR A CA 15
ATOM 11087 C C . THR A 1 21 ? -13.544 1.445 -0.397 1.00 10.00 21 THR A C 15
ATOM 11088 O O . THR A 1 21 ? -13.994 1.118 -1.498 1.00 10.00 21 THR A O 15
ATOM 11099 N N . LYS A 1 22 ? -12.519 2.295 -0.273 1.00 10.00 22 LYS A N 15
ATOM 11100 C CA . LYS A 1 22 ? -11.756 2.788 -1.422 1.00 10.00 22 LYS A CA 15
ATOM 11101 C C . LYS A 1 22 ? -10.624 1.806 -1.725 1.00 10.00 22 LYS A C 15
ATOM 11102 O O . LYS A 1 22 ? -10.098 1.151 -0.821 1.00 10.00 22 LYS A O 15
ATOM 11121 N N . TRP A 1 23 ? -10.235 1.736 -2.993 1.00 10.00 23 TRP A N 15
ATOM 11122 C CA . TRP A 1 23 ? -9.278 0.795 -3.551 1.00 10.00 23 TRP A CA 15
ATOM 11123 C C . TRP A 1 23 ? -8.375 1.613 -4.495 1.00 10.00 23 TRP A C 15
ATOM 11124 O O . TRP A 1 23 ? -8.874 2.520 -5.165 1.00 10.00 23 TRP A O 15
ATOM 11145 N N . ILE A 1 24 ? -7.058 1.367 -4.528 1.00 10.00 24 ILE A N 15
ATOM 11146 C CA . ILE A 1 24 ? -6.067 2.219 -5.194 1.00 10.00 24 ILE A CA 15
ATOM 11147 C C . ILE A 1 24 ? -4.823 1.417 -5.635 1.00 10.00 24 ILE A C 15
ATOM 11148 O O . ILE A 1 24 ? -4.524 0.344 -5.109 1.00 10.00 24 ILE A O 15
ATOM 11164 N N . PHE A 1 25 ? -4.097 1.931 -6.631 1.00 10.00 25 PHE A N 15
ATOM 11165 C CA . PHE A 1 25 ? -2.793 1.446 -7.085 1.00 10.00 25 PHE A CA 15
ATOM 11166 C C . PHE A 1 25 ? -1.742 1.471 -5.964 1.00 10.00 25 PHE A C 15
ATOM 11167 O O . PHE A 1 25 ? -1.828 2.295 -5.049 1.00 10.00 25 PHE A O 15
ATOM 11184 N N . LYS A 1 26 ? -0.709 0.616 -6.071 1.00 10.00 26 LYS A N 15
ATOM 11185 C CA . LYS A 1 26 ? 0.490 0.701 -5.237 1.00 10.00 26 LYS A CA 15
ATOM 11186 C C . LYS A 1 26 ? 1.754 0.472 -6.082 1.00 10.00 26 LYS A C 15
ATOM 11187 O O . LYS A 1 26 ? 2.536 1.416 -6.194 1.00 10.00 26 LYS A O 15
ATOM 11206 N N . SER A 1 27 ? 1.943 -0.692 -6.724 1.00 10.00 27 SER A N 15
ATOM 11207 C CA . SER A 1 27 ? 3.099 -0.959 -7.596 1.00 10.00 27 SER A CA 15
ATOM 11208 C C . SER A 1 27 ? 2.752 -1.996 -8.673 1.00 10.00 27 SER A C 15
ATOM 11209 O O . SER A 1 27 ? 1.959 -2.905 -8.428 1.00 10.00 27 SER A O 15
ATOM 11217 N N . LYS A 1 28 ? 3.389 -1.915 -9.848 1.00 10.00 28 LYS A N 15
ATOM 11218 C CA . LYS A 1 28 ? 3.299 -2.923 -10.911 1.00 10.00 28 LYS A CA 15
ATOM 11219 C C . LYS A 1 28 ? 4.606 -2.939 -11.704 1.00 10.00 28 LYS A C 15
ATOM 11220 O O . LYS A 1 28 ? 5.284 -1.912 -11.775 1.00 10.00 28 LYS A O 15
ATOM 11239 N N . TYR A 1 29 ? 4.954 -4.080 -12.298 1.00 10.00 29 TYR A N 15
ATOM 11240 C CA . TYR A 1 29 ? 6.135 -4.255 -13.141 1.00 10.00 29 TYR A CA 15
ATOM 11241 C C . TYR A 1 29 ? 5.874 -5.383 -14.143 1.00 10.00 29 TYR A C 15
ATOM 11242 O O . TYR A 1 29 ? 5.022 -6.242 -13.906 1.00 10.00 29 TYR A O 15
ATOM 11260 N N . TYR A 1 30 ? 6.600 -5.393 -15.262 1.00 10.00 30 TYR A N 15
ATOM 11261 C CA . TYR A 1 30 ? 6.547 -6.489 -16.219 1.00 10.00 30 TYR A CA 15
ATOM 11262 C C . TYR A 1 30 ? 7.603 -7.512 -15.807 1.00 10.00 30 TYR A C 15
ATOM 11263 O O . TYR A 1 30 ? 8.788 -7.181 -15.713 1.00 10.00 30 TYR A O 15
ATOM 11281 N N . ASP A 1 31 ? 7.179 -8.741 -15.521 1.00 10.00 31 ASP A N 15
ATOM 11282 C CA . ASP A 1 31 ? 8.058 -9.833 -15.128 1.00 10.00 31 ASP A CA 15
ATOM 11283 C C . ASP A 1 31 ? 8.529 -10.546 -16.391 1.00 10.00 31 ASP A C 15
ATOM 11284 O O . ASP A 1 31 ? 7.998 -11.592 -16.773 1.00 10.00 31 ASP A O 15
ATOM 11293 N N . SER A 1 32 ? 9.490 -9.938 -17.087 1.00 10.00 32 SER A N 15
ATOM 11294 C CA . SER A 1 32 ? 10.017 -10.404 -18.367 1.00 10.00 32 SER A CA 15
ATOM 11295 C C . SER A 1 32 ? 10.466 -11.874 -18.337 1.00 10.00 32 SER A C 15
ATOM 11296 O O . SER A 1 32 ? 10.380 -12.561 -19.356 1.00 10.00 32 SER A O 15
ATOM 11304 N N . SER A 1 33 ? 10.903 -12.374 -17.176 1.00 10.00 33 SER A N 15
ATOM 11305 C CA . SER A 1 33 ? 11.325 -13.756 -16.979 1.00 10.00 33 SER A CA 15
ATOM 11306 C C . SER A 1 33 ? 10.177 -14.765 -17.159 1.00 10.00 33 SER A C 15
ATOM 11307 O O . SER A 1 33 ? 10.446 -15.945 -17.398 1.00 10.00 33 SER A O 15
ATOM 11315 N N . LYS A 1 34 ? 8.913 -14.326 -17.073 1.00 10.00 34 LYS A N 15
ATOM 11316 C CA . LYS A 1 34 ? 7.724 -15.171 -17.238 1.00 10.00 34 LYS A CA 15
ATOM 11317 C C . LYS A 1 34 ? 6.776 -14.624 -18.312 1.00 10.00 34 LYS A C 15
ATOM 11318 O O . LYS A 1 34 ? 5.957 -15.385 -18.830 1.00 10.00 34 LYS A O 15
ATOM 11337 N N . GLY A 1 35 ? 6.907 -13.352 -18.696 1.00 10.00 35 GLY A N 15
ATOM 11338 C CA . GLY A 1 35 ? 6.218 -12.783 -19.844 1.00 10.00 35 GLY A CA 15
ATOM 11339 C C . GLY A 1 35 ? 4.809 -12.301 -19.500 1.00 10.00 35 GLY A C 15
ATOM 11340 O O . GLY A 1 35 ? 3.898 -12.461 -20.316 1.00 10.00 35 GLY A O 15
ATOM 11344 N N . TYR A 1 36 ? 4.607 -11.742 -18.303 1.00 10.00 36 TYR A N 15
ATOM 11345 C CA . TYR A 1 36 ? 3.348 -11.124 -17.897 1.00 10.00 36 TYR A CA 15
ATOM 11346 C C . TYR A 1 36 ? 3.628 -9.986 -16.914 1.00 10.00 36 TYR A C 15
ATOM 11347 O O . TYR A 1 36 ? 4.721 -9.899 -16.350 1.00 10.00 36 TYR A O 15
ATOM 11365 N N . TRP A 1 37 ? 2.652 -9.099 -16.703 1.00 10.00 37 TRP A N 15
ATOM 11366 C CA . TRP A 1 37 ? 2.724 -8.105 -15.646 1.00 10.00 37 TRP A CA 15
ATOM 11367 C C . TRP A 1 37 ? 2.449 -8.762 -14.306 1.00 10.00 37 TRP A C 15
ATOM 11368 O O . TRP A 1 37 ? 1.740 -9.768 -14.216 1.00 10.00 37 TRP A O 15
ATOM 11389 N N . VAL A 1 38 ? 2.977 -8.147 -13.248 1.00 10.00 38 VAL A N 15
ATOM 11390 C CA . VAL A 1 38 ? 2.810 -8.519 -11.858 1.00 10.00 38 VAL A CA 15
ATOM 11391 C C . VAL A 1 38 ? 2.603 -7.202 -11.102 1.00 10.00 38 VAL A C 15
ATOM 11392 O O . VAL A 1 38 ? 3.070 -6.151 -11.553 1.00 10.00 38 VAL A O 15
ATOM 11405 N N . GLY A 1 39 ? 1.929 -7.231 -9.954 1.00 10.00 39 GLY A N 15
ATOM 11406 C CA . GLY A 1 39 ? 1.817 -6.045 -9.126 1.00 10.00 39 GLY A CA 15
ATOM 11407 C C . GLY A 1 39 ? 1.391 -6.347 -7.701 1.00 10.00 39 GLY A C 15
ATOM 11408 O O . GLY A 1 39 ? 0.916 -7.444 -7.386 1.00 10.00 39 GLY A O 15
ATOM 11412 N N . ILE A 1 40 ? 1.558 -5.327 -6.864 1.00 10.00 40 ILE A N 15
ATOM 11413 C CA . ILE A 1 40 ? 1.085 -5.243 -5.495 1.00 10.00 40 ILE A CA 15
ATOM 11414 C C . ILE A 1 40 ? 0.041 -4.144 -5.599 1.00 10.00 40 ILE A C 15
ATOM 11415 O O . ILE A 1 40 ? 0.370 -3.016 -5.973 1.00 10.00 40 ILE A O 15
ATOM 11431 N N . TYR A 1 41 ? -1.219 -4.475 -5.354 1.00 10.00 41 TYR A N 15
ATOM 11432 C CA . TYR A 1 41 ? -2.318 -3.646 -5.807 1.00 10.00 41 TYR A CA 15
ATOM 11433 C C . TYR A 1 41 ? -3.394 -3.677 -4.739 1.00 10.00 41 TYR A C 15
ATOM 11434 O O . TYR A 1 41 ? -3.692 -4.735 -4.196 1.00 10.00 41 TYR A O 15
ATOM 11452 N N . GLU A 1 42 ? -4.029 -2.541 -4.472 1.00 10.00 42 GLU A N 15
ATOM 11453 C CA . GLU A 1 42 ? -5.190 -2.468 -3.602 1.00 10.00 42 GLU A CA 15
ATOM 11454 C C . GLU A 1 42 ? -6.394 -2.093 -4.466 1.00 10.00 42 GLU A C 15
ATOM 11455 O O . GLU A 1 42 ? -7.230 -1.329 -4.015 1.00 10.00 42 GLU A O 15
ATOM 11467 N N . VAL A 1 43 ? -6.488 -2.586 -5.713 1.00 10.00 43 VAL A N 15
ATOM 11468 C CA . VAL A 1 43 ? -7.705 -2.488 -6.530 1.00 10.00 43 VAL A CA 15
ATOM 11469 C C . VAL A 1 43 ? -7.761 -3.588 -7.597 1.00 10.00 43 VAL A C 15
ATOM 11470 O O . VAL A 1 43 ? -8.816 -4.195 -7.783 1.00 10.00 43 VAL A O 15
ATOM 11483 N N . TRP A 1 44 ? -6.651 -3.848 -8.299 1.00 10.00 44 TRP A N 15
ATOM 11484 C CA . TRP A 1 44 ? -6.632 -4.788 -9.414 1.00 10.00 44 TRP A CA 15
ATOM 11485 C C . TRP A 1 44 ? -6.879 -6.222 -8.922 1.00 10.00 44 TRP A C 15
ATOM 11486 O O . TRP A 1 44 ? -6.690 -6.528 -7.740 1.00 10.00 44 TRP A O 15
ATOM 11507 N N . ASP A 1 45 ? -7.277 -7.107 -9.839 1.00 10.00 45 ASP A N 15
ATOM 11508 C CA . ASP A 1 45 ? -7.650 -8.492 -9.528 1.00 10.00 45 ASP A CA 15
ATOM 11509 C C . ASP A 1 45 ? -7.172 -9.475 -10.591 1.00 10.00 45 ASP A C 15
ATOM 11510 O O . ASP A 1 45 ? -6.707 -10.555 -10.232 1.00 10.00 45 ASP A O 15
ATOM 11519 N N . ARG A 1 46 ? -7.265 -9.118 -11.880 1.00 10.00 46 ARG A N 15
ATOM 11520 C CA . ARG A 1 46 ? -6.685 -9.878 -12.996 1.00 10.00 46 ARG A CA 15
ATOM 11521 C C . ARG A 1 46 ? -6.794 -9.114 -14.311 1.00 10.00 46 ARG A C 15
ATOM 11522 O O . ARG A 1 46 ? -5.885 -9.221 -15.132 1.00 10.00 46 ARG A O 15
ATOM 11543 N N . LYS A 1 47 ? -7.851 -8.332 -14.519 1.00 10.00 47 LYS A N 15
ATOM 11544 C CA . LYS A 1 47 ? -7.983 -7.412 -15.639 1.00 10.00 47 LYS A CA 15
ATOM 11545 C C . LYS A 1 47 ? -8.749 -6.218 -15.103 1.00 10.00 47 LYS A C 15
ATOM 11546 O O . LYS A 1 47 ? -9.836 -6.419 -14.518 1.00 10.00 47 LYS A O 15
ATOM 11566 N N . ALA A 1 1 ? -6.498 -3.565 2.559 1.00 10.00 1 ALA A N 16
ATOM 11567 C CA . ALA A 1 1 ? -5.590 -4.719 2.400 1.00 10.00 1 ALA A CA 16
ATOM 11568 C C . ALA A 1 1 ? -5.250 -4.911 0.920 1.00 10.00 1 ALA A C 16
ATOM 11569 O O . ALA A 1 1 ? -6.152 -5.061 0.090 1.00 10.00 1 ALA A O 16
ATOM 11578 N N . ILE A 1 2 ? -3.955 -4.906 0.580 1.00 10.00 2 ILE A N 16
ATOM 11579 C CA . ILE A 1 2 ? -3.480 -5.175 -0.778 1.00 10.00 2 ILE A CA 16
ATOM 11580 C C . ILE A 1 2 ? -3.893 -6.574 -1.265 1.00 10.00 2 ILE A C 16
ATOM 11581 O O . ILE A 1 2 ? -4.231 -7.472 -0.487 1.00 10.00 2 ILE A O 16
ATOM 11597 N N . LYS A 1 3 ? -3.808 -6.751 -2.579 1.00 10.00 3 LYS A N 16
ATOM 11598 C CA . LYS A 1 3 ? -3.937 -7.996 -3.320 1.00 10.00 3 LYS A CA 16
ATOM 11599 C C . LYS A 1 3 ? -2.674 -8.101 -4.179 1.00 10.00 3 LYS A C 16
ATOM 11600 O O . LYS A 1 3 ? -1.965 -7.108 -4.384 1.00 10.00 3 LYS A O 16
ATOM 11619 N N . LEU A 1 4 ? -2.397 -9.294 -4.698 1.00 10.00 4 LEU A N 16
ATOM 11620 C CA . LEU A 1 4 ? -1.272 -9.559 -5.588 1.00 10.00 4 LEU A CA 16
ATOM 11621 C C . LEU A 1 4 ? -1.872 -10.155 -6.852 1.00 10.00 4 LEU A C 16
ATOM 11622 O O . LEU A 1 4 ? -2.783 -10.983 -6.766 1.00 10.00 4 LEU A O 16
ATOM 11638 N N . VAL A 1 5 ? -1.395 -9.721 -8.019 1.00 10.00 5 VAL A N 16
ATOM 11639 C CA . VAL A 1 5 ? -2.037 -10.014 -9.299 1.00 10.00 5 VAL A CA 16
ATOM 11640 C C . VAL A 1 5 ? -0.942 -10.270 -10.334 1.00 10.00 5 VAL A C 16
ATOM 11641 O O . VAL A 1 5 ? 0.152 -9.708 -10.230 1.00 10.00 5 VAL A O 16
ATOM 11654 N N . GLN A 1 6 ? -1.242 -11.099 -11.338 1.00 10.00 6 GLN A N 16
ATOM 11655 C CA . GLN A 1 6 ? -0.378 -11.404 -12.470 1.00 10.00 6 GLN A CA 16
ATOM 11656 C C . GLN A 1 6 ? -1.283 -11.503 -13.700 1.00 10.00 6 GLN A C 16
ATOM 11657 O O . GLN A 1 6 ? -2.333 -12.144 -13.613 1.00 10.00 6 GLN A O 16
ATOM 11671 N N . SER A 1 7 ? -0.906 -10.898 -14.828 1.00 10.00 7 SER A N 16
ATOM 11672 C CA . SER A 1 7 ? -1.586 -11.080 -16.110 1.00 10.00 7 SER A CA 16
ATOM 11673 C C . SER A 1 7 ? -0.719 -10.474 -17.219 1.00 10.00 7 SER A C 16
ATOM 11674 O O . SER A 1 7 ? -0.025 -9.488 -16.964 1.00 10.00 7 SER A O 16
ATOM 11682 N N . PRO A 1 8 ? -0.762 -10.978 -18.465 1.00 10.00 8 PRO A N 16
ATOM 11683 C CA . PRO A 1 8 ? -0.003 -10.385 -19.561 1.00 10.00 8 PRO A CA 16
ATOM 11684 C C . PRO A 1 8 ? -0.523 -8.992 -19.947 1.00 10.00 8 PRO A C 16
ATOM 11685 O O . PRO A 1 8 ? 0.243 -8.187 -20.477 1.00 10.00 8 PRO A O 16
ATOM 11696 N N . ASN A 1 9 ? -1.803 -8.689 -19.684 1.00 10.00 9 ASN A N 16
ATOM 11697 C CA . ASN A 1 9 ? -2.411 -7.417 -20.082 1.00 10.00 9 ASN A CA 16
ATOM 11698 C C . ASN A 1 9 ? -1.912 -6.236 -19.237 1.00 10.00 9 ASN A C 16
ATOM 11699 O O . ASN A 1 9 ? -1.803 -5.123 -19.751 1.00 10.00 9 ASN A O 16
ATOM 11710 N N . GLY A 1 10 ? -1.591 -6.473 -17.956 1.00 10.00 10 GLY A N 16
ATOM 11711 C CA . GLY A 1 10 ? -1.116 -5.441 -17.031 1.00 10.00 10 GLY A CA 16
ATOM 11712 C C . GLY A 1 10 ? -2.102 -4.286 -16.844 1.00 10.00 10 GLY A C 16
ATOM 11713 O O . GLY A 1 10 ? -1.664 -3.140 -16.730 1.00 10.00 10 GLY A O 16
ATOM 11717 N N . ASN A 1 11 ? -3.410 -4.570 -16.863 1.00 10.00 11 ASN A N 16
ATOM 11718 C CA . ASN A 1 11 ? -4.490 -3.582 -16.834 1.00 10.00 11 ASN A CA 16
ATOM 11719 C C . ASN A 1 11 ? -4.368 -2.633 -15.633 1.00 10.00 11 ASN A C 16
ATOM 11720 O O . ASN A 1 11 ? -4.704 -3.003 -14.507 1.00 10.00 11 ASN A O 16
ATOM 11731 N N . PHE A 1 12 ? -3.889 -1.410 -15.873 1.00 10.00 12 PHE A N 16
ATOM 11732 C CA . PHE A 1 12 ? -3.823 -0.359 -14.867 1.00 10.00 12 PHE A CA 16
ATOM 11733 C C . PHE A 1 12 ? -5.249 0.112 -14.550 1.00 10.00 12 PHE A C 16
ATOM 11734 O O . PHE A 1 12 ? -5.934 0.650 -15.424 1.00 10.00 12 PHE A O 16
ATOM 11751 N N . ALA A 1 13 ? -5.695 -0.092 -13.306 1.00 10.00 13 ALA A N 16
ATOM 11752 C CA . ALA A 1 13 ? -7.069 0.173 -12.874 1.00 10.00 13 ALA A CA 16
ATOM 11753 C C . ALA A 1 13 ? -7.244 1.524 -12.156 1.00 10.00 13 ALA A C 16
ATOM 11754 O O . ALA A 1 13 ? -8.381 1.910 -11.893 1.00 10.00 13 ALA A O 16
ATOM 11761 N N . ALA A 1 14 ? -6.150 2.239 -11.860 1.00 10.00 14 ALA A N 16
ATOM 11762 C CA . ALA A 1 14 ? -6.053 3.438 -11.019 1.00 10.00 14 ALA A CA 16
ATOM 11763 C C . ALA A 1 14 ? -6.675 3.302 -9.618 1.00 10.00 14 ALA A C 16
ATOM 11764 O O . ALA A 1 14 ? -5.932 3.242 -8.636 1.00 10.00 14 ALA A O 16
ATOM 11771 N N . SER A 1 15 ? -8.001 3.262 -9.496 1.00 10.00 15 SER A N 16
ATOM 11772 C CA . SER A 1 15 ? -8.724 3.259 -8.228 1.00 10.00 15 SER A CA 16
ATOM 11773 C C . SER A 1 15 ? -10.187 2.847 -8.438 1.00 10.00 15 SER A C 16
ATOM 11774 O O . SER A 1 15 ? -10.687 2.851 -9.567 1.00 10.00 15 SER A O 16
ATOM 11782 N N . PHE A 1 16 ? -10.873 2.488 -7.348 1.00 10.00 16 PHE A N 16
ATOM 11783 C CA . PHE A 1 16 ? -12.272 2.067 -7.319 1.00 10.00 16 PHE A CA 16
ATOM 11784 C C . PHE A 1 16 ? -12.816 2.276 -5.898 1.00 10.00 16 PHE A C 16
ATOM 11785 O O . PHE A 1 16 ? -12.057 2.593 -4.978 1.00 10.00 16 PHE A O 16
ATOM 11802 N N . VAL A 1 17 ? -14.116 2.061 -5.694 1.00 10.00 17 VAL A N 16
ATOM 11803 C CA . VAL A 1 17 ? -14.756 2.057 -4.383 1.00 10.00 17 VAL A CA 16
ATOM 11804 C C . VAL A 1 17 ? -15.719 0.866 -4.393 1.00 10.00 17 VAL A C 16
ATOM 11805 O O . VAL A 1 17 ? -16.444 0.667 -5.371 1.00 10.00 17 VAL A O 16
ATOM 11818 N N . LEU A 1 18 ? -15.709 0.064 -3.327 1.00 10.00 18 LEU A N 16
ATOM 11819 C CA . LEU A 1 18 ? -16.445 -1.193 -3.221 1.00 10.00 18 LEU A CA 16
ATOM 11820 C C . LEU A 1 18 ? -16.906 -1.294 -1.773 1.00 10.00 18 LEU A C 16
ATOM 11821 O O . LEU A 1 18 ? -16.073 -1.265 -0.865 1.00 10.00 18 LEU A O 16
ATOM 11837 N N . ASP A 1 19 ? -18.223 -1.380 -1.567 1.00 10.00 19 ASP A N 16
ATOM 11838 C CA . ASP A 1 19 ? -18.886 -1.477 -0.260 1.00 10.00 19 ASP A CA 16
ATOM 11839 C C . ASP A 1 19 ? -18.360 -0.443 0.751 1.00 10.00 19 ASP A C 16
ATOM 11840 O O . ASP A 1 19 ? -18.079 -0.745 1.913 1.00 10.00 19 ASP A O 16
ATOM 11849 N N . GLY A 1 20 ? -18.178 0.796 0.280 1.00 10.00 20 GLY A N 16
ATOM 11850 C CA . GLY A 1 20 ? -17.768 1.933 1.101 1.00 10.00 20 GLY A CA 16
ATOM 11851 C C . GLY A 1 20 ? -16.276 1.946 1.449 1.00 10.00 20 GLY A C 16
ATOM 11852 O O . GLY A 1 20 ? -15.837 2.844 2.169 1.00 10.00 20 GLY A O 16
ATOM 11856 N N . THR A 1 21 ? -15.491 0.991 0.945 1.00 10.00 21 THR A N 16
ATOM 11857 C CA . THR A 1 21 ? -14.040 0.959 1.093 1.00 10.00 21 THR A CA 16
ATOM 11858 C C . THR A 1 21 ? -13.452 1.494 -0.216 1.00 10.00 21 THR A C 16
ATOM 11859 O O . THR A 1 21 ? -13.938 1.138 -1.293 1.00 10.00 21 THR A O 16
ATOM 11870 N N . LYS A 1 22 ? -12.434 2.359 -0.146 1.00 10.00 22 LYS A N 16
ATOM 11871 C CA . LYS A 1 22 ? -11.717 2.838 -1.329 1.00 10.00 22 LYS A CA 16
ATOM 11872 C C . LYS A 1 22 ? -10.579 1.867 -1.649 1.00 10.00 22 LYS A C 16
ATOM 11873 O O . LYS A 1 22 ? -10.014 1.244 -0.747 1.00 10.00 22 LYS A O 16
ATOM 11892 N N . TRP A 1 23 ? -10.231 1.773 -2.927 1.00 10.00 23 TRP A N 16
ATOM 11893 C CA . TRP A 1 23 ? -9.277 0.831 -3.489 1.00 10.00 23 TRP A CA 16
ATOM 11894 C C . TRP A 1 23 ? -8.420 1.632 -4.488 1.00 10.00 23 TRP A C 16
ATOM 11895 O O . TRP A 1 23 ? -8.954 2.512 -5.169 1.00 10.00 23 TRP A O 16
ATOM 11916 N N . ILE A 1 24 ? -7.103 1.402 -4.558 1.00 10.00 24 ILE A N 16
ATOM 11917 C CA . ILE A 1 24 ? -6.143 2.244 -5.279 1.00 10.00 24 ILE A CA 16
ATOM 11918 C C . ILE A 1 24 ? -4.896 1.448 -5.718 1.00 10.00 24 ILE A C 16
ATOM 11919 O O . ILE A 1 24 ? -4.567 0.403 -5.155 1.00 10.00 24 ILE A O 16
ATOM 11935 N N . PHE A 1 25 ? -4.204 1.934 -6.750 1.00 10.00 25 PHE A N 16
ATOM 11936 C CA . PHE A 1 25 ? -2.909 1.445 -7.224 1.00 10.00 25 PHE A CA 16
ATOM 11937 C C . PHE A 1 25 ? -1.829 1.493 -6.132 1.00 10.00 25 PHE A C 16
ATOM 11938 O O . PHE A 1 25 ? -1.893 2.326 -5.222 1.00 10.00 25 PHE A O 16
ATOM 11955 N N . LYS A 1 26 ? -0.796 0.644 -6.262 1.00 10.00 26 LYS A N 16
ATOM 11956 C CA . LYS A 1 26 ? 0.426 0.718 -5.460 1.00 10.00 26 LYS A CA 16
ATOM 11957 C C . LYS A 1 26 ? 1.640 0.529 -6.380 1.00 10.00 26 LYS A C 16
ATOM 11958 O O . LYS A 1 26 ? 2.355 1.512 -6.585 1.00 10.00 26 LYS A O 16
ATOM 11977 N N . SER A 1 27 ? 1.838 -0.648 -6.992 1.00 10.00 27 SER A N 16
ATOM 11978 C CA . SER A 1 27 ? 2.987 -0.917 -7.867 1.00 10.00 27 SER A CA 16
ATOM 11979 C C . SER A 1 27 ? 2.649 -1.956 -8.943 1.00 10.00 27 SER A C 16
ATOM 11980 O O . SER A 1 27 ? 1.856 -2.866 -8.703 1.00 10.00 27 SER A O 16
ATOM 11988 N N . LYS A 1 28 ? 3.314 -1.879 -10.101 1.00 10.00 28 LYS A N 16
ATOM 11989 C CA . LYS A 1 28 ? 3.300 -2.914 -11.140 1.00 10.00 28 LYS A CA 16
ATOM 11990 C C . LYS A 1 28 ? 4.697 -3.011 -11.752 1.00 10.00 28 LYS A C 16
ATOM 11991 O O . LYS A 1 28 ? 5.419 -2.011 -11.781 1.00 10.00 28 LYS A O 16
ATOM 12010 N N . TYR A 1 29 ? 5.076 -4.190 -12.240 1.00 10.00 29 TYR A N 16
ATOM 12011 C CA . TYR A 1 29 ? 6.339 -4.446 -12.927 1.00 10.00 29 TYR A CA 16
ATOM 12012 C C . TYR A 1 29 ? 6.137 -5.596 -13.914 1.00 10.00 29 TYR A C 16
ATOM 12013 O O . TYR A 1 29 ? 5.240 -6.422 -13.730 1.00 10.00 29 TYR A O 16
ATOM 12031 N N . TYR A 1 30 ? 6.952 -5.658 -14.968 1.00 10.00 30 TYR A N 16
ATOM 12032 C CA . TYR A 1 30 ? 6.915 -6.771 -15.905 1.00 10.00 30 TYR A CA 16
ATOM 12033 C C . TYR A 1 30 ? 7.875 -7.838 -15.390 1.00 10.00 30 TYR A C 16
ATOM 12034 O O . TYR A 1 30 ? 9.063 -7.567 -15.198 1.00 10.00 30 TYR A O 16
ATOM 12052 N N . ASP A 1 31 ? 7.366 -9.040 -15.130 1.00 10.00 31 ASP A N 16
ATOM 12053 C CA . ASP A 1 31 ? 8.176 -10.192 -14.763 1.00 10.00 31 ASP A CA 16
ATOM 12054 C C . ASP A 1 31 ? 8.677 -10.816 -16.060 1.00 10.00 31 ASP A C 16
ATOM 12055 O O . ASP A 1 31 ? 8.034 -11.700 -16.631 1.00 10.00 31 ASP A O 16
ATOM 12064 N N . SER A 1 32 ? 9.798 -10.308 -16.572 1.00 10.00 32 SER A N 16
ATOM 12065 C CA . SER A 1 32 ? 10.397 -10.761 -17.821 1.00 10.00 32 SER A CA 16
ATOM 12066 C C . SER A 1 32 ? 10.725 -12.262 -17.813 1.00 10.00 32 SER A C 16
ATOM 12067 O O . SER A 1 32 ? 10.724 -12.892 -18.872 1.00 10.00 32 SER A O 16
ATOM 12075 N N . SER A 1 33 ? 10.982 -12.850 -16.639 1.00 10.00 33 SER A N 16
ATOM 12076 C CA . SER A 1 33 ? 11.296 -14.266 -16.499 1.00 10.00 33 SER A CA 16
ATOM 12077 C C . SER A 1 33 ? 10.062 -15.146 -16.744 1.00 10.00 33 SER A C 16
ATOM 12078 O O . SER A 1 33 ? 10.215 -16.293 -17.170 1.00 10.00 33 SER A O 16
ATOM 12086 N N . LYS A 1 34 ? 8.845 -14.631 -16.515 1.00 10.00 34 LYS A N 16
ATOM 12087 C CA . LYS A 1 34 ? 7.592 -15.367 -16.727 1.00 10.00 34 LYS A CA 16
ATOM 12088 C C . LYS A 1 34 ? 6.801 -14.832 -17.925 1.00 10.00 34 LYS A C 16
ATOM 12089 O O . LYS A 1 34 ? 5.950 -15.552 -18.451 1.00 10.00 34 LYS A O 16
ATOM 12108 N N . GLY A 1 35 ? 7.094 -13.619 -18.394 1.00 10.00 35 GLY A N 16
ATOM 12109 C CA . GLY A 1 35 ? 6.502 -13.044 -19.591 1.00 10.00 35 GLY A CA 16
ATOM 12110 C C . GLY A 1 35 ? 5.102 -12.486 -19.336 1.00 10.00 35 GLY A C 16
ATOM 12111 O O . GLY A 1 35 ? 4.226 -12.649 -20.187 1.00 10.00 35 GLY A O 16
ATOM 12115 N N . TYR A 1 36 ? 4.866 -11.856 -18.178 1.00 10.00 36 TYR A N 16
ATOM 12116 C CA . TYR A 1 36 ? 3.617 -11.154 -17.885 1.00 10.00 36 TYR A CA 16
ATOM 12117 C C . TYR A 1 36 ? 3.864 -10.012 -16.897 1.00 10.00 36 TYR A C 16
ATOM 12118 O O . TYR A 1 36 ? 4.908 -9.968 -16.241 1.00 10.00 36 TYR A O 16
ATOM 12136 N N . TRP A 1 37 ? 2.908 -9.087 -16.775 1.00 10.00 37 TRP A N 16
ATOM 12137 C CA . TRP A 1 37 ? 2.927 -8.102 -15.703 1.00 10.00 37 TRP A CA 16
ATOM 12138 C C . TRP A 1 37 ? 2.555 -8.779 -14.389 1.00 10.00 37 TRP A C 16
ATOM 12139 O O . TRP A 1 37 ? 1.809 -9.762 -14.361 1.00 10.00 37 TRP A O 16
ATOM 12160 N N . VAL A 1 38 ? 3.039 -8.196 -13.301 1.00 10.00 38 VAL A N 16
ATOM 12161 C CA . VAL A 1 38 ? 2.756 -8.550 -11.923 1.00 10.00 38 VAL A CA 16
ATOM 12162 C C . VAL A 1 38 ? 2.557 -7.217 -11.194 1.00 10.00 38 VAL A C 16
ATOM 12163 O O . VAL A 1 38 ? 3.067 -6.184 -11.641 1.00 10.00 38 VAL A O 16
ATOM 12176 N N . GLY A 1 39 ? 1.833 -7.207 -10.078 1.00 10.00 39 GLY A N 16
ATOM 12177 C CA . GLY A 1 39 ? 1.708 -6.004 -9.277 1.00 10.00 39 GLY A CA 16
ATOM 12178 C C . GLY A 1 39 ? 1.280 -6.288 -7.850 1.00 10.00 39 GLY A C 16
ATOM 12179 O O . GLY A 1 39 ? 0.756 -7.361 -7.535 1.00 10.00 39 GLY A O 16
ATOM 12183 N N . ILE A 1 40 ? 1.502 -5.278 -7.013 1.00 10.00 40 ILE A N 16
ATOM 12184 C CA . ILE A 1 40 ? 0.991 -5.170 -5.659 1.00 10.00 40 ILE A CA 16
ATOM 12185 C C . ILE A 1 40 ? -0.079 -4.102 -5.820 1.00 10.00 40 ILE A C 16
ATOM 12186 O O . ILE A 1 40 ? 0.223 -2.992 -6.264 1.00 10.00 40 ILE A O 16
ATOM 12202 N N . TYR A 1 41 ? -1.329 -4.442 -5.538 1.00 10.00 41 TYR A N 16
ATOM 12203 C CA . TYR A 1 41 ? -2.446 -3.649 -6.008 1.00 10.00 41 TYR A CA 16
ATOM 12204 C C . TYR A 1 41 ? -3.511 -3.679 -4.930 1.00 10.00 41 TYR A C 16
ATOM 12205 O O . TYR A 1 41 ? -3.926 -4.753 -4.512 1.00 10.00 41 TYR A O 16
ATOM 12223 N N . GLU A 1 42 ? -3.996 -2.520 -4.499 1.00 10.00 42 GLU A N 16
ATOM 12224 C CA . GLU A 1 42 ? -5.135 -2.433 -3.597 1.00 10.00 42 GLU A CA 16
ATOM 12225 C C . GLU A 1 42 ? -6.369 -2.077 -4.432 1.00 10.00 42 GLU A C 16
ATOM 12226 O O . GLU A 1 42 ? -7.182 -1.288 -3.981 1.00 10.00 42 GLU A O 16
ATOM 12238 N N . VAL A 1 43 ? -6.514 -2.612 -5.657 1.00 10.00 43 VAL A N 16
ATOM 12239 C CA . VAL A 1 43 ? -7.769 -2.539 -6.418 1.00 10.00 43 VAL A CA 16
ATOM 12240 C C . VAL A 1 43 ? -7.877 -3.667 -7.449 1.00 10.00 43 VAL A C 16
ATOM 12241 O O . VAL A 1 43 ? -8.925 -4.311 -7.517 1.00 10.00 43 VAL A O 16
ATOM 12254 N N . TRP A 1 44 ? -6.835 -3.904 -8.257 1.00 10.00 44 TRP A N 16
ATOM 12255 C CA . TRP A 1 44 ? -6.938 -4.804 -9.401 1.00 10.00 44 TRP A CA 16
ATOM 12256 C C . TRP A 1 44 ? -7.209 -6.240 -8.929 1.00 10.00 44 TRP A C 16
ATOM 12257 O O . TRP A 1 44 ? -6.740 -6.661 -7.870 1.00 10.00 44 TRP A O 16
ATOM 12278 N N . ASP A 1 45 ? -7.966 -6.988 -9.733 1.00 10.00 45 ASP A N 16
ATOM 12279 C CA . ASP A 1 45 ? -8.439 -8.345 -9.437 1.00 10.00 45 ASP A CA 16
ATOM 12280 C C . ASP A 1 45 ? -8.379 -9.200 -10.713 1.00 10.00 45 ASP A C 16
ATOM 12281 O O . ASP A 1 45 ? -9.277 -9.986 -11.016 1.00 10.00 45 ASP A O 16
ATOM 12290 N N . ARG A 1 46 ? -7.334 -8.975 -11.522 1.00 10.00 46 ARG A N 16
ATOM 12291 C CA . ARG A 1 46 ? -7.149 -9.547 -12.862 1.00 10.00 46 ARG A CA 16
ATOM 12292 C C . ARG A 1 46 ? -8.328 -9.242 -13.807 1.00 10.00 46 ARG A C 16
ATOM 12293 O O . ARG A 1 46 ? -8.604 -10.006 -14.734 1.00 10.00 46 ARG A O 16
ATOM 12314 N N . LYS A 1 47 ? -9.039 -8.133 -13.569 1.00 10.00 47 LYS A N 16
ATOM 12315 C CA . LYS A 1 47 ? -10.005 -7.583 -14.512 1.00 10.00 47 LYS A CA 16
ATOM 12316 C C . LYS A 1 47 ? -9.249 -7.247 -15.791 1.00 10.00 47 LYS A C 16
ATOM 12317 O O . LYS A 1 47 ? -9.674 -7.683 -16.880 1.00 10.00 47 LYS A O 16
ATOM 12337 N N . ALA A 1 1 ? -7.121 -3.783 2.250 1.00 10.00 1 ALA A N 17
ATOM 12338 C CA . ALA A 1 1 ? -6.252 -4.972 2.142 1.00 10.00 1 ALA A CA 17
ATOM 12339 C C . ALA A 1 1 ? -5.783 -5.143 0.693 1.00 10.00 1 ALA A C 17
ATOM 12340 O O . ALA A 1 1 ? -6.606 -5.275 -0.216 1.00 10.00 1 ALA A O 17
ATOM 12349 N N . ILE A 1 2 ? -4.463 -5.142 0.470 1.00 10.00 2 ILE A N 17
ATOM 12350 C CA . ILE A 1 2 ? -3.871 -5.417 -0.841 1.00 10.00 2 ILE A CA 17
ATOM 12351 C C . ILE A 1 2 ? -4.237 -6.827 -1.340 1.00 10.00 2 ILE A C 17
ATOM 12352 O O . ILE A 1 2 ? -4.551 -7.735 -0.566 1.00 10.00 2 ILE A O 17
ATOM 12368 N N . LYS A 1 3 ? -4.102 -6.999 -2.650 1.00 10.00 3 LYS A N 17
ATOM 12369 C CA . LYS A 1 3 ? -4.051 -8.251 -3.384 1.00 10.00 3 LYS A CA 17
ATOM 12370 C C . LYS A 1 3 ? -2.694 -8.287 -4.089 1.00 10.00 3 LYS A C 17
ATOM 12371 O O . LYS A 1 3 ? -2.024 -7.258 -4.237 1.00 10.00 3 LYS A O 17
ATOM 12390 N N . LEU A 1 4 ? -2.313 -9.466 -4.568 1.00 10.00 4 LEU A N 17
ATOM 12391 C CA . LEU A 1 4 ? -1.156 -9.671 -5.428 1.00 10.00 4 LEU A CA 17
ATOM 12392 C C . LEU A 1 4 ? -1.718 -10.268 -6.710 1.00 10.00 4 LEU A C 17
ATOM 12393 O O . LEU A 1 4 ? -2.590 -11.139 -6.646 1.00 10.00 4 LEU A O 17
ATOM 12409 N N . VAL A 1 5 ? -1.262 -9.787 -7.865 1.00 10.00 5 VAL A N 17
ATOM 12410 C CA . VAL A 1 5 ? -1.894 -10.080 -9.149 1.00 10.00 5 VAL A CA 17
ATOM 12411 C C . VAL A 1 5 ? -0.786 -10.343 -10.166 1.00 10.00 5 VAL A C 17
ATOM 12412 O O . VAL A 1 5 ? 0.267 -9.701 -10.111 1.00 10.00 5 VAL A O 17
ATOM 12425 N N . GLN A 1 6 ? -1.013 -11.294 -11.077 1.00 10.00 6 GLN A N 17
ATOM 12426 C CA . GLN A 1 6 ? -0.071 -11.718 -12.106 1.00 10.00 6 GLN A CA 17
ATOM 12427 C C . GLN A 1 6 ? -0.899 -12.076 -13.344 1.00 10.00 6 GLN A C 17
ATOM 12428 O O . GLN A 1 6 ? -1.536 -13.133 -13.353 1.00 10.00 6 GLN A O 17
ATOM 12442 N N . SER A 1 7 ? -0.968 -11.198 -14.349 1.00 10.00 7 SER A N 17
ATOM 12443 C CA . SER A 1 7 ? -1.782 -11.418 -15.549 1.00 10.00 7 SER A CA 17
ATOM 12444 C C . SER A 1 7 ? -1.166 -10.673 -16.741 1.00 10.00 7 SER A C 17
ATOM 12445 O O . SER A 1 7 ? -0.549 -9.623 -16.546 1.00 10.00 7 SER A O 17
ATOM 12453 N N . PRO A 1 8 ? -1.320 -11.160 -17.986 1.00 10.00 8 PRO A N 17
ATOM 12454 C CA . PRO A 1 8 ? -0.648 -10.566 -19.141 1.00 10.00 8 PRO A CA 17
ATOM 12455 C C . PRO A 1 8 ? -1.215 -9.197 -19.537 1.00 10.00 8 PRO A C 17
ATOM 12456 O O . PRO A 1 8 ? -0.482 -8.382 -20.099 1.00 10.00 8 PRO A O 17
ATOM 12467 N N . ASN A 1 9 ? -2.499 -8.926 -19.258 1.00 10.00 9 ASN A N 17
ATOM 12468 C CA . ASN A 1 9 ? -3.159 -7.701 -19.718 1.00 10.00 9 ASN A CA 17
ATOM 12469 C C . ASN A 1 9 ? -2.689 -6.440 -18.976 1.00 10.00 9 ASN A C 17
ATOM 12470 O O . ASN A 1 9 ? -2.753 -5.355 -19.554 1.00 10.00 9 ASN A O 17
ATOM 12481 N N . GLY A 1 10 ? -2.192 -6.572 -17.738 1.00 10.00 10 GLY A N 17
ATOM 12482 C CA . GLY A 1 10 ? -1.657 -5.467 -16.941 1.00 10.00 10 GLY A CA 17
ATOM 12483 C C . GLY A 1 10 ? -2.564 -4.239 -16.843 1.00 10.00 10 GLY A C 17
ATOM 12484 O O . GLY A 1 10 ? -2.051 -3.119 -16.866 1.00 10.00 10 GLY A O 17
ATOM 12488 N N . ASN A 1 11 ? -3.887 -4.426 -16.791 1.00 10.00 11 ASN A N 17
ATOM 12489 C CA . ASN A 1 11 ? -4.888 -3.358 -16.763 1.00 10.00 11 ASN A CA 17
ATOM 12490 C C . ASN A 1 11 ? -4.686 -2.429 -15.559 1.00 10.00 11 ASN A C 17
ATOM 12491 O O . ASN A 1 11 ? -5.098 -2.750 -14.443 1.00 10.00 11 ASN A O 17
ATOM 12502 N N . PHE A 1 12 ? -4.044 -1.280 -15.782 1.00 10.00 12 PHE A N 17
ATOM 12503 C CA . PHE A 1 12 ? -3.847 -0.255 -14.767 1.00 10.00 12 PHE A CA 17
ATOM 12504 C C . PHE A 1 12 ? -5.200 0.388 -14.443 1.00 10.00 12 PHE A C 17
ATOM 12505 O O . PHE A 1 12 ? -5.768 1.092 -15.281 1.00 10.00 12 PHE A O 17
ATOM 12522 N N . ALA A 1 13 ? -5.721 0.140 -13.237 1.00 10.00 13 ALA A N 17
ATOM 12523 C CA . ALA A 1 13 ? -7.056 0.581 -12.831 1.00 10.00 13 ALA A CA 17
ATOM 12524 C C . ALA A 1 13 ? -7.059 1.940 -12.112 1.00 10.00 13 ALA A C 17
ATOM 12525 O O . ALA A 1 13 ? -8.134 2.516 -11.939 1.00 10.00 13 ALA A O 17
ATOM 12532 N N . ALA A 1 14 ? -5.887 2.451 -11.710 1.00 10.00 14 ALA A N 17
ATOM 12533 C CA . ALA A 1 14 ? -5.654 3.603 -10.828 1.00 10.00 14 ALA A CA 17
ATOM 12534 C C . ALA A 1 14 ? -6.344 3.509 -9.455 1.00 10.00 14 ALA A C 17
ATOM 12535 O O . ALA A 1 14 ? -5.650 3.413 -8.441 1.00 10.00 14 ALA A O 17
ATOM 12542 N N . SER A 1 15 ? -7.675 3.529 -9.396 1.00 10.00 15 SER A N 17
ATOM 12543 C CA . SER A 1 15 ? -8.457 3.510 -8.165 1.00 10.00 15 SER A CA 17
ATOM 12544 C C . SER A 1 15 ? -9.922 3.158 -8.457 1.00 10.00 15 SER A C 17
ATOM 12545 O O . SER A 1 15 ? -10.374 3.258 -9.602 1.00 10.00 15 SER A O 17
ATOM 12553 N N . PHE A 1 16 ? -10.663 2.739 -7.426 1.00 10.00 16 PHE A N 17
ATOM 12554 C CA . PHE A 1 16 ? -12.067 2.335 -7.499 1.00 10.00 16 PHE A CA 17
ATOM 12555 C C . PHE A 1 16 ? -12.689 2.422 -6.096 1.00 10.00 16 PHE A C 17
ATOM 12556 O O . PHE A 1 16 ? -11.991 2.715 -5.120 1.00 10.00 16 PHE A O 17
ATOM 12573 N N . VAL A 1 17 ? -13.985 2.134 -5.971 1.00 10.00 17 VAL A N 17
ATOM 12574 C CA . VAL A 1 17 ? -14.700 2.046 -4.701 1.00 10.00 17 VAL A CA 17
ATOM 12575 C C . VAL A 1 17 ? -15.581 0.797 -4.797 1.00 10.00 17 VAL A C 17
ATOM 12576 O O . VAL A 1 17 ? -16.285 0.614 -5.792 1.00 10.00 17 VAL A O 17
ATOM 12589 N N . LEU A 1 18 ? -15.516 -0.073 -3.787 1.00 10.00 18 LEU A N 17
ATOM 12590 C CA . LEU A 1 18 ? -16.199 -1.364 -3.744 1.00 10.00 18 LEU A CA 17
ATOM 12591 C C . LEU A 1 18 ? -16.372 -1.737 -2.274 1.00 10.00 18 LEU A C 17
ATOM 12592 O O . LEU A 1 18 ? -15.475 -1.470 -1.471 1.00 10.00 18 LEU A O 17
ATOM 12608 N N . ASP A 1 19 ? -17.495 -2.370 -1.930 1.00 10.00 19 ASP A N 17
ATOM 12609 C CA . ASP A 1 19 ? -17.843 -2.818 -0.575 1.00 10.00 19 ASP A CA 17
ATOM 12610 C C . ASP A 1 19 ? -17.582 -1.737 0.488 1.00 10.00 19 ASP A C 17
ATOM 12611 O O . ASP A 1 19 ? -16.933 -1.969 1.510 1.00 10.00 19 ASP A O 17
ATOM 12620 N N . GLY A 1 20 ? -18.047 -0.515 0.202 1.00 10.00 20 GLY A N 17
ATOM 12621 C CA . GLY A 1 20 ? -17.962 0.627 1.109 1.00 10.00 20 GLY A CA 17
ATOM 12622 C C . GLY A 1 20 ? -16.524 1.026 1.461 1.00 10.00 20 GLY A C 17
ATOM 12623 O O . GLY A 1 20 ? -16.302 1.631 2.512 1.00 10.00 20 GLY A O 17
ATOM 12627 N N . THR A 1 21 ? -15.556 0.687 0.610 1.00 10.00 21 THR A N 17
ATOM 12628 C CA . THR A 1 21 ? -14.130 0.856 0.847 1.00 10.00 21 THR A CA 17
ATOM 12629 C C . THR A 1 21 ? -13.524 1.447 -0.434 1.00 10.00 21 THR A C 17
ATOM 12630 O O . THR A 1 21 ? -14.019 1.177 -1.533 1.00 10.00 21 THR A O 17
ATOM 12641 N N . LYS A 1 22 ? -12.477 2.272 -0.313 1.00 10.00 22 LYS A N 17
ATOM 12642 C CA . LYS A 1 22 ? -11.744 2.805 -1.463 1.00 10.00 22 LYS A CA 17
ATOM 12643 C C . LYS A 1 22 ? -10.588 1.860 -1.792 1.00 10.00 22 LYS A C 17
ATOM 12644 O O . LYS A 1 22 ? -10.030 1.216 -0.900 1.00 10.00 22 LYS A O 17
ATOM 12663 N N . TRP A 1 23 ? -10.216 1.809 -3.065 1.00 10.00 23 TRP A N 17
ATOM 12664 C CA . TRP A 1 23 ? -9.272 0.866 -3.640 1.00 10.00 23 TRP A CA 17
ATOM 12665 C C . TRP A 1 23 ? -8.342 1.683 -4.550 1.00 10.00 23 TRP A C 17
ATOM 12666 O O . TRP A 1 23 ? -8.810 2.626 -5.195 1.00 10.00 23 TRP A O 17
ATOM 12687 N N . ILE A 1 24 ? -7.035 1.395 -4.579 1.00 10.00 24 ILE A N 17
ATOM 12688 C CA . ILE A 1 24 ? -6.012 2.247 -5.193 1.00 10.00 24 ILE A CA 17
ATOM 12689 C C . ILE A 1 24 ? -4.763 1.441 -5.612 1.00 10.00 24 ILE A C 17
ATOM 12690 O O . ILE A 1 24 ? -4.516 0.337 -5.126 1.00 10.00 24 ILE A O 17
ATOM 12706 N N . PHE A 1 25 ? -3.983 1.983 -6.547 1.00 10.00 25 PHE A N 17
ATOM 12707 C CA . PHE A 1 25 ? -2.675 1.486 -6.977 1.00 10.00 25 PHE A CA 17
ATOM 12708 C C . PHE A 1 25 ? -1.667 1.400 -5.815 1.00 10.00 25 PHE A C 17
ATOM 12709 O O . PHE A 1 25 ? -1.781 2.140 -4.834 1.00 10.00 25 PHE A O 17
ATOM 12726 N N . LYS A 1 26 ? -0.634 0.552 -5.965 1.00 10.00 26 LYS A N 17
ATOM 12727 C CA . LYS A 1 26 ? 0.546 0.552 -5.097 1.00 10.00 26 LYS A CA 17
ATOM 12728 C C . LYS A 1 26 ? 1.809 0.342 -5.947 1.00 10.00 26 LYS A C 17
ATOM 12729 O O . LYS A 1 26 ? 2.617 1.269 -6.007 1.00 10.00 26 LYS A O 17
ATOM 12748 N N . SER A 1 27 ? 1.962 -0.791 -6.648 1.00 10.00 27 SER A N 17
ATOM 12749 C CA . SER A 1 27 ? 3.135 -1.077 -7.484 1.00 10.00 27 SER A CA 17
ATOM 12750 C C . SER A 1 27 ? 2.779 -2.030 -8.633 1.00 10.00 27 SER A C 17
ATOM 12751 O O . SER A 1 27 ? 1.944 -2.919 -8.462 1.00 10.00 27 SER A O 17
ATOM 12759 N N . LYS A 1 28 ? 3.462 -1.914 -9.779 1.00 10.00 28 LYS A N 17
ATOM 12760 C CA . LYS A 1 28 ? 3.390 -2.886 -10.876 1.00 10.00 28 LYS A CA 17
ATOM 12761 C C . LYS A 1 28 ? 4.734 -2.944 -11.602 1.00 10.00 28 LYS A C 17
ATOM 12762 O O . LYS A 1 28 ? 5.481 -1.963 -11.577 1.00 10.00 28 LYS A O 17
ATOM 12781 N N . TYR A 1 29 ? 5.022 -4.060 -12.270 1.00 10.00 29 TYR A N 17
ATOM 12782 C CA . TYR A 1 29 ? 6.159 -4.228 -13.171 1.00 10.00 29 TYR A CA 17
ATOM 12783 C C . TYR A 1 29 ? 5.836 -5.340 -14.175 1.00 10.00 29 TYR A C 17
ATOM 12784 O O . TYR A 1 29 ? 4.943 -6.157 -13.934 1.00 10.00 29 TYR A O 17
ATOM 12802 N N . TYR A 1 30 ? 6.555 -5.386 -15.297 1.00 10.00 30 TYR A N 17
ATOM 12803 C CA . TYR A 1 30 ? 6.450 -6.481 -16.252 1.00 10.00 30 TYR A CA 17
ATOM 12804 C C . TYR A 1 30 ? 7.521 -7.504 -15.886 1.00 10.00 30 TYR A C 17
ATOM 12805 O O . TYR A 1 30 ? 8.712 -7.181 -15.865 1.00 10.00 30 TYR A O 17
ATOM 12823 N N . ASP A 1 31 ? 7.107 -8.724 -15.551 1.00 10.00 31 ASP A N 17
ATOM 12824 C CA . ASP A 1 31 ? 8.006 -9.806 -15.179 1.00 10.00 31 ASP A CA 17
ATOM 12825 C C . ASP A 1 31 ? 8.435 -10.537 -16.445 1.00 10.00 31 ASP A C 17
ATOM 12826 O O . ASP A 1 31 ? 7.859 -11.562 -16.817 1.00 10.00 31 ASP A O 17
ATOM 12835 N N . SER A 1 32 ? 9.410 -9.971 -17.157 1.00 10.00 32 SER A N 17
ATOM 12836 C CA . SER A 1 32 ? 9.896 -10.458 -18.444 1.00 10.00 32 SER A CA 17
ATOM 12837 C C . SER A 1 32 ? 10.300 -11.942 -18.424 1.00 10.00 32 SER A C 17
ATOM 12838 O O . SER A 1 32 ? 10.204 -12.611 -19.453 1.00 10.00 32 SER A O 17
ATOM 12846 N N . SER A 1 33 ? 10.698 -12.476 -17.264 1.00 10.00 33 SER A N 17
ATOM 12847 C CA . SER A 1 33 ? 11.041 -13.882 -17.077 1.00 10.00 33 SER A CA 17
ATOM 12848 C C . SER A 1 33 ? 9.851 -14.830 -17.325 1.00 10.00 33 SER A C 17
ATOM 12849 O O . SER A 1 33 ? 10.069 -16.007 -17.618 1.00 10.00 33 SER A O 17
ATOM 12857 N N . LYS A 1 34 ? 8.608 -14.333 -17.245 1.00 10.00 34 LYS A N 17
ATOM 12858 C CA . LYS A 1 34 ? 7.384 -15.098 -17.509 1.00 10.00 34 LYS A CA 17
ATOM 12859 C C . LYS A 1 34 ? 6.488 -14.411 -18.545 1.00 10.00 34 LYS A C 17
ATOM 12860 O O . LYS A 1 34 ? 5.582 -15.054 -19.075 1.00 10.00 34 LYS A O 17
ATOM 12879 N N . GLY A 1 35 ? 6.755 -13.147 -18.884 1.00 10.00 35 GLY A N 17
ATOM 12880 C CA . GLY A 1 35 ? 6.083 -12.449 -19.968 1.00 10.00 35 GLY A CA 17
ATOM 12881 C C . GLY A 1 35 ? 4.667 -12.030 -19.579 1.00 10.00 35 GLY A C 17
ATOM 12882 O O . GLY A 1 35 ? 3.745 -12.184 -20.382 1.00 10.00 35 GLY A O 17
ATOM 12886 N N . TYR A 1 36 ? 4.476 -11.531 -18.353 1.00 10.00 36 TYR A N 17
ATOM 12887 C CA . TYR A 1 36 ? 3.207 -10.967 -17.901 1.00 10.00 36 TYR A CA 17
ATOM 12888 C C . TYR A 1 36 ? 3.449 -9.812 -16.927 1.00 10.00 36 TYR A C 17
ATOM 12889 O O . TYR A 1 36 ? 4.563 -9.641 -16.427 1.00 10.00 36 TYR A O 17
ATOM 12907 N N . TRP A 1 37 ? 2.422 -9.001 -16.666 1.00 10.00 37 TRP A N 17
ATOM 12908 C CA . TRP A 1 37 ? 2.500 -7.984 -15.630 1.00 10.00 37 TRP A CA 17
ATOM 12909 C C . TRP A 1 37 ? 2.279 -8.644 -14.275 1.00 10.00 37 TRP A C 17
ATOM 12910 O O . TRP A 1 37 ? 1.528 -9.615 -14.151 1.00 10.00 37 TRP A O 17
ATOM 12931 N N . VAL A 1 38 ? 2.905 -8.072 -13.254 1.00 10.00 38 VAL A N 17
ATOM 12932 C CA . VAL A 1 38 ? 2.827 -8.478 -11.864 1.00 10.00 38 VAL A CA 17
ATOM 12933 C C . VAL A 1 38 ? 2.664 -7.184 -11.067 1.00 10.00 38 VAL A C 17
ATOM 12934 O O . VAL A 1 38 ? 3.173 -6.135 -11.480 1.00 10.00 38 VAL A O 17
ATOM 12947 N N . GLY A 1 39 ? 1.972 -7.223 -9.929 1.00 10.00 39 GLY A N 17
ATOM 12948 C CA . GLY A 1 39 ? 1.847 -6.047 -9.091 1.00 10.00 39 GLY A CA 17
ATOM 12949 C C . GLY A 1 39 ? 1.384 -6.364 -7.681 1.00 10.00 39 GLY A C 17
ATOM 12950 O O . GLY A 1 39 ? 0.885 -7.456 -7.389 1.00 10.00 39 GLY A O 17
ATOM 12954 N N . ILE A 1 40 ? 1.547 -5.355 -6.829 1.00 10.00 40 ILE A N 17
ATOM 12955 C CA . ILE A 1 40 ? 1.033 -5.276 -5.477 1.00 10.00 40 ILE A CA 17
ATOM 12956 C C . ILE A 1 40 ? -0.021 -4.192 -5.617 1.00 10.00 40 ILE A C 17
ATOM 12957 O O . ILE A 1 40 ? 0.296 -3.085 -6.060 1.00 10.00 40 ILE A O 17
ATOM 12973 N N . TYR A 1 41 ? -1.277 -4.502 -5.325 1.00 10.00 41 TYR A N 17
ATOM 12974 C CA . TYR A 1 41 ? -2.371 -3.673 -5.788 1.00 10.00 41 TYR A CA 17
ATOM 12975 C C . TYR A 1 41 ? -3.454 -3.690 -4.732 1.00 10.00 41 TYR A C 17
ATOM 12976 O O . TYR A 1 41 ? -3.782 -4.746 -4.207 1.00 10.00 41 TYR A O 17
ATOM 12994 N N . GLU A 1 42 ? -4.074 -2.547 -4.461 1.00 10.00 42 GLU A N 17
ATOM 12995 C CA . GLU A 1 42 ? -5.260 -2.472 -3.626 1.00 10.00 42 GLU A CA 17
ATOM 12996 C C . GLU A 1 42 ? -6.433 -2.073 -4.525 1.00 10.00 42 GLU A C 17
ATOM 12997 O O . GLU A 1 42 ? -7.286 -1.322 -4.085 1.00 10.00 42 GLU A O 17
ATOM 13009 N N . VAL A 1 43 ? -6.484 -2.530 -5.787 1.00 10.00 43 VAL A N 17
ATOM 13010 C CA . VAL A 1 43 ? -7.679 -2.409 -6.633 1.00 10.00 43 VAL A CA 17
ATOM 13011 C C . VAL A 1 43 ? -7.727 -3.492 -7.718 1.00 10.00 43 VAL A C 17
ATOM 13012 O O . VAL A 1 43 ? -8.797 -4.072 -7.925 1.00 10.00 43 VAL A O 17
ATOM 13025 N N . TRP A 1 44 ? -6.616 -3.773 -8.414 1.00 10.00 44 TRP A N 17
ATOM 13026 C CA . TRP A 1 44 ? -6.651 -4.671 -9.566 1.00 10.00 44 TRP A CA 17
ATOM 13027 C C . TRP A 1 44 ? -7.000 -6.102 -9.132 1.00 10.00 44 TRP A C 17
ATOM 13028 O O . TRP A 1 44 ? -6.736 -6.507 -7.996 1.00 10.00 44 TRP A O 17
ATOM 13049 N N . ASP A 1 45 ? -7.602 -6.861 -10.051 1.00 10.00 45 ASP A N 17
ATOM 13050 C CA . ASP A 1 45 ? -8.246 -8.147 -9.785 1.00 10.00 45 ASP A CA 17
ATOM 13051 C C . ASP A 1 45 ? -8.215 -9.016 -11.053 1.00 10.00 45 ASP A C 17
ATOM 13052 O O . ASP A 1 45 ? -9.201 -9.663 -11.403 1.00 10.00 45 ASP A O 17
ATOM 13061 N N . ARG A 1 46 ? -7.105 -8.954 -11.806 1.00 10.00 46 ARG A N 17
ATOM 13062 C CA . ARG A 1 46 ? -6.868 -9.566 -13.129 1.00 10.00 46 ARG A CA 17
ATOM 13063 C C . ARG A 1 46 ? -7.736 -8.996 -14.258 1.00 10.00 46 ARG A C 17
ATOM 13064 O O . ARG A 1 46 ? -7.247 -8.929 -15.388 1.00 10.00 46 ARG A O 17
ATOM 13085 N N . LYS A 1 47 ? -8.975 -8.580 -13.988 1.00 10.00 47 LYS A N 17
ATOM 13086 C CA . LYS A 1 47 ? -9.874 -7.956 -14.954 1.00 10.00 47 LYS A CA 17
ATOM 13087 C C . LYS A 1 47 ? -9.159 -6.805 -15.660 1.00 10.00 47 LYS A C 17
ATOM 13088 O O . LYS A 1 47 ? -8.523 -5.986 -14.965 1.00 10.00 47 LYS A O 17
ATOM 13108 N N . ALA A 1 1 ? -7.558 -4.682 2.374 1.00 10.00 1 ALA A N 18
ATOM 13109 C CA . ALA A 1 1 ? -6.156 -5.153 2.304 1.00 10.00 1 ALA A CA 18
ATOM 13110 C C . ALA A 1 1 ? -5.683 -5.255 0.847 1.00 10.00 1 ALA A C 18
ATOM 13111 O O . ALA A 1 1 ? -6.501 -5.373 -0.071 1.00 10.00 1 ALA A O 18
ATOM 13120 N N . ILE A 1 2 ? -4.363 -5.215 0.622 1.00 10.00 2 ILE A N 18
ATOM 13121 C CA . ILE A 1 2 ? -3.768 -5.446 -0.698 1.00 10.00 2 ILE A CA 18
ATOM 13122 C C . ILE A 1 2 ? -4.047 -6.874 -1.199 1.00 10.00 2 ILE A C 18
ATOM 13123 O O . ILE A 1 2 ? -4.394 -7.774 -0.427 1.00 10.00 2 ILE A O 18
ATOM 13139 N N . LYS A 1 3 ? -3.810 -7.086 -2.495 1.00 10.00 3 LYS A N 18
ATOM 13140 C CA . LYS A 1 3 ? -3.742 -8.377 -3.164 1.00 10.00 3 LYS A CA 18
ATOM 13141 C C . LYS A 1 3 ? -2.457 -8.379 -3.993 1.00 10.00 3 LYS A C 18
ATOM 13142 O O . LYS A 1 3 ? -1.904 -7.319 -4.301 1.00 10.00 3 LYS A O 18
ATOM 13161 N N . LEU A 1 4 ? -2.000 -9.568 -4.375 1.00 10.00 4 LEU A N 18
ATOM 13162 C CA . LEU A 1 4 ? -0.893 -9.747 -5.308 1.00 10.00 4 LEU A CA 18
ATOM 13163 C C . LEU A 1 4 ? -1.518 -10.292 -6.584 1.00 10.00 4 LEU A C 18
ATOM 13164 O O . LEU A 1 4 ? -2.386 -11.166 -6.517 1.00 10.00 4 LEU A O 18
ATOM 13180 N N . VAL A 1 5 ? -1.126 -9.749 -7.735 1.00 10.00 5 VAL A N 18
ATOM 13181 C CA . VAL A 1 5 ? -1.871 -9.919 -8.981 1.00 10.00 5 VAL A CA 18
ATOM 13182 C C . VAL A 1 5 ? -0.869 -10.108 -10.120 1.00 10.00 5 VAL A C 18
ATOM 13183 O O . VAL A 1 5 ? 0.225 -9.541 -10.075 1.00 10.00 5 VAL A O 18
ATOM 13196 N N . GLN A 1 6 ? -1.238 -10.884 -11.145 1.00 10.00 6 GLN A N 18
ATOM 13197 C CA . GLN A 1 6 ? -0.466 -11.021 -12.373 1.00 10.00 6 GLN A CA 18
ATOM 13198 C C . GLN A 1 6 ? -1.393 -11.380 -13.533 1.00 10.00 6 GLN A C 18
ATOM 13199 O O . GLN A 1 6 ? -2.288 -12.213 -13.373 1.00 10.00 6 GLN A O 18
ATOM 13213 N N . SER A 1 7 ? -1.195 -10.768 -14.699 1.00 10.00 7 SER A N 18
ATOM 13214 C CA . SER A 1 7 ? -1.903 -11.079 -15.943 1.00 10.00 7 SER A CA 18
ATOM 13215 C C . SER A 1 7 ? -1.084 -10.520 -17.113 1.00 10.00 7 SER A C 18
ATOM 13216 O O . SER A 1 7 ? -0.372 -9.528 -16.934 1.00 10.00 7 SER A O 18
ATOM 13224 N N . PRO A 1 8 ? -1.178 -11.093 -18.326 1.00 10.00 8 PRO A N 18
ATOM 13225 C CA . PRO A 1 8 ? -0.387 -10.629 -19.461 1.00 10.00 8 PRO A CA 18
ATOM 13226 C C . PRO A 1 8 ? -0.811 -9.239 -19.953 1.00 10.00 8 PRO A C 18
ATOM 13227 O O . PRO A 1 8 ? 0.018 -8.505 -20.492 1.00 10.00 8 PRO A O 18
ATOM 13238 N N . ASN A 1 9 ? -2.083 -8.866 -19.767 1.00 10.00 9 ASN A N 18
ATOM 13239 C CA . ASN A 1 9 ? -2.631 -7.608 -20.272 1.00 10.00 9 ASN A CA 18
ATOM 13240 C C . ASN A 1 9 ? -2.210 -6.378 -19.460 1.00 10.00 9 ASN A C 18
ATOM 13241 O O . ASN A 1 9 ? -2.346 -5.267 -19.976 1.00 10.00 9 ASN A O 18
ATOM 13252 N N . GLY A 1 10 ? -1.701 -6.546 -18.230 1.00 10.00 10 GLY A N 18
ATOM 13253 C CA . GLY A 1 10 ? -1.309 -5.440 -17.360 1.00 10.00 10 GLY A CA 18
ATOM 13254 C C . GLY A 1 10 ? -2.389 -4.363 -17.248 1.00 10.00 10 GLY A C 18
ATOM 13255 O O . GLY A 1 10 ? -2.079 -3.182 -17.399 1.00 10.00 10 GLY A O 18
ATOM 13259 N N . ASN A 1 11 ? -3.654 -4.769 -17.070 1.00 10.00 11 ASN A N 18
ATOM 13260 C CA . ASN A 1 11 ? -4.816 -3.880 -16.997 1.00 10.00 11 ASN A CA 18
ATOM 13261 C C . ASN A 1 11 ? -4.777 -2.972 -15.754 1.00 10.00 11 ASN A C 18
ATOM 13262 O O . ASN A 1 11 ? -5.447 -3.234 -14.754 1.00 10.00 11 ASN A O 18
ATOM 13273 N N . PHE A 1 12 ? -3.968 -1.913 -15.810 1.00 10.00 12 PHE A N 18
ATOM 13274 C CA . PHE A 1 12 ? -3.871 -0.877 -14.790 1.00 10.00 12 PHE A CA 18
ATOM 13275 C C . PHE A 1 12 ? -5.257 -0.266 -14.539 1.00 10.00 12 PHE A C 18
ATOM 13276 O O . PHE A 1 12 ? -5.907 0.188 -15.485 1.00 10.00 12 PHE A O 18
ATOM 13293 N N . ALA A 1 13 ? -5.696 -0.240 -13.275 1.00 10.00 13 ALA A N 18
ATOM 13294 C CA . ALA A 1 13 ? -7.064 0.131 -12.898 1.00 10.00 13 ALA A CA 18
ATOM 13295 C C . ALA A 1 13 ? -7.167 1.465 -12.137 1.00 10.00 13 ALA A C 18
ATOM 13296 O O . ALA A 1 13 ? -8.282 1.909 -11.875 1.00 10.00 13 ALA A O 18
ATOM 13303 N N . ALA A 1 14 ? -6.030 2.095 -11.811 1.00 10.00 14 ALA A N 18
ATOM 13304 C CA . ALA A 1 14 ? -5.861 3.297 -10.985 1.00 10.00 14 ALA A CA 18
ATOM 13305 C C . ALA A 1 14 ? -6.516 3.242 -9.594 1.00 10.00 14 ALA A C 18
ATOM 13306 O O . ALA A 1 14 ? -5.797 3.215 -8.594 1.00 10.00 14 ALA A O 18
ATOM 13313 N N . SER A 1 15 ? -7.846 3.235 -9.506 1.00 10.00 15 SER A N 18
ATOM 13314 C CA . SER A 1 15 ? -8.601 3.267 -8.260 1.00 10.00 15 SER A CA 18
ATOM 13315 C C . SER A 1 15 ? -10.067 2.890 -8.510 1.00 10.00 15 SER A C 18
ATOM 13316 O O . SER A 1 15 ? -10.538 2.918 -9.652 1.00 10.00 15 SER A O 18
ATOM 13324 N N . PHE A 1 16 ? -10.788 2.529 -7.443 1.00 10.00 16 PHE A N 18
ATOM 13325 C CA . PHE A 1 16 ? -12.190 2.119 -7.471 1.00 10.00 16 PHE A CA 18
ATOM 13326 C C . PHE A 1 16 ? -12.785 2.303 -6.068 1.00 10.00 16 PHE A C 18
ATOM 13327 O O . PHE A 1 16 ? -12.063 2.604 -5.113 1.00 10.00 16 PHE A O 18
ATOM 13344 N N . VAL A 1 17 ? -14.092 2.086 -5.922 1.00 10.00 17 VAL A N 18
ATOM 13345 C CA . VAL A 1 17 ? -14.790 2.075 -4.643 1.00 10.00 17 VAL A CA 18
ATOM 13346 C C . VAL A 1 17 ? -15.739 0.873 -4.696 1.00 10.00 17 VAL A C 18
ATOM 13347 O O . VAL A 1 17 ? -16.430 0.678 -5.699 1.00 10.00 17 VAL A O 18
ATOM 13360 N N . LEU A 1 18 ? -15.752 0.058 -3.640 1.00 10.00 18 LEU A N 18
ATOM 13361 C CA . LEU A 1 18 ? -16.513 -1.185 -3.555 1.00 10.00 18 LEU A CA 18
ATOM 13362 C C . LEU A 1 18 ? -16.909 -1.352 -2.095 1.00 10.00 18 LEU A C 18
ATOM 13363 O O . LEU A 1 18 ? -16.052 -1.271 -1.214 1.00 10.00 18 LEU A O 18
ATOM 13379 N N . ASP A 1 19 ? -18.208 -1.556 -1.858 1.00 10.00 19 ASP A N 18
ATOM 13380 C CA . ASP A 1 19 ? -18.855 -1.647 -0.542 1.00 10.00 19 ASP A CA 18
ATOM 13381 C C . ASP A 1 19 ? -18.405 -0.533 0.419 1.00 10.00 19 ASP A C 18
ATOM 13382 O O . ASP A 1 19 ? -18.112 -0.762 1.593 1.00 10.00 19 ASP A O 18
ATOM 13391 N N . GLY A 1 20 ? -18.303 0.693 -0.108 1.00 10.00 20 GLY A N 18
ATOM 13392 C CA . GLY A 1 20 ? -17.950 1.890 0.654 1.00 10.00 20 GLY A CA 18
ATOM 13393 C C . GLY A 1 20 ? -16.473 1.964 1.055 1.00 10.00 20 GLY A C 18
ATOM 13394 O O . GLY A 1 20 ? -16.075 2.930 1.709 1.00 10.00 20 GLY A O 18
ATOM 13398 N N . THR A 1 21 ? -15.655 0.983 0.669 1.00 10.00 21 THR A N 18
ATOM 13399 C CA . THR A 1 21 ? -14.213 0.996 0.866 1.00 10.00 21 THR A CA 18
ATOM 13400 C C . THR A 1 21 ? -13.599 1.534 -0.430 1.00 10.00 21 THR A C 18
ATOM 13401 O O . THR A 1 21 ? -14.086 1.213 -1.517 1.00 10.00 21 THR A O 18
ATOM 13412 N N . LYS A 1 22 ? -12.555 2.365 -0.336 1.00 10.00 22 LYS A N 18
ATOM 13413 C CA . LYS A 1 22 ? -11.811 2.856 -1.499 1.00 10.00 22 LYS A CA 18
ATOM 13414 C C . LYS A 1 22 ? -10.654 1.898 -1.783 1.00 10.00 22 LYS A C 18
ATOM 13415 O O . LYS A 1 22 ? -10.123 1.267 -0.866 1.00 10.00 22 LYS A O 18
ATOM 13434 N N . TRP A 1 23 ? -10.255 1.811 -3.047 1.00 10.00 23 TRP A N 18
ATOM 13435 C CA . TRP A 1 23 ? -9.308 0.848 -3.586 1.00 10.00 23 TRP A CA 18
ATOM 13436 C C . TRP A 1 23 ? -8.398 1.628 -4.549 1.00 10.00 23 TRP A C 18
ATOM 13437 O O . TRP A 1 23 ? -8.890 2.522 -5.243 1.00 10.00 23 TRP A O 18
ATOM 13458 N N . ILE A 1 24 ? -7.085 1.359 -4.584 1.00 10.00 24 ILE A N 18
ATOM 13459 C CA . ILE A 1 24 ? -6.090 2.189 -5.275 1.00 10.00 24 ILE A CA 18
ATOM 13460 C C . ILE A 1 24 ? -4.852 1.374 -5.716 1.00 10.00 24 ILE A C 18
ATOM 13461 O O . ILE A 1 24 ? -4.590 0.281 -5.213 1.00 10.00 24 ILE A O 18
ATOM 13477 N N . PHE A 1 25 ? -4.095 1.894 -6.685 1.00 10.00 25 PHE A N 18
ATOM 13478 C CA . PHE A 1 25 ? -2.790 1.392 -7.122 1.00 10.00 25 PHE A CA 18
ATOM 13479 C C . PHE A 1 25 ? -1.763 1.358 -5.978 1.00 10.00 25 PHE A C 18
ATOM 13480 O O . PHE A 1 25 ? -1.866 2.135 -5.024 1.00 10.00 25 PHE A O 18
ATOM 13497 N N . LYS A 1 26 ? -0.727 0.510 -6.107 1.00 10.00 26 LYS A N 18
ATOM 13498 C CA . LYS A 1 26 ? 0.439 0.516 -5.221 1.00 10.00 26 LYS A CA 18
ATOM 13499 C C . LYS A 1 26 ? 1.719 0.327 -6.055 1.00 10.00 26 LYS A C 18
ATOM 13500 O O . LYS A 1 26 ? 2.496 1.280 -6.129 1.00 10.00 26 LYS A O 18
ATOM 13519 N N . SER A 1 27 ? 1.924 -0.818 -6.723 1.00 10.00 27 SER A N 18
ATOM 13520 C CA . SER A 1 27 ? 3.115 -1.075 -7.547 1.00 10.00 27 SER A CA 18
ATOM 13521 C C . SER A 1 27 ? 2.801 -2.062 -8.680 1.00 10.00 27 SER A C 18
ATOM 13522 O O . SER A 1 27 ? 1.995 -2.974 -8.497 1.00 10.00 27 SER A O 18
ATOM 13530 N N . LYS A 1 28 ? 3.492 -1.955 -9.823 1.00 10.00 28 LYS A N 18
ATOM 13531 C CA . LYS A 1 28 ? 3.450 -2.953 -10.899 1.00 10.00 28 LYS A CA 18
ATOM 13532 C C . LYS A 1 28 ? 4.801 -3.016 -11.611 1.00 10.00 28 LYS A C 18
ATOM 13533 O O . LYS A 1 28 ? 5.552 -2.039 -11.579 1.00 10.00 28 LYS A O 18
ATOM 13552 N N . TYR A 1 29 ? 5.094 -4.138 -12.268 1.00 10.00 29 TYR A N 18
ATOM 13553 C CA . TYR A 1 29 ? 6.269 -4.344 -13.111 1.00 10.00 29 TYR A CA 18
ATOM 13554 C C . TYR A 1 29 ? 5.956 -5.443 -14.134 1.00 10.00 29 TYR A C 18
ATOM 13555 O O . TYR A 1 29 ? 5.034 -6.238 -13.931 1.00 10.00 29 TYR A O 18
ATOM 13573 N N . TYR A 1 30 ? 6.716 -5.505 -15.229 1.00 10.00 30 TYR A N 18
ATOM 13574 C CA . TYR A 1 30 ? 6.628 -6.598 -16.190 1.00 10.00 30 TYR A CA 18
ATOM 13575 C C . TYR A 1 30 ? 7.664 -7.646 -15.784 1.00 10.00 30 TYR A C 18
ATOM 13576 O O . TYR A 1 30 ? 8.850 -7.330 -15.663 1.00 10.00 30 TYR A O 18
ATOM 13594 N N . ASP A 1 31 ? 7.225 -8.878 -15.529 1.00 10.00 31 ASP A N 18
ATOM 13595 C CA . ASP A 1 31 ? 8.094 -9.983 -15.144 1.00 10.00 31 ASP A CA 18
ATOM 13596 C C . ASP A 1 31 ? 8.552 -10.679 -16.418 1.00 10.00 31 ASP A C 18
ATOM 13597 O O . ASP A 1 31 ? 7.980 -11.689 -16.836 1.00 10.00 31 ASP A O 18
ATOM 13606 N N . SER A 1 32 ? 9.547 -10.091 -17.085 1.00 10.00 32 SER A N 18
ATOM 13607 C CA . SER A 1 32 ? 10.071 -10.549 -18.367 1.00 10.00 32 SER A CA 18
ATOM 13608 C C . SER A 1 32 ? 10.457 -12.041 -18.368 1.00 10.00 32 SER A C 18
ATOM 13609 O O . SER A 1 32 ? 10.362 -12.692 -19.409 1.00 10.00 32 SER A O 18
ATOM 13617 N N . SER A 1 33 ? 10.843 -12.602 -17.216 1.00 10.00 33 SER A N 18
ATOM 13618 C CA . SER A 1 33 ? 11.202 -14.012 -17.064 1.00 10.00 33 SER A CA 18
ATOM 13619 C C . SER A 1 33 ? 10.008 -14.958 -17.269 1.00 10.00 33 SER A C 18
ATOM 13620 O O . SER A 1 33 ? 10.215 -16.139 -17.557 1.00 10.00 33 SER A O 18
ATOM 13628 N N . LYS A 1 34 ? 8.771 -14.458 -17.148 1.00 10.00 34 LYS A N 18
ATOM 13629 C CA . LYS A 1 34 ? 7.538 -15.237 -17.304 1.00 10.00 34 LYS A CA 18
ATOM 13630 C C . LYS A 1 34 ? 6.610 -14.640 -18.368 1.00 10.00 34 LYS A C 18
ATOM 13631 O O . LYS A 1 34 ? 5.744 -15.355 -18.869 1.00 10.00 34 LYS A O 18
ATOM 13650 N N . GLY A 1 35 ? 6.807 -13.379 -18.763 1.00 10.00 35 GLY A N 18
ATOM 13651 C CA . GLY A 1 35 ? 6.116 -12.780 -19.897 1.00 10.00 35 GLY A CA 18
ATOM 13652 C C . GLY A 1 35 ? 4.717 -12.287 -19.535 1.00 10.00 35 GLY A C 18
ATOM 13653 O O . GLY A 1 35 ? 3.795 -12.431 -20.343 1.00 10.00 35 GLY A O 18
ATOM 13657 N N . TYR A 1 36 ? 4.531 -11.734 -18.332 1.00 10.00 36 TYR A N 18
ATOM 13658 C CA . TYR A 1 36 ? 3.283 -11.098 -17.919 1.00 10.00 36 TYR A CA 18
ATOM 13659 C C . TYR A 1 36 ? 3.584 -9.943 -16.962 1.00 10.00 36 TYR A C 18
ATOM 13660 O O . TYR A 1 36 ? 4.684 -9.858 -16.409 1.00 10.00 36 TYR A O 18
ATOM 13678 N N . TRP A 1 37 ? 2.614 -9.048 -16.763 1.00 10.00 37 TRP A N 18
ATOM 13679 C CA . TRP A 1 37 ? 2.695 -8.050 -15.708 1.00 10.00 37 TRP A CA 18
ATOM 13680 C C . TRP A 1 37 ? 2.403 -8.715 -14.368 1.00 10.00 37 TRP A C 18
ATOM 13681 O O . TRP A 1 37 ? 1.661 -9.697 -14.300 1.00 10.00 37 TRP A O 18
ATOM 13702 N N . VAL A 1 38 ? 2.951 -8.135 -13.307 1.00 10.00 38 VAL A N 18
ATOM 13703 C CA . VAL A 1 38 ? 2.773 -8.531 -11.917 1.00 10.00 38 VAL A CA 18
ATOM 13704 C C . VAL A 1 38 ? 2.651 -7.227 -11.119 1.00 10.00 38 VAL A C 18
ATOM 13705 O O . VAL A 1 38 ? 3.177 -6.192 -11.544 1.00 10.00 38 VAL A O 18
ATOM 13718 N N . GLY A 1 39 ? 1.987 -7.246 -9.966 1.00 10.00 39 GLY A N 18
ATOM 13719 C CA . GLY A 1 39 ? 1.901 -6.072 -9.124 1.00 10.00 39 GLY A CA 18
ATOM 13720 C C . GLY A 1 39 ? 1.445 -6.391 -7.711 1.00 10.00 39 GLY A C 18
ATOM 13721 O O . GLY A 1 39 ? 0.912 -7.469 -7.422 1.00 10.00 39 GLY A O 18
ATOM 13725 N N . ILE A 1 40 ? 1.657 -5.399 -6.850 1.00 10.00 40 ILE A N 18
ATOM 13726 C CA . ILE A 1 40 ? 1.136 -5.314 -5.502 1.00 10.00 40 ILE A CA 18
ATOM 13727 C C . ILE A 1 40 ? 0.053 -4.263 -5.660 1.00 10.00 40 ILE A C 18
ATOM 13728 O O . ILE A 1 40 ? 0.326 -3.177 -6.181 1.00 10.00 40 ILE A O 18
ATOM 13744 N N . TYR A 1 41 ? -1.175 -4.567 -5.268 1.00 10.00 41 TYR A N 18
ATOM 13745 C CA . TYR A 1 41 ? -2.301 -3.738 -5.639 1.00 10.00 41 TYR A CA 18
ATOM 13746 C C . TYR A 1 41 ? -3.277 -3.667 -4.478 1.00 10.00 41 TYR A C 18
ATOM 13747 O O . TYR A 1 41 ? -3.376 -4.603 -3.701 1.00 10.00 41 TYR A O 18
ATOM 13765 N N . GLU A 1 42 ? -4.039 -2.585 -4.431 1.00 10.00 42 GLU A N 18
ATOM 13766 C CA . GLU A 1 42 ? -5.169 -2.433 -3.544 1.00 10.00 42 GLU A CA 18
ATOM 13767 C C . GLU A 1 42 ? -6.397 -2.094 -4.401 1.00 10.00 42 GLU A C 18
ATOM 13768 O O . GLU A 1 42 ? -7.255 -1.353 -3.948 1.00 10.00 42 GLU A O 18
ATOM 13780 N N . VAL A 1 43 ? -6.485 -2.584 -5.650 1.00 10.00 43 VAL A N 18
ATOM 13781 C CA . VAL A 1 43 ? -7.704 -2.503 -6.457 1.00 10.00 43 VAL A CA 18
ATOM 13782 C C . VAL A 1 43 ? -7.784 -3.625 -7.497 1.00 10.00 43 VAL A C 18
ATOM 13783 O O . VAL A 1 43 ? -8.852 -4.221 -7.640 1.00 10.00 43 VAL A O 18
ATOM 13796 N N . TRP A 1 44 ? -6.696 -3.910 -8.226 1.00 10.00 44 TRP A N 18
ATOM 13797 C CA . TRP A 1 44 ? -6.760 -4.827 -9.361 1.00 10.00 44 TRP A CA 18
ATOM 13798 C C . TRP A 1 44 ? -7.118 -6.239 -8.881 1.00 10.00 44 TRP A C 18
ATOM 13799 O O . TRP A 1 44 ? -6.766 -6.636 -7.766 1.00 10.00 44 TRP A O 18
ATOM 13820 N N . ASP A 1 45 ? -7.819 -6.992 -9.732 1.00 10.00 45 ASP A N 18
ATOM 13821 C CA . ASP A 1 45 ? -8.450 -8.264 -9.379 1.00 10.00 45 ASP A CA 18
ATOM 13822 C C . ASP A 1 45 ? -8.306 -9.280 -10.525 1.00 10.00 45 ASP A C 18
ATOM 13823 O O . ASP A 1 45 ? -9.221 -10.043 -10.839 1.00 10.00 45 ASP A O 18
ATOM 13832 N N . ARG A 1 46 ? -7.130 -9.271 -11.167 1.00 10.00 46 ARG A N 18
ATOM 13833 C CA . ARG A 1 46 ? -6.698 -10.257 -12.163 1.00 10.00 46 ARG A CA 18
ATOM 13834 C C . ARG A 1 46 ? -7.642 -10.351 -13.373 1.00 10.00 46 ARG A C 18
ATOM 13835 O O . ARG A 1 46 ? -7.971 -11.448 -13.838 1.00 10.00 46 ARG A O 18
ATOM 13856 N N . LYS A 1 47 ? -8.088 -9.203 -13.888 1.00 10.00 47 LYS A N 18
ATOM 13857 C CA . LYS A 1 47 ? -8.888 -9.088 -15.101 1.00 10.00 47 LYS A CA 18
ATOM 13858 C C . LYS A 1 47 ? -8.372 -7.873 -15.846 1.00 10.00 47 LYS A C 18
ATOM 13859 O O . LYS A 1 47 ? -8.052 -7.996 -17.042 1.00 10.00 47 LYS A O 18
ATOM 13879 N N . ALA A 1 1 ? -7.537 -4.999 2.195 1.00 10.00 1 ALA A N 19
ATOM 13880 C CA . ALA A 1 1 ? -6.105 -5.371 2.129 1.00 10.00 1 ALA A CA 19
ATOM 13881 C C . ALA A 1 1 ? -5.630 -5.435 0.671 1.00 10.00 1 ALA A C 19
ATOM 13882 O O . ALA A 1 1 ? -6.434 -5.642 -0.242 1.00 10.00 1 ALA A O 19
ATOM 13891 N N . ILE A 1 2 ? -4.320 -5.274 0.444 1.00 10.00 2 ILE A N 19
ATOM 13892 C CA . ILE A 1 2 ? -3.711 -5.492 -0.869 1.00 10.00 2 ILE A CA 19
ATOM 13893 C C . ILE A 1 2 ? -3.954 -6.927 -1.356 1.00 10.00 2 ILE A C 19
ATOM 13894 O O . ILE A 1 2 ? -4.052 -7.870 -0.565 1.00 10.00 2 ILE A O 19
ATOM 13910 N N . LYS A 1 3 ? -3.986 -7.079 -2.677 1.00 10.00 3 LYS A N 19
ATOM 13911 C CA . LYS A 1 3 ? -3.882 -8.337 -3.401 1.00 10.00 3 LYS A CA 19
ATOM 13912 C C . LYS A 1 3 ? -2.530 -8.318 -4.116 1.00 10.00 3 LYS A C 19
ATOM 13913 O O . LYS A 1 3 ? -1.927 -7.257 -4.317 1.00 10.00 3 LYS A O 19
ATOM 13932 N N . LEU A 1 4 ? -2.079 -9.493 -4.543 1.00 10.00 4 LEU A N 19
ATOM 13933 C CA . LEU A 1 4 ? -0.943 -9.660 -5.440 1.00 10.00 4 LEU A CA 19
ATOM 13934 C C . LEU A 1 4 ? -1.525 -10.253 -6.716 1.00 10.00 4 LEU A C 19
ATOM 13935 O O . LEU A 1 4 ? -2.382 -11.139 -6.642 1.00 10.00 4 LEU A O 19
ATOM 13951 N N . VAL A 1 5 ? -1.106 -9.750 -7.875 1.00 10.00 5 VAL A N 19
ATOM 13952 C CA . VAL A 1 5 ? -1.799 -9.990 -9.138 1.00 10.00 5 VAL A CA 19
ATOM 13953 C C . VAL A 1 5 ? -0.744 -10.268 -10.211 1.00 10.00 5 VAL A C 19
ATOM 13954 O O . VAL A 1 5 ? 0.340 -9.682 -10.163 1.00 10.00 5 VAL A O 19
ATOM 13967 N N . GLN A 1 6 ? -1.045 -11.162 -11.159 1.00 10.00 6 GLN A N 19
ATOM 13968 C CA . GLN A 1 6 ? -0.149 -11.582 -12.234 1.00 10.00 6 GLN A CA 19
ATOM 13969 C C . GLN A 1 6 ? -1.009 -11.848 -13.471 1.00 10.00 6 GLN A C 19
ATOM 13970 O O . GLN A 1 6 ? -1.740 -12.842 -13.485 1.00 10.00 6 GLN A O 19
ATOM 13984 N N . SER A 1 7 ? -0.980 -10.982 -14.490 1.00 10.00 7 SER A N 19
ATOM 13985 C CA . SER A 1 7 ? -1.771 -11.178 -15.711 1.00 10.00 7 SER A CA 19
ATOM 13986 C C . SER A 1 7 ? -1.081 -10.494 -16.900 1.00 10.00 7 SER A C 19
ATOM 13987 O O . SER A 1 7 ? -0.508 -9.419 -16.718 1.00 10.00 7 SER A O 19
ATOM 13995 N N . PRO A 1 8 ? -1.131 -11.062 -18.123 1.00 10.00 8 PRO A N 19
ATOM 13996 C CA . PRO A 1 8 ? -0.502 -10.471 -19.306 1.00 10.00 8 PRO A CA 19
ATOM 13997 C C . PRO A 1 8 ? -0.927 -9.028 -19.601 1.00 10.00 8 PRO A C 19
ATOM 13998 O O . PRO A 1 8 ? -0.111 -8.239 -20.075 1.00 10.00 8 PRO A O 19
ATOM 14009 N N . ASN A 1 9 ? -2.197 -8.683 -19.352 1.00 10.00 9 ASN A N 19
ATOM 14010 C CA . ASN A 1 9 ? -2.761 -7.397 -19.772 1.00 10.00 9 ASN A CA 19
ATOM 14011 C C . ASN A 1 9 ? -2.271 -6.208 -18.929 1.00 10.00 9 ASN A C 19
ATOM 14012 O O . ASN A 1 9 ? -2.252 -5.089 -19.442 1.00 10.00 9 ASN A O 19
ATOM 14023 N N . GLY A 1 10 ? -1.853 -6.431 -17.675 1.00 10.00 10 GLY A N 19
ATOM 14024 C CA . GLY A 1 10 ? -1.318 -5.395 -16.786 1.00 10.00 10 GLY A CA 19
ATOM 14025 C C . GLY A 1 10 ? -2.189 -4.145 -16.625 1.00 10.00 10 GLY A C 19
ATOM 14026 O O . GLY A 1 10 ? -1.636 -3.063 -16.421 1.00 10.00 10 GLY A O 19
ATOM 14030 N N . ASN A 1 11 ? -3.514 -4.261 -16.758 1.00 10.00 11 ASN A N 19
ATOM 14031 C CA . ASN A 1 11 ? -4.462 -3.147 -16.769 1.00 10.00 11 ASN A CA 19
ATOM 14032 C C . ASN A 1 11 ? -4.273 -2.227 -15.556 1.00 10.00 11 ASN A C 19
ATOM 14033 O O . ASN A 1 11 ? -4.543 -2.626 -14.421 1.00 10.00 11 ASN A O 19
ATOM 14044 N N . PHE A 1 12 ? -3.819 -0.995 -15.801 1.00 10.00 12 PHE A N 19
ATOM 14045 C CA . PHE A 1 12 ? -3.694 0.037 -14.782 1.00 10.00 12 PHE A CA 19
ATOM 14046 C C . PHE A 1 12 ? -5.094 0.544 -14.411 1.00 10.00 12 PHE A C 19
ATOM 14047 O O . PHE A 1 12 ? -5.701 1.311 -15.162 1.00 10.00 12 PHE A O 19
ATOM 14064 N N . ALA A 1 13 ? -5.618 0.097 -13.265 1.00 10.00 13 ALA A N 19
ATOM 14065 C CA . ALA A 1 13 ? -6.971 0.422 -12.815 1.00 10.00 13 ALA A CA 19
ATOM 14066 C C . ALA A 1 13 ? -7.083 1.792 -12.119 1.00 10.00 13 ALA A C 19
ATOM 14067 O O . ALA A 1 13 ? -8.201 2.270 -11.927 1.00 10.00 13 ALA A O 19
ATOM 14074 N N . ALA A 1 14 ? -5.956 2.416 -11.750 1.00 10.00 14 ALA A N 19
ATOM 14075 C CA . ALA A 1 14 ? -5.814 3.598 -10.890 1.00 10.00 14 ALA A CA 19
ATOM 14076 C C . ALA A 1 14 ? -6.479 3.465 -9.508 1.00 10.00 14 ALA A C 19
ATOM 14077 O O . ALA A 1 14 ? -5.768 3.385 -8.505 1.00 10.00 14 ALA A O 19
ATOM 14084 N N . SER A 1 15 ? -7.809 3.440 -9.429 1.00 10.00 15 SER A N 19
ATOM 14085 C CA . SER A 1 15 ? -8.570 3.400 -8.184 1.00 10.00 15 SER A CA 19
ATOM 14086 C C . SER A 1 15 ? -10.030 3.012 -8.456 1.00 10.00 15 SER A C 19
ATOM 14087 O O . SER A 1 15 ? -10.493 3.064 -9.600 1.00 10.00 15 SER A O 19
ATOM 14095 N N . PHE A 1 16 ? -10.754 2.621 -7.403 1.00 10.00 16 PHE A N 19
ATOM 14096 C CA . PHE A 1 16 ? -12.159 2.219 -7.435 1.00 10.00 16 PHE A CA 19
ATOM 14097 C C . PHE A 1 16 ? -12.749 2.381 -6.026 1.00 10.00 16 PHE A C 19
ATOM 14098 O O . PHE A 1 16 ? -12.028 2.697 -5.074 1.00 10.00 16 PHE A O 19
ATOM 14115 N N . VAL A 1 17 ? -14.046 2.127 -5.864 1.00 10.00 17 VAL A N 19
ATOM 14116 C CA . VAL A 1 17 ? -14.723 2.108 -4.574 1.00 10.00 17 VAL A CA 19
ATOM 14117 C C . VAL A 1 17 ? -15.757 0.979 -4.627 1.00 10.00 17 VAL A C 19
ATOM 14118 O O . VAL A 1 17 ? -16.438 0.806 -5.641 1.00 10.00 17 VAL A O 19
ATOM 14131 N N . LEU A 1 18 ? -15.842 0.181 -3.561 1.00 10.00 18 LEU A N 19
ATOM 14132 C CA . LEU A 1 18 ? -16.677 -1.012 -3.478 1.00 10.00 18 LEU A CA 19
ATOM 14133 C C . LEU A 1 18 ? -17.079 -1.180 -2.019 1.00 10.00 18 LEU A C 19
ATOM 14134 O O . LEU A 1 18 ? -16.211 -1.176 -1.147 1.00 10.00 18 LEU A O 19
ATOM 14150 N N . ASP A 1 19 ? -18.381 -1.341 -1.773 1.00 10.00 19 ASP A N 19
ATOM 14151 C CA . ASP A 1 19 ? -18.994 -1.540 -0.454 1.00 10.00 19 ASP A CA 19
ATOM 14152 C C . ASP A 1 19 ? -18.456 -0.570 0.612 1.00 10.00 19 ASP A C 19
ATOM 14153 O O . ASP A 1 19 ? -18.116 -0.953 1.734 1.00 10.00 19 ASP A O 19
ATOM 14162 N N . GLY A 1 20 ? -18.333 0.709 0.237 1.00 10.00 20 GLY A N 19
ATOM 14163 C CA . GLY A 1 20 ? -17.915 1.783 1.134 1.00 10.00 20 GLY A CA 19
ATOM 14164 C C . GLY A 1 20 ? -16.422 1.756 1.480 1.00 10.00 20 GLY A C 19
ATOM 14165 O O . GLY A 1 20 ? -15.995 2.500 2.366 1.00 10.00 20 GLY A O 19
ATOM 14169 N N . THR A 1 21 ? -15.626 0.936 0.793 1.00 10.00 21 THR A N 19
ATOM 14170 C CA . THR A 1 21 ? -14.179 0.853 0.946 1.00 10.00 21 THR A CA 19
ATOM 14171 C C . THR A 1 21 ? -13.574 1.386 -0.354 1.00 10.00 21 THR A C 19
ATOM 14172 O O . THR A 1 21 ? -14.060 1.060 -1.440 1.00 10.00 21 THR A O 19
ATOM 14183 N N . LYS A 1 22 ? -12.541 2.230 -0.262 1.00 10.00 22 LYS A N 19
ATOM 14184 C CA . LYS A 1 22 ? -11.817 2.738 -1.428 1.00 10.00 22 LYS A CA 19
ATOM 14185 C C . LYS A 1 22 ? -10.661 1.784 -1.738 1.00 10.00 22 LYS A C 19
ATOM 14186 O O . LYS A 1 22 ? -10.134 1.126 -0.838 1.00 10.00 22 LYS A O 19
ATOM 14205 N N . TRP A 1 23 ? -10.263 1.732 -3.004 1.00 10.00 23 TRP A N 19
ATOM 14206 C CA . TRP A 1 23 ? -9.316 0.781 -3.562 1.00 10.00 23 TRP A CA 19
ATOM 14207 C C . TRP A 1 23 ? -8.407 1.583 -4.511 1.00 10.00 23 TRP A C 19
ATOM 14208 O O . TRP A 1 23 ? -8.897 2.495 -5.182 1.00 10.00 23 TRP A O 19
ATOM 14229 N N . ILE A 1 24 ? -7.095 1.317 -4.551 1.00 10.00 24 ILE A N 19
ATOM 14230 C CA . ILE A 1 24 ? -6.098 2.180 -5.197 1.00 10.00 24 ILE A CA 19
ATOM 14231 C C . ILE A 1 24 ? -4.854 1.392 -5.657 1.00 10.00 24 ILE A C 19
ATOM 14232 O O . ILE A 1 24 ? -4.559 0.304 -5.163 1.00 10.00 24 ILE A O 19
ATOM 14248 N N . PHE A 1 25 ? -4.125 1.936 -6.633 1.00 10.00 25 PHE A N 19
ATOM 14249 C CA . PHE A 1 25 ? -2.824 1.454 -7.097 1.00 10.00 25 PHE A CA 19
ATOM 14250 C C . PHE A 1 25 ? -1.776 1.431 -5.970 1.00 10.00 25 PHE A C 19
ATOM 14251 O O . PHE A 1 25 ? -1.852 2.229 -5.032 1.00 10.00 25 PHE A O 19
ATOM 14268 N N . LYS A 1 26 ? -0.756 0.567 -6.104 1.00 10.00 26 LYS A N 19
ATOM 14269 C CA . LYS A 1 26 ? 0.445 0.594 -5.268 1.00 10.00 26 LYS A CA 19
ATOM 14270 C C . LYS A 1 26 ? 1.685 0.426 -6.163 1.00 10.00 26 LYS A C 19
ATOM 14271 O O . LYS A 1 26 ? 2.419 1.406 -6.302 1.00 10.00 26 LYS A O 19
ATOM 14290 N N . SER A 1 27 ? 1.902 -0.728 -6.812 1.00 10.00 27 SER A N 19
ATOM 14291 C CA . SER A 1 27 ? 3.077 -0.968 -7.664 1.00 10.00 27 SER A CA 19
ATOM 14292 C C . SER A 1 27 ? 2.763 -1.976 -8.778 1.00 10.00 27 SER A C 19
ATOM 14293 O O . SER A 1 27 ? 1.962 -2.888 -8.579 1.00 10.00 27 SER A O 19
ATOM 14301 N N . LYS A 1 28 ? 3.449 -1.876 -9.924 1.00 10.00 28 LYS A N 19
ATOM 14302 C CA . LYS A 1 28 ? 3.413 -2.878 -10.996 1.00 10.00 28 LYS A CA 19
ATOM 14303 C C . LYS A 1 28 ? 4.783 -2.962 -11.669 1.00 10.00 28 LYS A C 19
ATOM 14304 O O . LYS A 1 28 ? 5.519 -1.972 -11.676 1.00 10.00 28 LYS A O 19
ATOM 14323 N N . TYR A 1 29 ? 5.117 -4.117 -12.245 1.00 10.00 29 TYR A N 19
ATOM 14324 C CA . TYR A 1 29 ? 6.320 -4.346 -13.043 1.00 10.00 29 TYR A CA 19
ATOM 14325 C C . TYR A 1 29 ? 6.050 -5.485 -14.030 1.00 10.00 29 TYR A C 19
ATOM 14326 O O . TYR A 1 29 ? 5.149 -6.298 -13.809 1.00 10.00 29 TYR A O 19
ATOM 14344 N N . TYR A 1 30 ? 6.811 -5.557 -15.123 1.00 10.00 30 TYR A N 19
ATOM 14345 C CA . TYR A 1 30 ? 6.699 -6.648 -16.084 1.00 10.00 30 TYR A CA 19
ATOM 14346 C C . TYR A 1 30 ? 7.688 -7.736 -15.675 1.00 10.00 30 TYR A C 19
ATOM 14347 O O . TYR A 1 30 ? 8.883 -7.462 -15.529 1.00 10.00 30 TYR A O 19
ATOM 14365 N N . ASP A 1 31 ? 7.204 -8.960 -15.469 1.00 10.00 31 ASP A N 19
ATOM 14366 C CA . ASP A 1 31 ? 8.035 -10.096 -15.100 1.00 10.00 31 ASP A CA 19
ATOM 14367 C C . ASP A 1 31 ? 8.439 -10.849 -16.361 1.00 10.00 31 ASP A C 19
ATOM 14368 O O . ASP A 1 31 ? 7.786 -11.811 -16.779 1.00 10.00 31 ASP A O 19
ATOM 14377 N N . SER A 1 32 ? 9.530 -10.401 -16.979 1.00 10.00 32 SER A N 19
ATOM 14378 C CA . SER A 1 32 ? 10.112 -11.001 -18.171 1.00 10.00 32 SER A CA 19
ATOM 14379 C C . SER A 1 32 ? 10.455 -12.492 -18.001 1.00 10.00 32 SER A C 19
ATOM 14380 O O . SER A 1 32 ? 10.622 -13.187 -19.005 1.00 10.00 32 SER A O 19
ATOM 14388 N N . SER A 1 33 ? 10.536 -13.008 -16.766 1.00 10.00 33 SER A N 19
ATOM 14389 C CA . SER A 1 33 ? 10.787 -14.424 -16.501 1.00 10.00 33 SER A CA 19
ATOM 14390 C C . SER A 1 33 ? 9.655 -15.310 -17.040 1.00 10.00 33 SER A C 19
ATOM 14391 O O . SER A 1 33 ? 9.904 -16.462 -17.401 1.00 10.00 33 SER A O 19
ATOM 14399 N N . LYS A 1 34 ? 8.422 -14.782 -17.111 1.00 10.00 34 LYS A N 19
ATOM 14400 C CA . LYS A 1 34 ? 7.229 -15.522 -17.542 1.00 10.00 34 LYS A CA 19
ATOM 14401 C C . LYS A 1 34 ? 6.417 -14.756 -18.589 1.00 10.00 34 LYS A C 19
ATOM 14402 O O . LYS A 1 34 ? 5.575 -15.361 -19.253 1.00 10.00 34 LYS A O 19
ATOM 14421 N N . GLY A 1 35 ? 6.688 -13.465 -18.794 1.00 10.00 35 GLY A N 19
ATOM 14422 C CA . GLY A 1 35 ? 6.114 -12.691 -19.882 1.00 10.00 35 GLY A CA 19
ATOM 14423 C C . GLY A 1 35 ? 4.710 -12.198 -19.546 1.00 10.00 35 GLY A C 19
ATOM 14424 O O . GLY A 1 35 ? 3.809 -12.304 -20.382 1.00 10.00 35 GLY A O 19
ATOM 14428 N N . TYR A 1 36 ? 4.503 -11.692 -18.327 1.00 10.00 36 TYR A N 19
ATO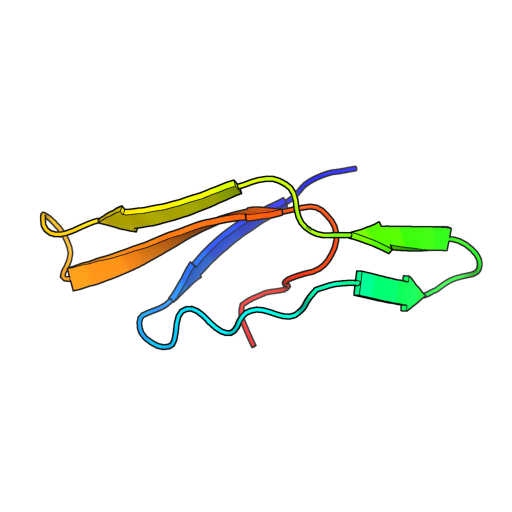M 14429 C CA . TYR A 1 36 ? 3.261 -11.039 -17.926 1.00 10.00 36 TYR A CA 19
ATOM 14430 C C . TYR A 1 36 ? 3.562 -9.909 -16.943 1.00 10.00 36 TYR A C 19
ATOM 14431 O O . TYR A 1 36 ? 4.648 -9.859 -16.360 1.00 10.00 36 TYR A O 19
ATOM 14449 N N . TRP A 1 37 ? 2.606 -8.997 -16.752 1.00 10.00 37 TRP A N 19
ATOM 14450 C CA . TRP A 1 37 ? 2.703 -8.000 -15.698 1.00 10.00 37 TRP A CA 19
ATOM 14451 C C . TRP A 1 37 ? 2.405 -8.654 -14.355 1.00 10.00 37 TRP A C 19
ATOM 14452 O O . TRP A 1 37 ? 1.644 -9.620 -14.266 1.00 10.00 37 TRP A O 19
ATOM 14473 N N . VAL A 1 38 ? 2.975 -8.074 -13.308 1.00 10.00 38 VAL A N 19
ATOM 14474 C CA . VAL A 1 38 ? 2.806 -8.444 -11.916 1.00 10.00 38 VAL A CA 19
ATOM 14475 C C . VAL A 1 38 ? 2.604 -7.130 -11.162 1.00 10.00 38 VAL A C 19
ATOM 14476 O O . VAL A 1 38 ? 3.093 -6.082 -11.599 1.00 10.00 38 VAL A O 19
ATOM 14489 N N . GLY A 1 39 ? 1.910 -7.155 -10.025 1.00 10.00 39 GLY A N 19
ATOM 14490 C CA . GLY A 1 39 ? 1.803 -5.975 -9.190 1.00 10.00 39 GLY A CA 19
ATOM 14491 C C . GLY A 1 39 ? 1.361 -6.290 -7.773 1.00 10.00 39 GLY A C 19
ATOM 14492 O O . GLY A 1 39 ? 0.801 -7.353 -7.491 1.00 10.00 39 GLY A O 19
ATOM 14496 N N . ILE A 1 40 ? 1.615 -5.314 -6.906 1.00 10.00 40 ILE A N 19
ATOM 14497 C CA . ILE A 1 40 ? 1.076 -5.210 -5.562 1.00 10.00 40 ILE A CA 19
ATOM 14498 C C . ILE A 1 40 ? -0.019 -4.171 -5.750 1.00 10.00 40 ILE A C 19
ATOM 14499 O O . ILE A 1 40 ? 0.264 -3.073 -6.234 1.00 10.00 40 ILE A O 19
ATOM 14515 N N . TYR A 1 41 ? -1.262 -4.507 -5.433 1.00 10.00 41 TYR A N 19
ATOM 14516 C CA . TYR A 1 41 ? -2.382 -3.696 -5.873 1.00 10.00 41 TYR A CA 19
ATOM 14517 C C . TYR A 1 41 ? -3.444 -3.723 -4.792 1.00 10.00 41 TYR A C 19
ATOM 14518 O O . TYR A 1 41 ? -3.766 -4.782 -4.264 1.00 10.00 41 TYR A O 19
ATOM 14536 N N . GLU A 1 42 ? -4.041 -2.573 -4.497 1.00 10.00 42 GLU A N 19
ATOM 14537 C CA . GLU A 1 42 ? -5.183 -2.474 -3.604 1.00 10.00 42 GLU A CA 19
ATOM 14538 C C . GLU A 1 42 ? -6.417 -2.147 -4.452 1.00 10.00 42 GLU A C 19
ATOM 14539 O O . GLU A 1 42 ? -7.274 -1.413 -3.985 1.00 10.00 42 GLU A O 19
ATOM 14551 N N . VAL A 1 43 ? -6.508 -2.639 -5.700 1.00 10.00 43 VAL A N 19
ATOM 14552 C CA . VAL A 1 43 ? -7.729 -2.557 -6.514 1.00 10.00 43 VAL A CA 19
ATOM 14553 C C . VAL A 1 43 ? -7.778 -3.640 -7.603 1.00 10.00 43 VAL A C 19
ATOM 14554 O O . VAL A 1 43 ? -8.837 -4.239 -7.796 1.00 10.00 43 VAL A O 19
ATOM 14567 N N . TRP A 1 44 ? -6.676 -3.884 -8.327 1.00 10.00 44 TRP A N 19
ATOM 14568 C CA . TRP A 1 44 ? -6.716 -4.706 -9.534 1.00 10.00 44 TRP A CA 19
ATOM 14569 C C . TRP A 1 44 ? -7.066 -6.167 -9.209 1.00 10.00 44 TRP A C 19
ATOM 14570 O O . TRP A 1 44 ? -6.802 -6.659 -8.109 1.00 10.00 44 TRP A O 19
ATOM 14591 N N . ASP A 1 45 ? -7.663 -6.853 -10.187 1.00 10.00 45 ASP A N 19
ATOM 14592 C CA . ASP A 1 45 ? -8.321 -8.153 -10.035 1.00 10.00 45 ASP A CA 19
ATOM 14593 C C . ASP A 1 45 ? -8.181 -8.963 -11.335 1.00 10.00 45 ASP A C 19
ATOM 14594 O O . ASP A 1 45 ? -9.102 -9.654 -11.771 1.00 10.00 45 ASP A O 19
ATOM 14603 N N . ARG A 1 46 ? -7.042 -8.803 -12.023 1.00 10.00 46 ARG A N 19
ATOM 14604 C CA . ARG A 1 46 ? -6.690 -9.375 -13.335 1.00 10.00 46 ARG A CA 19
ATOM 14605 C C . ARG A 1 46 ? -7.474 -8.787 -14.513 1.00 10.00 46 ARG A C 19
ATOM 14606 O O . ARG A 1 46 ? -6.979 -8.834 -15.640 1.00 10.00 46 ARG A O 19
ATOM 14627 N N . LYS A 1 47 ? -8.680 -8.269 -14.274 1.00 10.00 47 LYS A N 19
ATOM 14628 C CA . LYS A 1 47 ? -9.565 -7.736 -15.305 1.00 10.00 47 LYS A CA 19
ATOM 14629 C C . LYS A 1 47 ? -8.874 -6.598 -16.048 1.00 10.00 47 LYS A C 19
ATOM 14630 O O . LYS A 1 47 ? -9.028 -6.517 -17.283 1.00 10.00 47 LYS A O 19
ATOM 14650 N N . ALA A 1 1 ? -5.974 -6.659 2.770 1.00 10.00 1 ALA A N 20
ATOM 14651 C CA . ALA A 1 1 ? -6.238 -5.363 2.103 1.00 10.00 1 ALA A CA 20
ATOM 14652 C C . ALA A 1 1 ? -5.725 -5.388 0.658 1.00 10.00 1 ALA A C 20
ATOM 14653 O O . ALA A 1 1 ? -6.520 -5.576 -0.266 1.00 10.00 1 ALA A O 20
ATOM 14662 N N . ILE A 1 2 ? -4.413 -5.208 0.439 1.00 10.00 2 ILE A N 20
ATOM 14663 C CA . ILE A 1 2 ? -3.788 -5.403 -0.873 1.00 10.00 2 ILE A CA 20
ATOM 14664 C C . ILE A 1 2 ? -4.030 -6.830 -1.391 1.00 10.00 2 ILE A C 20
ATOM 14665 O O . ILE A 1 2 ? -4.236 -7.773 -0.621 1.00 10.00 2 ILE A O 20
ATOM 14681 N N . LYS A 1 3 ? -3.944 -6.973 -2.710 1.00 10.00 3 LYS A N 20
ATOM 14682 C CA . LYS A 1 3 ? -3.990 -8.212 -3.466 1.00 10.00 3 LYS A CA 20
ATOM 14683 C C . LYS A 1 3 ? -2.685 -8.271 -4.261 1.00 10.00 3 LYS A C 20
ATOM 14684 O O . LYS A 1 3 ? -2.044 -7.240 -4.497 1.00 10.00 3 LYS A O 20
ATOM 14703 N N . LEU A 1 4 ? -2.297 -9.469 -4.688 1.00 10.00 4 LEU A N 20
ATOM 14704 C CA . LEU A 1 4 ? -1.142 -9.696 -5.549 1.00 10.00 4 LEU A CA 20
ATOM 14705 C C . LEU A 1 4 ? -1.703 -10.259 -6.846 1.00 10.00 4 LEU A C 20
ATOM 14706 O O . LEU A 1 4 ? -2.605 -11.100 -6.808 1.00 10.00 4 LEU A O 20
ATOM 14722 N N . VAL A 1 5 ? -1.212 -9.773 -7.984 1.00 10.00 5 VAL A N 20
ATOM 14723 C CA . VAL A 1 5 ? -1.886 -9.949 -9.268 1.00 10.00 5 VAL A CA 20
ATOM 14724 C C . VAL A 1 5 ? -0.824 -10.273 -10.320 1.00 10.00 5 VAL A C 20
ATOM 14725 O O . VAL A 1 5 ? 0.280 -9.729 -10.256 1.00 10.00 5 VAL A O 20
ATOM 14738 N N . GLN A 1 6 ? -1.142 -11.172 -11.259 1.00 10.00 6 GLN A N 20
ATOM 14739 C CA . GLN A 1 6 ? -0.228 -11.681 -12.278 1.00 10.00 6 GLN A CA 20
ATOM 14740 C C . GLN A 1 6 ? -1.047 -11.980 -13.539 1.00 10.00 6 GLN A C 20
ATOM 14741 O O . GLN A 1 6 ? -1.746 -12.997 -13.580 1.00 10.00 6 GLN A O 20
ATOM 14755 N N . SER A 1 7 ? -1.000 -11.114 -14.554 1.00 10.00 7 SER A N 20
ATOM 14756 C CA . SER A 1 7 ? -1.727 -11.307 -15.812 1.00 10.00 7 SER A CA 20
ATOM 14757 C C . SER A 1 7 ? -0.996 -10.580 -16.948 1.00 10.00 7 SER A C 20
ATOM 14758 O O . SER A 1 7 ? -0.371 -9.546 -16.701 1.00 10.00 7 SER A O 20
ATOM 14766 N N . PRO A 1 8 ? -1.072 -11.056 -18.204 1.00 10.00 8 PRO A N 20
ATOM 14767 C CA . PRO A 1 8 ? -0.360 -10.435 -19.318 1.00 10.00 8 PRO A CA 20
ATOM 14768 C C . PRO A 1 8 ? -0.922 -9.059 -19.704 1.00 10.00 8 PRO A C 20
ATOM 14769 O O . PRO A 1 8 ? -0.178 -8.237 -20.239 1.00 10.00 8 PRO A O 20
ATOM 14780 N N . ASN A 1 9 ? -2.211 -8.793 -19.446 1.00 10.00 9 ASN A N 20
ATOM 14781 C CA . ASN A 1 9 ? -2.850 -7.544 -19.868 1.00 10.00 9 ASN A CA 20
ATOM 14782 C C . ASN A 1 9 ? -2.339 -6.330 -19.079 1.00 10.00 9 ASN A C 20
ATOM 14783 O O . ASN A 1 9 ? -2.236 -5.238 -19.637 1.00 10.00 9 ASN A O 20
ATOM 14794 N N . GLY A 1 10 ? -1.994 -6.518 -17.797 1.00 10.00 10 GLY A N 20
ATOM 14795 C CA . GLY A 1 10 ? -1.445 -5.467 -16.941 1.00 10.00 10 GLY A CA 20
ATOM 14796 C C . GLY A 1 10 ? -2.389 -4.283 -16.723 1.00 10.00 10 GLY A C 20
ATOM 14797 O O . GLY A 1 10 ? -1.906 -3.160 -16.570 1.00 10.00 10 GLY A O 20
ATOM 14801 N N . ASN A 1 11 ? -3.707 -4.516 -16.749 1.00 10.00 11 ASN A N 20
ATOM 14802 C CA . ASN A 1 11 ? -4.755 -3.494 -16.677 1.00 10.00 11 ASN A CA 20
ATOM 14803 C C . ASN A 1 11 ? -4.541 -2.531 -15.502 1.00 10.00 11 ASN A C 20
ATOM 14804 O O . ASN A 1 11 ? -4.761 -2.900 -14.346 1.00 10.00 11 ASN A O 20
ATOM 14815 N N . PHE A 1 12 ? -4.117 -1.300 -15.796 1.00 10.00 12 PHE A N 20
ATOM 14816 C CA . PHE A 1 12 ? -3.978 -0.237 -14.810 1.00 10.00 12 PHE A CA 20
ATOM 14817 C C . PHE A 1 12 ? -5.376 0.286 -14.455 1.00 10.00 12 PHE A C 20
ATOM 14818 O O . PHE A 1 12 ? -5.984 1.024 -15.233 1.00 10.00 12 PHE A O 20
ATOM 14835 N N . ALA A 1 13 ? -5.897 -0.113 -13.291 1.00 10.00 13 ALA A N 20
ATOM 14836 C CA . ALA A 1 13 ? -7.245 0.237 -12.844 1.00 10.00 13 ALA A CA 20
ATOM 14837 C C . ALA A 1 13 ? -7.333 1.622 -12.176 1.00 10.00 13 ALA A C 20
ATOM 14838 O O . ALA A 1 13 ? -8.442 2.104 -11.951 1.00 10.00 13 ALA A O 20
ATOM 14845 N N . ALA A 1 14 ? -6.192 2.256 -11.869 1.00 10.00 14 ALA A N 20
ATOM 14846 C CA . ALA A 1 14 ? -6.013 3.443 -11.025 1.00 10.00 14 ALA A CA 20
ATOM 14847 C C . ALA A 1 14 ? -6.642 3.331 -9.625 1.00 10.00 14 ALA A C 20
ATOM 14848 O O . ALA A 1 14 ? -5.905 3.226 -8.643 1.00 10.00 14 ALA A O 20
ATOM 14855 N N . SER A 1 15 ? -7.970 3.352 -9.510 1.00 10.00 15 SER A N 20
ATOM 14856 C CA . SER A 1 15 ? -8.700 3.349 -8.247 1.00 10.00 15 SER A CA 20
ATOM 14857 C C . SER A 1 15 ? -10.172 2.979 -8.472 1.00 10.00 15 SER A C 20
ATOM 14858 O O . SER A 1 15 ? -10.667 3.039 -9.603 1.00 10.00 15 SER A O 20
ATOM 14866 N N . PHE A 1 16 ? -10.872 2.593 -7.401 1.00 10.00 16 PHE A N 20
ATOM 14867 C CA . PHE A 1 16 ? -12.277 2.188 -7.405 1.00 10.00 16 PHE A CA 20
ATOM 14868 C C . PHE A 1 16 ? -12.845 2.336 -5.985 1.00 10.00 16 PHE A C 20
ATOM 14869 O O . PHE A 1 16 ? -12.111 2.663 -5.048 1.00 10.00 16 PHE A O 20
ATOM 14886 N N . VAL A 1 17 ? -14.138 2.059 -5.802 1.00 10.00 17 VAL A N 20
ATOM 14887 C CA . VAL A 1 17 ? -14.810 2.041 -4.506 1.00 10.00 17 VAL A CA 20
ATOM 14888 C C . VAL A 1 17 ? -15.690 0.788 -4.505 1.00 10.00 17 VAL A C 20
ATOM 14889 O O . VAL A 1 17 ? -16.426 0.547 -5.465 1.00 10.00 17 VAL A O 20
ATOM 14902 N N . LEU A 1 18 ? -15.589 -0.025 -3.451 1.00 10.00 18 LEU A N 20
ATOM 14903 C CA . LEU A 1 18 ? -16.254 -1.318 -3.315 1.00 10.00 18 LEU A CA 20
ATOM 14904 C C . LEU A 1 18 ? -16.386 -1.605 -1.821 1.00 10.00 18 LEU A C 20
ATOM 14905 O O . LEU A 1 18 ? -15.475 -1.277 -1.059 1.00 10.00 18 LEU A O 20
ATOM 14921 N N . ASP A 1 19 ? -17.493 -2.228 -1.411 1.00 10.00 19 ASP A N 20
ATOM 14922 C CA . ASP A 1 19 ? -17.805 -2.585 -0.022 1.00 10.00 19 ASP A CA 20
ATOM 14923 C C . ASP A 1 19 ? -17.526 -1.433 0.960 1.00 10.00 19 ASP A C 20
ATOM 14924 O O . ASP A 1 19 ? -16.857 -1.593 1.983 1.00 10.00 19 ASP A O 20
ATOM 14933 N N . GLY A 1 20 ? -18.001 -0.234 0.601 1.00 10.00 20 GLY A N 20
ATOM 14934 C CA . GLY A 1 20 ? -17.903 0.968 1.426 1.00 10.00 20 GLY A CA 20
ATOM 14935 C C . GLY A 1 20 ? -16.461 1.397 1.721 1.00 10.00 20 GLY A C 20
ATOM 14936 O O . GLY A 1 20 ? -16.220 2.072 2.724 1.00 10.00 20 GLY A O 20
ATOM 14940 N N . THR A 1 21 ? -15.508 1.004 0.874 1.00 10.00 21 THR A N 20
ATOM 14941 C CA . THR A 1 21 ? -14.078 1.199 1.066 1.00 10.00 21 THR A CA 20
ATOM 14942 C C . THR A 1 21 ? -13.504 1.701 -0.266 1.00 10.00 21 THR A C 20
ATOM 14943 O O . THR A 1 21 ? -14.029 1.360 -1.330 1.00 10.00 21 THR A O 20
ATOM 14954 N N . LYS A 1 22 ? -12.453 2.530 -0.230 1.00 10.00 22 LYS A N 20
ATOM 14955 C CA . LYS A 1 22 ? -11.748 2.982 -1.432 1.00 10.00 22 LYS A CA 20
ATOM 14956 C C . LYS A 1 22 ? -10.604 2.011 -1.729 1.00 10.00 22 LYS A C 20
ATOM 14957 O O . LYS A 1 22 ? -10.032 1.417 -0.813 1.00 10.00 22 LYS A O 20
ATOM 14976 N N . TRP A 1 23 ? -10.260 1.876 -3.005 1.00 10.00 23 TRP A N 20
ATOM 14977 C CA . TRP A 1 23 ? -9.334 0.892 -3.542 1.00 10.00 23 TRP A CA 20
ATOM 14978 C C . TRP A 1 23 ? -8.443 1.642 -4.547 1.00 10.00 23 TRP A C 20
ATOM 14979 O O . TRP A 1 23 ? -8.942 2.535 -5.236 1.00 10.00 23 TRP A O 20
ATOM 15000 N N . ILE A 1 24 ? -7.134 1.358 -4.612 1.00 10.00 24 ILE A N 20
ATOM 15001 C CA . ILE A 1 24 ? -6.146 2.199 -5.302 1.00 10.00 24 ILE A CA 20
ATOM 15002 C C . ILE A 1 24 ? -4.899 1.400 -5.737 1.00 10.00 24 ILE A C 20
ATOM 15003 O O . ILE A 1 24 ? -4.614 0.319 -5.220 1.00 10.00 24 ILE A O 20
ATOM 15019 N N . PHE A 1 25 ? -4.153 1.924 -6.714 1.00 10.00 25 PHE A N 20
ATOM 15020 C CA . PHE A 1 25 ? -2.834 1.451 -7.138 1.00 10.00 25 PHE A CA 20
ATOM 15021 C C . PHE A 1 25 ? -1.825 1.397 -5.980 1.00 10.00 25 PHE A C 20
ATOM 15022 O O . PHE A 1 25 ? -1.925 2.174 -5.026 1.00 10.00 25 PHE A O 20
ATOM 15039 N N . LYS A 1 26 ? -0.809 0.526 -6.104 1.00 10.00 26 LYS A N 20
ATOM 15040 C CA . LYS A 1 26 ? 0.363 0.515 -5.224 1.00 10.00 26 LYS A CA 20
ATOM 15041 C C . LYS A 1 26 ? 1.627 0.341 -6.073 1.00 10.00 26 LYS A C 20
ATOM 15042 O O . LYS A 1 26 ? 2.451 1.255 -6.062 1.00 10.00 26 LYS A O 20
ATOM 15061 N N . SER A 1 27 ? 1.776 -0.741 -6.849 1.00 10.00 27 SER A N 20
ATOM 15062 C CA . SER A 1 27 ? 2.918 -0.911 -7.752 1.00 10.00 27 SER A CA 20
ATOM 15063 C C . SER A 1 27 ? 2.653 -1.966 -8.837 1.00 10.00 27 SER A C 20
ATOM 15064 O O . SER A 1 27 ? 1.813 -2.853 -8.676 1.00 10.00 27 SER A O 20
ATOM 15072 N N . LYS A 1 28 ? 3.423 -1.911 -9.930 1.00 10.00 28 LYS A N 20
ATOM 15073 C CA . LYS A 1 28 ? 3.476 -2.931 -10.977 1.00 10.00 28 LYS A CA 20
ATOM 15074 C C . LYS A 1 28 ? 4.925 -3.083 -11.438 1.00 10.00 28 LYS A C 20
ATOM 15075 O O . LYS A 1 28 ? 5.711 -2.140 -11.311 1.00 10.00 28 LYS A O 20
ATOM 15094 N N . TYR A 1 29 ? 5.250 -4.226 -12.040 1.00 10.00 29 TYR A N 20
ATOM 15095 C CA . TYR A 1 29 ? 6.438 -4.431 -12.858 1.00 10.00 29 TYR A CA 20
ATOM 15096 C C . TYR A 1 29 ? 6.119 -5.502 -13.907 1.00 10.00 29 TYR A C 20
ATOM 15097 O O . TYR A 1 29 ? 5.189 -6.294 -13.731 1.00 10.00 29 TYR A O 20
ATOM 15115 N N . TYR A 1 30 ? 6.876 -5.537 -15.004 1.00 10.00 30 TYR A N 20
ATOM 15116 C CA . TYR A 1 30 ? 6.762 -6.599 -15.994 1.00 10.00 30 TYR A CA 20
ATOM 15117 C C . TYR A 1 30 ? 7.760 -7.686 -15.603 1.00 10.00 30 TYR A C 20
ATOM 15118 O O . TYR A 1 30 ? 8.953 -7.405 -15.454 1.00 10.00 30 TYR A O 20
ATOM 15136 N N . ASP A 1 31 ? 7.283 -8.913 -15.407 1.00 10.00 31 ASP A N 20
ATOM 15137 C CA . ASP A 1 31 ? 8.116 -10.048 -15.035 1.00 10.00 31 ASP A CA 20
ATOM 15138 C C . ASP A 1 31 ? 8.492 -10.819 -16.293 1.00 10.00 31 ASP A C 20
ATOM 15139 O O . ASP A 1 31 ? 7.800 -11.754 -16.712 1.00 10.00 31 ASP A O 20
ATOM 15148 N N . SER A 1 32 ? 9.601 -10.416 -16.907 1.00 10.00 32 SER A N 20
ATOM 15149 C CA . SER A 1 32 ? 10.171 -11.041 -18.090 1.00 10.00 32 SER A CA 20
ATOM 15150 C C . SER A 1 32 ? 10.476 -12.540 -17.903 1.00 10.00 32 SER A C 20
ATOM 15151 O O . SER A 1 32 ? 10.646 -13.244 -18.900 1.00 10.00 32 SER A O 20
ATOM 15159 N N . SER A 1 33 ? 10.513 -13.054 -16.665 1.00 10.00 33 SER A N 20
ATOM 15160 C CA . SER A 1 33 ? 10.700 -14.481 -16.394 1.00 10.00 33 SER A CA 20
ATOM 15161 C C . SER A 1 33 ? 9.532 -15.324 -16.933 1.00 10.00 33 SER A C 20
ATOM 15162 O O . SER A 1 33 ? 9.719 -16.508 -17.221 1.00 10.00 33 SER A O 20
ATOM 15170 N N . LYS A 1 34 ? 8.341 -14.727 -17.091 1.00 10.00 34 LYS A N 20
ATOM 15171 C CA . LYS A 1 34 ? 7.147 -15.382 -17.638 1.00 10.00 34 LYS A CA 20
ATOM 15172 C C . LYS A 1 34 ? 6.493 -14.551 -18.746 1.00 10.00 34 LYS A C 20
ATOM 15173 O O . LYS A 1 34 ? 5.657 -15.081 -19.477 1.00 10.00 34 LYS A O 20
ATOM 15192 N N . GLY A 1 35 ? 6.883 -13.284 -18.913 1.00 10.00 35 GLY A N 20
ATOM 15193 C CA . GLY A 1 35 ? 6.374 -12.428 -19.972 1.00 10.00 35 GLY A CA 20
ATOM 15194 C C . GLY A 1 35 ? 4.956 -11.963 -19.656 1.00 10.00 35 GLY A C 20
ATOM 15195 O O . GLY A 1 35 ? 4.077 -12.051 -20.517 1.00 10.00 35 GLY A O 20
ATOM 15199 N N . TYR A 1 36 ? 4.714 -11.508 -18.422 1.00 10.00 36 TYR A N 20
ATOM 15200 C CA . TYR A 1 36 ? 3.438 -10.929 -18.011 1.00 10.00 36 TYR A CA 20
ATOM 15201 C C . TYR A 1 36 ? 3.663 -9.791 -17.015 1.00 10.00 36 TYR A C 20
ATOM 15202 O O . TYR A 1 36 ? 4.773 -9.621 -16.504 1.00 10.00 36 TYR A O 20
ATOM 15220 N N . TRP A 1 37 ? 2.628 -8.996 -16.741 1.00 10.00 37 TRP A N 20
ATOM 15221 C CA . TRP A 1 37 ? 2.691 -8.001 -15.684 1.00 10.00 37 TRP A CA 20
ATOM 15222 C C . TRP A 1 37 ? 2.414 -8.679 -14.348 1.00 10.00 37 TRP A C 20
ATOM 15223 O O . TRP A 1 37 ? 1.642 -9.637 -14.261 1.00 10.00 37 TRP A O 20
ATOM 15244 N N . VAL A 1 38 ? 3.011 -8.124 -13.300 1.00 10.00 38 VAL A N 20
ATOM 15245 C CA . VAL A 1 38 ? 2.841 -8.513 -11.914 1.00 10.00 38 VAL A CA 20
ATOM 15246 C C . VAL A 1 38 ? 2.659 -7.204 -11.141 1.00 10.00 38 VAL A C 20
ATOM 15247 O O . VAL A 1 38 ? 3.158 -6.158 -11.567 1.00 10.00 38 VAL A O 20
ATOM 15260 N N . GLY A 1 39 ? 1.960 -7.227 -10.008 1.00 10.00 39 GLY A N 20
ATOM 15261 C CA . GLY A 1 39 ? 1.839 -6.042 -9.181 1.00 10.00 39 GLY A CA 20
ATOM 15262 C C . GLY A 1 39 ? 1.327 -6.345 -7.787 1.00 10.00 39 GLY A C 20
ATOM 15263 O O . GLY A 1 39 ? 0.781 -7.422 -7.521 1.00 10.00 39 GLY A O 20
ATOM 15267 N N . ILE A 1 40 ? 1.498 -5.350 -6.922 1.00 10.00 40 ILE A N 20
ATOM 15268 C CA . ILE A 1 40 ? 0.894 -5.264 -5.606 1.00 10.00 40 ILE A CA 20
ATOM 15269 C C . ILE A 1 40 ? -0.161 -4.188 -5.809 1.00 10.00 40 ILE A C 20
ATOM 15270 O O . ILE A 1 40 ? 0.149 -3.108 -6.317 1.00 10.00 40 ILE A O 20
ATOM 15286 N N . TYR A 1 41 ? -1.412 -4.473 -5.470 1.00 10.00 41 TYR A N 20
ATOM 15287 C CA . TYR A 1 41 ? -2.509 -3.623 -5.889 1.00 10.00 41 TYR A CA 20
ATOM 15288 C C . TYR A 1 41 ? -3.549 -3.627 -4.790 1.00 10.00 41 TYR A C 20
ATOM 15289 O O . TYR A 1 41 ? -3.898 -4.685 -4.278 1.00 10.00 41 TYR A O 20
ATOM 15307 N N . GLU A 1 42 ? -4.094 -2.463 -4.454 1.00 10.00 42 GLU A N 20
ATOM 15308 C CA . GLU A 1 42 ? -5.216 -2.349 -3.537 1.00 10.00 42 GLU A CA 20
ATOM 15309 C C . GLU A 1 42 ? -6.478 -2.064 -4.360 1.00 10.00 42 GLU A C 20
ATOM 15310 O O . GLU A 1 42 ? -7.345 -1.353 -3.877 1.00 10.00 42 GLU A O 20
ATOM 15322 N N . VAL A 1 43 ? -6.584 -2.563 -5.604 1.00 10.00 43 VAL A N 20
ATOM 15323 C CA . VAL A 1 43 ? -7.828 -2.541 -6.385 1.00 10.00 43 VAL A CA 20
ATOM 15324 C C . VAL A 1 43 ? -7.870 -3.674 -7.416 1.00 10.00 43 VAL A C 20
ATOM 15325 O O . VAL A 1 43 ? -8.872 -4.389 -7.475 1.00 10.00 43 VAL A O 20
ATOM 15338 N N . TRP A 1 44 ? -6.822 -3.842 -8.235 1.00 10.00 44 TRP A N 20
ATOM 15339 C CA . TRP A 1 44 ? -6.877 -4.762 -9.367 1.00 10.00 44 TRP A CA 20
ATOM 15340 C C . TRP A 1 44 ? -6.965 -6.213 -8.875 1.00 10.00 44 TRP A C 20
ATOM 15341 O O . TRP A 1 44 ? -6.424 -6.558 -7.822 1.00 10.00 44 TRP A O 20
ATOM 15362 N N . ASP A 1 45 ? -7.648 -7.057 -9.654 1.00 10.00 45 ASP A N 20
ATOM 15363 C CA . ASP A 1 45 ? -7.950 -8.449 -9.316 1.00 10.00 45 ASP A CA 20
ATOM 15364 C C . ASP A 1 45 ? -8.092 -9.277 -10.604 1.00 10.00 45 ASP A C 20
ATOM 15365 O O . ASP A 1 45 ? -9.082 -9.975 -10.820 1.00 10.00 45 ASP A O 20
ATOM 15374 N N . ARG A 1 46 ? -7.129 -9.113 -11.522 1.00 10.00 46 ARG A N 20
ATOM 15375 C CA . ARG A 1 46 ? -7.088 -9.722 -12.865 1.00 10.00 46 ARG A CA 20
ATOM 15376 C C . ARG A 1 46 ? -8.249 -9.294 -13.782 1.00 10.00 46 ARG A C 20
ATOM 15377 O O . ARG A 1 46 ? -8.434 -9.892 -14.846 1.00 10.00 46 ARG A O 20
ATOM 15398 N N . LYS A 1 47 ? -9.033 -8.283 -13.391 1.00 10.00 47 LYS A N 20
ATOM 15399 C CA . LYS A 1 47 ? -10.089 -7.700 -14.214 1.00 10.00 47 LYS A CA 20
ATOM 15400 C C . LYS A 1 47 ? -9.470 -7.193 -15.510 1.00 10.00 47 LYS A C 20
ATOM 15401 O O . LYS A 1 47 ? -10.021 -7.483 -16.592 1.00 10.00 47 LYS A O 20
ATOM 15421 N N . ALA A 1 1 ? -6.077 -6.280 2.800 1.00 10.00 1 ALA A N 21
ATOM 15422 C CA . ALA A 1 1 ? -6.339 -5.066 1.993 1.00 10.00 1 ALA A CA 21
ATOM 15423 C C . ALA A 1 1 ? -5.786 -5.226 0.571 1.00 10.00 1 ALA A C 21
ATOM 15424 O O . ALA A 1 1 ? -6.566 -5.412 -0.366 1.00 10.00 1 ALA A O 21
ATOM 15433 N N . ILE A 1 2 ? -4.460 -5.146 0.383 1.00 10.00 2 ILE A N 21
ATOM 15434 C CA . ILE A 1 2 ? -3.830 -5.398 -0.915 1.00 10.00 2 ILE A CA 21
ATOM 15435 C C . ILE A 1 2 ? -4.116 -6.826 -1.407 1.00 10.00 2 ILE A C 21
ATOM 15436 O O . ILE A 1 2 ? -4.388 -7.742 -0.625 1.00 10.00 2 ILE A O 21
ATOM 15452 N N . LYS A 1 3 ? -3.971 -7.002 -2.715 1.00 10.00 3 LYS A N 21
ATOM 15453 C CA . LYS A 1 3 ? -3.945 -8.262 -3.434 1.00 10.00 3 LYS A CA 21
ATOM 15454 C C . LYS A 1 3 ? -2.611 -8.314 -4.173 1.00 10.00 3 LYS A C 21
ATOM 15455 O O . LYS A 1 3 ? -1.992 -7.276 -4.439 1.00 10.00 3 LYS A O 21
ATOM 15474 N N . LEU A 1 4 ? -2.192 -9.521 -4.539 1.00 10.00 4 LEU A N 21
ATOM 15475 C CA . LEU A 1 4 ? -1.067 -9.753 -5.432 1.00 10.00 4 LEU A CA 21
ATOM 15476 C C . LEU A 1 4 ? -1.678 -10.319 -6.704 1.00 10.00 4 LEU A C 21
ATOM 15477 O O . LEU A 1 4 ? -2.558 -11.182 -6.631 1.00 10.00 4 LEU A O 21
ATOM 15493 N N . VAL A 1 5 ? -1.258 -9.809 -7.858 1.00 10.00 5 VAL A N 21
ATOM 15494 C CA . VAL A 1 5 ? -1.932 -10.055 -9.129 1.00 10.00 5 VAL A CA 21
ATOM 15495 C C . VAL A 1 5 ? -0.853 -10.232 -10.196 1.00 10.00 5 VAL A C 21
ATOM 15496 O O . VAL A 1 5 ? 0.223 -9.638 -10.090 1.00 10.00 5 VAL A O 21
ATOM 15509 N N . GLN A 1 6 ? -1.136 -11.032 -11.225 1.00 10.00 6 GLN A N 21
ATOM 15510 C CA . GLN A 1 6 ? -0.275 -11.191 -12.384 1.00 10.00 6 GLN A CA 21
ATOM 15511 C C . GLN A 1 6 ? -1.118 -11.618 -13.585 1.00 10.00 6 GLN A C 21
ATOM 15512 O O . GLN A 1 6 ? -2.014 -12.453 -13.437 1.00 10.00 6 GLN A O 21
ATOM 15526 N N . SER A 1 7 ? -0.851 -11.045 -14.757 1.00 10.00 7 SER A N 21
ATOM 15527 C CA . SER A 1 7 ? -1.510 -11.366 -16.020 1.00 10.00 7 SER A CA 21
ATOM 15528 C C . SER A 1 7 ? -0.730 -10.669 -17.140 1.00 10.00 7 SER A C 21
ATOM 15529 O O . SER A 1 7 ? -0.187 -9.584 -16.910 1.00 10.00 7 SER A O 21
ATOM 15537 N N . PRO A 1 8 ? -0.700 -11.208 -18.373 1.00 10.00 8 PRO A N 21
ATOM 15538 C CA . PRO A 1 8 ? -0.225 -10.475 -19.545 1.00 10.00 8 PRO A CA 21
ATOM 15539 C C . PRO A 1 8 ? -0.942 -9.131 -19.750 1.00 10.00 8 PRO A C 21
ATOM 15540 O O . PRO A 1 8 ? -0.369 -8.219 -20.347 1.00 10.00 8 PRO A O 21
ATOM 15551 N N . ASN A 1 9 ? -2.189 -9.004 -19.269 1.00 10.00 9 ASN A N 21
ATOM 15552 C CA . ASN A 1 9 ? -3.020 -7.818 -19.475 1.00 10.00 9 ASN A CA 21
ATOM 15553 C C . ASN A 1 9 ? -2.424 -6.572 -18.816 1.00 10.00 9 ASN A C 21
ATOM 15554 O O . ASN A 1 9 ? -2.503 -5.489 -19.394 1.00 10.00 9 ASN A O 21
ATOM 15565 N N . GLY A 1 10 ? -1.854 -6.716 -17.609 1.00 10.00 10 GLY A N 21
ATOM 15566 C CA . GLY A 1 10 ? -1.329 -5.608 -16.806 1.00 10.00 10 GLY A CA 21
ATOM 15567 C C . GLY A 1 10 ? -2.302 -4.434 -16.652 1.00 10.00 10 GLY A C 21
ATOM 15568 O O . GLY A 1 10 ? -1.857 -3.285 -16.658 1.00 10.00 10 GLY A O 21
ATOM 15572 N N . ASN A 1 11 ? -3.611 -4.707 -16.591 1.00 10.00 11 ASN A N 21
ATOM 15573 C CA . ASN A 1 11 ? -4.670 -3.702 -16.680 1.00 10.00 11 ASN A CA 21
ATOM 15574 C C . ASN A 1 11 ? -4.556 -2.678 -15.543 1.00 10.00 11 ASN A C 21
ATOM 15575 O O . ASN A 1 11 ? -4.870 -2.989 -14.394 1.00 10.00 11 ASN A O 21
ATOM 15586 N N . PHE A 1 12 ? -4.094 -1.466 -15.865 1.00 10.00 12 PHE A N 21
ATOM 15587 C CA . PHE A 1 12 ? -3.966 -0.375 -14.907 1.00 10.00 12 PHE A CA 21
ATOM 15588 C C . PHE A 1 12 ? -5.364 0.135 -14.541 1.00 10.00 12 PHE A C 21
ATOM 15589 O O . PHE A 1 12 ? -6.034 0.765 -15.364 1.00 10.00 12 PHE A O 21
ATOM 15606 N N . ALA A 1 13 ? -5.811 -0.150 -13.314 1.00 10.00 13 ALA A N 21
ATOM 15607 C CA . ALA A 1 13 ? -7.163 0.168 -12.852 1.00 10.00 13 ALA A CA 21
ATOM 15608 C C . ALA A 1 13 ? -7.270 1.536 -12.156 1.00 10.00 13 ALA A C 21
ATOM 15609 O O . ALA A 1 13 ? -8.387 1.996 -11.922 1.00 10.00 13 ALA A O 21
ATOM 15616 N N . ALA A 1 14 ? -6.139 2.185 -11.846 1.00 10.00 14 ALA A N 21
ATOM 15617 C CA . ALA A 1 14 ? -5.984 3.404 -11.041 1.00 10.00 14 ALA A CA 21
ATOM 15618 C C . ALA A 1 14 ? -6.605 3.326 -9.635 1.00 10.00 14 ALA A C 21
ATOM 15619 O O . ALA A 1 14 ? -5.864 3.268 -8.652 1.00 10.00 14 ALA A O 21
ATOM 15626 N N . SER A 1 15 ? -7.932 3.328 -9.516 1.00 10.00 15 SER A N 21
ATOM 15627 C CA . SER A 1 15 ? -8.658 3.344 -8.252 1.00 10.00 15 SER A CA 21
ATOM 15628 C C . SER A 1 15 ? -10.125 2.960 -8.476 1.00 10.00 15 SER A C 21
ATOM 15629 O O . SER A 1 15 ? -10.619 2.991 -9.608 1.00 10.00 15 SER A O 21
ATOM 15637 N N . PHE A 1 16 ? -10.823 2.592 -7.397 1.00 10.00 16 PHE A N 21
ATOM 15638 C CA . PHE A 1 16 ? -12.227 2.190 -7.391 1.00 10.00 16 PHE A CA 21
ATOM 15639 C C . PHE A 1 16 ? -12.788 2.388 -5.975 1.00 10.00 16 PHE A C 21
ATOM 15640 O O . PHE A 1 16 ? -12.051 2.738 -5.050 1.00 10.00 16 PHE A O 21
ATOM 15657 N N . VAL A 1 17 ? -14.080 2.133 -5.779 1.00 10.00 17 VAL A N 21
ATOM 15658 C CA . VAL A 1 17 ? -14.732 2.153 -4.475 1.00 10.00 17 VAL A CA 21
ATOM 15659 C C . VAL A 1 17 ? -15.771 1.024 -4.481 1.00 10.00 17 VAL A C 21
ATOM 15660 O O . VAL A 1 17 ? -16.468 0.827 -5.478 1.00 10.00 17 VAL A O 21
ATOM 15673 N N . LEU A 1 18 ? -15.840 0.253 -3.393 1.00 10.00 18 LEU A N 21
ATOM 15674 C CA . LEU A 1 18 ? -16.676 -0.938 -3.269 1.00 10.00 18 LEU A CA 21
ATOM 15675 C C . LEU A 1 18 ? -17.009 -1.112 -1.793 1.00 10.00 18 LEU A C 21
ATOM 15676 O O . LEU A 1 18 ? -16.103 -1.076 -0.960 1.00 10.00 18 LEU A O 21
ATOM 15692 N N . ASP A 1 19 ? -18.292 -1.325 -1.490 1.00 10.00 19 ASP A N 21
ATOM 15693 C CA . ASP A 1 19 ? -18.844 -1.571 -0.152 1.00 10.00 19 ASP A CA 21
ATOM 15694 C C . ASP A 1 19 ? -18.277 -0.622 0.916 1.00 10.00 19 ASP A C 21
ATOM 15695 O O . ASP A 1 19 ? -17.827 -1.034 1.988 1.00 10.00 19 ASP A O 21
ATOM 15704 N N . GLY A 1 20 ? -18.260 0.677 0.596 1.00 10.00 20 GLY A N 21
ATOM 15705 C CA . GLY A 1 20 ? -17.843 1.734 1.513 1.00 10.00 20 GLY A CA 21
ATOM 15706 C C . GLY A 1 20 ? -16.338 1.741 1.798 1.00 10.00 20 GLY A C 21
ATOM 15707 O O . GLY A 1 20 ? -15.911 2.349 2.782 1.00 10.00 20 GLY A O 21
ATOM 15711 N N . THR A 1 21 ? -15.532 1.091 0.955 1.00 10.00 21 THR A N 21
ATOM 15712 C CA . THR A 1 21 ? -14.082 1.018 1.071 1.00 10.00 21 THR A CA 21
ATOM 15713 C C . THR A 1 21 ? -13.506 1.526 -0.253 1.00 10.00 21 THR A C 21
ATOM 15714 O O . THR A 1 21 ? -14.021 1.183 -1.321 1.00 10.00 21 THR A O 21
ATOM 15725 N N . LYS A 1 22 ? -12.471 2.371 -0.201 1.00 10.00 22 LYS A N 21
ATOM 15726 C CA . LYS A 1 22 ? -11.770 2.854 -1.392 1.00 10.00 22 LYS A CA 21
ATOM 15727 C C . LYS A 1 22 ? -10.635 1.885 -1.726 1.00 10.00 22 LYS A C 21
ATOM 15728 O O . LYS A 1 22 ? -10.097 1.222 -0.837 1.00 10.00 22 LYS A O 21
ATOM 15747 N N . TRP A 1 23 ? -10.261 1.827 -3.000 1.00 10.00 23 TRP A N 21
ATOM 15748 C CA . TRP A 1 23 ? -9.325 0.873 -3.570 1.00 10.00 23 TRP A CA 21
ATOM 15749 C C . TRP A 1 23 ? -8.429 1.665 -4.534 1.00 10.00 23 TRP A C 21
ATOM 15750 O O . TRP A 1 23 ? -8.923 2.577 -5.201 1.00 10.00 23 TRP A O 21
ATOM 15771 N N . ILE A 1 24 ? -7.121 1.386 -4.594 1.00 10.00 24 ILE A N 21
ATOM 15772 C CA . ILE A 1 24 ? -6.136 2.237 -5.271 1.00 10.00 24 ILE A CA 21
ATOM 15773 C C . ILE A 1 24 ? -4.892 1.444 -5.722 1.00 10.00 24 ILE A C 21
ATOM 15774 O O . ILE A 1 24 ? -4.584 0.372 -5.201 1.00 10.00 24 ILE A O 21
ATOM 15790 N N . PHE A 1 25 ? -4.176 1.966 -6.718 1.00 10.00 25 PHE A N 21
ATOM 15791 C CA . PHE A 1 25 ? -2.865 1.498 -7.165 1.00 10.00 25 PHE A CA 21
ATOM 15792 C C . PHE A 1 25 ? -1.825 1.504 -6.034 1.00 10.00 25 PHE A C 21
ATOM 15793 O O . PHE A 1 25 ? -1.905 2.323 -5.114 1.00 10.00 25 PHE A O 21
ATOM 15810 N N . LYS A 1 26 ? -0.802 0.642 -6.151 1.00 10.00 26 LYS A N 21
ATOM 15811 C CA . LYS A 1 26 ? 0.414 0.724 -5.339 1.00 10.00 26 LYS A CA 21
ATOM 15812 C C . LYS A 1 26 ? 1.643 0.444 -6.210 1.00 10.00 26 LYS A C 21
ATOM 15813 O O . LYS A 1 26 ? 2.508 1.318 -6.271 1.00 10.00 26 LYS A O 21
ATOM 15832 N N . SER A 1 27 ? 1.734 -0.693 -6.913 1.00 10.00 27 SER A N 21
ATOM 15833 C CA . SER A 1 27 ? 2.823 -0.950 -7.860 1.00 10.00 27 SER A CA 21
ATOM 15834 C C . SER A 1 27 ? 2.449 -2.046 -8.868 1.00 10.00 27 SER A C 21
ATOM 15835 O O . SER A 1 27 ? 1.688 -2.962 -8.552 1.00 10.00 27 SER A O 21
ATOM 15843 N N . LYS A 1 28 ? 3.058 -2.006 -10.059 1.00 10.00 28 LYS A N 21
ATOM 15844 C CA . LYS A 1 28 ? 3.142 -3.137 -10.983 1.00 10.00 28 LYS A CA 21
ATOM 15845 C C . LYS A 1 28 ? 4.490 -3.077 -11.708 1.00 10.00 28 LYS A C 21
ATOM 15846 O O . LYS A 1 28 ? 5.112 -2.013 -11.760 1.00 10.00 28 LYS A O 21
ATOM 15865 N N . TYR A 1 29 ? 4.926 -4.196 -12.281 1.00 10.00 29 TYR A N 21
ATOM 15866 C CA . TYR A 1 29 ? 6.143 -4.328 -13.073 1.00 10.00 29 TYR A CA 21
ATOM 15867 C C . TYR A 1 29 ? 5.953 -5.472 -14.073 1.00 10.00 29 TYR A C 21
ATOM 15868 O O . TYR A 1 29 ? 5.056 -6.303 -13.905 1.00 10.00 29 TYR A O 21
ATOM 15886 N N . TYR A 1 30 ? 6.786 -5.526 -15.111 1.00 10.00 30 TYR A N 21
ATOM 15887 C CA . TYR A 1 30 ? 6.768 -6.613 -16.081 1.00 10.00 30 TYR A CA 21
ATOM 15888 C C . TYR A 1 30 ? 7.827 -7.626 -15.659 1.00 10.00 30 TYR A C 21
ATOM 15889 O O . TYR A 1 30 ? 8.997 -7.270 -15.494 1.00 10.00 30 TYR A O 21
ATOM 15907 N N . ASP A 1 31 ? 7.426 -8.880 -15.461 1.00 10.00 31 ASP A N 21
ATOM 15908 C CA . ASP A 1 31 ? 8.322 -9.971 -15.104 1.00 10.00 31 ASP A CA 21
ATOM 15909 C C . ASP A 1 31 ? 8.702 -10.725 -16.370 1.00 10.00 31 ASP A C 21
ATOM 15910 O O . ASP A 1 31 ? 8.023 -11.666 -16.792 1.00 10.00 31 ASP A O 21
ATOM 15919 N N . SER A 1 32 ? 9.799 -10.296 -16.987 1.00 10.00 32 SER A N 21
ATOM 15920 C CA . SER A 1 32 ? 10.364 -10.895 -18.188 1.00 10.00 32 SER A CA 21
ATOM 15921 C C . SER A 1 32 ? 10.711 -12.386 -18.023 1.00 10.00 32 SER A C 21
ATOM 15922 O O . SER A 1 32 ? 10.888 -13.073 -19.030 1.00 10.00 32 SER A O 21
ATOM 15930 N N . SER A 1 33 ? 10.778 -12.914 -16.791 1.00 10.00 33 SER A N 21
ATOM 15931 C CA . SER A 1 33 ? 11.006 -14.339 -16.543 1.00 10.00 33 SER A CA 21
ATOM 15932 C C . SER A 1 33 ? 9.855 -15.199 -17.089 1.00 10.00 33 SER A C 21
ATOM 15933 O O . SER A 1 33 ? 10.073 -16.364 -17.430 1.00 10.00 33 SER A O 21
ATOM 15941 N N . LYS A 1 34 ? 8.642 -14.633 -17.198 1.00 10.00 34 LYS A N 21
ATOM 15942 C CA . LYS A 1 34 ? 7.455 -15.314 -17.725 1.00 10.00 34 LYS A CA 21
ATOM 15943 C C . LYS A 1 34 ? 6.745 -14.486 -18.800 1.00 10.00 34 LYS A C 21
ATOM 15944 O O . LYS A 1 34 ? 5.890 -15.026 -19.505 1.00 10.00 34 LYS A O 21
ATOM 15963 N N . GLY A 1 35 ? 7.111 -13.214 -18.979 1.00 10.00 35 GLY A N 21
ATOM 15964 C CA . GLY A 1 35 ? 6.578 -12.370 -20.035 1.00 10.00 35 GLY A CA 21
ATOM 15965 C C . GLY A 1 35 ? 5.154 -11.932 -19.711 1.00 10.00 35 GLY A C 21
ATOM 15966 O O . GLY A 1 35 ? 4.269 -12.042 -20.562 1.00 10.00 35 GLY A O 21
ATOM 15970 N N . TYR A 1 36 ? 4.916 -11.480 -18.477 1.00 10.00 36 TYR A N 21
ATOM 15971 C CA . TYR A 1 36 ? 3.623 -10.974 -18.030 1.00 10.00 36 TYR A CA 21
ATOM 15972 C C . TYR A 1 36 ? 3.819 -9.860 -17.001 1.00 10.00 36 TYR A C 21
ATOM 15973 O O . TYR A 1 36 ? 4.922 -9.697 -16.472 1.00 10.00 36 TYR A O 21
ATOM 15991 N N . TRP A 1 37 ? 2.776 -9.080 -16.718 1.00 10.00 37 TRP A N 21
ATOM 15992 C CA . TRP A 1 37 ? 2.823 -8.115 -15.630 1.00 10.00 37 TRP A CA 21
ATOM 15993 C C . TRP A 1 37 ? 2.546 -8.831 -14.314 1.00 10.00 37 TRP A C 21
ATOM 15994 O O . TRP A 1 37 ? 1.824 -9.829 -14.279 1.00 10.00 37 TRP A O 21
ATOM 16015 N N . VAL A 1 38 ? 3.074 -8.271 -13.231 1.00 10.00 38 VAL A N 21
ATOM 16016 C CA . VAL A 1 38 ? 2.908 -8.699 -11.851 1.00 10.00 38 VAL A CA 21
ATOM 16017 C C . VAL A 1 38 ? 2.757 -7.404 -11.044 1.00 10.00 38 VAL A C 21
ATOM 16018 O O . VAL A 1 38 ? 3.293 -6.368 -11.447 1.00 10.00 38 VAL A O 21
ATOM 16031 N N . GLY A 1 39 ? 2.049 -7.414 -9.914 1.00 10.00 39 GLY A N 21
ATOM 16032 C CA . GLY A 1 39 ? 1.913 -6.215 -9.105 1.00 10.00 39 GLY A CA 21
ATOM 16033 C C . GLY A 1 39 ? 1.420 -6.476 -7.694 1.00 10.00 39 GLY A C 21
ATOM 16034 O O . GLY A 1 39 ? 1.035 -7.592 -7.334 1.00 10.00 39 GLY A O 21
ATOM 16038 N N . ILE A 1 40 ? 1.434 -5.396 -6.917 1.00 10.00 40 ILE A N 21
ATOM 16039 C CA . ILE A 1 40 ? 1.008 -5.301 -5.533 1.00 10.00 40 ILE A CA 21
ATOM 16040 C C . ILE A 1 40 ? -0.011 -4.176 -5.603 1.00 10.00 40 ILE A C 21
ATOM 16041 O O . ILE A 1 40 ? 0.341 -3.050 -5.960 1.00 10.00 40 ILE A O 21
ATOM 16057 N N . TYR A 1 41 ? -1.279 -4.481 -5.361 1.00 10.00 41 TYR A N 21
ATOM 16058 C CA . TYR A 1 41 ? -2.365 -3.637 -5.826 1.00 10.00 41 TYR A CA 21
ATOM 16059 C C . TYR A 1 41 ? -3.430 -3.615 -4.746 1.00 10.00 41 TYR A C 21
ATOM 16060 O O . TYR A 1 41 ? -3.750 -4.657 -4.183 1.00 10.00 41 TYR A O 21
ATOM 16078 N N . GLU A 1 42 ? -4.032 -2.458 -4.487 1.00 10.00 42 GLU A N 21
ATOM 16079 C CA . GLU A 1 42 ? -5.161 -2.335 -3.575 1.00 10.00 42 GLU A CA 21
ATOM 16080 C C . GLU A 1 42 ? -6.421 -2.046 -4.398 1.00 10.00 42 GLU A C 21
ATOM 16081 O O . GLU A 1 42 ? -7.297 -1.345 -3.915 1.00 10.00 42 GLU A O 21
ATOM 16093 N N . VAL A 1 43 ? -6.516 -2.538 -5.646 1.00 10.00 43 VAL A N 21
ATOM 16094 C CA . VAL A 1 43 ? -7.743 -2.476 -6.452 1.00 10.00 43 VAL A CA 21
ATOM 16095 C C . VAL A 1 43 ? -7.809 -3.602 -7.489 1.00 10.00 43 VAL A C 21
ATOM 16096 O O . VAL A 1 43 ? -8.868 -4.220 -7.623 1.00 10.00 43 VAL A O 21
ATOM 16109 N N . TRP A 1 44 ? -6.723 -3.867 -8.231 1.00 10.00 44 TRP A N 21
ATOM 16110 C CA . TRP A 1 44 ? -6.792 -4.770 -9.376 1.00 10.00 44 TRP A CA 21
ATOM 16111 C C . TRP A 1 44 ? -7.100 -6.207 -8.931 1.00 10.00 44 TRP A C 21
ATOM 16112 O O . TRP A 1 44 ? -6.808 -6.606 -7.801 1.00 10.00 44 TRP A O 21
ATOM 16133 N N . ASP A 1 45 ? -7.702 -6.977 -9.839 1.00 10.00 45 ASP A N 21
ATOM 16134 C CA . ASP A 1 45 ? -8.346 -8.262 -9.562 1.00 10.00 45 ASP A CA 21
ATOM 16135 C C . ASP A 1 45 ? -8.245 -9.180 -10.792 1.00 10.00 45 ASP A C 21
ATOM 16136 O O . ASP A 1 45 ? -9.160 -9.944 -11.098 1.00 10.00 45 ASP A O 21
ATOM 16145 N N . ARG A 1 46 ? -7.157 -9.036 -11.566 1.00 10.00 46 ARG A N 21
ATOM 16146 C CA . ARG A 1 46 ? -6.857 -9.708 -12.845 1.00 10.00 46 ARG A CA 21
ATOM 16147 C C . ARG A 1 46 ? -7.779 -9.302 -14.008 1.00 10.00 46 ARG A C 21
ATOM 16148 O O . ARG A 1 46 ? -7.363 -9.415 -15.162 1.00 10.00 46 ARG A O 21
ATOM 16169 N N . LYS A 1 47 ? -8.990 -8.816 -13.730 1.00 10.00 47 LYS A N 21
ATOM 16170 C CA . LYS A 1 47 ? -9.948 -8.370 -14.738 1.00 10.00 47 LYS A CA 21
ATOM 16171 C C . LYS A 1 47 ? -9.319 -7.299 -15.625 1.00 10.00 47 LYS A C 21
ATOM 16172 O O . LYS A 1 47 ? -8.579 -6.438 -15.099 1.00 10.00 47 LYS A O 21
#

Radius of gyration: 10.82 Å; Cα contacts (8 Å, |Δi|>4): 95; chains: 1; bounding box: 30×18×22 Å

Organism: Bacillus subtilis (NCBI:txid1423)